Protein AF-0000000078693543 (afdb_homodimer)

Secondary structure (DSSP, 8-state):
--------------------HHHHHHHHHHHHHHHHHHHHHHHHHHHHHH-------EEEEEEEEEE--HHHHH-TTTS--EEEEEEEEEEE-TTSEEEEEESSSSHHHHHHHHHTT--S-EEEEEEETTEE--HHHHHHHEEEE-S-----TTSBHHHHHHHHHHHH----HHHHHHHHHHHHHHHT--TTSBGGG--HHHHHHHHHHHHHHH--SEEEESSTTTTS-HHHHHHHHHHHHHHHHHH--EEEEEES---HHHHHHEEEEEEE-GGG-EEEEEEHHHHHHHHHHTT-BSS----THHHHTSTTTTS-SSSS-----------------S---SS-SHHHHHHHHHTSPP-TTSHHHHHHHHTS---S-------SS-------B----SHHHHHHHHHHHHT-HHHHHHHHHHHHTSHHHHHHHHHH-HHHH--TT-----------PPPHHHHHHHHHHHHHHHHHHSHHHHHHHHHHHHHHHHHHHHHHT--SBHHHHHHHHHHHHHHHHHHHHHHHHTHHHHHHHHHHHHHHHHTT-S-HHHHHHHHHHHHHHHHHHHHHHHHHIIIIIS-S-HHHHHHHHHHHHHHHHHHHHHTTSS-HHHHHHHHHHHHHHHHHTTSSSS-GGGS-HHHHTT-HHHHHHHHHHHHHHTT---BSSSSS--TTPPPHHHHHHHHT-TT--HHHHHHHHHHHHHHHHHHHHHHHHHHT-/--------------------THHHHHHHHHHHHHHHHHHHHHHHHHHHHH-------EEEEEEEEEE--HHHHHSTTTS--EEEEEEEEEEE-TTSEEEEEESSSSHHHHHHHHHTT--S-EEEEEEETTEE--HHHHHHHEEEE-S-----TTSBHHHHHHHHHHHH----HHHHHHHHHHHHHHHT--TTSBGGG--HHHHHHHHHHHHHHH--SEEEESSTTTTS-HHHHHHHHHHHHHHHHHH--EEEEEES---HHHHHHEEEEEEE-GGG-EEEEEEHHHHHHHHHHTT-BSS----THHHHTSTTTTSS-SSS-----------------S---SS-SHHHHHHHHHTSPP-TTSHHHHHHHHTS---S-------SS-------B----SHHHHHHHHHHHHT-HHHHHHHHHHHHTSHHHHHHHHHH-HHHH--TT---------PPPPPHHHHHHHHHHHHHHHHHHSHHHHHHHHHHHHHHHHHHHHHHT--SBHHHHHHHHHHHHHHHHHHHHHHHHTHHHHHHHHHHHHHHHHTT-S-HHHHHHHHHHHHHHHHHHHHHHHHHIIIIIS---HHHHHHHHHHHHHHHHHHHHHTTSS-HHHHHHHHHHHHHHHHHTSSSSS-GGGS-HHHHTT-HHHHHHHHHHHHHHTT---BSSTTS--TTPPPHHHHHHHHT-TT--HHHHHHHHHHHHHHHHHHHHHHHHHHT-

Sequence (1442 aa):
MISESTPLVGNSTAHSYQLSDGELCARRCSENSCSAEVRNQRMRQYYHSVFCSGGIDVAVRNVAVVQRPWLQRCYPNRRRGRICCQGVSAQFRRGRLHVVADVDGIAASSLMTVITGRGTQASGDIWVDDVAVDAQTRLRLIAYVGTESLFIPFLSVHDNLWFVVYLHRKEQRSWTQELVLAAASFVSLDLRKKVTDLSQSEKFRLQVALELVLDPPALFFSYPFDTMGLVEQNECTQLLSRVCVVMMKTVVLSTQLMPMSLHSAADTLLLFGVGGVVLFSGKCQDAISYFNCLCIPKHVPQPLWKEVLGPGLQAHFAEEDRRTFHAASFPTSNSSSLSQRFVDGSGSLLYSALCTPPRLSSRLFLLDDLNGTPPPPVYRRTAEGDTVPPSAVVEVATSGDLMDLAVEWAESESQTMFYAAKYYDSSVHAALLSSLDPATTRSPTTTPPPLPPLRALPTCVWRFGVLLTYTLKQIVADAELLLGVVLLSVGLLVLTVAVHSQPENQGGMYNIRGLIFIAFVLVLLSNLAAIESMRGQLRVALDHRKRKLYGSLSFIVCLGVRIVVIRTVYLALFLPFVLFVLRSSYSLAILVGLVSCTHAAFQYLVALLPSRRWVIWVSYAYFGYSIIFSGFLLNLRTLPPLLGVLSFLRWGYGAVIYAWLHGKAFQCDGAGNTSYCYTGDDYLAMEGLQDESVMSSALILALLGASMMTLLLVLWSLRTTMISESTPLVGNSTAHSYQLSDGELCARRCSENSCSAEVRNQRMRQYYHSVFCSGGIDVAVRNVAVVQRPWLQRCYPNRRRGRICCQGVSAQFRRGRLHVVADVDGIAASSLMTVITGRGTQASGDIWVDDVAVDAQTRLRLIAYVGTESLFIPFLSVHDNLWFVVYLHRKEQRSWTQELVLAAASFVSLDLRKKVTDLSQSEKFRLQVALELVLDPPALFFSYPFDTMGLVEQNECTQLLSRVCVVMMKTVVLSTQLMPMSLHSAADTLLLFGVGGVVLFSGKCQDAISYFNCLCIPKHVPQPLWKEVLGPGLQAHFAEEDRRTFHAASFPTSNSSSLSQRFVDGSGSLLYSALCTPPRLSSRLFLLDDLNGTPPPPVYRRTAEGDTVPPSAVVEVATSGDLMDLAVEWAESESQTMFYAAKYYDSSVHAALLSSLDPATTRSPTTTPPPLPPLRALPTCVWRFGVLLTYTLKQIVADAELLLGVVLLSVGLLVLTVAVHSQPENQGGMYNIRGLIFIAFVLVLLSNLAAIESMRGQLRVALDHRKRKLYGSLSFIVCLGVRIVVIRTVYLALFLPFVLFVLRSSYSLAILVGLVSCTHAAFQYLVALLPSRRWVIWVSYAYFGYSIIFSGFLLNLRTLPPLLGVLSFLRWGYGAVIYAWLHGKAFQCDGAGNTSYCYTGDDYLAMEGLQDESVMSSALILALLGASMMTLLLVLWSLRTT

pLDDT: mean 73.65, std 23.62, range [15.98, 97.94]

Nearest PDB structures (foldseek):
  7r8c-assembly1_A  TM=8.307E-01  e=1.752E-19  Homo sapiens
  8iwn-assembly1_A  TM=7.250E-01  e=1.003E-18  Arabidopsis thaliana
  8i38-assembly1_B  TM=7.962E-01  e=4.207E-16  Arabidopsis thaliana
  8wbx-assembly1_B  TM=8.281E-01  e=3.233E-12  Arabidopsis thaliana
  2ihy-assembly1_A  TM=8.315E-01  e=8.490E-09  Staphylococcus aureus

Foldseek 3Di:
DPPDDDDDPPVPVPPPPPPPPVVVVVVVVVVVVVVVVVVLVVLLVVLCVLQVAWAKKKWWFLKWFWDDPPVCVVVVPDDGTQTQAFGDTAIFHWLAEAEEAEQPLRQVVRVVCVLQLNHDDMDGFMDILLHGDHSVLSVQQEAEAEPFALDPQLDFLQLSLLLLLLQFAPDDPVSSVSLLVSLCVLLVHDRRDGNNPDDLLNSVSSVSSSVVSNNHQEYEYRASCVPDDPVSVLSVLVSVLCCSNSRRGGYYYYHNADAQSNLVRGQWYFYAFPSRFTLDTFGSVCPLVVLLVVQAFPCPPDPCVVVVVPVPVPDPVPDPPVDDPPPPPPPPPDDDDDDPDDDPPDVVVVVVVRNDQQACPDVVVVVVVPVPPPDPPPPDPDDDDDCPDPRDGDRRDGPRVVSVVSVVLNVDPSSNSVSSNVRCPDPRVVVSVVVSPCVVVPPVPDDSPPDPDDNDGDDQVSSLVSVLVVLVVSLVSDCLLVQLCVQLLVQLVVLQVQLVPADQAPRSLLSVLVSLLSLLLSLLVSLLVCLVVLLVVVSSVLSCVLSPSHDLVSVLVSVLVSLLVSLVVVLVSCVCVCCPRVVDDVLSSLLSSLLSSLSNLVSNLLSPDPDPVSSNVVSVVLSVLLSCLLLSVDQNVVDDVVSNPPRSNVLSSLAVLCVSQPPAQHAHPPPRDRPPDDRSCNVCVRSVSNPHHSVVSSVVSVVSSVVSSVVVSVVVVVVSD/DDCPDDDPVPCPVPPPPPPCPVCVVCVVVCVVVVVVVVVLVVLLVLLCVLQVAWAKKKWWFLKWFWDDPPVCVVVVPDDGTQTQAFGDTAIFHWLAEAEEAEQPLRQQVRVVCVQQLNHDDMDTFMDILLHGDHSVLSVQQEAEAEPFALDPQLDFLQLSLLLLLLQFAPDDPVSSVVLLVSLCVLLVHDRRDGNNPDDLLNSVSSVSSSVVSNNHQEYEYRASCVPDDPVSVLSVLVSVLCCSNSRRGGYYYYHNADAQSNLVRGQWYFYAFPSRFTLDTFGSVCVLVVLLVVQAQPCPPDPCVVVVVPVPPPPPVDDPPVDDPPPPPPDPPDDDDDDDDDDDPDVVVVVVVRNDQQACPDVVVVVVVPVPPPDVPPPDPDPDDDCPDPRDGDRRDGPRVVSVVSVVLNVDPSSNSVSSNVRCPDPRVVVSVVVSPCVVPCPPPDDSPPDPPDNDGDDQVSSLVSLLVVLVVSLVSDCLLVQLCVQLLVQLVVLQVQLVPADLAPVSLLSVLVSLLSLLLSLLVSLLVCLVVLLVVVSSVLSVVLSPSHDLVSVLVSVLVSLLVSLVVVLVSCVCCCCPRVVDDVLSSLLSSLLSSLSNLVSSLLSPDPDPVSSNVVSVVLSVLLSVLLLSVDQNVVDDVVSNPPRSNVLSSLAVLCRSQPPAQTAYDVPRDRPPGDRSCNVCVRSVSNPHHSVVSSVVSVVSSVVSSVVVSVVVVVVSD

Radius of gyration: 40.07 Å; Cα contacts (8 Å, |Δi|>4): 2093; chains: 2; bounding box: 153×136×103 Å

Structure (mmCIF, N/CA/C/O backbone):
data_AF-0000000078693543-model_v1
#
loop_
_entity.id
_entity.type
_entity.pdbx_description
1 polymer 'ABC transporter-like protein'
#
loop_
_atom_site.group_PDB
_atom_site.id
_atom_site.type_symbol
_atom_site.label_atom_id
_atom_site.label_alt_id
_atom_site.label_comp_id
_atom_site.label_asym_id
_atom_site.label_entity_id
_atom_site.label_seq_id
_atom_site.pdbx_PDB_ins_code
_atom_site.Cartn_x
_atom_site.Cartn_y
_atom_site.Cartn_z
_atom_site.occupancy
_atom_site.B_iso_or_equiv
_atom_site.auth_seq_id
_atom_site.auth_comp_id
_atom_site.auth_asym_id
_atom_site.auth_atom_id
_atom_site.pdbx_PDB_model_num
ATOM 1 N N . MET A 1 1 ? -83.875 66.688 -18.438 1 17.73 1 MET A N 1
ATOM 2 C CA . MET A 1 1 ? -82.938 65.688 -18.859 1 17.73 1 MET A CA 1
ATOM 3 C C . MET A 1 1 ? -81.562 66.312 -19.156 1 17.73 1 MET A C 1
ATOM 5 O O . MET A 1 1 ? -80.5 65.75 -18.781 1 17.73 1 MET A O 1
ATOM 9 N N . ILE A 1 2 ? -81.438 67.062 -20.25 1 19.36 2 ILE A N 1
ATOM 10 C CA . ILE A 1 2 ? -80.25 67 -21.078 1 19.36 2 ILE A CA 1
ATOM 11 C C . ILE A 1 2 ? -79.062 67.688 -20.375 1 19.36 2 ILE A C 1
ATOM 13 O O . ILE A 1 2 ? -79.188 68.875 -20.047 1 19.36 2 ILE A O 1
ATOM 17 N N . SER A 1 3 ? -78.125 66.875 -19.781 1 18.03 3 SER A N 1
ATOM 18 C CA . SER A 1 3 ? -76.938 66.562 -19.016 1 18.03 3 SER A CA 1
ATOM 19 C C . SER A 1 3 ? -75.688 67.188 -19.672 1 18.03 3 SER A C 1
ATOM 21 O O . SER A 1 3 ? -74.625 66.688 -19.547 1 18.03 3 SER A O 1
ATOM 23 N N . GLU A 1 4 ? -75.938 68.125 -20.312 1 16.09 4 GLU A N 1
ATOM 24 C CA . GLU A 1 4 ? -75 68.562 -21.312 1 16.09 4 GLU A CA 1
ATOM 25 C C . GLU A 1 4 ? -73.625 68.938 -20.672 1 16.09 4 GLU A C 1
ATOM 27 O O . GLU A 1 4 ? -72.562 68.562 -21.172 1 16.09 4 GLU A O 1
ATOM 32 N N . SER A 1 5 ? -73.625 70 -19.922 1 16.61 5 SER A N 1
ATOM 33 C CA . SER A 1 5 ? -72.688 71 -20.391 1 16.61 5 SER A CA 1
ATOM 34 C C . SER A 1 5 ? -71.25 70.562 -20.078 1 16.61 5 SER A C 1
ATOM 36 O O . SER A 1 5 ? -71 69.688 -19.266 1 16.61 5 SER A O 1
ATOM 38 N N . THR A 1 6 ? -70.375 71.5 -19.859 1 17.03 6 THR A N 1
ATOM 39 C CA . THR A 1 6 ? -69.188 72.062 -20.531 1 17.03 6 THR A CA 1
ATOM 40 C C . THR A 1 6 ? -67.875 71.625 -19.844 1 17.03 6 THR A C 1
ATOM 42 O O . THR A 1 6 ? -66.938 71.188 -20.516 1 17.03 6 THR A O 1
ATOM 45 N N . PRO A 1 7 ? -67.438 72.312 -18.75 1 17.41 7 PRO A N 1
ATOM 46 C CA . PRO A 1 7 ? -66.25 73.125 -19.047 1 17.41 7 PRO A CA 1
ATOM 47 C C . PRO A 1 7 ? -65 72.25 -18.938 1 17.41 7 PRO A C 1
ATOM 49 O O . PRO A 1 7 ? -64.188 72.188 -19.906 1 17.41 7 PRO A O 1
ATOM 52 N N . LEU A 1 8 ? -64.125 72.5 -17.812 1 18.06 8 LEU A N 1
ATOM 53 C CA . LEU A 1 8 ? -62.875 73.188 -17.578 1 18.06 8 LEU A CA 1
ATOM 54 C C . LEU A 1 8 ? -61.719 72.25 -17.391 1 18.06 8 LEU A C 1
ATOM 56 O O . LEU A 1 8 ? -61.781 71.375 -16.5 1 18.06 8 LEU A O 1
ATOM 60 N N . VAL A 1 9 ? -61.031 71.812 -18.406 1 19.38 9 VAL A N 1
ATOM 61 C CA . VAL A 1 9 ? -60.031 70.812 -18.703 1 19.38 9 VAL A CA 1
ATOM 62 C C . VAL A 1 9 ? -58.719 71.125 -17.969 1 19.38 9 VAL A C 1
ATOM 64 O O . VAL A 1 9 ? -58 72.062 -18.375 1 19.38 9 VAL A O 1
ATOM 67 N N . GLY A 1 10 ? -58.75 71.688 -16.828 1 17.86 10 GLY A N 1
ATOM 68 C CA . GLY A 1 10 ? -57.5 72.25 -16.391 1 17.86 10 GLY A CA 1
ATOM 69 C C . GLY A 1 10 ? -56.344 71.312 -16.359 1 17.86 10 GLY A C 1
ATOM 70 O O . GLY A 1 10 ? -56.375 70.312 -15.602 1 17.86 10 GLY A O 1
ATOM 71 N N . ASN A 1 11 ? -55.719 70.938 -17.484 1 17.59 11 ASN A N 1
ATOM 72 C CA . ASN A 1 11 ? -54.719 69.938 -17.719 1 17.59 11 ASN A CA 1
ATOM 73 C C . ASN A 1 11 ? -53.375 70.25 -17.062 1 17.59 11 ASN A C 1
ATOM 75 O O . ASN A 1 11 ? -52.344 69.688 -17.422 1 17.59 11 ASN A O 1
ATOM 79 N N . SER A 1 12 ? -53.25 71.125 -16.094 1 18.33 12 SER A N 1
ATOM 80 C CA . SER A 1 12 ? -51.906 71.625 -15.867 1 18.33 12 SER A CA 1
ATOM 81 C C . SER A 1 12 ? -50.906 70.5 -15.609 1 18.33 12 SER A C 1
ATOM 83 O O . SER A 1 12 ? -51.094 69.688 -14.68 1 18.33 12 SER A O 1
ATOM 85 N N . THR A 1 13 ? -50.281 69.938 -16.625 1 18.97 13 THR A N 1
ATOM 86 C CA . THR A 1 13 ? -49.312 68.875 -16.75 1 18.97 13 THR A CA 1
ATOM 87 C C . THR A 1 13 ? -48 69.188 -16.047 1 18.97 13 THR A C 1
ATOM 89 O O . THR A 1 13 ? -47.219 70 -16.547 1 18.97 13 THR A O 1
ATOM 92 N N . ALA A 1 14 ? -47.969 69.688 -14.93 1 20.45 14 ALA A N 1
ATOM 93 C CA . ALA A 1 14 ? -46.688 70.125 -14.375 1 20.45 14 ALA A CA 1
ATOM 94 C C . ALA A 1 14 ? -45.688 68.938 -14.414 1 20.45 14 ALA A C 1
ATOM 96 O O . ALA A 1 14 ? -46.031 67.812 -14.133 1 20.45 14 ALA A O 1
ATOM 97 N N . HIS A 1 15 ? -44.531 69.125 -15.07 1 20.56 15 HIS A N 1
ATOM 98 C CA . HIS A 1 15 ? -43.375 68.438 -15.57 1 20.56 15 HIS A CA 1
ATOM 99 C C . HIS A 1 15 ? -42.469 67.938 -14.414 1 20.56 15 HIS A C 1
ATOM 101 O O . HIS A 1 15 ? -41.375 67.438 -14.648 1 20.56 15 HIS A O 1
ATOM 107 N N . SER A 1 16 ? -42.844 67.938 -13.227 1 19.7 16 SER A N 1
ATOM 108 C CA . SER A 1 16 ? -41.75 67.875 -12.273 1 19.7 16 SER A CA 1
ATOM 109 C C . SER A 1 16 ? -41 66.5 -12.383 1 19.7 16 SER A C 1
ATOM 111 O O . SER A 1 16 ? -41.625 65.438 -12.398 1 19.7 16 SER A O 1
ATOM 113 N N . TYR A 1 17 ? -39.75 66.5 -12.922 1 20.55 17 TYR A N 1
ATOM 114 C CA . TYR A 1 17 ? -38.812 65.375 -13.203 1 20.55 17 TYR A CA 1
ATOM 115 C C . TYR A 1 17 ? -38.406 64.688 -11.914 1 20.55 17 TYR A C 1
ATOM 117 O O . TYR A 1 17 ? -37.656 65.25 -11.117 1 20.55 17 TYR A O 1
ATOM 125 N N . GLN A 1 18 ? -39.25 64.188 -11.133 1 20.92 18 GLN A N 1
ATOM 126 C CA . GLN A 1 18 ? -38.844 63.469 -9.922 1 20.92 18 GLN A CA 1
ATOM 127 C C . GLN A 1 18 ? -37.969 62.281 -10.258 1 20.92 18 GLN A C 1
ATOM 129 O O . GLN A 1 18 ? -38.312 61.469 -11.133 1 20.92 18 GLN A O 1
ATOM 134 N N . LEU A 1 19 ? -36.625 62.375 -9.828 1 22.8 19 LEU A N 1
ATOM 135 C CA . LEU A 1 19 ? -35.5 61.469 -9.977 1 22.8 19 LEU A CA 1
ATOM 136 C C . LEU A 1 19 ? -35.844 60.094 -9.469 1 22.8 19 LEU A C 1
ATOM 138 O O . LEU A 1 19 ? -36.062 59.875 -8.273 1 22.8 19 LEU A O 1
ATOM 142 N N . SER A 1 20 ? -36.656 59.281 -10.086 1 24.56 20 SER A N 1
ATOM 143 C CA . SER A 1 20 ? -37.188 57.969 -9.828 1 24.56 20 SER A CA 1
ATOM 144 C C . SER A 1 20 ? -36.094 56.875 -9.883 1 24.56 20 SER A C 1
ATOM 146 O O . SER A 1 20 ? -36.406 55.688 -9.922 1 24.56 20 SER A O 1
ATOM 148 N N . ASP A 1 21 ? -34.875 57.344 -10.031 1 26.62 21 ASP A N 1
ATOM 149 C CA . ASP A 1 21 ? -33.938 56.281 -10.352 1 26.62 21 ASP A CA 1
ATOM 150 C C . ASP A 1 21 ? -33.688 55.375 -9.148 1 26.62 21 ASP A C 1
ATOM 152 O O . ASP A 1 21 ? -32.938 54.406 -9.234 1 26.62 21 ASP A O 1
ATOM 156 N N . GLY A 1 22 ? -34 55.875 -7.98 1 29.14 22 GLY A N 1
ATOM 157 C CA . GLY A 1 22 ? -33.656 55.062 -6.824 1 29.14 22 GLY A CA 1
ATOM 158 C C . GLY A 1 22 ? -34.469 53.781 -6.742 1 29.14 22 GLY A C 1
ATOM 159 O O . GLY A 1 22 ? -34.188 52.906 -5.895 1 29.14 22 GLY A O 1
ATOM 160 N N . GLU A 1 23 ? -35.656 53.812 -7.242 1 31.61 23 GLU A N 1
ATOM 161 C CA . GLU A 1 23 ? -36.562 52.688 -6.996 1 31.61 23 GLU A CA 1
ATOM 162 C C . GLU A 1 23 ? -36.156 51.469 -7.809 1 31.61 23 GLU A C 1
ATOM 164 O O . GLU A 1 23 ? -36.562 50.344 -7.484 1 31.61 23 GLU A O 1
ATOM 169 N N . LEU A 1 24 ? -35.531 51.781 -8.961 1 29.92 24 LEU A N 1
ATOM 170 C CA . LEU A 1 24 ? -35.344 50.594 -9.805 1 29.92 24 LEU A CA 1
ATOM 171 C C . LEU A 1 24 ? -34.25 49.688 -9.219 1 29.92 24 LEU A C 1
ATOM 173 O O . LEU A 1 24 ? -34.312 48.469 -9.352 1 29.92 24 LEU A O 1
ATOM 177 N N . CYS A 1 25 ? -33.219 50.406 -8.68 1 30.23 25 CYS A N 1
ATOM 178 C CA . CYS A 1 25 ? -32.156 49.531 -8.203 1 30.23 25 CYS A CA 1
ATOM 179 C C . CYS A 1 25 ? -32.625 48.75 -6.98 1 30.23 25 CYS A C 1
ATOM 181 O O . CYS A 1 25 ? -32.094 47.656 -6.707 1 30.23 25 CYS A O 1
ATOM 183 N N . ALA A 1 26 ? -33.469 49.25 -6.125 1 35.16 26 ALA A N 1
ATOM 184 C CA . ALA A 1 26 ? -33.969 48.531 -4.961 1 35.16 26 ALA A CA 1
ATOM 185 C C . ALA A 1 26 ? -34.938 47.438 -5.379 1 35.16 26 ALA A C 1
ATOM 187 O O . ALA A 1 26 ? -35.062 46.438 -4.684 1 35.16 26 ALA A O 1
ATOM 188 N N . ARG A 1 27 ? -35.75 47.594 -6.422 1 37.88 27 ARG A N 1
ATOM 189 C CA . ARG A 1 27 ? -36.781 46.625 -6.773 1 37.88 27 ARG A CA 1
ATOM 190 C C . ARG A 1 27 ? -36.156 45.375 -7.418 1 37.88 27 ARG A C 1
ATOM 192 O O . ARG A 1 27 ? -36.656 44.281 -7.227 1 37.88 27 ARG A O 1
ATOM 199 N N . ARG A 1 28 ? -35.094 45.531 -8.258 1 37.66 28 ARG A N 1
ATOM 200 C CA . ARG A 1 28 ? -34.531 44.375 -8.961 1 37.66 28 ARG A CA 1
ATOM 201 C C . ARG A 1 28 ? -33.688 43.531 -8.023 1 37.66 28 ARG A C 1
ATOM 203 O O . ARG A 1 28 ? -33.656 42.312 -8.141 1 37.66 28 ARG A O 1
ATOM 210 N N . CYS A 1 29 ? -32.938 44.125 -7.176 1 39.22 29 CYS A N 1
ATOM 211 C CA . CYS A 1 29 ? -32.219 43.344 -6.18 1 39.22 29 CYS A CA 1
ATOM 212 C C . CYS A 1 29 ? -33.188 42.594 -5.262 1 39.22 29 CYS A C 1
ATOM 214 O O . CYS A 1 29 ? -32.906 41.5 -4.816 1 39.22 29 CYS A O 1
ATOM 216 N N . SER A 1 30 ? -34.344 43.188 -4.938 1 42.38 30 SER A N 1
ATOM 217 C CA . SER A 1 30 ? -35.344 42.594 -4.062 1 42.38 30 SER A CA 1
ATOM 218 C C . SER A 1 30 ? -36.031 41.438 -4.754 1 42.38 30 SER A C 1
ATOM 220 O O . SER A 1 30 ? -36.312 40.406 -4.125 1 42.38 30 SER A O 1
ATOM 222 N N . GLU A 1 31 ? -36.281 41.531 -5.969 1 46.75 31 GLU A N 1
ATOM 223 C CA . GLU A 1 31 ? -37.031 40.469 -6.621 1 46.75 31 GLU A CA 1
ATOM 224 C C . GLU A 1 31 ? -36.125 39.25 -6.855 1 46.75 31 GLU A C 1
ATOM 226 O O . GLU A 1 31 ? -36.562 38.125 -6.699 1 46.75 31 GLU A O 1
ATOM 231 N N . ASN A 1 32 ? -34.844 39.406 -7.234 1 45.56 32 ASN A N 1
ATOM 232 C CA . ASN A 1 32 ? -33.938 38.281 -7.465 1 45.56 32 ASN A CA 1
ATOM 233 C C . ASN A 1 32 ? -33.562 37.594 -6.16 1 45.56 32 ASN A C 1
ATOM 235 O O . ASN A 1 32 ? -33.438 36.375 -6.102 1 45.56 32 ASN A O 1
ATOM 239 N N . SER A 1 33 ? -33.25 38.438 -5.207 1 50.66 33 SER A N 1
ATOM 240 C CA . SER A 1 33 ? -33.031 37.844 -3.889 1 50.66 33 SER A CA 1
ATOM 241 C C . SER A 1 33 ? -34.25 37.125 -3.381 1 50.66 33 SER A C 1
ATOM 243 O O . SER A 1 33 ? -34.156 36.062 -2.781 1 50.66 33 SER A O 1
ATOM 245 N N . CYS A 1 34 ? -35.344 37.75 -3.666 1 52.72 34 CYS A N 1
ATOM 246 C CA . CYS A 1 34 ? -36.594 37.094 -3.275 1 52.72 34 CYS A CA 1
ATOM 247 C C . CYS A 1 34 ? -36.812 35.812 -4.055 1 52.72 34 CYS A C 1
ATOM 249 O O . CYS A 1 34 ? -37.25 34.812 -3.494 1 52.72 34 CYS A O 1
ATOM 251 N N . SER A 1 35 ? -36.344 35.875 -5.254 1 55.28 35 SER A N 1
ATOM 252 C CA . SER A 1 35 ? -36.531 34.688 -6.062 1 55.28 35 SER A CA 1
ATOM 253 C C . SER A 1 35 ? -35.562 33.562 -5.637 1 55.28 35 SER A C 1
ATOM 255 O O . SER A 1 35 ? -35.938 32.406 -5.602 1 55.28 35 SER A O 1
ATOM 257 N N . ALA A 1 36 ? -34.375 33.969 -5.305 1 61.69 36 ALA A N 1
ATOM 258 C CA . ALA A 1 36 ? -33.438 32.969 -4.82 1 61.69 36 ALA A CA 1
ATOM 259 C C . ALA A 1 36 ? -33.906 32.375 -3.494 1 61.69 36 ALA A C 1
ATOM 261 O O . ALA A 1 36 ? -33.781 31.172 -3.273 1 61.69 36 ALA A O 1
ATOM 262 N N . GLU A 1 37 ? -34.375 33.25 -2.723 1 65.62 37 GLU A N 1
ATOM 263 C CA . GLU A 1 37 ? -34.875 32.781 -1.438 1 65.62 37 GLU A CA 1
ATOM 264 C C . GLU A 1 37 ? -36.094 31.859 -1.626 1 65.62 37 GLU A C 1
ATOM 266 O O . GLU A 1 37 ? -36.219 30.859 -0.924 1 65.62 37 GLU A O 1
ATOM 271 N N . VAL A 1 38 ? -36.906 32.188 -2.596 1 67.62 38 VAL A N 1
ATOM 272 C CA . VAL A 1 38 ? -38.062 31.359 -2.861 1 67.62 38 VAL A CA 1
ATOM 273 C C . VAL A 1 38 ? -37.625 30.016 -3.424 1 67.62 38 VAL A C 1
ATOM 275 O O . VAL A 1 38 ? -38.156 28.969 -3.059 1 67.62 38 VAL A O 1
ATOM 278 N N . ARG A 1 39 ? -36.688 30.016 -4.227 1 68.19 39 ARG A N 1
ATOM 279 C CA . ARG A 1 39 ? -36.188 28.766 -4.785 1 68.19 39 ARG A CA 1
ATOM 280 C C . ARG A 1 39 ? -35.562 27.906 -3.701 1 68.19 39 ARG A C 1
ATOM 282 O O . ARG A 1 39 ? -35.719 26.688 -3.689 1 68.19 39 ARG A O 1
ATOM 289 N N . ASN A 1 40 ? -34.812 28.594 -2.857 1 74.94 40 ASN A N 1
ATOM 290 C CA . ASN A 1 40 ? -34.219 27.844 -1.757 1 74.94 40 ASN A CA 1
ATOM 291 C C . ASN A 1 40 ? -35.281 27.234 -0.839 1 74.94 40 ASN A C 1
ATOM 293 O O . ASN A 1 40 ? -35.125 26.125 -0.347 1 74.94 40 ASN A O 1
ATOM 297 N N . GLN A 1 41 ? -36.25 28.062 -0.719 1 76.31 41 GLN A N 1
ATOM 298 C CA . GLN A 1 41 ? -37.344 27.547 0.12 1 76.31 41 GLN A CA 1
ATOM 299 C C . GLN A 1 41 ? -38.062 26.375 -0.549 1 76.31 41 GLN A C 1
ATOM 301 O O . GLN A 1 41 ? -38.406 25.406 0.113 1 76.31 41 GLN A O 1
ATOM 306 N N . ARG A 1 42 ? -38.188 26.438 -1.806 1 76.44 42 ARG A N 1
ATOM 307 C CA . ARG A 1 42 ? -38.812 25.344 -2.529 1 76.44 42 ARG A CA 1
ATOM 308 C C . ARG A 1 42 ? -37.938 24.094 -2.508 1 76.44 42 ARG A C 1
ATOM 310 O O . ARG A 1 42 ? -38.438 22.969 -2.383 1 76.44 42 ARG A O 1
ATOM 317 N N . MET A 1 43 ? -36.75 24.359 -2.592 1 79.38 43 MET A N 1
ATOM 318 C CA . MET A 1 43 ? -35.844 23.219 -2.561 1 79.38 43 MET A CA 1
ATOM 319 C C . MET A 1 43 ? -35.844 22.547 -1.192 1 79.38 43 MET A C 1
ATOM 321 O O . MET A 1 43 ? -35.812 21.328 -1.1 1 79.38 43 MET A O 1
ATOM 325 N N . ARG A 1 44 ? -35.906 23.391 -0.235 1 82.94 44 ARG A N 1
ATOM 326 C CA . ARG A 1 44 ? -35.938 22.844 1.119 1 82.94 44 ARG A CA 1
ATOM 327 C C . ARG A 1 44 ? -37.219 22.047 1.341 1 82.94 44 ARG A C 1
ATOM 329 O O . ARG A 1 44 ? -37.188 20.969 1.937 1 82.94 44 ARG A O 1
ATOM 336 N N . GLN A 1 45 ? -38.219 22.594 0.829 1 83.25 45 GLN A N 1
ATOM 337 C CA . GLN A 1 45 ? -39.469 21.891 0.97 1 83.25 45 GLN A CA 1
ATOM 338 C C . GLN A 1 45 ? -39.469 20.562 0.2 1 83.25 45 GLN A C 1
ATOM 340 O O . GLN A 1 45 ? -40.031 19.562 0.667 1 83.25 45 GLN A O 1
ATOM 345 N N . TYR A 1 46 ? -38.844 20.625 -0.858 1 84.69 46 TYR A N 1
ATOM 346 C CA . TYR A 1 46 ? -38.719 19.406 -1.655 1 84.69 46 TYR A CA 1
ATOM 347 C C . TYR A 1 46 ? -37.969 18.328 -0.908 1 84.69 46 TYR A C 1
ATOM 349 O O . TYR A 1 46 ? -38.438 17.188 -0.776 1 84.69 46 TYR A O 1
ATOM 357 N N . TYR A 1 47 ? -36.875 18.656 -0.395 1 87.31 47 TYR A N 1
ATOM 358 C CA . TYR A 1 47 ? -36.031 17.656 0.268 1 87.31 47 TYR A CA 1
ATOM 359 C C . TYR A 1 47 ? -36.688 17.188 1.57 1 87.31 47 TYR A C 1
ATOM 361 O O . TYR A 1 47 ? -36.531 16.031 1.959 1 87.31 47 TYR A O 1
ATOM 369 N N . HIS A 1 48 ? -37.438 18.047 2.158 1 84.31 48 HIS A N 1
ATOM 370 C CA . HIS A 1 48 ? -38.156 17.656 3.373 1 84.31 48 HIS A CA 1
ATOM 371 C C . HIS A 1 48 ? -39.281 16.688 3.061 1 84.31 48 HIS A C 1
ATOM 373 O O . HIS A 1 48 ? -39.656 15.883 3.914 1 84.31 48 HIS A O 1
ATOM 379 N N . SER A 1 49 ? -39.719 16.875 1.883 1 83.88 49 SER A N 1
ATOM 380 C CA . SER A 1 49 ? -40.781 15.969 1.489 1 83.88 49 SER A CA 1
ATOM 381 C C . SER A 1 49 ? -40.25 14.578 1.154 1 83.88 49 SER A C 1
ATOM 383 O O . SER A 1 49 ? -40.938 13.578 1.337 1 83.88 49 SER A O 1
ATOM 385 N N . VAL A 1 50 ? -39.062 14.547 0.679 1 85.19 50 VAL A N 1
ATOM 386 C CA . VAL A 1 50 ? -38.469 13.281 0.278 1 85.19 50 VAL A CA 1
ATOM 387 C C . VAL A 1 50 ? -37.875 12.586 1.496 1 85.19 50 VAL A C 1
ATOM 389 O O . VAL A 1 50 ? -38.062 11.383 1.692 1 85.19 50 VAL A O 1
ATOM 392 N N . PHE A 1 51 ? -37.156 13.352 2.289 1 85.38 51 PHE A N 1
ATOM 393 C CA . PHE A 1 51 ? -36.531 12.852 3.508 1 85.38 51 PHE A CA 1
ATOM 394 C C . PHE A 1 51 ? -37.344 13.258 4.734 1 85.38 51 PHE A C 1
ATOM 396 O O . PHE A 1 51 ? -37.25 14.398 5.195 1 85.38 51 PHE A O 1
ATOM 403 N N . CYS A 1 52 ? -38 12.359 5.262 1 78.19 52 CYS A N 1
ATOM 404 C CA . CYS A 1 52 ? -39.062 12.656 6.219 1 78.19 52 CYS A CA 1
ATOM 405 C C . CYS A 1 52 ? -38.531 12.719 7.637 1 78.19 52 CYS A C 1
ATOM 407 O O . CYS A 1 52 ? -39.125 13.359 8.508 1 78.19 52 CYS A O 1
ATOM 409 N N . SER A 1 53 ? -37.406 12.086 7.844 1 83.56 53 SER A N 1
ATOM 410 C CA . SER A 1 53 ? -36.875 12.055 9.219 1 83.56 53 SER A CA 1
ATOM 411 C C . SER A 1 53 ? -36.156 13.344 9.555 1 83.56 53 SER A C 1
ATOM 413 O O . SER A 1 53 ? -35.312 13.805 8.781 1 83.56 53 SER A O 1
ATOM 415 N N . GLY A 1 54 ? -36.594 14.031 10.578 1 82.94 54 GLY A N 1
ATOM 416 C CA . GLY A 1 54 ? -35.844 15.188 11.07 1 82.94 54 GLY A CA 1
ATOM 417 C C . GLY A 1 54 ? -34.688 14.805 11.969 1 82.94 54 GLY A C 1
ATOM 418 O O . GLY A 1 54 ? -34.312 13.633 12.055 1 82.94 54 GLY A O 1
ATOM 419 N N . GLY A 1 55 ? -34.094 15.688 12.547 1 90.5 55 GLY A N 1
ATOM 420 C CA . GLY A 1 55 ? -32.938 15.453 13.414 1 90.5 55 GLY A CA 1
ATOM 421 C C . GLY A 1 55 ? -33.344 15.125 14.844 1 90.5 55 GLY A C 1
ATOM 422 O O . GLY A 1 55 ? -34.5 15.227 15.211 1 90.5 55 GLY A O 1
ATOM 423 N N . ILE A 1 56 ? -32.406 14.516 15.594 1 92.19 56 ILE A N 1
ATOM 424 C CA . ILE A 1 56 ? -32.594 14.195 17 1 92.19 56 ILE A CA 1
ATOM 425 C C . ILE A 1 56 ? -31.5 14.875 17.828 1 92.19 56 ILE A C 1
ATOM 427 O O . ILE A 1 56 ? -30.422 15.219 17.312 1 92.19 56 ILE A O 1
ATOM 431 N N . ASP A 1 57 ? -31.875 15.055 19.078 1 93 57 ASP A N 1
ATOM 432 C CA . ASP A 1 57 ? -30.906 15.57 20.031 1 93 57 ASP A CA 1
ATOM 433 C C . ASP A 1 57 ? -30.219 14.438 20.797 1 93 57 ASP A C 1
ATOM 435 O O . ASP A 1 57 ? -30.891 13.531 21.297 1 93 57 ASP A O 1
ATOM 439 N N . VAL A 1 58 ? -28.969 14.438 20.797 1 95 58 VAL A N 1
ATOM 440 C CA . VAL A 1 58 ? -28.219 13.438 21.547 1 95 58 VAL A CA 1
ATOM 441 C C . VAL A 1 58 ? -27.391 14.109 22.641 1 95 58 VAL A C 1
ATOM 443 O O . VAL A 1 58 ? -26.672 15.07 22.391 1 95 58 VAL A O 1
ATOM 446 N N . ALA A 1 59 ? -27.578 13.641 23.844 1 94.5 59 ALA A N 1
ATOM 447 C CA . ALA A 1 59 ? -26.844 14.172 24.984 1 94.5 59 ALA A CA 1
ATOM 448 C C . ALA A 1 59 ? -26.094 13.055 25.734 1 94.5 59 ALA A C 1
ATOM 450 O O . ALA A 1 59 ? -26.625 11.945 25.875 1 94.5 59 ALA A O 1
ATOM 451 N N . VAL A 1 60 ? -24.922 13.312 26.078 1 94.25 60 VAL A N 1
ATOM 452 C CA . VAL A 1 60 ? -24.094 12.391 26.844 1 94.25 60 VAL A CA 1
ATOM 453 C C . VAL A 1 60 ? -23.625 13.055 28.141 1 94.25 60 VAL A C 1
ATOM 455 O O . VAL A 1 60 ? -23.219 14.219 28.141 1 94.25 60 VAL A O 1
ATOM 458 N N . ARG A 1 61 ? -23.797 12.336 29.219 1 91.62 61 ARG A N 1
ATOM 459 C CA . ARG A 1 61 ? -23.391 12.867 30.516 1 91.62 61 ARG A CA 1
ATOM 460 C C . ARG A 1 61 ? -22.438 11.906 31.234 1 91.62 61 ARG A C 1
ATOM 462 O O . ARG A 1 61 ? -22.828 10.781 31.562 1 91.62 61 ARG A O 1
ATOM 469 N N . ASN A 1 62 ? -21.203 12.375 31.438 1 89.94 62 ASN A N 1
ATOM 470 C CA . ASN A 1 62 ? -20.172 11.672 32.188 1 89.94 62 ASN A CA 1
ATOM 471 C C . ASN A 1 62 ? -19.969 10.25 31.656 1 89.94 62 ASN A C 1
ATOM 473 O O . ASN A 1 62 ? -20 9.289 32.438 1 89.94 62 ASN A O 1
ATOM 477 N N . VAL A 1 63 ? -19.859 10.164 30.422 1 91.19 63 VAL A N 1
ATOM 478 C CA . VAL A 1 63 ? -19.688 8.859 29.781 1 91.19 63 VAL A CA 1
ATOM 479 C C . VAL A 1 63 ? -18.203 8.492 29.766 1 91.19 63 VAL A C 1
ATOM 481 O O . VAL A 1 63 ? -17.344 9.336 29.484 1 91.19 63 VAL A O 1
ATOM 484 N N . ALA A 1 64 ? -17.906 7.312 30.172 1 89.5 64 ALA A N 1
ATOM 485 C CA . ALA A 1 64 ? -16.562 6.738 30.109 1 89.5 64 ALA A CA 1
ATOM 486 C C . ALA A 1 64 ? -16.562 5.422 29.344 1 89.5 64 ALA A C 1
ATOM 488 O O . ALA A 1 64 ? -17.5 4.621 29.469 1 89.5 64 ALA A O 1
ATOM 489 N N . VAL A 1 65 ? -15.633 5.312 28.438 1 89.38 65 VAL A N 1
ATOM 490 C CA . VAL A 1 65 ? -15.547 4.113 27.609 1 89.38 65 VAL A CA 1
ATOM 491 C C . VAL A 1 65 ? -14.234 3.389 27.891 1 89.38 65 VAL A C 1
ATOM 493 O O . VAL A 1 65 ? -13.164 4.008 27.922 1 89.38 65 VAL A O 1
ATOM 496 N N . VAL A 1 66 ? -14.281 2.076 28.125 1 81 66 VAL A N 1
ATOM 497 C CA . VAL A 1 66 ? -13.109 1.236 28.359 1 81 66 VAL A CA 1
ATOM 498 C C . VAL A 1 66 ? -13.109 0.07 27.375 1 81 66 VAL A C 1
ATOM 500 O O . VAL A 1 66 ? -14.133 -0.582 27.172 1 81 66 VAL A O 1
ATOM 503 N N . GLN A 1 67 ? -12.055 -0.023 26.531 1 75.56 67 GLN A N 1
ATOM 504 C CA . GLN A 1 67 ? -11.938 -1.12 25.578 1 75.56 67 GLN A CA 1
ATOM 505 C C . GLN A 1 67 ? -11.195 -2.305 26.188 1 75.56 67 GLN A C 1
ATOM 507 O O . GLN A 1 67 ? -10.109 -2.143 26.75 1 75.56 67 GLN A O 1
ATOM 512 N N . ARG A 1 68 ? -11.836 -3.391 26.312 1 62.69 68 ARG A N 1
ATOM 513 C CA . ARG A 1 68 ? -11.219 -4.629 26.766 1 62.69 68 ARG A CA 1
ATOM 514 C C . ARG A 1 68 ? -10.992 -5.586 25.594 1 62.69 68 ARG A C 1
ATOM 516 O O . ARG A 1 68 ? -11.875 -5.777 24.766 1 62.69 68 ARG A O 1
ATOM 523 N N . PRO A 1 69 ? -9.727 -5.934 25.297 1 55.78 69 PRO A N 1
ATOM 524 C CA . PRO A 1 69 ? -9.531 -6.93 24.234 1 55.78 69 PRO A CA 1
ATOM 525 C C . PRO A 1 69 ? -10.375 -8.188 24.453 1 55.78 69 PRO A C 1
ATOM 527 O O . PRO A 1 69 ? -10.688 -8.539 25.594 1 55.78 69 PRO A O 1
ATOM 530 N N . TRP A 1 70 ? -10.992 -8.672 23.453 1 51.03 70 TRP A N 1
ATOM 531 C CA . TRP A 1 70 ? -11.867 -9.836 23.5 1 51.03 70 TRP A CA 1
ATOM 532 C C . TRP A 1 70 ? -11.242 -10.961 24.312 1 51.03 70 TRP A C 1
ATOM 534 O O . TRP A 1 70 ? -11.945 -11.664 25.047 1 51.03 70 TRP A O 1
ATOM 544 N N . LEU A 1 71 ? -9.945 -11.094 24.016 1 45.16 71 LEU A N 1
ATOM 545 C CA . LEU A 1 71 ? -9.375 -12.25 24.703 1 45.16 71 LEU A CA 1
ATOM 546 C C . LEU A 1 71 ? -9.383 -12.039 26.219 1 45.16 71 LEU A C 1
ATOM 548 O O . LEU A 1 71 ? -9.227 -12.992 26.984 1 45.16 71 LEU A O 1
ATOM 552 N N . GLN A 1 72 ? -9.391 -10.906 26.562 1 46.47 72 GLN A N 1
ATOM 553 C CA . GLN A 1 72 ? -9.297 -10.672 28 1 46.47 72 GLN A CA 1
ATOM 554 C C . GLN A 1 72 ? -10.633 -10.914 28.688 1 46.47 72 GLN A C 1
ATOM 556 O O . GLN A 1 72 ? -10.719 -10.898 29.906 1 46.47 72 GLN A O 1
ATOM 561 N N . ARG A 1 73 ? -11.695 -10.82 28.031 1 42.56 73 ARG A N 1
ATOM 562 C CA . ARG A 1 73 ? -12.891 -11.289 28.719 1 42.56 73 ARG A CA 1
ATOM 563 C C . ARG A 1 73 ? -12.656 -12.664 29.344 1 42.56 73 ARG A C 1
ATOM 565 O O . ARG A 1 73 ? -13.25 -12.992 30.375 1 42.56 73 ARG A O 1
ATOM 572 N N . CYS A 1 74 ? -11.82 -13.414 28.578 1 39.56 74 CYS A N 1
ATOM 573 C CA . CYS A 1 74 ? -11.602 -14.742 29.141 1 39.56 74 CYS A CA 1
ATOM 574 C C . CYS A 1 74 ? -10.625 -14.688 30.312 1 39.56 74 CYS A C 1
ATOM 576 O O . CYS A 1 74 ? -10.547 -15.625 31.109 1 39.56 74 CYS A O 1
ATOM 578 N N . TYR A 1 75 ? -9.508 -13.883 30.312 1 35.97 75 TYR A N 1
ATOM 579 C CA . TYR A 1 75 ? -8.625 -13.836 31.469 1 35.97 75 TYR A CA 1
ATOM 580 C C . TYR A 1 75 ? -8.695 -12.484 32.156 1 35.97 75 TYR A C 1
ATOM 582 O O . TYR A 1 75 ? -7.984 -11.547 31.781 1 35.97 75 TYR A O 1
ATOM 590 N N . PRO A 1 76 ? -9.656 -12.352 33.031 1 40.03 76 PRO A N 1
ATOM 591 C CA . PRO A 1 76 ? -10.008 -11.109 33.75 1 40.03 76 PRO A CA 1
ATOM 592 C C . PRO A 1 76 ? -8.789 -10.414 34.344 1 40.03 76 PRO A C 1
ATOM 594 O O . PRO A 1 76 ? -8.836 -9.219 34.625 1 40.03 76 PRO A O 1
ATOM 597 N N . ASN A 1 77 ? -7.926 -11.188 35 1 38.91 77 ASN A N 1
ATOM 598 C CA . ASN A 1 77 ? -6.961 -10.648 35.969 1 38.91 77 ASN A CA 1
ATOM 599 C C . ASN A 1 77 ? -5.977 -9.703 35.281 1 38.91 77 ASN A C 1
ATOM 601 O O . ASN A 1 77 ? -5.262 -8.953 35.938 1 38.91 77 ASN A O 1
ATOM 605 N N . ARG A 1 78 ? -5.316 -10.141 34.188 1 39.28 78 ARG A N 1
ATOM 606 C CA . ARG A 1 78 ? -4.031 -9.516 33.906 1 39.28 78 ARG A CA 1
ATOM 607 C C . ARG A 1 78 ? -4.227 -8.172 33.188 1 39.28 78 ARG A C 1
ATOM 609 O O . ARG A 1 78 ? -3.473 -7.227 33.438 1 39.28 78 ARG A O 1
ATOM 616 N N . ARG A 1 79 ? -4.621 -8.102 31.891 1 46.72 79 ARG A N 1
ATOM 617 C CA . ARG A 1 79 ? -4.266 -6.859 31.219 1 46.72 79 ARG A CA 1
ATOM 618 C C . ARG A 1 79 ? -5.402 -5.844 31.297 1 46.72 79 ARG A C 1
ATOM 620 O O . ARG A 1 79 ? -6.574 -6.207 31.188 1 46.72 79 ARG A O 1
ATOM 627 N N . ARG A 1 80 ? -5.18 -4.691 32.031 1 50.19 80 ARG A N 1
ATOM 628 C CA . ARG A 1 80 ? -5.898 -3.449 32.281 1 50.19 80 ARG A CA 1
ATOM 629 C C . ARG A 1 80 ? -6.508 -2.9 30.984 1 50.19 80 ARG A C 1
ATOM 631 O O . ARG A 1 80 ? -5.887 -2.965 29.922 1 50.19 80 ARG A O 1
ATOM 638 N N . GLY A 1 81 ? -7.812 -2.998 30.891 1 59.47 81 GLY A N 1
ATOM 639 C CA . GLY A 1 81 ? -8.508 -2.316 29.797 1 59.47 81 GLY A CA 1
ATOM 640 C C . GLY A 1 81 ? -7.926 -0.949 29.484 1 59.47 81 GLY A C 1
ATOM 641 O O . GLY A 1 81 ? -7.242 -0.354 30.328 1 59.47 81 GLY A O 1
ATOM 642 N N . ARG A 1 82 ? -7.809 -0.687 28.25 1 71.94 82 ARG A N 1
ATOM 643 C CA . ARG A 1 82 ? -7.34 0.636 27.844 1 71.94 82 ARG A CA 1
ATOM 644 C C . ARG A 1 82 ? -8.461 1.664 27.938 1 71.94 82 ARG A C 1
ATOM 646 O O . ARG A 1 82 ? -9.555 1.444 27.406 1 71.94 82 ARG A O 1
ATOM 653 N N . ILE A 1 83 ? -8.305 2.645 28.875 1 77.25 83 ILE A N 1
ATOM 654 C CA . ILE A 1 83 ? -9.25 3.746 28.969 1 77.25 83 ILE A CA 1
ATOM 655 C C . ILE A 1 83 ? -9.227 4.566 27.672 1 77.25 83 ILE A C 1
ATOM 657 O O . ILE A 1 83 ? -8.18 5.086 27.281 1 77.25 83 ILE A O 1
ATOM 661 N N . CYS A 1 84 ? -10.367 4.613 26.969 1 86.31 84 CYS A N 1
ATOM 662 C CA . CYS A 1 84 ? -10.445 5.352 25.719 1 86.31 84 CYS A CA 1
ATOM 663 C C . CYS A 1 84 ? -10.906 6.785 25.953 1 86.31 84 CYS A C 1
ATOM 665 O O . CYS A 1 84 ? -10.383 7.719 25.344 1 86.31 84 CYS A O 1
ATOM 667 N N . CYS A 1 85 ? -11.891 7 26.75 1 87.25 85 CYS A N 1
ATOM 668 C CA . CYS A 1 85 ? -12.312 8.344 27.141 1 87.25 85 CYS A CA 1
ATOM 669 C C . CYS A 1 85 ? -12.883 8.344 28.562 1 87.25 85 CYS A C 1
ATOM 671 O O . CYS A 1 85 ? -13.367 7.316 29.031 1 87.25 85 CYS A O 1
ATOM 673 N N . GLN A 1 86 ? -12.773 9.555 29.203 1 84.19 86 GLN A N 1
ATOM 674 C CA . GLN A 1 86 ? -13.156 9.664 30.609 1 84.19 86 GLN A CA 1
ATOM 675 C C . GLN A 1 86 ? -14.086 10.852 30.828 1 84.19 86 GLN A C 1
ATOM 677 O O . GLN A 1 86 ? -13.734 11.984 30.5 1 84.19 86 GLN A O 1
ATOM 682 N N . GLY A 1 87 ? -15.258 10.586 31.531 1 86.94 87 GLY A N 1
ATOM 683 C CA . GLY A 1 87 ? -16.141 11.641 31.984 1 86.94 87 GLY A CA 1
ATOM 684 C C . GLY A 1 87 ? -16.562 12.602 30.891 1 86.94 87 GLY A C 1
ATOM 685 O O . GLY A 1 87 ? -16.438 13.82 31.047 1 86.94 87 GLY A O 1
ATOM 686 N N . VAL A 1 88 ? -17.047 12.102 29.828 1 93.44 88 VAL A N 1
ATOM 687 C CA . VAL A 1 88 ? -17.344 12.938 28.672 1 93.44 88 VAL A CA 1
ATOM 688 C C . VAL A 1 88 ? -18.797 13.422 28.734 1 93.44 88 VAL A C 1
ATOM 690 O O . VAL A 1 88 ? -19.719 12.617 28.906 1 93.44 88 VAL A O 1
ATOM 693 N N . SER A 1 89 ? -18.984 14.695 28.766 1 94.31 89 SER A N 1
ATOM 694 C CA . SER A 1 89 ? -20.297 15.305 28.641 1 94.31 89 SER A CA 1
ATOM 695 C C . SER A 1 89 ? -20.375 16.188 27.391 1 94.31 89 SER A C 1
ATOM 697 O O . SER A 1 89 ? -19.469 16.969 27.125 1 94.31 89 SER A O 1
ATOM 699 N N . ALA A 1 90 ? -21.359 15.961 26.609 1 96.06 90 ALA A N 1
ATOM 700 C CA . ALA A 1 90 ? -21.531 16.719 25.359 1 96.06 90 ALA A CA 1
ATOM 701 C C . ALA A 1 90 ? -23 16.703 24.922 1 96.06 90 ALA A C 1
ATOM 703 O O . ALA A 1 90 ? -23.766 15.844 25.328 1 96.06 90 ALA A O 1
ATOM 704 N N . GLN A 1 91 ? -23.344 17.719 24.219 1 95.06 91 GLN A N 1
ATOM 705 C CA . GLN A 1 91 ? -24.688 17.828 23.656 1 95.06 91 GLN A CA 1
ATOM 706 C C . GLN A 1 91 ? -24.641 18.031 22.141 1 95.06 91 GLN A C 1
ATOM 708 O O . GLN A 1 91 ? -23.953 18.938 21.656 1 95.06 91 GLN A O 1
ATOM 713 N N . PHE A 1 92 ? -25.312 17.156 21.406 1 96.62 92 PHE A N 1
ATOM 714 C CA . PHE A 1 92 ? -25.453 17.25 19.969 1 96.62 92 PHE A CA 1
ATOM 715 C C . PHE A 1 92 ? -26.891 17.547 19.578 1 96.62 92 PHE A C 1
ATOM 717 O O . PHE A 1 92 ? -27.734 16.656 19.516 1 96.62 92 PHE A O 1
ATOM 724 N N . ARG A 1 93 ? -27.141 18.781 19.203 1 94.19 93 ARG A N 1
ATOM 725 C CA . ARG A 1 93 ? -28.5 19.25 18.938 1 94.19 93 ARG A CA 1
ATOM 726 C C . ARG A 1 93 ? -28.922 18.906 17.516 1 94.19 93 ARG A C 1
ATOM 728 O O . ARG A 1 93 ? -28.078 18.75 16.625 1 94.19 93 ARG A O 1
ATOM 735 N N . ARG A 1 94 ? -30.188 18.859 17.312 1 93.75 94 ARG A N 1
ATOM 736 C CA . ARG A 1 94 ? -30.734 18.531 15.992 1 93.75 94 ARG A CA 1
ATOM 737 C C . ARG A 1 94 ? -30.516 19.672 15.008 1 93.75 94 ARG A C 1
ATOM 739 O O . ARG A 1 94 ? -30.5 20.844 15.398 1 93.75 94 ARG A O 1
ATOM 746 N N . GLY A 1 95 ? -30.234 19.312 13.797 1 93.75 95 GLY A N 1
ATOM 747 C CA . GLY A 1 95 ? -30.141 20.266 12.703 1 93.75 95 GLY A CA 1
ATOM 748 C C . GLY A 1 95 ? -28.828 21 12.672 1 93.75 95 GLY A C 1
ATOM 749 O O . GLY A 1 95 ? -28.719 22.078 12.078 1 93.75 95 GLY A O 1
ATOM 750 N N . ARG A 1 96 ? -27.906 20.469 13.43 1 95.75 96 ARG A N 1
ATOM 751 C CA . ARG A 1 96 ? -26.625 21.156 13.492 1 95.75 96 ARG A CA 1
ATOM 752 C C . ARG A 1 96 ? -25.469 20.188 13.258 1 95.75 96 ARG A C 1
ATOM 754 O O . ARG A 1 96 ? -25.656 18.969 13.344 1 95.75 96 ARG A O 1
ATOM 761 N N . LEU A 1 97 ? -24.375 20.781 12.867 1 97.38 97 LEU A N 1
ATOM 762 C CA . LEU A 1 97 ? -23.141 20.047 12.688 1 97.38 97 LEU A CA 1
ATOM 763 C C . LEU A 1 97 ? -22.281 20.109 13.945 1 97.38 97 LEU A C 1
ATOM 765 O O . LEU A 1 97 ? -22.062 21.203 14.5 1 97.38 97 LEU A O 1
ATOM 769 N N . HIS A 1 98 ? -21.891 18.953 14.461 1 97.88 98 HIS A N 1
ATOM 770 C CA . HIS A 1 98 ? -21.062 18.859 15.656 1 97.88 98 HIS A CA 1
ATOM 771 C C . HIS A 1 98 ? -19.734 18.172 15.352 1 97.88 98 HIS A C 1
ATOM 773 O O . HIS A 1 98 ? -19.672 17.219 14.562 1 97.88 98 HIS A O 1
ATOM 779 N N . VAL A 1 99 ? -18.672 18.625 15.938 1 97.06 99 VAL A N 1
ATOM 780 C CA . VAL A 1 99 ? -17.344 18.109 15.656 1 97.06 99 VAL A CA 1
ATOM 781 C C . VAL A 1 99 ? -16.75 17.5 16.922 1 97.06 99 VAL A C 1
ATOM 783 O O . VAL A 1 99 ? -16.859 18.094 18.016 1 97.06 99 VAL A O 1
ATOM 786 N N . VAL A 1 100 ? -16.297 16.312 16.844 1 97 100 VAL A N 1
ATOM 787 C CA . VAL A 1 100 ? -15.516 15.648 17.875 1 97 100 VAL A CA 1
ATOM 788 C C . VAL A 1 100 ? -14.055 15.547 17.438 1 97 100 VAL A C 1
ATOM 790 O O .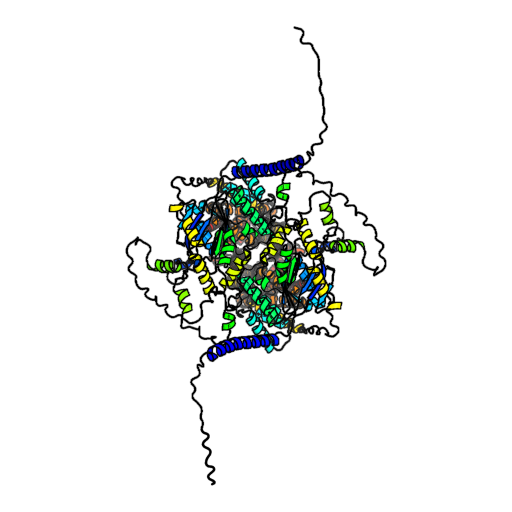 VAL A 1 100 ? -13.695 14.664 16.641 1 97 100 VAL A O 1
ATOM 793 N N . ALA A 1 101 ? -1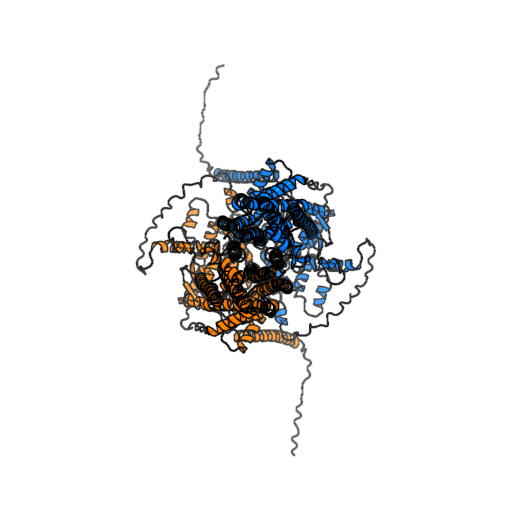3.281 16.406 17.953 1 94.5 101 ALA A N 1
ATOM 794 C CA . ALA A 1 101 ? -11.875 16.438 17.578 1 94.5 101 ALA A CA 1
ATOM 795 C C . ALA A 1 101 ? -11.016 15.672 18.594 1 94.5 101 ALA A C 1
ATOM 797 O O . ALA A 1 101 ? -11.266 15.734 19.797 1 94.5 101 ALA A O 1
ATOM 798 N N . ASP A 1 102 ? -10.117 14.891 18.094 1 91.56 102 ASP A N 1
ATOM 799 C CA . ASP A 1 102 ? -9.227 14.102 18.953 1 91.56 102 ASP A CA 1
ATOM 800 C C . ASP A 1 102 ? -7.805 14.094 18.406 1 91.56 102 ASP A C 1
ATOM 802 O O . ASP A 1 102 ? -7.598 14.133 17.188 1 91.56 102 ASP A O 1
ATOM 806 N N . VAL A 1 103 ? -6.836 14.078 19.328 1 83.31 103 VAL A N 1
ATOM 807 C CA . VAL A 1 103 ? -5.43 14.164 18.938 1 83.31 103 VAL A CA 1
ATOM 808 C C . VAL A 1 103 ? -4.926 12.781 18.531 1 83.31 103 VAL A C 1
ATOM 810 O O . VAL A 1 103 ? -4.168 12.641 17.562 1 83.31 103 VAL A O 1
ATOM 813 N N . ASP A 1 104 ? -5.312 11.719 19.156 1 78.12 104 ASP A N 1
ATOM 814 C CA . ASP A 1 104 ? -4.73 10.398 18.938 1 78.12 104 ASP A CA 1
ATOM 815 C C . ASP A 1 104 ? -5.633 9.539 18.062 1 78.12 104 ASP A C 1
ATOM 817 O O . ASP A 1 104 ? -5.219 8.484 17.578 1 78.12 104 ASP A O 1
ATOM 821 N N . GLY A 1 105 ? -6.902 9.898 17.828 1 83.31 105 GLY A N 1
ATOM 822 C CA . GLY A 1 105 ? -7.809 9.148 16.969 1 83.31 105 GLY A CA 1
ATOM 823 C C . GLY A 1 105 ? -8.469 7.98 17.672 1 83.31 105 GLY A C 1
ATOM 824 O O . GLY A 1 105 ? -9.078 7.125 17.031 1 83.31 105 GLY A O 1
ATOM 825 N N . ILE A 1 106 ? -8.414 7.875 19 1 85.69 106 ILE A N 1
ATOM 826 C CA . ILE A 1 106 ? -8.93 6.73 19.75 1 85.69 106 ILE A CA 1
ATOM 827 C C . ILE A 1 106 ? -10.188 7.137 20.516 1 85.69 106 ILE A C 1
ATOM 829 O O . ILE A 1 106 ? -11.219 6.469 20.422 1 85.69 106 ILE A O 1
ATOM 833 N N . ALA A 1 107 ? -10.148 8.234 21.156 1 91.38 107 ALA A N 1
ATOM 834 C CA . ALA A 1 107 ? -11.227 8.641 22.062 1 91.38 107 ALA A CA 1
ATOM 835 C C . ALA A 1 107 ? -12.516 8.914 21.281 1 91.38 107 ALA A C 1
ATOM 837 O O . ALA A 1 107 ? -13.586 8.422 21.656 1 91.38 107 ALA A O 1
ATOM 838 N N . ALA A 1 108 ? -12.398 9.633 20.172 1 93.12 108 ALA A N 1
ATOM 839 C CA . ALA A 1 108 ? -13.586 10.016 19.422 1 93.12 108 ALA A CA 1
ATOM 840 C C . ALA A 1 108 ? -14.273 8.789 18.828 1 93.12 108 ALA A C 1
ATOM 842 O O . ALA A 1 108 ? -15.5 8.656 18.906 1 93.12 108 ALA A O 1
ATOM 843 N N . SER A 1 109 ? -13.523 7.879 18.234 1 91.06 109 SER A N 1
ATOM 844 C CA . SER A 1 109 ? -14.094 6.68 17.625 1 91.06 109 SER A CA 1
ATOM 845 C C . SER A 1 109 ? -14.75 5.789 18.672 1 91.06 109 SER A C 1
ATOM 847 O O . SER A 1 109 ? -15.828 5.238 18.438 1 91.06 109 SER A O 1
ATOM 849 N N . SER A 1 110 ? -14.188 5.66 19.844 1 91.06 110 SER A N 1
ATOM 850 C CA . SER A 1 110 ? -14.734 4.844 20.922 1 91.06 110 SER A CA 1
ATOM 851 C C . SER A 1 110 ? -16.031 5.445 21.469 1 91.06 110 SER A C 1
ATOM 853 O O . SER A 1 110 ? -17 4.73 21.719 1 91.06 110 SER A O 1
ATOM 855 N N . LEU A 1 111 ? -15.992 6.738 21.641 1 93.56 111 LEU A N 1
ATOM 856 C CA . LEU A 1 111 ? -17.188 7.418 22.156 1 93.56 111 LEU A CA 1
ATOM 857 C C . LEU A 1 111 ? -18.344 7.289 21.156 1 93.56 111 LEU A C 1
ATOM 859 O O . LEU A 1 111 ? -19.469 6.969 21.562 1 93.56 111 LEU A O 1
ATOM 863 N N . MET A 1 112 ? -18.031 7.527 19.906 1 94.19 112 MET A N 1
ATOM 864 C CA . MET A 1 112 ? -19.078 7.5 18.891 1 94.19 112 MET A CA 1
ATOM 865 C C . MET A 1 112 ? -19.656 6.098 18.734 1 94.19 112 MET A C 1
ATOM 867 O O . MET A 1 112 ? -20.859 5.941 18.547 1 94.19 112 MET A O 1
ATOM 871 N N . THR A 1 113 ? -18.875 5.102 18.875 1 91.12 113 THR A N 1
ATOM 872 C CA . THR A 1 113 ? -19.375 3.732 18.781 1 91.12 113 THR A CA 1
ATOM 873 C C . THR A 1 113 ? -20.312 3.418 19.938 1 91.12 113 THR A C 1
ATOM 875 O O . THR A 1 113 ? -21.328 2.725 19.75 1 91.12 113 THR A O 1
ATOM 878 N N . VAL A 1 114 ? -20.047 3.932 21.094 1 91.25 114 VAL A N 1
ATOM 879 C CA . VAL A 1 114 ? -20.891 3.707 22.266 1 91.25 114 VAL A CA 1
ATOM 880 C C . VAL A 1 114 ? -22.188 4.484 22.125 1 91.25 114 VAL A C 1
ATOM 882 O O . VAL A 1 114 ? -23.266 3.973 22.438 1 91.25 114 VAL A O 1
ATOM 885 N N . ILE A 1 115 ? -22.047 5.676 21.641 1 94 115 ILE A N 1
ATOM 886 C CA . ILE A 1 115 ? -23.234 6.512 21.469 1 94 115 ILE A CA 1
ATOM 887 C C . ILE A 1 115 ? -24.188 5.859 20.469 1 94 115 ILE A C 1
ATOM 889 O O . ILE A 1 115 ? -25.406 5.887 20.641 1 94 115 ILE A O 1
ATOM 893 N N . THR A 1 116 ? -23.625 5.25 19.422 1 92.31 116 THR A N 1
ATOM 894 C CA . THR A 1 116 ? -24.438 4.664 18.359 1 92.31 116 THR A CA 1
ATOM 895 C C . THR A 1 116 ? -24.906 3.264 18.75 1 92.31 116 THR A C 1
ATOM 897 O O . THR A 1 116 ? -25.609 2.605 17.984 1 92.31 116 THR A O 1
ATOM 900 N N . GLY A 1 117 ? -24.5 2.799 19.891 1 88.69 117 GLY A N 1
ATOM 901 C CA . GLY A 1 117 ? -24.969 1.525 20.422 1 88.69 117 GLY A CA 1
ATOM 902 C C . GLY A 1 117 ? -24.141 0.344 19.938 1 88.69 117 GLY A C 1
ATOM 903 O O . GLY A 1 117 ? -24.531 -0.809 20.125 1 88.69 117 GLY A O 1
ATOM 904 N N . ARG A 1 118 ? -23.062 0.546 19.344 1 81.81 118 ARG A N 1
ATOM 905 C CA . ARG A 1 118 ? -22.234 -0.513 18.781 1 81.81 118 ARG A CA 1
ATOM 906 C C . ARG A 1 118 ? -21.125 -0.917 19.766 1 81.81 118 ARG A C 1
ATOM 908 O O . ARG A 1 118 ? -20.438 -1.912 19.547 1 81.81 118 ARG A O 1
ATOM 915 N N . GLY A 1 119 ? -20.984 -0.193 20.781 1 75.25 119 GLY A N 1
ATOM 916 C CA . GLY A 1 119 ? -19.891 -0.45 21.703 1 75.25 119 GLY A CA 1
ATOM 917 C C . GLY A 1 119 ? -20.312 -1.261 22.922 1 75.25 119 GLY A C 1
ATOM 918 O O . GLY A 1 119 ? -21.5 -1.478 23.141 1 75.25 119 GLY A O 1
ATOM 919 N N . THR A 1 120 ? -19.375 -1.954 23.562 1 66.69 120 THR A N 1
ATOM 920 C CA . THR A 1 120 ? -19.719 -2.945 24.578 1 66.69 120 THR A CA 1
ATOM 921 C C . THR A 1 120 ? -19.812 -2.295 25.953 1 66.69 120 THR A C 1
ATOM 923 O O . THR A 1 120 ? -20.781 -2.51 26.688 1 66.69 120 THR A O 1
ATOM 926 N N . GLN A 1 121 ? -18.625 -1.742 26.469 1 68 121 GLN A N 1
ATOM 927 C CA . GLN A 1 121 ? -18.609 -1.387 27.891 1 68 121 GLN A CA 1
ATOM 928 C C . GLN A 1 121 ? -18.469 0.121 28.078 1 68 121 GLN A C 1
ATOM 930 O O . GLN A 1 121 ? -17.453 0.707 27.672 1 68 121 GLN A O 1
ATOM 935 N N . ALA A 1 122 ? -19.547 0.759 28.453 1 79.62 122 ALA A N 1
ATOM 936 C CA . ALA A 1 122 ? -19.516 2.193 28.719 1 79.62 122 ALA A CA 1
ATOM 937 C C . ALA A 1 122 ? -20.328 2.539 29.969 1 79.62 122 ALA A C 1
ATOM 939 O O . ALA A 1 122 ? -21.234 1.792 30.359 1 79.62 122 ALA A O 1
ATOM 940 N N . SER A 1 123 ? -19.797 3.453 30.75 1 83.06 123 SER A N 1
ATOM 941 C CA . SER A 1 123 ? -20.531 4.012 31.875 1 83.06 123 SER A CA 1
ATOM 942 C C . SER A 1 123 ? -21.047 5.414 31.562 1 83.06 123 SER A C 1
ATOM 944 O O . SER A 1 123 ? -20.609 6.035 30.594 1 83.06 123 SER A O 1
ATOM 946 N N . GLY A 1 124 ? -22.047 5.816 32.25 1 87.5 124 GLY A N 1
ATOM 947 C CA . GLY A 1 124 ? -22.641 7.133 32.062 1 87.5 124 GLY A CA 1
ATOM 948 C C . GLY A 1 124 ? -24.016 7.078 31.406 1 87.5 124 GLY A C 1
ATOM 949 O O . GLY A 1 124 ? -24.625 6.008 31.328 1 87.5 124 GLY A O 1
ATOM 950 N N . ASP A 1 125 ? -24.469 8.289 31.078 1 87.88 125 ASP A N 1
ATOM 951 C CA . ASP A 1 125 ? -25.828 8.352 30.547 1 87.88 125 ASP A CA 1
ATOM 952 C C . ASP A 1 125 ? -25.844 8.914 29.125 1 87.88 125 ASP A C 1
ATOM 954 O O . ASP A 1 125 ? -25.109 9.859 28.828 1 87.88 125 ASP A O 1
ATOM 958 N N . ILE A 1 126 ? -26.594 8.266 28.328 1 91.62 126 ILE A N 1
ATOM 959 C CA . ILE A 1 126 ? -26.797 8.727 26.969 1 91.62 126 ILE A CA 1
ATOM 960 C C . ILE A 1 126 ? -28.281 8.953 26.719 1 91.62 126 ILE A C 1
ATOM 962 O O . ILE A 1 126 ? -29.109 8.055 26.938 1 91.62 126 ILE A O 1
ATOM 966 N N . TRP A 1 127 ? -28.656 10.133 26.375 1 91.06 127 TRP A N 1
ATOM 967 C CA . TRP A 1 127 ? -30.047 10.492 26.141 1 91.06 127 TRP A CA 1
ATOM 968 C C . TRP A 1 127 ? -30.281 10.859 24.672 1 91.06 127 TRP A C 1
ATOM 970 O O . TRP A 1 127 ? -29.422 11.461 24.031 1 91.06 127 TRP A O 1
ATOM 980 N N . VAL A 1 128 ? -31.406 10.438 24.156 1 91.19 128 VAL A N 1
ATOM 981 C CA . VAL A 1 128 ? -31.891 10.844 22.844 1 91.19 128 VAL A CA 1
ATOM 982 C C . VAL A 1 128 ? -33.219 11.57 23 1 91.19 128 VAL A C 1
ATOM 984 O O . VAL A 1 128 ? -34.188 11 23.5 1 91.19 128 VAL A O 1
ATOM 987 N N . ASP A 1 129 ? -33.25 12.773 22.578 1 88.44 129 ASP A N 1
ATOM 988 C CA . ASP A 1 129 ? -34.438 13.602 22.75 1 88.44 129 ASP A CA 1
ATOM 989 C C . ASP A 1 129 ? -34.938 13.57 24.188 1 88.44 129 ASP A C 1
ATOM 991 O O . ASP A 1 129 ? -36.125 13.32 24.453 1 88.44 129 ASP A O 1
ATOM 995 N N . ASP A 1 130 ? -33.969 13.57 25.125 1 82.06 130 ASP A N 1
ATOM 996 C CA . ASP A 1 130 ? -34.188 13.727 26.562 1 82.06 130 ASP A CA 1
ATOM 997 C C . ASP A 1 130 ? -34.75 12.438 27.188 1 82.06 130 ASP A C 1
ATOM 999 O O . ASP A 1 130 ? -35.344 12.461 28.266 1 82.06 130 ASP A O 1
ATOM 1003 N N . VAL A 1 131 ? -34.625 11.391 26.406 1 84.5 131 VAL A N 1
ATOM 1004 C CA . VAL A 1 131 ? -35.062 10.094 26.922 1 84.5 131 VAL A CA 1
ATOM 1005 C C . VAL A 1 131 ? -33.875 9.133 26.922 1 84.5 131 VAL A C 1
ATOM 1007 O O . VAL A 1 131 ? -33.062 9.125 25.984 1 84.5 131 VAL A O 1
ATOM 1010 N N . ALA A 1 132 ? -33.75 8.469 28 1 85.31 132 ALA A N 1
ATOM 1011 C CA . ALA A 1 132 ? -32.75 7.43 28.047 1 85.31 132 ALA A CA 1
ATOM 1012 C C . ALA A 1 132 ? -33.125 6.254 27.156 1 85.31 132 ALA A C 1
ATOM 1014 O O . ALA A 1 132 ? -34.188 5.672 27.297 1 85.31 132 ALA A O 1
ATOM 1015 N N . VAL A 1 133 ? -32.406 6.07 26.188 1 84.69 133 VAL A N 1
ATOM 1016 C CA . VAL A 1 133 ? -32.719 5.035 25.219 1 84.69 133 VAL A CA 1
ATOM 1017 C C . VAL A 1 133 ? -31.688 3.914 25.297 1 84.69 133 VAL A C 1
ATOM 1019 O O . VAL A 1 133 ? -30.516 4.156 25.625 1 84.69 133 VAL A O 1
ATOM 1022 N N . ASP A 1 134 ? -32.094 2.762 25.031 1 85.88 134 ASP A N 1
ATOM 1023 C CA . ASP A 1 134 ? -31.234 1.592 25.047 1 85.88 134 ASP A CA 1
ATOM 1024 C C . ASP A 1 134 ? -30.344 1.549 23.812 1 85.88 134 ASP A C 1
ATOM 1026 O O . ASP A 1 134 ? -30.531 2.342 22.891 1 85.88 134 ASP A O 1
ATOM 1030 N N . ALA A 1 135 ? -29.438 0.672 23.859 1 87.56 135 ALA A N 1
ATOM 1031 C CA . ALA A 1 135 ? -28.438 0.555 22.797 1 87.56 135 ALA A CA 1
ATOM 1032 C C . ALA A 1 135 ? -29.094 0.161 21.469 1 87.56 135 ALA A C 1
ATOM 1034 O O . ALA A 1 135 ? -28.688 0.643 20.406 1 87.56 135 ALA A O 1
ATOM 1035 N N . GLN A 1 136 ? -30.094 -0.635 21.469 1 83.56 136 GLN A N 1
ATOM 1036 C CA . GLN A 1 136 ? -30.766 -1.104 20.266 1 83.56 136 GLN A CA 1
ATOM 1037 C C . GLN A 1 136 ? -31.5 0.034 19.562 1 83.56 136 GLN A C 1
ATOM 1039 O O . GLN A 1 136 ? -31.516 0.113 18.328 1 83.56 136 GLN A O 1
ATOM 1044 N N . THR A 1 137 ? -32.094 0.834 20.391 1 86.19 137 THR A N 1
ATOM 1045 C CA . THR A 1 137 ? -32.781 1.984 19.828 1 86.19 137 THR A CA 1
ATOM 1046 C C . THR A 1 137 ? -31.812 2.971 19.219 1 86.19 137 THR A C 1
ATOM 1048 O O . THR A 1 137 ? -32.062 3.543 18.156 1 86.19 137 THR A O 1
ATOM 1051 N N . ARG A 1 138 ? -30.734 3.131 19.875 1 90.56 138 ARG A N 1
ATOM 1052 C CA . ARG A 1 138 ? -29.719 4.039 19.344 1 90.56 138 ARG A CA 1
ATOM 1053 C C . ARG A 1 138 ? -29.125 3.506 18.047 1 90.56 138 ARG A C 1
ATOM 1055 O O . ARG A 1 138 ? -28.828 4.277 17.125 1 90.56 138 ARG A O 1
ATOM 1062 N N . LEU A 1 139 ? -29 2.262 17.938 1 87 139 LEU A N 1
ATOM 1063 C CA . LEU A 1 139 ? -28.516 1.613 16.719 1 87 139 LEU A CA 1
ATOM 1064 C C . LEU A 1 139 ? -29.422 1.915 15.547 1 87 139 LEU A C 1
ATOM 1066 O O . LEU A 1 139 ? -28.953 2.029 14.406 1 87 139 LEU A O 1
ATOM 1070 N N . ARG A 1 140 ? -30.641 2.049 15.836 1 82.31 140 ARG A N 1
ATOM 1071 C CA . ARG A 1 140 ? -31.641 2.277 14.797 1 82.31 140 ARG A CA 1
ATOM 1072 C C . ARG A 1 140 ? -31.703 3.754 14.414 1 82.31 140 ARG A C 1
ATOM 1074 O O . ARG A 1 140 ? -31.938 4.09 13.25 1 82.31 140 ARG A O 1
ATOM 1081 N N . LEU A 1 141 ? -31.469 4.582 15.297 1 88.5 141 LEU A N 1
ATOM 1082 C CA . LEU A 1 141 ? -31.703 6.008 15.102 1 88.5 141 LEU A CA 1
ATOM 1083 C C . LEU A 1 141 ? -30.469 6.699 14.562 1 88.5 141 LEU A C 1
ATOM 1085 O O . LEU A 1 141 ? -30.562 7.73 13.891 1 88.5 141 LEU A O 1
ATOM 1089 N N . ILE A 1 142 ? -29.328 6.09 14.875 1 92.56 142 ILE A N 1
ATOM 1090 C CA . ILE A 1 142 ? -28.094 6.789 14.547 1 92.56 142 ILE A CA 1
ATOM 1091 C C . ILE A 1 142 ? -27.266 5.961 13.555 1 92.56 142 ILE A C 1
ATOM 1093 O O . ILE A 1 142 ? -26.922 4.809 13.836 1 92.56 142 ILE A O 1
ATOM 1097 N N . ALA A 1 143 ? -27.016 6.574 12.391 1 91.44 143 ALA A N 1
ATOM 1098 C CA . ALA A 1 143 ? -26.156 5.934 11.406 1 91.44 143 ALA A CA 1
ATOM 1099 C C . ALA A 1 143 ? -24.688 6.191 11.719 1 91.44 143 ALA A C 1
ATOM 1101 O O . ALA A 1 143 ? -24.297 7.32 12.023 1 91.44 143 ALA A O 1
ATOM 1102 N N . TYR A 1 144 ? -23.938 5.148 11.781 1 91.94 144 TYR A N 1
ATOM 1103 C CA . TYR A 1 144 ? -22.5 5.25 12.023 1 91.94 144 TYR A CA 1
ATOM 1104 C C . TYR A 1 144 ? -21.703 4.84 10.789 1 91.94 144 TYR A C 1
ATOM 1106 O O . TYR A 1 144 ? -21.875 3.73 10.273 1 91.94 144 TYR A O 1
ATOM 1114 N N . VAL A 1 145 ? -20.922 5.801 10.297 1 90.5 145 VAL A N 1
ATOM 1115 C CA . VAL A 1 145 ? -20.094 5.527 9.133 1 90.5 145 VAL A CA 1
ATOM 1116 C C . VAL A 1 145 ? -18.625 5.527 9.547 1 90.5 145 VAL A C 1
ATOM 1118 O O . VAL A 1 145 ? -18.031 6.586 9.797 1 90.5 145 VAL A O 1
ATOM 1121 N N . GLY A 1 146 ? -18.047 4.371 9.633 1 84.62 146 GLY A N 1
ATOM 1122 C CA . GLY A 1 146 ? -16.641 4.227 9.961 1 84.62 146 GLY A CA 1
ATOM 1123 C C . GLY A 1 146 ? -15.766 3.924 8.75 1 84.62 146 GLY A C 1
ATOM 1124 O O . GLY A 1 146 ? -15.977 4.496 7.676 1 84.62 146 GLY A O 1
ATOM 1125 N N . THR A 1 147 ? -14.711 3.146 8.977 1 74.88 147 THR A N 1
ATOM 1126 C CA . THR A 1 147 ? -13.773 2.783 7.918 1 74.88 147 THR A CA 1
ATOM 1127 C C . THR A 1 147 ? -14.414 1.801 6.941 1 74.88 147 THR A C 1
ATOM 1129 O O . THR A 1 147 ? -13.93 1.621 5.824 1 74.88 147 THR A O 1
ATOM 1132 N N . GLU A 1 148 ? -15.562 1.327 7.32 1 75.94 148 GLU A N 1
ATOM 1133 C CA . GLU A 1 148 ? -16.219 0.338 6.477 1 75.94 148 GLU A CA 1
ATOM 1134 C C . GLU A 1 148 ? -17.031 1.011 5.367 1 75.94 148 GLU A C 1
ATOM 1136 O O . GLU A 1 148 ? -17.625 2.07 5.578 1 75.94 148 GLU A O 1
ATOM 1141 N N . SER A 1 149 ? -16.828 0.475 4.113 1 77.62 149 SER A N 1
ATOM 1142 C CA . SER A 1 149 ? -17.562 1.055 2.986 1 77.62 149 SER A CA 1
ATOM 1143 C C . SER A 1 149 ? -18.688 0.141 2.527 1 77.62 149 SER A C 1
ATOM 1145 O O . SER A 1 149 ? -18.594 -1.081 2.662 1 77.62 149 SER A O 1
ATOM 1147 N N . LEU A 1 150 ? -19.75 0.719 2.17 1 83 150 LEU A N 1
ATOM 1148 C CA . LEU A 1 150 ? -20.906 -0.002 1.628 1 83 150 LEU A CA 1
ATOM 1149 C C . LEU A 1 150 ? -20.812 -0.105 0.109 1 83 150 LEU A C 1
ATOM 1151 O O . LEU A 1 150 ? -21.719 -0.626 -0.537 1 83 150 LEU A O 1
ATOM 1155 N N . PHE A 1 151 ? -19.703 0.236 -0.374 1 88.88 151 PHE A N 1
ATOM 1156 C CA . PHE A 1 151 ? -19.562 0.345 -1.822 1 88.88 151 PHE A CA 1
ATOM 1157 C C . PHE A 1 151 ? -19.484 -1.035 -2.463 1 88.88 151 PHE A C 1
ATOM 1159 O O . PHE A 1 151 ? -18.844 -1.94 -1.915 1 88.88 151 PHE A O 1
ATOM 1166 N N . ILE A 1 152 ? -20.25 -1.126 -3.477 1 90 152 ILE A N 1
ATOM 1167 C CA . ILE A 1 152 ? -19.984 -2.199 -4.426 1 90 152 ILE A CA 1
ATOM 1168 C C . ILE A 1 152 ? -19.094 -1.679 -5.555 1 90 152 ILE A C 1
ATOM 1170 O O . ILE A 1 152 ? -19.578 -1.021 -6.48 1 90 152 ILE A O 1
ATOM 1174 N N . PRO A 1 153 ? -17.875 -1.966 -5.535 1 86.19 153 PRO A N 1
ATOM 1175 C CA . PRO A 1 153 ? -16.844 -1.247 -6.289 1 86.19 153 PRO A CA 1
ATOM 1176 C C . PRO A 1 153 ? -17.109 -1.258 -7.797 1 86.19 153 PRO A C 1
ATOM 1178 O O . PRO A 1 153 ? -16.938 -0.236 -8.461 1 86.19 153 PRO A O 1
ATOM 1181 N N . PHE A 1 154 ? -17.578 -2.217 -8.438 1 87.81 154 PHE A N 1
ATOM 1182 C CA . PHE A 1 154 ? -17.609 -2.314 -9.891 1 87.81 154 PHE A CA 1
ATOM 1183 C C . PHE A 1 154 ? -18.969 -1.898 -10.43 1 87.81 154 PHE A C 1
ATOM 1185 O O . PHE A 1 154 ? -19.203 -1.914 -11.648 1 87.81 154 PHE A O 1
ATOM 1192 N N . LEU A 1 155 ? -19.797 -1.461 -9.562 1 92.31 155 LEU A N 1
ATOM 1193 C CA . LEU A 1 155 ? -21.109 -0.99 -9.992 1 92.31 155 LEU A CA 1
ATOM 1194 C C . LEU A 1 155 ? -21.172 0.534 -10 1 92.31 155 LEU A C 1
ATOM 1196 O O . LEU A 1 155 ? -20.281 1.194 -9.469 1 92.31 155 LEU A O 1
ATOM 1200 N N . SER A 1 156 ? -22.141 1.052 -10.672 1 93.56 156 SER A N 1
ATOM 1201 C CA . SER A 1 156 ? -22.312 2.496 -10.797 1 93.56 156 SER A CA 1
ATOM 1202 C C . SER A 1 156 ? -22.891 3.098 -9.516 1 93.56 156 SER A C 1
ATOM 1204 O O . SER A 1 156 ? -23.359 2.369 -8.648 1 93.56 156 SER A O 1
ATOM 1206 N N . VAL A 1 157 ? -22.781 4.387 -9.414 1 94.75 157 VAL A N 1
ATOM 1207 C CA . VAL A 1 157 ? -23.375 5.125 -8.312 1 94.75 157 VAL A CA 1
ATOM 1208 C C . VAL A 1 157 ? -24.875 4.844 -8.25 1 94.75 157 VAL A C 1
ATOM 1210 O O . VAL A 1 157 ? -25.438 4.613 -7.176 1 94.75 157 VAL A O 1
ATOM 1213 N N . HIS A 1 158 ? -25.453 4.754 -9.406 1 93 158 HIS A N 1
ATOM 1214 C CA . HIS A 1 158 ? -26.875 4.457 -9.539 1 93 158 HIS A CA 1
ATOM 1215 C C . HIS A 1 158 ? -27.219 3.107 -8.914 1 93 158 HIS A C 1
ATOM 1217 O O . HIS A 1 158 ? -28.156 3.006 -8.109 1 93 158 HIS A O 1
ATOM 1223 N N . ASP A 1 159 ? -26.5 2.174 -9.203 1 92.62 159 ASP A N 1
ATOM 1224 C CA . ASP A 1 159 ? -26.75 0.816 -8.727 1 92.62 159 ASP A CA 1
ATOM 1225 C C . ASP A 1 159 ? -26.531 0.717 -7.219 1 92.62 159 ASP A C 1
ATOM 1227 O O . ASP A 1 159 ? -27.266 0.02 -6.523 1 92.62 159 ASP A O 1
ATOM 1231 N N . ASN A 1 160 ? -25.516 1.375 -6.777 1 94.5 160 ASN A N 1
ATOM 1232 C CA . ASN A 1 160 ? -25.234 1.342 -5.348 1 94.5 160 ASN A CA 1
ATOM 1233 C C . ASN A 1 160 ? -26.359 1.964 -4.531 1 94.5 160 ASN A C 1
ATOM 1235 O O . ASN A 1 160 ? -26.766 1.426 -3.496 1 94.5 160 ASN A O 1
ATOM 1239 N N . LEU A 1 161 ? -26.891 3.043 -4.984 1 92.88 161 LEU A N 1
ATOM 1240 C CA . LEU A 1 161 ? -27.984 3.717 -4.289 1 92.88 161 LEU A CA 1
ATOM 1241 C C . LEU A 1 161 ? -29.25 2.871 -4.316 1 92.88 161 LEU A C 1
ATOM 1243 O O . LEU A 1 161 ? -29.922 2.703 -3.289 1 92.88 161 LEU A O 1
ATOM 1247 N N . TRP A 1 162 ? -29.516 2.318 -5.434 1 89.56 162 TRP A N 1
ATOM 1248 C CA . TRP A 1 162 ? -30.703 1.494 -5.578 1 89.56 162 TRP A CA 1
ATOM 1249 C C . TRP A 1 162 ? -30.594 0.231 -4.73 1 89.56 162 TRP A C 1
ATOM 1251 O O . TRP A 1 162 ? -31.594 -0.229 -4.164 1 89.56 162 TRP A O 1
ATOM 1261 N N . PHE A 1 163 ? -29.516 -0.276 -4.605 1 91.56 163 PHE A N 1
ATOM 1262 C CA . PHE A 1 163 ? -29.281 -1.479 -3.814 1 91.56 163 PHE A CA 1
ATOM 1263 C C . PHE A 1 163 ? -29.688 -1.251 -2.359 1 91.56 163 PHE A C 1
ATOM 1265 O O . PHE A 1 163 ? -30.422 -2.047 -1.78 1 91.56 163 PHE A O 1
ATOM 1272 N N . VAL A 1 164 ? -29.141 -0.176 -1.916 1 88.12 164 VAL A N 1
ATOM 1273 C CA . VAL A 1 164 ? -29.391 0.124 -0.508 1 88.12 164 VAL A CA 1
ATOM 1274 C C . VAL A 1 164 ? -30.859 0.483 -0.299 1 88.12 164 VAL A C 1
ATOM 1276 O O . VAL A 1 164 ? -31.469 0.055 0.679 1 88.12 164 VAL A O 1
ATOM 1279 N N . VAL A 1 165 ? -31.5 1.161 -1.197 1 86.31 165 VAL A N 1
ATOM 1280 C CA . VAL A 1 165 ? -32.875 1.565 -1.085 1 86.31 165 VAL A CA 1
ATOM 1281 C C . VAL A 1 165 ? -33.781 0.332 -1.114 1 86.31 165 VAL A C 1
ATOM 1283 O O . VAL A 1 165 ? -34.688 0.199 -0.293 1 86.31 165 VAL A O 1
ATOM 1286 N N . TYR A 1 166 ? -33.469 -0.548 -1.981 1 84.06 166 TYR A N 1
ATOM 1287 C CA . TYR A 1 166 ? -34.281 -1.729 -2.154 1 84.06 166 TYR A CA 1
ATOM 1288 C C . TYR A 1 166 ? -34.188 -2.646 -0.94 1 84.06 166 TYR A C 1
ATOM 1290 O O . TYR A 1 166 ? -35.156 -3.352 -0.612 1 84.06 166 TYR A O 1
ATOM 1298 N N . LEU A 1 167 ? -33.094 -2.564 -0.271 1 85.44 167 LEU A N 1
ATOM 1299 C CA . LEU A 1 167 ? -32.906 -3.438 0.882 1 85.44 167 LEU A CA 1
ATOM 1300 C C . LEU A 1 167 ? -33.594 -2.867 2.117 1 85.44 167 LEU A C 1
ATOM 1302 O O . LEU A 1 167 ? -33.906 -3.605 3.055 1 85.44 167 LEU A O 1
ATOM 1306 N N . HIS A 1 168 ? -33.844 -1.593 2.109 1 80.06 168 HIS A N 1
ATOM 1307 C CA . HIS A 1 168 ? -34.312 -0.986 3.35 1 80.06 168 HIS A CA 1
ATOM 1308 C C . HIS A 1 168 ? -35.75 -0.45 3.199 1 80.06 168 HIS A C 1
ATOM 1310 O O . HIS A 1 168 ? -36.438 -0.243 4.195 1 80.06 168 HIS A O 1
ATOM 1316 N N . ARG A 1 169 ? -36.125 -0.134 2.051 1 72.81 169 ARG A N 1
ATOM 1317 C CA . ARG A 1 169 ? -37.438 0.5 1.897 1 72.81 169 ARG A CA 1
ATOM 1318 C C . ARG A 1 169 ? -38.312 -0.301 0.954 1 72.81 169 ARG A C 1
ATOM 1320 O O . ARG A 1 169 ? -37.844 -0.768 -0.091 1 72.81 169 ARG A O 1
ATOM 1327 N N . LYS A 1 170 ? -39.469 -0.771 1.538 1 63.59 170 LYS A N 1
ATOM 1328 C CA . LYS A 1 170 ? -40.438 -1.431 0.69 1 63.59 170 LYS A CA 1
ATOM 1329 C C . LYS A 1 170 ? -41.375 -0.413 0.039 1 63.59 170 LYS A C 1
ATOM 1331 O O . LYS A 1 170 ? -42.406 -0.057 0.608 1 63.59 170 LYS A O 1
ATOM 1336 N N . GLU A 1 171 ? -40.938 0.678 -0.305 1 62.47 171 GLU A N 1
ATOM 1337 C CA . GLU A 1 171 ? -41.906 1.636 -0.807 1 62.47 171 GLU A CA 1
ATOM 1338 C C . GLU A 1 171 ? -42.125 1.481 -2.311 1 62.47 171 GLU A C 1
ATOM 1340 O O . GLU A 1 171 ? -41.438 0.682 -2.955 1 62.47 171 GLU A O 1
ATOM 1345 N N . GLN A 1 172 ? -43.188 2.121 -2.781 1 61.12 172 GLN A N 1
ATOM 1346 C CA . GLN A 1 172 ? -43.531 2.174 -4.203 1 61.12 172 GLN A CA 1
ATOM 1347 C C . GLN A 1 172 ? -42.344 2.699 -5.02 1 61.12 172 GLN A C 1
ATOM 1349 O O . GLN A 1 172 ? -41.562 3.529 -4.543 1 61.12 172 GLN A O 1
ATOM 1354 N N . ARG A 1 173 ? -42.062 2.088 -6.145 1 60.59 173 ARG A N 1
ATOM 1355 C CA . ARG A 1 173 ? -40.969 2.363 -7.055 1 60.59 173 ARG A CA 1
ATOM 1356 C C . ARG A 1 173 ? -40.844 3.861 -7.312 1 60.59 173 ARG A C 1
ATOM 1358 O O . ARG A 1 173 ? -39.719 4.383 -7.398 1 60.59 173 ARG A O 1
ATOM 1365 N N . SER A 1 174 ? -41.969 4.547 -7.484 1 64.56 174 SER A N 1
ATOM 1366 C CA . SER A 1 174 ? -41.906 5.969 -7.812 1 64.56 174 SER A CA 1
ATOM 1367 C C . SER A 1 174 ? -41.25 6.77 -6.699 1 64.56 174 SER A C 1
ATOM 1369 O O . SER A 1 174 ? -40.438 7.656 -6.969 1 64.56 174 SER A O 1
ATOM 1371 N N . TRP A 1 175 ? -41.438 6.391 -5.582 1 70.31 175 TRP A N 1
ATOM 1372 C CA . TRP A 1 175 ? -40.844 7.109 -4.457 1 70.31 175 TRP A CA 1
ATOM 1373 C C . TRP A 1 175 ? -39.375 6.789 -4.324 1 70.31 175 TRP A C 1
ATOM 1375 O O . TRP A 1 175 ? -38.562 7.684 -4.062 1 70.31 175 TRP A O 1
ATOM 1385 N N . THR A 1 176 ? -39.125 5.637 -4.75 1 75.88 176 THR A N 1
ATOM 1386 C CA . THR A 1 176 ? -37.75 5.203 -4.633 1 75.88 176 THR A CA 1
ATOM 1387 C C . THR A 1 176 ? -36.875 5.91 -5.664 1 75.88 176 THR A C 1
ATOM 1389 O O . THR A 1 176 ? -35.719 6.273 -5.375 1 75.88 176 THR A O 1
ATOM 1392 N N . GLN A 1 177 ? -37.469 6.078 -6.812 1 82.5 177 GLN A N 1
ATOM 1393 C CA . GLN A 1 177 ? -36.719 6.785 -7.855 1 82.5 177 GLN A CA 1
ATOM 1394 C C . GLN A 1 177 ? -36.469 8.234 -7.465 1 82.5 177 GLN A C 1
ATOM 1396 O O . GLN A 1 177 ? -35.375 8.766 -7.684 1 82.5 177 GLN A O 1
ATOM 1401 N N . GLU A 1 178 ? -37.438 8.766 -6.91 1 85 178 GLU A N 1
ATOM 1402 C CA . GLU A 1 178 ? -37.281 10.148 -6.453 1 85 178 GLU A CA 1
ATOM 1403 C C . GLU A 1 178 ? -36.25 10.258 -5.344 1 85 178 GLU A C 1
ATOM 1405 O O . GLU A 1 178 ? -35.469 11.211 -5.309 1 85 178 GLU A O 1
ATOM 1410 N N . LEU A 1 179 ? -36.25 9.312 -4.57 1 86.69 179 LEU A N 1
ATOM 1411 C CA . LEU A 1 179 ? -35.312 9.289 -3.463 1 86.69 179 LEU A CA 1
ATOM 1412 C C . LEU A 1 179 ? -33.875 9.219 -3.975 1 86.69 179 LEU A C 1
ATOM 1414 O O . LEU A 1 179 ? -33 9.953 -3.508 1 86.69 179 LEU A O 1
ATOM 1418 N N . VAL A 1 180 ? -33.719 8.352 -4.93 1 88.56 180 VAL A N 1
ATOM 1419 C CA . VAL A 1 180 ? -32.375 8.141 -5.484 1 88.56 180 VAL A CA 1
ATOM 1420 C C . VAL A 1 180 ? -31.922 9.398 -6.234 1 88.56 180 VAL A C 1
ATOM 1422 O O . VAL A 1 180 ? -30.797 9.852 -6.07 1 88.56 180 VAL A O 1
ATOM 1425 N N . LEU A 1 181 ? -32.844 9.914 -6.984 1 89.62 181 LEU A N 1
ATOM 1426 C CA . LEU A 1 181 ? -32.531 11.109 -7.754 1 89.62 181 LEU A CA 1
ATOM 1427 C C . LEU A 1 181 ? -32.281 12.305 -6.836 1 89.62 181 LEU A C 1
ATOM 1429 O O . LEU A 1 181 ? -31.344 13.086 -7.066 1 89.62 181 LEU A O 1
ATOM 1433 N N . ALA A 1 182 ? -33.031 12.375 -5.812 1 90.75 182 ALA A N 1
ATOM 1434 C CA . ALA A 1 182 ? -32.875 13.469 -4.855 1 90.75 182 ALA A CA 1
ATOM 1435 C C . ALA A 1 182 ? -31.562 13.367 -4.109 1 90.75 182 ALA A C 1
ATOM 1437 O O . ALA A 1 182 ? -30.859 14.367 -3.938 1 90.75 182 ALA A O 1
ATOM 1438 N N . ALA A 1 183 ? -31.25 12.172 -3.721 1 92.56 183 ALA A N 1
ATOM 1439 C CA . ALA A 1 183 ? -30 11.977 -2.994 1 92.56 183 ALA A CA 1
ATOM 1440 C C . ALA A 1 183 ? -28.797 12.273 -3.881 1 92.56 183 ALA A C 1
ATOM 1442 O O . ALA A 1 183 ? -27.859 12.945 -3.455 1 92.56 183 ALA A O 1
ATOM 1443 N N . ALA A 1 184 ? -28.875 11.797 -5.09 1 92.62 184 ALA A N 1
ATOM 1444 C CA . ALA A 1 184 ? -27.781 12.016 -6.031 1 92.62 184 ALA A CA 1
ATOM 1445 C C . ALA A 1 184 ? -27.625 13.492 -6.367 1 92.62 184 ALA A C 1
ATOM 1447 O O . ALA A 1 184 ? -26.5 14.008 -6.457 1 92.62 184 ALA A O 1
ATOM 1448 N N . SER A 1 185 ? -28.719 14.094 -6.574 1 90.56 185 SER A N 1
ATOM 1449 C CA . SER A 1 185 ? -28.719 15.516 -6.895 1 90.56 185 SER A CA 1
ATOM 1450 C C . SER A 1 185 ? -28.219 16.344 -5.715 1 90.56 185 SER A C 1
ATOM 1452 O O . SER A 1 185 ? -27.5 17.328 -5.895 1 90.56 185 SER A O 1
ATOM 1454 N N . PHE A 1 186 ? -28.578 15.945 -4.555 1 92.31 186 PHE A N 1
ATOM 1455 C CA . PHE A 1 186 ? -28.188 16.672 -3.355 1 92.31 186 PHE A CA 1
ATOM 1456 C C . PHE A 1 186 ? -26.672 16.672 -3.189 1 92.31 186 PHE A C 1
ATOM 1458 O O . PHE A 1 186 ? -26.078 17.672 -2.783 1 92.31 186 PHE A O 1
ATOM 1465 N N . VAL A 1 187 ? -26.062 15.5 -3.5 1 93.94 187 VAL A N 1
ATOM 1466 C CA . VAL A 1 187 ? -24.625 15.383 -3.309 1 93.94 187 VAL A CA 1
ATOM 1467 C C . VAL A 1 187 ? -23.906 15.68 -4.621 1 93.94 187 VAL A C 1
ATOM 1469 O O . VAL A 1 187 ? -22.672 15.617 -4.688 1 93.94 187 VAL A O 1
ATOM 1472 N N . SER A 1 188 ? -24.484 15.984 -5.68 1 90.69 188 SER A N 1
ATOM 1473 C CA . SER A 1 188 ? -23.938 16.359 -6.977 1 90.69 188 SER A CA 1
ATOM 1474 C C . SER A 1 188 ? -23.047 15.258 -7.539 1 90.69 188 SER A C 1
ATOM 1476 O O . SER A 1 188 ? -21.891 15.508 -7.914 1 90.69 188 SER A O 1
ATOM 1478 N N . LEU A 1 189 ? -23.562 14.109 -7.59 1 93.31 189 LEU A N 1
ATOM 1479 C CA . LEU A 1 189 ? -22.812 12.977 -8.133 1 93.31 189 LEU A CA 1
ATOM 1480 C C . LEU A 1 189 ? -23.438 12.492 -9.438 1 93.31 189 LEU A C 1
ATOM 1482 O O . LEU A 1 189 ? -24.656 12.453 -9.562 1 93.31 189 LEU A O 1
ATOM 1486 N N . ASP A 1 190 ? -22.578 12.094 -10.375 1 91.31 190 ASP A N 1
ATOM 1487 C CA . ASP A 1 190 ? -23.031 11.469 -11.617 1 91.31 190 ASP A CA 1
ATOM 1488 C C . ASP A 1 190 ? -23.438 10.023 -11.391 1 91.31 190 ASP A C 1
ATOM 1490 O O . ASP A 1 190 ? -22.641 9.203 -10.938 1 91.31 190 ASP A O 1
ATOM 1494 N N . LEU A 1 191 ? -24.594 9.75 -11.75 1 92.25 191 LEU A N 1
ATOM 1495 C CA . LEU A 1 191 ? -25.188 8.445 -11.492 1 92.25 191 LEU A CA 1
ATOM 1496 C C . LEU A 1 191 ? -24.547 7.367 -12.344 1 92.25 191 LEU A C 1
ATOM 1498 O O . LEU A 1 191 ? -24.531 6.191 -11.977 1 92.25 191 LEU A O 1
ATOM 1502 N N . ARG A 1 192 ? -23.984 7.648 -13.469 1 91.56 192 ARG A N 1
ATOM 1503 C CA . ARG A 1 192 ? -23.484 6.664 -14.43 1 91.56 192 ARG A CA 1
ATOM 1504 C C . ARG A 1 192 ? -22.047 6.27 -14.109 1 91.56 192 ARG A C 1
ATOM 1506 O O . ARG A 1 192 ? -21.562 5.258 -14.617 1 91.56 192 ARG A O 1
ATOM 1513 N N . LYS A 1 193 ? -21.391 7.051 -13.211 1 92.31 193 LYS A N 1
ATOM 1514 C CA . LYS A 1 193 ? -20 6.77 -12.898 1 92.31 193 LYS A CA 1
ATOM 1515 C C . LYS A 1 193 ? -19.859 5.531 -12.016 1 92.31 193 LYS A C 1
ATOM 1517 O O . LYS A 1 193 ? -20.672 5.316 -11.109 1 92.31 193 LYS A O 1
ATOM 1522 N N . LYS A 1 194 ? -18.891 4.746 -12.32 1 92 194 LYS A N 1
ATOM 1523 C CA . LYS A 1 194 ? -18.578 3.602 -11.461 1 92 194 LYS A CA 1
ATOM 1524 C C . LYS A 1 194 ? -17.859 4.043 -10.188 1 92 194 LYS A C 1
ATOM 1526 O O . LYS A 1 194 ? -17.125 5.031 -10.195 1 92 194 LYS A O 1
ATOM 1531 N N . VAL A 1 195 ? -18.031 3.258 -9.156 1 92.88 195 VAL A N 1
ATOM 1532 C CA . VAL A 1 195 ? -17.469 3.615 -7.859 1 92.88 195 VAL A CA 1
ATOM 1533 C C . VAL A 1 195 ? -15.938 3.596 -7.941 1 92.88 195 VAL A C 1
ATOM 1535 O O . VAL A 1 195 ? -15.266 4.406 -7.301 1 92.88 195 VAL A O 1
ATOM 1538 N N . THR A 1 196 ? -15.375 2.715 -8.68 1 87.44 196 THR A N 1
ATOM 1539 C CA . THR A 1 196 ? -13.93 2.596 -8.812 1 87.44 196 THR A CA 1
ATOM 1540 C C . THR A 1 196 ? -13.344 3.85 -9.461 1 87.44 196 THR A C 1
ATOM 1542 O O . THR A 1 196 ? -12.156 4.145 -9.289 1 87.44 196 THR A O 1
ATOM 1545 N N . ASP A 1 197 ? -14.102 4.59 -10.164 1 89.62 197 ASP A N 1
ATOM 1546 C CA . ASP A 1 197 ? -13.625 5.758 -10.898 1 89.62 197 ASP A CA 1
ATOM 1547 C C . ASP A 1 197 ? -13.852 7.039 -10.102 1 89.62 197 ASP A C 1
ATOM 1549 O O . ASP A 1 197 ? -13.508 8.133 -10.555 1 89.62 197 ASP A O 1
ATOM 1553 N N . LEU A 1 198 ? -14.305 6.887 -8.883 1 91.56 198 LEU A N 1
ATOM 1554 C CA . LEU A 1 198 ? -14.617 8.062 -8.078 1 91.56 198 LEU A CA 1
ATOM 1555 C C . LEU A 1 198 ? -13.391 8.531 -7.305 1 91.56 198 LEU A C 1
ATOM 1557 O O . LEU A 1 198 ? -12.57 7.711 -6.883 1 91.56 198 LEU A O 1
ATOM 1561 N N . SER A 1 199 ? -13.305 9.859 -7.219 1 86.69 199 SER A N 1
ATOM 1562 C CA . SER A 1 199 ? -12.297 10.445 -6.34 1 86.69 199 SER A CA 1
ATOM 1563 C C . SER A 1 199 ? -12.656 10.258 -4.871 1 86.69 199 SER A C 1
ATOM 1565 O O . SER A 1 199 ? -13.75 9.781 -4.555 1 86.69 199 SER A O 1
ATOM 1567 N N . GLN A 1 200 ? -11.797 10.57 -3.986 1 86.56 200 GLN A N 1
ATOM 1568 C CA . GLN A 1 200 ? -12.047 10.406 -2.559 1 86.56 200 GLN A CA 1
ATOM 1569 C C . GLN A 1 200 ? -13.203 11.289 -2.1 1 86.56 200 GLN A C 1
ATOM 1571 O O . GLN A 1 200 ? -14.016 10.883 -1.271 1 86.56 200 GLN A O 1
ATOM 1576 N N . SER A 1 201 ? -13.25 12.5 -2.586 1 89.44 201 SER A N 1
ATOM 1577 C CA . SER A 1 201 ? -14.344 13.398 -2.229 1 89.44 201 SER A CA 1
ATOM 1578 C C . SER A 1 201 ? -15.68 12.883 -2.768 1 89.44 201 SER A C 1
ATOM 1580 O O . SER A 1 201 ? -16.703 12.984 -2.094 1 89.44 201 SER A O 1
ATOM 1582 N N . GLU A 1 202 ? -15.578 12.305 -3.973 1 92.12 202 GLU A N 1
ATOM 1583 C CA . GLU A 1 202 ? -16.797 11.758 -4.566 1 92.12 202 GLU A CA 1
ATOM 1584 C C . GLU A 1 202 ? -17.266 10.516 -3.811 1 92.12 202 GLU A C 1
ATOM 1586 O O . GLU A 1 202 ? -18.469 10.289 -3.668 1 92.12 202 GLU A O 1
ATOM 1591 N N . LYS A 1 203 ? -16.359 9.75 -3.396 1 93.12 203 LYS A N 1
ATOM 1592 C CA . LYS A 1 203 ? -16.703 8.57 -2.605 1 93.12 203 LYS A CA 1
ATOM 1593 C C . LYS A 1 203 ? -17.391 8.969 -1.3 1 93.12 203 LYS A C 1
ATOM 1595 O O . LYS A 1 203 ? -18.328 8.312 -0.864 1 93.12 203 LYS A O 1
ATOM 1600 N N . PHE A 1 204 ? -16.875 10.016 -0.702 1 94.06 204 PHE A N 1
ATOM 1601 C CA . PHE A 1 204 ? -17.516 10.492 0.519 1 94.06 204 PHE A CA 1
ATOM 1602 C C . PHE A 1 204 ? -18.938 10.992 0.23 1 94.06 204 PHE A C 1
ATOM 1604 O O . PHE A 1 204 ? -19.859 10.727 0.996 1 94.06 204 PHE A O 1
ATOM 1611 N N . ARG A 1 205 ? -19.047 11.688 -0.844 1 95 205 ARG A N 1
ATOM 1612 C CA . ARG A 1 205 ? -20.375 12.164 -1.24 1 95 205 ARG A CA 1
ATOM 1613 C C . ARG A 1 205 ? -21.328 11 -1.465 1 95 205 ARG A C 1
ATOM 1615 O O . ARG A 1 205 ? -22.5 11.078 -1.092 1 95 205 ARG A O 1
ATOM 1622 N N . LEU A 1 206 ? -20.797 10 -2.049 1 95.19 206 LEU A N 1
ATOM 1623 C CA . LEU A 1 206 ? -21.609 8.805 -2.238 1 95.19 206 LEU A CA 1
ATOM 1624 C C . LEU A 1 206 ? -21.984 8.18 -0.898 1 95.19 206 LEU A C 1
ATOM 1626 O O . LEU A 1 206 ? -23.109 7.719 -0.715 1 95.19 206 LEU A O 1
ATOM 1630 N N . GLN A 1 207 ? -21.078 8.133 -0.015 1 94.06 207 GLN A N 1
ATOM 1631 C CA . GLN A 1 207 ? -21.344 7.609 1.318 1 94.06 207 GLN A CA 1
ATOM 1632 C C . GLN A 1 207 ? -22.469 8.383 1.993 1 94.06 207 GLN A C 1
ATOM 1634 O O . GLN A 1 207 ? -23.359 7.789 2.623 1 94.06 207 GLN A O 1
ATOM 1639 N N . VAL A 1 208 ? -22.406 9.664 1.891 1 94.94 208 VAL A N 1
ATOM 1640 C CA . VAL A 1 208 ? -23.438 10.516 2.459 1 94.94 208 VAL A CA 1
ATOM 1641 C C . VAL A 1 208 ? -24.781 10.219 1.786 1 94.94 208 VAL A C 1
ATOM 1643 O O . VAL A 1 208 ? -25.812 10.078 2.459 1 94.94 208 VAL A O 1
ATOM 1646 N N . ALA A 1 209 ? -24.75 10.094 0.463 1 94.19 209 ALA A N 1
ATOM 1647 C CA . ALA A 1 209 ? -25.969 9.789 -0.277 1 94.19 209 ALA A CA 1
ATOM 1648 C C . ALA A 1 209 ? -26.578 8.461 0.172 1 94.19 209 ALA A C 1
ATOM 1650 O O . ALA A 1 209 ? -27.797 8.344 0.327 1 94.19 209 ALA A O 1
ATOM 1651 N N . LEU A 1 210 ? -25.75 7.527 0.358 1 92.81 210 LEU A N 1
ATOM 1652 C CA . LEU A 1 210 ? -26.219 6.207 0.78 1 92.81 210 LEU A CA 1
ATOM 1653 C C . LEU A 1 210 ? -26.875 6.27 2.152 1 92.81 210 LEU A C 1
ATOM 1655 O O . LEU A 1 210 ? -27.875 5.594 2.396 1 92.81 210 LEU A O 1
ATOM 1659 N N . GLU A 1 211 ? -26.344 7.066 3.02 1 91.06 211 GLU A N 1
ATOM 1660 C CA . GLU A 1 211 ? -26.938 7.219 4.344 1 91.06 211 GLU A CA 1
ATOM 1661 C C . GLU A 1 211 ? -28.234 8.016 4.27 1 91.06 211 GLU A C 1
ATOM 1663 O O . GLU A 1 211 ? -29.188 7.746 5.016 1 91.06 211 GLU A O 1
ATOM 1668 N N . LEU A 1 212 ? -28.266 8.977 3.396 1 90.81 212 LEU A N 1
ATOM 1669 C CA . LEU A 1 212 ? -29.438 9.812 3.258 1 90.81 212 LEU A CA 1
ATOM 1670 C C . LEU A 1 212 ? -30.641 9 2.775 1 90.81 212 LEU A C 1
ATOM 1672 O O . LEU A 1 212 ? -31.766 9.242 3.191 1 90.81 212 LEU A O 1
ATOM 1676 N N . VAL A 1 213 ? -30.359 8.117 1.921 1 88 213 VAL A N 1
ATOM 1677 C CA . VAL A 1 213 ? -31.438 7.312 1.383 1 88 213 VAL A CA 1
ATOM 1678 C C . VAL A 1 213 ? -32.062 6.473 2.498 1 88 213 VAL A C 1
ATOM 1680 O O . VAL A 1 213 ? -33.25 6.141 2.445 1 88 213 VAL A O 1
ATOM 1683 N N . LEU A 1 214 ? -31.25 6.164 3.488 1 84.25 214 LEU A N 1
ATOM 1684 C CA . LEU A 1 214 ? -31.766 5.438 4.641 1 84.25 214 LEU A CA 1
ATOM 1685 C C . LEU A 1 214 ? -32.5 6.375 5.598 1 84.25 214 LEU A C 1
ATOM 1687 O O . LEU A 1 214 ? -33.25 5.926 6.477 1 84.25 214 LEU A O 1
ATOM 1691 N N . ASP A 1 215 ? -32.312 7.598 5.465 1 88.25 215 ASP A N 1
ATOM 1692 C CA . ASP A 1 215 ? -33 8.703 6.125 1 88.25 215 ASP A CA 1
ATOM 1693 C C . ASP A 1 215 ? -32.906 8.57 7.645 1 88.25 215 ASP A C 1
ATOM 1695 O O . ASP A 1 215 ? -33.938 8.617 8.336 1 88.25 215 ASP A O 1
ATOM 1699 N N . PRO A 1 216 ? -31.719 8.289 8.164 1 90.06 216 PRO A N 1
ATOM 1700 C CA . PRO A 1 216 ? -31.578 8.336 9.625 1 90.06 216 PRO A CA 1
ATOM 1701 C C . PRO A 1 216 ? -31.656 9.758 10.18 1 90.06 216 PRO A C 1
ATOM 1703 O O . PRO A 1 216 ? -31.25 10.711 9.508 1 90.06 216 PRO A O 1
ATOM 1706 N N . PRO A 1 217 ? -32.156 9.844 11.414 1 92.81 217 PRO A N 1
ATOM 1707 C CA . PRO A 1 217 ? -32.25 11.188 11.992 1 92.81 217 PRO A CA 1
ATOM 1708 C C . PRO A 1 217 ? -30.875 11.766 12.344 1 92.81 217 PRO A C 1
ATOM 1710 O O . PRO A 1 217 ? -30.703 12.984 12.367 1 92.81 217 PRO A O 1
ATOM 1713 N N . ALA A 1 218 ? -29.938 10.859 12.602 1 95.56 218 ALA A N 1
ATOM 1714 C CA . ALA A 1 218 ? -28.609 11.32 12.977 1 95.56 218 ALA A CA 1
ATOM 1715 C C . ALA A 1 218 ? -27.531 10.578 12.188 1 95.56 218 ALA A C 1
ATOM 1717 O O . ALA A 1 218 ? -27.656 9.375 11.938 1 95.56 218 ALA A O 1
ATOM 1718 N N . LEU A 1 219 ? -26.531 11.273 11.789 1 96.38 219 LEU A N 1
ATOM 1719 C CA . LEU A 1 219 ? -25.406 10.734 11.031 1 96.38 219 LEU A CA 1
ATOM 1720 C C . LEU A 1 219 ? -24.094 10.961 11.773 1 96.38 219 LEU A C 1
ATOM 1722 O O . LEU A 1 219 ? -23.719 12.109 12.031 1 96.38 219 LEU A O 1
ATOM 1726 N N . PHE A 1 220 ? -23.391 9.852 12.125 1 96.81 220 PHE A N 1
ATOM 1727 C CA . PHE A 1 220 ? -22.078 9.914 12.766 1 96.81 220 PHE A CA 1
ATOM 1728 C C . PHE A 1 220 ? -20.984 9.461 11.805 1 96.81 220 PHE A C 1
ATOM 1730 O O . PHE A 1 220 ? -21 8.312 11.344 1 96.81 220 PHE A O 1
ATOM 1737 N N . PHE A 1 221 ? -20.109 10.359 11.414 1 95.75 221 PHE A N 1
ATOM 1738 C CA . PHE A 1 221 ? -19 10.047 10.523 1 95.75 221 PHE A CA 1
ATOM 1739 C C . PHE A 1 221 ? -17.688 9.977 11.305 1 95.75 221 PHE A C 1
ATOM 1741 O O . PHE A 1 221 ? -17.297 10.945 11.961 1 95.75 221 PHE A O 1
ATOM 1748 N N . SER A 1 222 ? -17.016 8.836 11.227 1 94.12 222 SER A N 1
ATOM 1749 C CA . SER A 1 222 ? -15.75 8.664 11.914 1 94.12 222 SER A CA 1
ATOM 1750 C C . SER A 1 222 ? -14.57 8.969 10.992 1 94.12 222 SER A C 1
ATOM 1752 O O . SER A 1 222 ? -14.281 8.203 10.07 1 94.12 222 SER A O 1
ATOM 1754 N N . TYR A 1 223 ? -13.867 9.992 11.219 1 90.94 223 TYR A N 1
ATOM 1755 C CA . TYR A 1 223 ? -12.656 10.469 10.555 1 90.94 223 TYR A CA 1
ATOM 1756 C C . TYR A 1 223 ? -12.805 10.398 9.039 1 90.94 223 TYR A C 1
ATOM 1758 O O . TYR A 1 223 ? -11.93 9.852 8.352 1 90.94 223 TYR A O 1
ATOM 1766 N N . PRO A 1 224 ? -13.781 11.008 8.477 1 90.25 224 PRO A N 1
ATOM 1767 C CA . PRO A 1 224 ? -13.977 10.93 7.031 1 90.25 224 PRO A CA 1
ATOM 1768 C C . PRO A 1 224 ? -12.984 11.781 6.25 1 90.25 224 PRO A C 1
ATOM 1770 O O . PRO A 1 224 ? -12.711 11.508 5.082 1 90.25 224 PRO A O 1
ATOM 1773 N N . PHE A 1 225 ? -12.398 12.82 6.898 1 86.19 225 PHE A N 1
ATOM 1774 C CA . PHE A 1 225 ? -11.609 13.82 6.184 1 86.19 225 PHE A CA 1
ATOM 1775 C C . PHE A 1 225 ? -10.125 13.5 6.266 1 86.19 225 PHE A C 1
ATOM 1777 O O . PHE A 1 225 ? -9.297 14.211 5.699 1 86.19 225 PHE A O 1
ATOM 1784 N N . ASP A 1 226 ? -9.719 12.391 6.828 1 73.69 226 ASP A N 1
ATOM 1785 C CA . ASP A 1 226 ? -8.312 12.094 7.105 1 73.69 226 ASP A CA 1
ATOM 1786 C C . ASP A 1 226 ? -7.527 11.906 5.812 1 73.69 226 ASP A C 1
ATOM 1788 O O . ASP A 1 226 ? -6.324 12.18 5.766 1 73.69 226 ASP A O 1
ATOM 1792 N N . THR A 1 227 ? -8.188 11.516 4.73 1 73 227 THR A N 1
ATOM 1793 C CA . THR A 1 227 ? -7.449 11.227 3.51 1 73 227 THR A CA 1
ATOM 1794 C C . THR A 1 227 ? -7.754 12.258 2.432 1 73 227 THR A C 1
ATOM 1796 O O . THR A 1 227 ? -7.449 12.047 1.255 1 73 227 THR A O 1
ATOM 1799 N N . MET A 1 228 ? -8.336 13.367 2.875 1 80.81 228 MET A N 1
ATOM 1800 C CA . MET A 1 228 ? -8.734 14.367 1.892 1 80.81 228 MET A CA 1
ATOM 1801 C C . MET A 1 228 ? -7.879 15.625 2.02 1 80.81 228 MET A C 1
ATOM 1803 O O . MET A 1 228 ? -7.379 15.938 3.102 1 80.81 228 MET A O 1
ATOM 1807 N N . GLY A 1 229 ? -7.699 16.281 0.837 1 73.94 229 GLY A N 1
ATOM 1808 C CA . GLY A 1 229 ? -7.078 17.594 0.846 1 73.94 229 GLY A CA 1
ATOM 1809 C C . GLY A 1 229 ? -7.984 18.672 1.395 1 73.94 229 GLY A C 1
ATOM 1810 O O . GLY A 1 229 ? -9.172 18.438 1.639 1 73.94 229 GLY A O 1
ATOM 1811 N N . LEU A 1 230 ? -7.484 19.812 1.661 1 75.62 230 LEU A N 1
ATOM 1812 C CA . LEU A 1 230 ? -8.211 20.906 2.295 1 75.62 230 LEU A CA 1
ATOM 1813 C C . LEU A 1 230 ? -9.367 21.375 1.416 1 75.62 230 LEU A C 1
ATOM 1815 O O . LEU A 1 230 ? -10.445 21.703 1.922 1 75.62 230 LEU A O 1
ATOM 1819 N N . VAL A 1 231 ? -9.055 21.406 0.138 1 75.5 231 VAL A N 1
ATOM 1820 C CA . VAL A 1 231 ? -10.109 21.844 -0.771 1 75.5 231 VAL A CA 1
ATOM 1821 C C . VAL A 1 231 ? -11.273 20.859 -0.725 1 75.5 231 VAL A C 1
ATOM 1823 O O . VAL A 1 231 ? -12.438 21.281 -0.636 1 75.5 231 VAL A O 1
ATOM 1826 N N . GLU A 1 232 ? -10.93 19.672 -0.783 1 83.44 232 GLU A N 1
ATOM 1827 C CA . GLU A 1 232 ? -11.953 18.625 -0.716 1 83.44 232 GLU A CA 1
ATOM 1828 C C . GLU A 1 232 ? -12.672 18.641 0.63 1 83.44 232 GLU A C 1
ATOM 1830 O O . GLU A 1 232 ? -13.883 18.422 0.695 1 83.44 232 GLU A O 1
ATOM 1835 N N . GLN A 1 233 ? -11.977 18.906 1.663 1 86.56 233 GLN A N 1
ATOM 1836 C CA . GLN A 1 233 ? -12.57 18.969 2.992 1 86.56 233 GLN A CA 1
ATOM 1837 C C . GLN A 1 233 ? -13.594 20.109 3.072 1 86.56 233 GLN A C 1
ATOM 1839 O O . GLN A 1 233 ? -14.656 19.953 3.678 1 86.56 233 GLN A O 1
ATOM 1844 N N . ASN A 1 234 ? -13.227 21.203 2.52 1 84.12 234 ASN A N 1
ATOM 1845 C CA . ASN A 1 234 ? -14.141 22.344 2.508 1 84.12 234 ASN A CA 1
ATOM 1846 C C . ASN A 1 234 ? -15.43 22.016 1.763 1 84.12 234 ASN A C 1
ATOM 1848 O O . ASN A 1 234 ? -16.531 22.328 2.24 1 84.12 234 ASN A O 1
ATOM 1852 N N . GLU A 1 235 ? -15.211 21.375 0.668 1 85 235 GLU A N 1
ATOM 1853 C CA . GLU A 1 235 ? -16.391 20.984 -0.115 1 85 235 GLU A CA 1
ATOM 1854 C C . GLU A 1 235 ? -17.266 20.016 0.66 1 85 235 GLU A C 1
ATOM 1856 O O . GLU A 1 235 ? -18.5 20.156 0.658 1 85 235 GLU A O 1
ATOM 1861 N N . CYS A 1 236 ? -16.703 19.125 1.264 1 92.69 236 CYS A N 1
ATOM 1862 C CA . CYS A 1 236 ? -17.438 18.125 2.008 1 92.69 236 CYS A CA 1
ATOM 1863 C C . CYS A 1 236 ? -18.078 18.719 3.256 1 92.69 236 CYS A C 1
ATOM 1865 O O . CYS A 1 236 ? -19.156 18.312 3.668 1 92.69 236 CYS A O 1
ATOM 1867 N N . THR A 1 237 ? -17.422 19.703 3.883 1 92.56 237 THR A N 1
ATOM 1868 C CA . THR A 1 237 ? -18 20.406 5.027 1 92.56 237 THR A CA 1
ATOM 1869 C C . THR A 1 237 ? -19.266 21.156 4.629 1 92.56 237 THR A C 1
ATOM 1871 O O . THR A 1 237 ? -20.266 21.125 5.355 1 92.56 237 THR A O 1
ATOM 1874 N N . GLN A 1 238 ? -19.172 21.734 3.506 1 89.06 238 GLN A N 1
ATOM 1875 C CA . GLN A 1 238 ? -20.344 22.453 3.002 1 89.06 238 GLN A CA 1
ATOM 1876 C C . GLN A 1 238 ? -21.5 21.484 2.748 1 89.06 238 GLN A C 1
ATOM 1878 O O . GLN A 1 238 ? -22.656 21.812 3.035 1 89.06 238 GLN A O 1
ATOM 1883 N N . LEU A 1 239 ? -21.109 20.406 2.236 1 94.56 239 LEU A N 1
ATOM 1884 C CA . LEU A 1 239 ? -22.141 19.391 1.994 1 94.56 239 LEU A CA 1
ATOM 1885 C C . LEU A 1 239 ? -22.797 18.969 3.299 1 94.56 239 LEU A C 1
ATOM 1887 O O . LEU A 1 239 ? -24.031 18.922 3.383 1 94.56 239 LEU A O 1
ATOM 1891 N N . LEU A 1 240 ? -22.062 18.703 4.316 1 96.44 240 LEU A N 1
ATOM 1892 C CA . LEU A 1 240 ? -22.594 18.266 5.602 1 96.44 240 LEU A CA 1
ATOM 1893 C C . LEU A 1 240 ? -23.438 19.375 6.242 1 96.44 240 LEU A C 1
ATOM 1895 O O . LEU A 1 240 ? -24.453 19.094 6.883 1 96.44 240 LEU A O 1
ATOM 1899 N N . SER A 1 241 ? -22.984 20.609 6.102 1 94.44 241 SER A N 1
ATOM 1900 C CA . SER A 1 241 ? -23.75 21.75 6.605 1 94.44 241 SER A CA 1
ATOM 1901 C C . SER A 1 241 ? -25.109 21.844 5.934 1 94.44 241 SER A C 1
ATOM 1903 O O . SER A 1 241 ? -26.125 22.109 6.59 1 94.44 241 SER A O 1
ATOM 1905 N N . ARG A 1 242 ? -25.062 21.594 4.648 1 91.62 242 ARG A N 1
ATOM 1906 C CA . ARG A 1 242 ? -26.312 21.609 3.906 1 91.62 242 ARG A CA 1
ATOM 1907 C C . ARG A 1 242 ? -27.25 20.516 4.395 1 91.62 242 ARG A C 1
ATOM 1909 O O . ARG A 1 242 ? -28.469 20.703 4.457 1 91.62 242 ARG A O 1
ATOM 1916 N N . VAL A 1 243 ? -26.703 19.406 4.723 1 94.81 243 VAL A N 1
ATOM 1917 C CA . VAL A 1 243 ? -27.5 18.297 5.238 1 94.81 243 VAL A CA 1
ATOM 1918 C C . VAL A 1 243 ? -28.188 18.703 6.531 1 94.81 243 VAL A C 1
ATOM 1920 O O . VAL A 1 243 ? -29.359 18.375 6.754 1 94.81 243 VAL A O 1
ATOM 1923 N N . CYS A 1 244 ? -27.547 19.438 7.352 1 94.25 244 CYS A N 1
ATOM 1924 C CA . CYS A 1 244 ? -28.094 19.875 8.633 1 94.25 244 CYS A CA 1
ATOM 1925 C C . CYS A 1 244 ? -29.156 20.953 8.438 1 94.25 244 CYS A C 1
ATOM 1927 O O . CYS A 1 244 ? -30.234 20.859 9.008 1 94.25 244 CYS A O 1
ATOM 1929 N N . VAL A 1 245 ? -28.891 21.875 7.562 1 88.38 245 VAL A N 1
ATOM 1930 C CA . VAL A 1 245 ? -29.75 23.047 7.426 1 88.38 245 VAL A CA 1
ATOM 1931 C C . VAL A 1 245 ? -30.984 22.688 6.617 1 88.38 245 VAL A C 1
ATOM 1933 O O . VAL A 1 245 ? -32.094 23.062 6.98 1 88.38 245 VAL A O 1
ATOM 1936 N N . VAL A 1 246 ? -30.781 21.953 5.582 1 88.62 246 VAL A N 1
ATOM 1937 C CA . VAL A 1 246 ? -31.859 21.672 4.656 1 88.62 246 VAL A CA 1
ATOM 1938 C C . VAL A 1 246 ? -32.719 20.5 5.188 1 88.62 246 VAL A C 1
ATOM 1940 O O . VAL A 1 246 ? -33.938 20.562 5.156 1 88.62 246 VAL A O 1
ATOM 1943 N N . MET A 1 247 ? -32.094 19.547 5.738 1 90.12 247 MET A N 1
ATOM 1944 C CA . MET A 1 247 ? -32.812 18.344 6.148 1 90.12 247 MET A CA 1
ATOM 1945 C C . MET A 1 247 ? -32.969 18.281 7.668 1 90.12 247 MET A C 1
ATOM 1947 O O . MET A 1 247 ? -33.625 17.406 8.195 1 90.12 247 MET A O 1
ATOM 1951 N N . MET A 1 248 ? -32.344 19.109 8.375 1 90.44 248 MET A N 1
ATOM 1952 C CA . MET A 1 248 ? -32.406 19.25 9.828 1 90.44 248 MET A CA 1
ATOM 1953 C C . MET A 1 248 ? -31.875 18 10.523 1 90.44 248 MET A C 1
ATOM 1955 O O . MET A 1 248 ? -32.406 17.594 11.562 1 90.44 248 MET A O 1
ATOM 1959 N N . LYS A 1 249 ? -30.969 17.328 9.883 1 94.25 249 LYS A N 1
ATOM 1960 C CA . LYS A 1 249 ? -30.359 16.141 10.477 1 94.25 249 LYS A CA 1
ATOM 1961 C C . LYS A 1 249 ? -29.281 16.516 11.484 1 94.25 249 LYS A C 1
ATOM 1963 O O . LYS A 1 249 ? -28.672 17.594 11.383 1 94.25 249 LYS A O 1
ATOM 1968 N N . THR A 1 250 ? -29.109 15.617 12.484 1 96.62 250 THR A N 1
ATOM 1969 C CA . THR A 1 250 ? -27.984 15.766 13.414 1 96.62 250 THR A CA 1
ATOM 1970 C C . THR A 1 250 ? -26.719 15.117 12.844 1 96.62 250 THR A C 1
ATOM 1972 O O . THR A 1 250 ? -26.719 13.93 12.547 1 96.62 250 THR A O 1
ATOM 1975 N N . VAL A 1 251 ? -25.734 15.875 12.617 1 97.75 251 VAL A N 1
ATOM 1976 C CA . VAL A 1 251 ? -24.516 15.344 12.031 1 97.75 251 VAL A CA 1
ATOM 1977 C C . VAL A 1 251 ? -23.344 15.523 13 1 97.75 251 VAL A C 1
ATOM 1979 O O . VAL A 1 251 ? -23.125 16.625 13.523 1 97.75 251 VAL A O 1
ATOM 1982 N N . VAL A 1 252 ? -22.672 14.43 13.336 1 97.81 252 VAL A N 1
ATOM 1983 C CA . VAL A 1 252 ? -21.484 14.453 14.172 1 97.81 252 VAL A CA 1
ATOM 1984 C C . VAL A 1 252 ? -20.281 13.93 13.383 1 97.81 252 VAL A C 1
ATOM 1986 O O . VAL A 1 252 ? -20.359 12.859 12.773 1 97.81 252 VAL A O 1
ATOM 1989 N N . LEU A 1 253 ? -19.266 14.648 13.367 1 96.5 253 LEU A N 1
ATOM 1990 C CA . LEU A 1 253 ? -18.062 14.305 12.609 1 96.5 253 LEU A CA 1
ATOM 1991 C C . LEU A 1 253 ? -16.828 14.281 13.516 1 96.5 253 LEU A C 1
ATOM 1993 O O . LEU A 1 253 ? -16.641 15.203 14.312 1 96.5 253 LEU A O 1
ATOM 1997 N N . SER A 1 254 ? -16.094 13.164 13.469 1 95.5 254 SER A N 1
ATOM 1998 C CA . SER A 1 254 ? -14.812 13.125 14.18 1 95.5 254 SER A CA 1
ATOM 1999 C C . SER A 1 254 ? -13.656 13.492 13.258 1 95.5 254 SER A C 1
ATOM 2001 O O . SER A 1 254 ? -13.68 13.18 12.062 1 95.5 254 SER A O 1
ATOM 2003 N N . THR A 1 255 ? -12.641 14.188 13.773 1 91.69 255 THR A N 1
ATOM 2004 C CA . THR A 1 255 ? -11.508 14.617 12.961 1 91.69 255 THR A CA 1
ATOM 2005 C C . THR A 1 255 ? -10.266 14.789 13.82 1 91.69 255 THR A C 1
ATOM 2007 O O . THR A 1 255 ? -10.367 14.969 15.039 1 91.69 255 THR A O 1
ATOM 2010 N N . GLN A 1 256 ? -9.195 14.703 13.219 1 85.88 256 GLN A N 1
ATOM 2011 C CA . GLN A 1 256 ? -7.922 14.992 13.867 1 85.88 256 GLN A CA 1
ATOM 2012 C C . GLN A 1 256 ? -7.375 16.344 13.422 1 85.88 256 GLN A C 1
ATOM 2014 O O . GLN A 1 256 ? -6.348 16.812 13.93 1 85.88 256 GLN A O 1
ATOM 2019 N N . LEU A 1 257 ? -8.109 16.891 12.461 1 78.69 257 LEU A N 1
ATOM 2020 C CA . LEU A 1 257 ? -7.777 18.219 11.945 1 78.69 257 LEU A CA 1
ATOM 2021 C C . LEU A 1 257 ? -8.992 19.125 12 1 78.69 257 LEU A C 1
ATOM 2023 O O . LEU A 1 257 ? -10.133 18.672 11.922 1 78.69 257 LEU A O 1
ATOM 2027 N N . MET A 1 258 ? -8.758 20.406 12.352 1 82.31 258 MET A N 1
ATOM 2028 C CA . MET A 1 258 ? -9.875 21.328 12.461 1 82.31 258 MET A CA 1
ATOM 2029 C C . MET A 1 258 ? -9.648 22.578 11.609 1 82.31 258 MET A C 1
ATOM 2031 O O . MET A 1 258 ? -9.344 23.641 12.133 1 82.31 258 MET A O 1
ATOM 2035 N N . PRO A 1 259 ? -9.953 22.344 10.305 1 77.31 259 PRO A N 1
ATOM 2036 C CA . PRO A 1 259 ? -9.859 23.562 9.484 1 77.31 259 PRO A CA 1
ATOM 2037 C C . PRO A 1 259 ? -10.93 24.594 9.836 1 77.31 259 PRO A C 1
ATOM 2039 O O . PRO A 1 259 ? -11.93 24.266 10.477 1 77.31 259 PRO A O 1
ATOM 2042 N N . MET A 1 260 ? -10.766 25.766 9.453 1 75.56 260 MET A N 1
ATOM 2043 C CA . MET A 1 260 ? -11.656 26.875 9.805 1 75.56 260 MET A CA 1
ATOM 2044 C C . MET A 1 260 ? -13.039 26.672 9.211 1 75.56 260 MET A C 1
ATOM 2046 O O . MET A 1 260 ? -14.047 27.047 9.812 1 75.56 260 MET A O 1
ATOM 2050 N N . SER A 1 261 ? -13 26.062 8.023 1 79.5 261 SER A N 1
ATOM 2051 C CA . SER A 1 261 ? -14.289 25.812 7.398 1 79.5 261 SER A CA 1
ATOM 2052 C C . SER A 1 261 ? -15.156 24.922 8.281 1 79.5 261 SER A C 1
ATOM 2054 O O . SER A 1 261 ? -16.359 25.156 8.422 1 79.5 261 SER A O 1
ATOM 2056 N N . LEU A 1 262 ? -14.523 24 8.859 1 88.25 262 LEU A N 1
ATOM 2057 C CA . LEU A 1 262 ? -15.242 23.094 9.742 1 88.25 262 LEU A CA 1
ATOM 2058 C C . LEU A 1 262 ? -15.625 23.781 11.047 1 88.25 262 LEU A C 1
ATOM 2060 O O . LEU A 1 262 ? -16.734 23.578 11.555 1 88.25 262 LEU A O 1
ATOM 2064 N N . HIS A 1 263 ? -14.766 24.594 11.531 1 87.62 263 HIS A N 1
ATOM 2065 C CA . HIS A 1 263 ? -15.023 25.344 12.75 1 87.62 263 HIS A CA 1
ATOM 2066 C C . HIS A 1 263 ? -16.203 26.281 12.586 1 87.62 263 HIS A C 1
ATOM 2068 O O . HIS A 1 263 ? -17.047 26.391 13.477 1 87.62 263 HIS A O 1
ATOM 2074 N N . SER A 1 264 ? -16.219 26.906 11.469 1 83.56 264 SER A N 1
ATOM 2075 C CA . SER A 1 264 ? -17.281 27.875 11.219 1 83.56 264 SER A CA 1
ATOM 2076 C C . SER A 1 264 ? -18.625 27.172 11.031 1 83.56 264 SER A C 1
ATOM 2078 O O . SER A 1 264 ? -19.672 27.734 11.367 1 83.56 264 SER A O 1
ATOM 2080 N N . ALA A 1 265 ? -18.562 26.047 10.523 1 89.94 265 ALA A N 1
ATOM 2081 C CA . ALA A 1 265 ? -19.797 25.328 10.242 1 89.94 265 ALA A CA 1
ATOM 2082 C C . ALA A 1 265 ? -20.281 24.578 11.484 1 89.94 265 ALA A C 1
ATOM 2084 O O . ALA A 1 265 ? -21.484 24.281 11.602 1 89.94 265 ALA A O 1
ATOM 2085 N N . ALA A 1 266 ? -19.469 24.328 12.43 1 95.19 266 ALA A N 1
ATOM 2086 C CA . ALA A 1 266 ? -19.797 23.484 13.57 1 95.19 266 ALA A CA 1
ATOM 2087 C C . ALA A 1 266 ? -20.531 24.266 14.656 1 95.19 266 ALA A C 1
ATOM 2089 O O . ALA A 1 266 ? -20.203 25.422 14.914 1 95.19 266 ALA A O 1
ATOM 2090 N N . ASP A 1 267 ? -21.484 23.656 15.242 1 95.56 267 ASP A N 1
ATOM 2091 C CA . ASP A 1 267 ? -22.219 24.234 16.359 1 95.56 267 ASP A CA 1
ATOM 2092 C C . ASP A 1 267 ? -21.516 23.969 17.688 1 95.56 267 ASP A C 1
ATOM 2094 O O . ASP A 1 267 ? -21.375 24.875 18.5 1 95.56 267 ASP A O 1
ATOM 2098 N N . THR A 1 268 ? -21.141 22.766 17.875 1 96.69 268 THR A N 1
ATOM 2099 C CA . THR A 1 268 ? -20.438 22.391 19.094 1 96.69 268 THR A CA 1
ATOM 2100 C C . THR A 1 268 ? -19.125 21.688 18.781 1 96.69 268 THR A C 1
ATOM 2102 O O . THR A 1 268 ? -18.938 21.188 17.672 1 96.69 268 THR A O 1
ATOM 2105 N N . LEU A 1 269 ? -18.219 21.781 19.734 1 96.56 269 LEU A N 1
ATOM 2106 C CA . LEU A 1 269 ? -16.922 21.141 19.625 1 96.56 269 LEU A CA 1
ATOM 2107 C C . LEU A 1 269 ? -16.594 20.328 20.891 1 96.56 269 LEU A C 1
ATOM 2109 O O . LEU A 1 269 ? -16.766 20.812 22 1 96.56 269 LEU A O 1
ATOM 2113 N N . LEU A 1 270 ? -16.344 19.109 20.719 1 97.19 270 LEU A N 1
ATOM 2114 C CA . LEU A 1 270 ? -15.758 18.25 21.734 1 97.19 270 LEU A CA 1
ATOM 2115 C C . LEU A 1 270 ? -14.305 17.922 21.422 1 97.19 270 LEU A C 1
ATOM 2117 O O . LEU A 1 270 ? -14.008 17.25 20.438 1 97.19 270 LEU A O 1
ATOM 2121 N N . LEU A 1 271 ? -13.406 18.469 22.188 1 95.88 271 LEU A N 1
ATOM 2122 C CA . LEU A 1 271 ? -11.977 18.312 21.953 1 95.88 271 LEU A CA 1
ATOM 2123 C C . LEU A 1 271 ? -11.352 17.391 22.984 1 95.88 271 LEU A C 1
ATOM 2125 O O . LEU A 1 271 ? -11.43 17.641 24.188 1 95.88 271 LEU A O 1
ATOM 2129 N N . PHE A 1 272 ? -10.75 16.344 22.453 1 94.06 272 PHE A N 1
ATOM 2130 C CA . PHE A 1 272 ? -10.07 15.375 23.312 1 94.06 272 PHE A CA 1
ATOM 2131 C C . PHE A 1 272 ? -8.562 15.617 23.297 1 94.06 272 PHE A C 1
ATOM 2133 O O . PHE A 1 272 ? -7.992 15.938 22.25 1 94.06 272 PHE A O 1
ATOM 2140 N N . GLY A 1 273 ? -8.031 15.523 24.453 1 88.38 273 GLY A N 1
ATOM 2141 C CA . GLY A 1 273 ? -6.586 15.398 24.547 1 88.38 273 GLY A CA 1
ATOM 2142 C C . GLY A 1 273 ? -6.109 13.961 24.516 1 88.38 273 GLY A C 1
ATOM 2143 O O . GLY A 1 273 ? -6.902 13.039 24.312 1 88.38 273 GLY A O 1
ATOM 2144 N N . VAL A 1 274 ? -4.836 13.859 24.656 1 82.81 274 VAL A N 1
ATOM 2145 C CA . VAL A 1 274 ? -4.254 12.516 24.688 1 82.81 274 VAL A CA 1
ATOM 2146 C C . VAL A 1 274 ? -4.754 11.773 25.922 1 82.81 274 VAL A C 1
ATOM 2148 O O . VAL A 1 274 ? -4.961 12.375 26.984 1 82.81 274 VAL A O 1
ATOM 2151 N N . GLY A 1 275 ? -5.047 10.492 25.812 1 79.31 275 GLY A N 1
ATOM 2152 C CA . GLY A 1 275 ? -5.496 9.68 26.922 1 79.31 275 GLY A CA 1
ATOM 2153 C C . GLY A 1 275 ? -7.004 9.703 27.109 1 79.31 275 GLY A C 1
ATOM 2154 O O . GLY A 1 275 ? -7.523 9.141 28.078 1 79.31 275 GLY A O 1
ATOM 2155 N N . GLY A 1 276 ? -7.676 10.414 26.281 1 88.12 276 GLY A N 1
ATOM 2156 C CA . GLY A 1 276 ? -9.125 10.391 26.297 1 88.12 276 GLY A CA 1
ATOM 2157 C C . GLY A 1 276 ? -9.727 11.406 27.25 1 88.12 276 GLY A C 1
ATOM 2158 O O . GLY A 1 276 ? -10.883 11.273 27.672 1 88.12 276 GLY A O 1
ATOM 2159 N N . VAL A 1 277 ? -8.953 12.398 27.734 1 89.25 277 VAL A N 1
ATOM 2160 C CA . VAL A 1 277 ? -9.461 13.453 28.609 1 89.25 277 VAL A CA 1
ATOM 2161 C C . VAL A 1 277 ? -10.047 14.586 27.766 1 89.25 277 VAL A C 1
ATOM 2163 O O . VAL A 1 277 ? -9.594 14.836 26.656 1 89.25 277 VAL A O 1
ATOM 2166 N N . VAL A 1 278 ? -11.008 15.25 28.344 1 94.25 278 VAL A N 1
ATOM 2167 C CA . VAL A 1 278 ? -11.68 16.312 27.609 1 94.25 278 VAL A CA 1
ATOM 2168 C C . VAL A 1 278 ? -11 17.656 27.906 1 94.25 278 VAL A C 1
ATOM 2170 O O . VAL A 1 278 ? -10.805 18.016 29.062 1 94.25 278 VAL A O 1
ATOM 2173 N N . LEU A 1 279 ? -10.633 18.375 26.875 1 93.38 279 LEU A N 1
ATOM 2174 C CA . LEU A 1 279 ? -10.016 19.688 27.016 1 93.38 279 LEU A CA 1
ATOM 2175 C C . LEU A 1 279 ? -11.047 20.797 26.844 1 93.38 279 LEU A C 1
ATOM 2177 O O . LEU A 1 279 ? -10.852 21.922 27.344 1 93.38 279 LEU A O 1
ATOM 2181 N N . PHE A 1 280 ? -12.047 20.469 26.078 1 95.06 280 PHE A N 1
ATOM 2182 C CA . PHE A 1 280 ? -13.109 21.438 25.859 1 95.06 280 PHE A CA 1
ATOM 2183 C C . PHE A 1 280 ? -14.359 20.75 25.312 1 95.06 280 PHE A C 1
ATOM 2185 O O . PHE A 1 280 ? -14.266 19.859 24.469 1 95.06 280 PHE A O 1
ATOM 2192 N N . SER A 1 281 ? -15.492 21.062 25.812 1 96.5 281 SER A N 1
ATOM 2193 C CA . SER A 1 281 ? -16.781 20.656 25.281 1 96.5 281 SER A CA 1
ATOM 2194 C C . SER A 1 281 ? -17.812 21.781 25.406 1 96.5 281 SER A C 1
ATOM 2196 O O . SER A 1 281 ? -18.094 22.25 26.516 1 96.5 281 SER A O 1
ATOM 2198 N N . GLY A 1 282 ? -18.281 22.281 24.344 1 95.06 282 GLY A N 1
ATOM 2199 C CA . GLY A 1 282 ? -19.25 23.375 24.344 1 95.06 282 GLY A CA 1
ATOM 2200 C C . GLY A 1 282 ? -19.484 23.953 22.953 1 95.06 282 GLY A C 1
ATOM 2201 O O . GLY A 1 282 ? -19.297 23.266 21.953 1 95.06 282 GLY A O 1
ATOM 2202 N N . LYS A 1 283 ? -20.016 25.094 22.922 1 93.62 283 LYS A N 1
ATOM 2203 C CA . LYS A 1 283 ? -20.25 25.766 21.641 1 93.62 283 LYS A CA 1
ATOM 2204 C C . LYS A 1 283 ? -18.922 26.047 20.922 1 93.62 283 LYS A C 1
ATOM 2206 O O . LYS A 1 283 ? -17.969 26.516 21.547 1 93.62 283 LYS A O 1
ATOM 2211 N N . CYS A 1 284 ? -18.906 25.719 19.719 1 92.38 284 CYS A N 1
ATOM 2212 C CA . CYS A 1 284 ? -17.688 25.859 18.938 1 92.38 284 CYS A CA 1
ATOM 2213 C C . CYS A 1 284 ? -17.188 27.297 18.938 1 92.38 284 CYS A C 1
ATOM 2215 O O . CYS A 1 284 ? -15.984 27.547 19.016 1 92.38 284 CYS A O 1
ATOM 2217 N N . GLN A 1 285 ? -18.062 28.266 18.906 1 85.12 285 GLN A N 1
ATOM 2218 C CA . GLN A 1 285 ? -17.719 29.688 18.859 1 85.12 285 GLN A CA 1
ATOM 2219 C C . GLN A 1 285 ? -17.062 30.141 20.156 1 85.12 285 GLN A C 1
ATOM 2221 O O . GLN A 1 285 ? -16.281 31.094 20.156 1 85.12 285 GLN A O 1
ATOM 2226 N N . ASP A 1 286 ? -17.344 29.391 21.203 1 89.88 286 ASP A N 1
ATOM 2227 C CA . ASP A 1 286 ? -16.812 29.766 22.516 1 89.88 286 ASP A CA 1
ATOM 2228 C C . ASP A 1 286 ? -15.438 29.141 22.766 1 89.88 286 ASP A C 1
ATOM 2230 O O . ASP A 1 286 ? -14.75 29.5 23.719 1 89.88 286 ASP A O 1
ATOM 2234 N N . ALA A 1 287 ? -15.102 28.297 21.922 1 91.81 287 ALA A N 1
ATOM 2235 C CA . ALA A 1 287 ? -13.867 27.547 22.156 1 91.81 287 ALA A CA 1
ATOM 2236 C C . ALA A 1 287 ? -12.648 28.453 22.125 1 91.81 287 ALA A C 1
ATOM 2238 O O . ALA A 1 287 ? -11.797 28.406 23.016 1 91.81 287 ALA A O 1
ATOM 2239 N N . ILE A 1 288 ? -12.594 29.297 21.125 1 84 288 ILE A N 1
ATOM 2240 C CA . ILE A 1 288 ? -11.445 30.172 20.969 1 84 288 ILE A CA 1
ATOM 2241 C C . ILE A 1 288 ? -11.359 31.125 22.172 1 84 288 ILE A C 1
ATOM 2243 O O . ILE A 1 288 ? -10.289 31.312 22.75 1 84 288 ILE A O 1
ATOM 2247 N N . SER A 1 289 ? -12.516 31.703 22.562 1 84.38 289 SER A N 1
ATOM 2248 C CA . SER A 1 289 ? -12.555 32.594 23.703 1 84.38 289 SER A CA 1
ATOM 2249 C C . SER A 1 289 ? -12.172 31.875 24.984 1 84.38 289 SER A C 1
ATOM 2251 O O . SER A 1 289 ? -11.484 32.438 25.844 1 84.38 289 SER A O 1
ATOM 2253 N N . TYR A 1 290 ? -12.594 30.719 25.172 1 90.69 290 TYR A N 1
ATOM 2254 C CA . TYR A 1 290 ? -12.266 29.922 26.344 1 90.69 290 TYR A CA 1
ATOM 2255 C C . TYR A 1 290 ? -10.766 29.719 26.469 1 90.69 290 TYR A C 1
ATOM 2257 O O . TYR A 1 290 ? -10.188 29.922 27.531 1 90.69 290 TYR A O 1
ATOM 2265 N N . PHE A 1 291 ? -10.148 29.328 25.438 1 88.12 291 PHE A N 1
ATOM 2266 C CA . PHE A 1 291 ? -8.719 29.031 25.5 1 88.12 291 PHE A CA 1
ATOM 2267 C C . PHE A 1 291 ? -7.91 30.312 25.688 1 88.12 291 PHE A C 1
ATOM 2269 O O . PHE A 1 291 ? -6.852 30.297 26.312 1 88.12 291 PHE A O 1
ATOM 2276 N N . ASN A 1 292 ? -8.391 31.344 25.062 1 82.19 292 ASN A N 1
ATOM 2277 C CA . ASN A 1 292 ? -7.703 32.625 25.266 1 82.19 292 ASN A CA 1
ATOM 2278 C C . ASN A 1 292 ? -7.824 33.094 26.719 1 82.19 292 ASN A C 1
ATOM 2280 O O . ASN A 1 292 ? -6.926 33.75 27.234 1 82.19 292 ASN A O 1
ATOM 2284 N N . CYS A 1 293 ? -8.859 32.688 27.344 1 80.5 293 CYS A N 1
ATOM 2285 C CA . CYS A 1 293 ? -9.07 33.062 28.75 1 80.5 293 CYS A CA 1
ATOM 2286 C C . CYS A 1 293 ? -8.18 32.25 29.672 1 80.5 293 CYS A C 1
ATOM 2288 O O . CYS A 1 293 ? -7.957 32.625 30.828 1 80.5 293 CYS A O 1
ATOM 2290 N N . LEU A 1 294 ? -7.664 31.188 29.156 1 81.62 294 LEU A N 1
ATOM 2291 C CA . LEU A 1 294 ? -6.785 30.344 29.969 1 81.62 294 LEU A CA 1
ATOM 2292 C C . LEU A 1 294 ? -5.41 30.984 30.125 1 81.62 294 LEU A C 1
ATOM 2294 O O . LEU A 1 294 ? -4.621 30.578 30.984 1 81.62 294 LEU A O 1
ATOM 2298 N N . CYS A 1 295 ? -5.066 32.031 29.5 1 65.06 295 CYS A N 1
ATOM 2299 C CA . CYS A 1 295 ? -3.789 32.75 29.562 1 65.06 295 CYS A CA 1
ATOM 2300 C C . CYS A 1 295 ? -2.627 31.75 29.547 1 65.06 295 CYS A C 1
ATOM 2302 O O . CYS A 1 295 ? -1.795 31.75 30.453 1 65.06 295 CYS A O 1
ATOM 2304 N N . ILE A 1 296 ? -2.654 31.031 28.562 1 70.81 296 ILE A N 1
ATOM 2305 C CA . ILE A 1 296 ? -1.63 30 28.406 1 70.81 296 ILE A CA 1
ATOM 2306 C C . ILE A 1 296 ? -0.277 30.656 28.141 1 70.81 296 ILE A C 1
ATOM 2308 O O . ILE A 1 296 ? -0.146 31.469 27.219 1 70.81 296 ILE A O 1
ATOM 2312 N N . PRO A 1 297 ? 0.746 30.469 28.953 1 58.12 297 PRO A N 1
ATOM 2313 C CA . PRO A 1 297 ? 2.062 31.078 28.75 1 58.12 297 PRO A CA 1
ATOM 2314 C C . PRO A 1 297 ? 2.75 30.562 27.484 1 58.12 297 PRO A C 1
ATOM 2316 O O . PRO A 1 297 ? 2.562 29.406 27.094 1 58.12 297 PRO A O 1
ATOM 2319 N N . LYS A 1 298 ? 3.129 31.594 26.516 1 52.97 298 LYS A N 1
ATOM 2320 C CA . LYS A 1 298 ? 3.799 31.219 25.266 1 52.97 298 LYS A CA 1
ATOM 2321 C C . LYS A 1 298 ? 4.906 30.203 25.516 1 52.97 298 LYS A C 1
ATOM 2323 O O . LYS A 1 298 ? 5.137 29.312 24.688 1 52.97 298 LYS A O 1
ATOM 2328 N N . HIS A 1 299 ? 6.008 30.641 26.297 1 42.94 299 HIS A N 1
ATOM 2329 C CA . HIS A 1 299 ? 7.129 29.719 26.484 1 42.94 299 HIS A CA 1
ATOM 2330 C C . HIS A 1 299 ? 6.727 28.531 27.344 1 42.94 299 HIS A C 1
ATOM 2332 O O . HIS A 1 299 ? 6.734 28.609 28.578 1 42.94 299 HIS A O 1
ATOM 2338 N N . VAL A 1 300 ? 5.781 28.078 27.094 1 38.69 300 VAL A N 1
ATOM 2339 C CA . VAL A 1 300 ? 5.648 26.859 27.859 1 38.69 300 VAL A CA 1
ATOM 2340 C C . VAL A 1 300 ? 6.996 26.125 27.922 1 38.69 300 VAL A C 1
ATOM 2342 O O . VAL A 1 300 ? 7.652 25.953 26.891 1 38.69 300 VAL A O 1
ATOM 2345 N N . PRO A 1 301 ? 7.727 26.031 29.156 1 32.56 301 PRO A N 1
ATOM 2346 C CA . PRO A 1 301 ? 9.047 25.391 29.156 1 32.56 301 PRO A CA 1
ATOM 2347 C C . PRO A 1 301 ? 9.188 24.312 28.094 1 32.56 301 PRO A C 1
ATOM 2349 O O . PRO A 1 301 ? 8.188 23.703 27.703 1 32.56 301 PRO A O 1
ATOM 2352 N N . GLN A 1 302 ? 10.078 24.531 27.156 1 33.47 302 GLN A N 1
ATOM 2353 C CA . GLN A 1 302 ? 10.539 23.469 26.281 1 33.47 302 GLN A CA 1
ATOM 2354 C C . GLN A 1 302 ? 10.359 22.094 26.938 1 33.47 302 GLN A C 1
ATOM 2356 O O . GLN A 1 302 ? 10.477 21.969 28.156 1 33.47 302 GLN A O 1
ATOM 2361 N N . PRO A 1 303 ? 9.648 21.297 26.484 1 30.39 303 PRO A N 1
ATOM 2362 C CA . PRO A 1 303 ? 9.602 20.031 27.234 1 30.39 303 PRO A CA 1
ATOM 2363 C C . PRO A 1 303 ? 10.898 19.734 27.984 1 30.39 303 PRO A C 1
ATOM 2365 O O . PRO A 1 303 ? 11.984 20.047 27.484 1 30.39 303 PRO A O 1
ATOM 2368 N N . LEU A 1 304 ? 10.906 19.734 29.281 1 27.23 304 LEU A N 1
ATOM 2369 C CA . LEU A 1 304 ? 11.992 19.391 30.188 1 27.23 304 LEU A CA 1
ATOM 2370 C C . LEU A 1 304 ? 12.898 18.328 29.578 1 27.23 304 LEU A C 1
ATOM 2372 O O . LEU A 1 304 ? 13.969 18.016 30.109 1 27.23 304 LEU A O 1
ATOM 2376 N N . TRP A 1 305 ? 12.375 17.578 28.594 1 27.42 305 TRP A N 1
ATOM 2377 C CA . TRP A 1 305 ? 13.32 16.547 28.172 1 27.42 305 TRP A CA 1
ATOM 2378 C C . TRP A 1 305 ? 14.539 17.188 27.5 1 27.42 305 TRP A C 1
ATOM 2380 O O . TRP A 1 305 ? 15.539 16.516 27.25 1 27.42 305 TRP A O 1
ATOM 2390 N N . LYS A 1 306 ? 14.406 18.422 27.047 1 31.14 306 LYS A N 1
ATOM 2391 C CA . LYS A 1 306 ? 15.664 18.984 26.562 1 31.14 306 LYS A CA 1
ATOM 2392 C C . LYS A 1 306 ? 16.609 19.281 27.734 1 31.14 306 LYS A C 1
ATOM 2394 O O . LYS A 1 306 ? 17.828 19.172 27.578 1 31.14 306 LYS A O 1
ATOM 2399 N N . GLU A 1 307 ? 16.125 19.688 28.828 1 29.58 307 GLU A N 1
ATOM 2400 C CA . GLU A 1 307 ? 17.047 19.844 29.938 1 29.58 307 GLU A CA 1
ATOM 2401 C C . GLU A 1 307 ? 17.422 18.5 30.547 1 29.58 307 GLU A C 1
ATOM 2403 O O . GLU A 1 307 ? 18.516 18.328 31.109 1 29.58 307 GLU A O 1
ATOM 2408 N N . VAL A 1 308 ? 16.484 17.516 30.609 1 28.31 308 VAL A N 1
ATOM 2409 C CA . VAL A 1 308 ? 16.859 16.266 31.25 1 28.31 308 VAL A CA 1
ATOM 2410 C C . VAL A 1 308 ? 17.797 15.477 30.344 1 28.31 308 VAL A C 1
ATOM 2412 O O . VAL A 1 308 ? 18.344 14.445 30.75 1 28.31 308 VAL A O 1
ATOM 2415 N N . LEU A 1 309 ? 17.953 15.742 29.078 1 27.56 309 LEU A N 1
ATOM 2416 C CA . LEU A 1 309 ? 19.047 15 28.453 1 27.56 309 LEU A CA 1
ATOM 2417 C C . LEU A 1 309 ? 20.391 15.453 28.984 1 27.56 309 LEU A C 1
ATOM 2419 O O . LEU A 1 309 ? 21.406 15.398 28.281 1 27.56 309 LEU A O 1
ATOM 2423 N N . GLY A 1 310 ? 20.375 16.109 30.172 1 26.36 310 GLY A N 1
ATOM 2424 C CA . GLY A 1 310 ? 21.672 16.016 30.812 1 26.36 310 GLY A CA 1
ATOM 2425 C C . GLY A 1 310 ? 22.078 14.578 31.094 1 26.36 310 GLY A C 1
ATOM 2426 O O . GLY A 1 310 ? 21.234 13.688 31.172 1 26.36 310 GLY A O 1
ATOM 2427 N N . PRO A 1 311 ? 23.344 14.102 30.875 1 28.5 311 PRO A N 1
ATOM 2428 C CA . PRO A 1 311 ? 23.875 12.742 30.938 1 28.5 311 PRO A CA 1
ATOM 2429 C C . PRO A 1 311 ? 23.375 11.969 32.156 1 28.5 311 PRO A C 1
ATOM 2431 O O . PRO A 1 311 ? 23.547 10.742 32.219 1 28.5 311 PRO A O 1
ATOM 2434 N N . GLY A 1 312 ? 23.141 12.625 33.375 1 26.55 312 GLY A N 1
ATOM 2435 C CA . GLY A 1 312 ? 23.156 11.805 34.562 1 26.55 312 GLY A CA 1
ATOM 2436 C C . GLY A 1 312 ? 22 10.828 34.656 1 26.55 312 GLY A C 1
ATOM 2437 O O . GLY A 1 312 ? 22.094 9.812 35.344 1 26.55 312 GLY A O 1
ATOM 2438 N N . LEU A 1 313 ? 20.828 11.266 34.688 1 25.86 313 LEU A N 1
ATOM 2439 C CA . LEU A 1 313 ? 19.875 10.227 35.062 1 25.86 313 LEU A CA 1
ATOM 2440 C C . LEU A 1 313 ? 19.594 9.289 33.906 1 25.86 313 LEU A C 1
ATOM 2442 O O . LEU A 1 313 ? 18.75 9.578 33.062 1 25.86 313 LEU A O 1
ATOM 2446 N N . GLN A 1 314 ? 20.625 8.891 33.094 1 27.2 314 GLN A N 1
ATOM 2447 C CA . GLN A 1 314 ? 20.547 7.734 32.219 1 27.2 314 GLN A CA 1
ATOM 2448 C C . GLN A 1 314 ? 19.688 6.625 32.812 1 27.2 314 GLN A C 1
ATOM 2450 O O . GLN A 1 314 ? 18.859 6.02 32.125 1 27.2 314 GLN A O 1
ATOM 2455 N N . ALA A 1 315 ? 20.359 5.809 33.844 1 25.27 315 ALA A N 1
ATOM 2456 C CA . ALA A 1 315 ? 20.375 4.395 34.188 1 25.27 315 ALA A CA 1
ATOM 2457 C C . ALA A 1 315 ? 19.078 3.996 34.906 1 25.27 315 ALA A C 1
ATOM 2459 O O . ALA A 1 315 ? 18.609 2.867 34.781 1 25.27 315 ALA A O 1
ATOM 2460 N N . HIS A 1 316 ? 18.812 4.641 36.094 1 23.64 316 HIS A N 1
ATOM 2461 C CA . HIS A 1 316 ? 18.188 3.842 37.125 1 23.64 316 HIS A CA 1
ATOM 2462 C C . HIS A 1 316 ? 16.734 3.539 36.812 1 23.64 316 HIS A C 1
ATOM 2464 O O . HIS A 1 316 ? 15.992 3.043 37.656 1 23.64 316 HIS A O 1
ATOM 2470 N N . PHE A 1 317 ? 16.234 4.176 35.906 1 25.17 317 PHE A N 1
ATOM 2471 C CA . PHE A 1 317 ? 14.836 3.756 35.844 1 25.17 317 PHE A CA 1
ATOM 2472 C C . PHE A 1 317 ? 14.727 2.297 35.406 1 25.17 317 PHE A C 1
ATOM 2474 O O . PHE A 1 317 ? 14.344 2.002 34.281 1 25.17 317 PHE A O 1
ATOM 2481 N N . ALA A 1 318 ? 15.805 1.471 35.656 1 23.95 318 ALA A N 1
ATOM 2482 C CA . ALA A 1 318 ? 15.711 0.028 35.438 1 23.95 318 ALA A CA 1
ATOM 2483 C C . ALA A 1 318 ? 14.43 -0.534 36.031 1 23.95 318 ALA A C 1
ATOM 2485 O O . ALA A 1 318 ? 13.523 -0.938 35.312 1 23.95 318 ALA A O 1
ATOM 2486 N N . GLU A 1 319 ? 14.586 -1.879 36.688 1 25.39 319 GLU A N 1
ATOM 2487 C CA . GLU A 1 319 ? 13.797 -3.025 37.156 1 25.39 319 GLU A CA 1
ATOM 2488 C C . GLU A 1 319 ? 12.898 -2.658 38.312 1 25.39 319 GLU A C 1
ATOM 2490 O O . GLU A 1 319 ? 11.773 -3.148 38.438 1 25.39 319 GLU A O 1
ATOM 2495 N N . GLU A 1 320 ? 13.469 -2.041 39.344 1 22.39 320 GLU A N 1
ATOM 2496 C CA . GLU A 1 320 ? 12.875 -2.201 40.688 1 22.39 320 GLU A CA 1
ATOM 2497 C C . GLU A 1 320 ? 11.609 -1.365 40.812 1 22.39 320 GLU A C 1
ATOM 2499 O O . GLU A 1 320 ? 10.656 -1.781 41.5 1 22.39 320 GLU A O 1
ATOM 2504 N N . ASP A 1 321 ? 11.703 -0.154 40.469 1 21.78 321 ASP A N 1
ATOM 2505 C CA . ASP A 1 321 ? 10.656 0.591 41.188 1 21.78 321 ASP A CA 1
ATOM 2506 C C . ASP A 1 321 ? 9.305 0.404 40.5 1 21.78 321 ASP A C 1
ATOM 2508 O O . ASP A 1 321 ? 8.766 1.343 39.906 1 21.78 321 ASP A O 1
ATOM 2512 N N . ARG A 1 322 ? 9.156 -0.631 39.75 1 25.17 322 ARG A N 1
ATOM 2513 C CA . ARG A 1 322 ? 7.852 -1.286 39.656 1 25.17 322 ARG A CA 1
ATOM 2514 C C . ARG A 1 322 ? 7.285 -1.582 41.031 1 25.17 322 ARG A C 1
ATOM 2516 O O . ARG A 1 322 ? 7.078 -2.744 41.375 1 25.17 322 ARG A O 1
ATOM 2523 N N . ARG A 1 323 ? 7.91 -0.958 42.125 1 23.88 323 ARG A N 1
ATOM 2524 C CA . ARG A 1 323 ? 7.238 -1.202 43.406 1 23.88 323 ARG A CA 1
ATOM 2525 C C . ARG A 1 323 ? 5.75 -0.883 43.312 1 23.88 323 ARG A C 1
ATOM 2527 O O . ARG A 1 323 ? 5.324 -0.147 42.406 1 23.88 323 ARG A O 1
ATOM 2534 N N . THR A 1 324 ? 5.062 -1.357 44.531 1 20.91 324 THR A N 1
ATOM 2535 C CA . THR A 1 324 ? 3.729 -1.621 45.062 1 20.91 324 THR A CA 1
ATOM 2536 C C . THR A 1 324 ? 2.963 -0.318 45.281 1 20.91 324 THR A C 1
ATOM 2538 O O . THR A 1 324 ? 3.383 0.536 46.062 1 20.91 324 THR A O 1
ATOM 2541 N N . PHE A 1 325 ? 2.592 0.385 44.344 1 20.12 325 PHE A N 1
ATOM 2542 C CA . PHE A 1 325 ? 1.558 1.371 44.625 1 20.12 325 PHE A CA 1
ATOM 2543 C C . PHE A 1 325 ? 0.626 0.87 45.719 1 20.12 325 PHE A C 1
ATOM 2545 O O . PHE A 1 325 ? -0.18 -0.034 45.5 1 20.12 325 PHE A O 1
ATOM 2552 N N . HIS A 1 326 ? 1.196 0.709 46.875 1 20.83 326 HIS A N 1
ATOM 2553 C CA . HIS A 1 326 ? 0.298 0.566 48 1 20.83 326 HIS A CA 1
ATOM 2554 C C . HIS A 1 326 ? -0.763 1.661 48.031 1 20.83 326 HIS A C 1
ATOM 2556 O O . HIS A 1 326 ? -0.458 2.828 47.781 1 20.83 326 HIS A O 1
ATOM 2562 N N . ALA A 1 327 ? -1.991 1.229 47.844 1 22.75 327 ALA A N 1
ATOM 2563 C CA . ALA A 1 327 ? -3.289 1.882 48 1 22.75 327 ALA A CA 1
ATOM 2564 C C . ALA A 1 327 ? -3.312 2.795 49.219 1 22.75 327 ALA A C 1
ATOM 2566 O O . ALA A 1 327 ? -3.15 2.33 50.344 1 22.75 327 ALA A O 1
ATOM 2567 N N . ALA A 1 328 ? -2.551 3.852 49.125 1 23.36 328 ALA A N 1
ATOM 2568 C CA . ALA A 1 328 ? -2.746 4.676 50.312 1 23.36 328 ALA A CA 1
ATOM 2569 C C . ALA A 1 328 ? -4.203 4.652 50.781 1 23.36 328 ALA A C 1
ATOM 2571 O O . ALA A 1 328 ? -5.117 4.723 49.938 1 23.36 328 ALA A O 1
ATOM 2572 N N . SER A 1 329 ? -4.441 4.008 51.875 1 22.12 329 SER A N 1
ATOM 2573 C CA . SER A 1 329 ? -5.691 3.842 52.625 1 22.12 329 SER A CA 1
ATOM 2574 C C . SER A 1 329 ? -6.441 5.164 52.75 1 22.12 329 SER A C 1
ATOM 2576 O O . SER A 1 329 ? -5.961 6.094 53.375 1 22.12 329 SER A O 1
ATOM 2578 N N . PHE A 1 330 ? -6.922 5.629 51.625 1 22.53 330 PHE A N 1
ATOM 2579 C CA . PHE A 1 330 ? -7.785 6.797 51.719 1 22.53 330 PHE A CA 1
ATOM 2580 C C . PHE A 1 330 ? -8.719 6.688 52.906 1 22.53 330 PHE A C 1
ATOM 2582 O O . PHE A 1 330 ? -9.258 5.613 53.188 1 22.53 330 PHE A O 1
ATOM 2589 N N . PRO A 1 331 ? -8.43 7.461 53.875 1 22.23 331 PRO A N 1
ATOM 2590 C CA . PRO A 1 331 ? -9.336 7.41 55.031 1 22.23 331 PRO A CA 1
ATOM 2591 C C . PRO A 1 331 ? -10.805 7.422 54.625 1 22.23 331 PRO A C 1
ATOM 2593 O O . PRO A 1 331 ? -11.148 7.941 53.562 1 22.23 331 PRO A O 1
ATOM 2596 N N . THR A 1 332 ? -11.57 6.367 55.062 1 22.47 332 THR A N 1
ATOM 2597 C CA . THR A 1 332 ? -12.984 6.023 55.031 1 22.47 332 THR A CA 1
ATOM 2598 C C . THR A 1 332 ? -13.836 7.23 55.438 1 22.47 332 THR A C 1
ATOM 2600 O O . THR A 1 332 ? -13.914 7.598 56.594 1 22.47 332 THR A O 1
ATOM 2603 N N . SER A 1 333 ? -13.594 8.414 54.781 1 20.77 333 SER A N 1
ATOM 2604 C CA . SER A 1 333 ? -14.609 9.266 55.375 1 20.77 333 SER A CA 1
ATOM 2605 C C . SER A 1 333 ? -16 8.656 55.25 1 20.77 333 SER A C 1
ATOM 2607 O O . SER A 1 333 ? -16.266 7.934 54.281 1 20.77 333 SER A O 1
ATOM 2609 N N . ASN A 1 334 ? -16.859 8.477 56.281 1 20.8 334 ASN A N 1
ATOM 2610 C CA . ASN A 1 334 ? -18.109 7.926 56.75 1 20.8 334 ASN A CA 1
ATOM 2611 C C . ASN A 1 334 ? -19.281 8.367 55.875 1 20.8 334 ASN A C 1
ATOM 2613 O O . ASN A 1 334 ? -20.438 8.312 56.312 1 20.8 334 ASN A O 1
ATOM 2617 N N . SER A 1 335 ? -19.141 9.195 54.844 1 20.48 335 SER A N 1
ATOM 2618 C CA . SER A 1 335 ? -20.516 9.633 54.594 1 20.48 335 SER A CA 1
ATOM 2619 C C . SER A 1 335 ? -21.391 8.469 54.125 1 20.48 335 SER A C 1
ATOM 2621 O O . SER A 1 335 ? -20.906 7.535 53.5 1 20.48 335 SER A O 1
ATOM 2623 N N . SER A 1 336 ? -22.641 8.219 54.625 1 20.66 336 SER A N 1
ATOM 2624 C CA . SER A 1 336 ? -23.75 7.297 54.812 1 20.66 336 SER A CA 1
ATOM 2625 C C . SER A 1 336 ? -24.141 6.633 53.469 1 20.66 336 SER A C 1
ATOM 2627 O O . SER A 1 336 ? -24.188 5.406 53.375 1 20.66 336 SER A O 1
ATOM 2629 N N . SER A 1 337 ? -25.438 6.734 53 1 21.03 337 SER A N 1
ATOM 2630 C CA . SER A 1 337 ? -26.594 5.848 52.781 1 21.03 337 SER A CA 1
ATOM 2631 C C . SER A 1 337 ? -26.625 5.297 51.375 1 21.03 337 SER A C 1
ATOM 2633 O O . SER A 1 337 ? -27.266 4.27 51.125 1 21.03 337 SER A O 1
ATOM 2635 N N . LEU A 1 338 ? -26.641 6.062 50.219 1 21.11 338 LEU A N 1
ATOM 2636 C CA . LEU A 1 338 ? -27.625 5.617 49.25 1 21.11 338 LEU A CA 1
ATOM 2637 C C . LEU A 1 338 ? -27.203 4.289 48.625 1 21.11 338 LEU A C 1
ATOM 2639 O O . LEU A 1 338 ? -26.047 3.889 48.719 1 21.11 338 LEU A O 1
ATOM 2643 N N . SER A 1 339 ? -27.625 3.891 47.25 1 22.61 339 SER A N 1
ATOM 2644 C CA . SER A 1 339 ? -28.078 2.648 46.625 1 22.61 339 SER A CA 1
ATOM 2645 C C . SER A 1 339 ? -26.906 1.703 46.375 1 22.61 339 SER A C 1
ATOM 2647 O O . SER A 1 339 ? -25.906 2.082 45.75 1 22.61 339 SER A O 1
ATOM 2649 N N . GLN A 1 340 ? -26.594 0.629 47.125 1 24.84 340 GLN A N 1
ATOM 2650 C CA . GLN A 1 340 ? -25.734 -0.521 47.406 1 24.84 340 GLN A CA 1
ATOM 2651 C C . GLN A 1 340 ? -25.656 -1.438 46.188 1 24.84 340 GLN A C 1
ATOM 2653 O O . GLN A 1 340 ? -25.125 -2.551 46.281 1 24.84 340 GLN A O 1
ATOM 2658 N N . ARG A 1 341 ? -26.703 -1.403 45.281 1 23.06 341 ARG A N 1
ATOM 2659 C CA . ARG A 1 341 ? -26.969 -2.713 44.719 1 23.06 341 ARG A CA 1
ATOM 2660 C C . ARG A 1 341 ? -25.719 -3.283 44.062 1 23.06 341 ARG A C 1
ATOM 2662 O O . ARG A 1 341 ? -24.703 -2.598 43.938 1 23.06 341 ARG A O 1
ATOM 2669 N N . PHE A 1 342 ? -25.844 -3.877 42.812 1 25.05 342 PHE A N 1
ATOM 2670 C CA . PHE A 1 342 ? -25.375 -5.156 42.281 1 25.05 342 PHE A CA 1
ATOM 2671 C C . PHE A 1 342 ? -23.906 -5.074 41.875 1 25.05 342 PHE A C 1
ATOM 2673 O O . PHE A 1 342 ? -23.359 -6.023 41.312 1 25.05 342 PHE A O 1
ATOM 2680 N N . VAL A 1 343 ? -23.344 -3.889 41.469 1 28.16 343 VAL A N 1
ATOM 2681 C CA . VAL A 1 343 ? -22.156 -4.141 40.656 1 28.16 343 VAL A CA 1
ATOM 2682 C C . VAL A 1 343 ? -21.047 -4.719 41.531 1 28.16 343 VAL A C 1
ATOM 2684 O O . VAL A 1 343 ? -20.844 -4.258 42.656 1 28.16 343 VAL A O 1
ATOM 2687 N N . ASP A 1 344 ? -20.75 -5.961 41.375 1 29.38 344 ASP A N 1
ATOM 2688 C CA . ASP A 1 344 ? -19.578 -6.605 41.969 1 29.38 344 ASP A CA 1
ATOM 2689 C C . ASP A 1 344 ? -18.422 -5.613 42.125 1 29.38 344 ASP A C 1
ATOM 2691 O O . ASP A 1 344 ? -18.172 -4.793 41.219 1 29.38 344 ASP A O 1
ATOM 2695 N N . GLY A 1 345 ? -17.953 -5.367 43.312 1 28.42 345 GLY A N 1
ATOM 2696 C CA . GLY A 1 345 ? -17.359 -4.23 44 1 28.42 345 GLY A CA 1
ATOM 2697 C C . GLY A 1 345 ? -16.047 -3.785 43.406 1 28.42 345 GLY A C 1
ATOM 2698 O O . GLY A 1 345 ? -15.641 -2.629 43.594 1 28.42 345 GLY A O 1
ATOM 2699 N N . SER A 1 346 ? -15.086 -4.809 43.312 1 31.44 346 SER A N 1
ATOM 2700 C CA . SER A 1 346 ? -13.688 -4.438 43.156 1 31.44 346 SER A CA 1
ATOM 2701 C C . SER A 1 346 ? -13.422 -3.773 41.812 1 31.44 346 SER A C 1
ATOM 2703 O O . SER A 1 346 ? -12.555 -2.91 41.719 1 31.44 346 SER A O 1
ATOM 2705 N N . GLY A 1 347 ? -13.891 -4.41 40.781 1 33.38 347 GLY A N 1
ATOM 2706 C CA . GLY A 1 347 ? -13.719 -3.867 39.438 1 33.38 347 GLY A CA 1
ATOM 2707 C C . GLY A 1 347 ? -14.344 -2.496 39.281 1 33.38 347 GLY A C 1
ATOM 2708 O O . GLY A 1 347 ? -14.141 -1.842 38.25 1 33.38 347 GLY A O 1
ATOM 2709 N N . SER A 1 348 ? -15.344 -2.238 40.062 1 34.44 348 SER A N 1
ATOM 2710 C CA . SER A 1 348 ? -16.141 -1.016 39.969 1 34.44 348 SER A CA 1
ATOM 2711 C C . SER A 1 348 ? -15.352 0.182 40.5 1 34.44 348 SER A C 1
ATOM 2713 O O . SER A 1 348 ? -15.586 1.316 40.094 1 34.44 348 SER A O 1
ATOM 2715 N N . LEU A 1 349 ? -14.523 -0.102 41.5 1 32.84 349 LEU A N 1
ATOM 2716 C CA . LEU A 1 349 ? -13.773 0.982 42.125 1 32.84 349 LEU A CA 1
ATOM 2717 C C . LEU A 1 349 ? -12.719 1.533 41.156 1 32.84 349 LEU A C 1
ATOM 2719 O O . LEU A 1 349 ? -12.484 2.742 41.125 1 32.84 349 LEU A O 1
ATOM 2723 N N . LEU A 1 350 ? -11.953 0.57 40.562 1 33.5 350 LEU A N 1
ATOM 2724 C CA . LEU A 1 350 ? -10.953 1.029 39.625 1 33.5 350 LEU A CA 1
ATOM 2725 C C . LEU A 1 350 ? -11.609 1.789 38.469 1 33.5 350 LEU A C 1
ATOM 2727 O O . LEU A 1 350 ? -11.055 2.771 37.969 1 33.5 350 LEU A O 1
ATOM 2731 N N . TYR A 1 351 ? -12.742 1.315 38.156 1 37.56 351 TYR A N 1
ATOM 2732 C CA . TYR A 1 351 ? -13.5 2 37.125 1 37.56 351 TYR A CA 1
ATOM 2733 C C . TYR A 1 351 ? -13.953 3.377 37.594 1 37.56 351 TYR A C 1
ATOM 2735 O O . TYR A 1 351 ? -14 4.324 36.812 1 37.56 351 TYR A O 1
ATOM 2743 N N . SER A 1 352 ? -14.32 3.527 38.906 1 37.72 352 SER A N 1
ATOM 2744 C CA . SER A 1 352 ? -14.805 4.801 39.406 1 37.72 352 SER A CA 1
ATOM 2745 C C . SER A 1 352 ? -13.695 5.836 39.469 1 37.72 352 SER A C 1
ATOM 2747 O O . SER A 1 352 ? -13.93 7.023 39.219 1 37.72 352 SER A O 1
ATOM 2749 N N . ALA A 1 353 ? -12.547 5.469 40 1 38.25 353 ALA A N 1
ATOM 2750 C CA . ALA A 1 353 ? -11.414 6.395 40.094 1 38.25 353 ALA A CA 1
ATOM 2751 C C . ALA A 1 353 ? -10.945 6.828 38.688 1 38.25 353 ALA A C 1
ATOM 2753 O O . ALA A 1 353 ? -10.508 7.965 38.5 1 38.25 353 ALA A O 1
ATOM 2754 N N . LEU A 1 354 ? -10.867 5.879 37.844 1 41.25 354 LEU A N 1
ATOM 2755 C CA . LEU A 1 354 ? -10.422 6.125 36.469 1 41.25 354 LEU A CA 1
ATOM 2756 C C . LEU A 1 354 ? -11.406 7.02 35.719 1 41.25 354 LEU A C 1
ATOM 2758 O O . LEU A 1 354 ? -11.047 7.664 34.75 1 41.25 354 LEU A O 1
ATOM 2762 N N . CYS A 1 355 ? -12.68 6.98 36.188 1 49.16 355 CYS A N 1
ATOM 2763 C CA . CYS A 1 355 ? -13.742 7.766 35.562 1 49.16 355 CYS A CA 1
ATOM 2764 C C . CYS A 1 355 ? -13.805 9.172 36.156 1 49.16 355 CYS A C 1
ATOM 2766 O O . CYS A 1 355 ? -14.711 9.945 35.844 1 49.16 355 CYS A O 1
ATOM 2768 N N . THR A 1 356 ? -12.961 9.438 37.156 1 52.41 356 THR A N 1
ATOM 2769 C CA . THR A 1 356 ? -13.102 10.773 37.719 1 52.41 356 THR A CA 1
ATOM 2770 C C . THR A 1 356 ? -12.273 11.789 36.938 1 52.41 356 THR A C 1
ATOM 2772 O O . THR A 1 356 ? -11.062 11.617 36.781 1 52.41 356 THR A O 1
ATOM 2775 N N . PRO A 1 357 ? -12.945 12.688 36.375 1 62.16 357 PRO A N 1
ATOM 2776 C CA . PRO A 1 357 ? -12.227 13.758 35.656 1 62.16 357 PRO A CA 1
ATOM 2777 C C . PRO A 1 357 ? -11.188 14.445 36.562 1 62.16 357 PRO A C 1
ATOM 2779 O O . PRO A 1 357 ? -11.352 14.508 37.781 1 62.16 357 PRO A O 1
ATOM 2782 N N . PRO A 1 358 ? -10.086 14.648 36 1 65.12 358 PRO A N 1
ATOM 2783 C CA . PRO A 1 358 ? -9.07 15.359 36.75 1 65.12 358 PRO A CA 1
ATOM 2784 C C . PRO A 1 358 ? -9.562 16.703 37.281 1 65.12 358 PRO A C 1
ATOM 2786 O O . PRO A 1 358 ? -10.281 17.422 36.562 1 65.12 358 PRO A O 1
ATOM 2789 N N . ARG A 1 359 ? -9.562 16.906 38.594 1 68.12 359 ARG A N 1
ATOM 2790 C CA . ARG A 1 359 ? -9.891 18.203 39.188 1 68.12 359 ARG A CA 1
ATOM 2791 C C . ARG A 1 359 ? -8.641 18.875 39.75 1 68.12 359 ARG A C 1
ATOM 2793 O O . ARG A 1 359 ? -7.676 18.203 40.125 1 68.12 359 ARG A O 1
ATOM 2800 N N . LEU A 1 360 ? -8.57 20.156 39.531 1 58.59 360 LEU A N 1
ATOM 2801 C CA . LEU A 1 360 ? -7.414 20.906 40.031 1 58.59 360 LEU A CA 1
ATOM 2802 C C . LEU A 1 360 ? -7.168 20.625 41.5 1 58.59 360 LEU A C 1
ATOM 2804 O O . LEU A 1 360 ? -6.027 20.688 41.969 1 58.59 360 LEU A O 1
ATOM 2808 N N . SER A 1 361 ? -8.305 20.438 42.281 1 53.53 361 SER A N 1
ATOM 2809 C CA . SER A 1 361 ? -8.195 20.188 43.719 1 53.53 361 SER A CA 1
ATOM 2810 C C . SER A 1 361 ? -7.641 18.781 44 1 53.53 361 SER A C 1
ATOM 2812 O O . SER A 1 361 ? -7.297 18.453 45.125 1 53.53 361 SER A O 1
ATOM 2814 N N . SER A 1 362 ? -7.566 18.031 43 1 50 362 SER A N 1
ATOM 2815 C CA . SER A 1 362 ? -7.133 16.656 43.25 1 50 362 SER A CA 1
ATOM 2816 C C . SER A 1 362 ? -5.629 16.594 43.5 1 50 362 SER A C 1
ATOM 2818 O O . SER A 1 362 ? -4.875 17.438 43 1 50 362 SER A O 1
ATOM 2820 N N . ARG A 1 363 ? -5.059 15.977 44.562 1 43.62 363 ARG A N 1
ATOM 2821 C CA . ARG A 1 363 ? -3.725 15.805 45.125 1 43.62 363 ARG A CA 1
ATOM 2822 C C . ARG A 1 363 ? -2.682 15.641 44 1 43.62 363 ARG A C 1
ATOM 2824 O O . ARG A 1 363 ? -1.493 15.883 44.25 1 43.62 363 ARG A O 1
ATOM 2831 N N . LEU A 1 364 ? -3.043 15.109 43 1 42 364 LEU A N 1
ATOM 2832 C CA . LEU A 1 364 ? -2.059 14.789 41.969 1 42 364 LEU A CA 1
ATOM 2833 C C . LEU A 1 364 ? -1.374 16.062 41.469 1 42 364 LEU A C 1
ATOM 2835 O O . LEU A 1 364 ? -0.174 16.047 41.188 1 42 364 LEU A O 1
ATOM 2839 N N . PHE A 1 365 ? -2.094 17.172 41.281 1 41.66 365 PHE A N 1
ATOM 2840 C CA . PHE A 1 365 ? -1.506 18.422 40.812 1 41.66 365 PHE A CA 1
ATOM 2841 C C . PHE A 1 365 ? -0.985 19.25 41.969 1 41.66 365 PHE A C 1
ATOM 2843 O O . PHE A 1 365 ? -0.104 20.094 41.812 1 41.66 365 PHE A O 1
ATOM 2850 N N . LEU A 1 366 ? -1.475 19.078 43.219 1 34.56 366 LEU A N 1
ATOM 2851 C CA . LEU A 1 366 ? -0.938 19.719 44.406 1 34.56 366 LEU A CA 1
ATOM 2852 C C . LEU A 1 366 ? 0.447 19.172 44.75 1 34.56 366 LEU A C 1
ATOM 2854 O O . LEU A 1 366 ? 1.265 19.859 45.344 1 34.56 366 LEU A O 1
ATOM 2858 N N . LEU A 1 367 ? 0.644 17.922 44.625 1 32.06 367 LEU A N 1
ATOM 2859 C CA . LEU A 1 367 ? 1.912 17.359 45.062 1 32.06 367 LEU A CA 1
ATOM 2860 C C . LEU A 1 367 ? 3.064 17.844 44.188 1 32.06 367 LEU A C 1
ATOM 2862 O O . LEU A 1 367 ? 4.23 17.734 44.594 1 32.06 367 LEU A O 1
ATOM 2866 N N . ASP A 1 368 ? 2.877 18.016 42.938 1 34.16 368 ASP A N 1
ATOM 2867 C CA . ASP A 1 368 ? 4.027 18.547 42.219 1 34.16 368 ASP A CA 1
ATOM 2868 C C . ASP A 1 368 ? 4.402 19.938 42.75 1 34.16 368 ASP A C 1
ATOM 2870 O O . ASP A 1 368 ? 5.406 20.516 42.344 1 34.16 368 ASP A O 1
ATOM 2874 N N . ASP A 1 369 ? 3.498 20.703 43.406 1 32 369 ASP A N 1
ATOM 2875 C CA . ASP A 1 369 ? 3.99 21.828 44.188 1 32 369 ASP A CA 1
ATOM 2876 C C . ASP A 1 369 ? 4.961 21.375 45.281 1 32 369 ASP A C 1
ATOM 2878 O O . ASP A 1 369 ? 5.715 22.172 45.812 1 32 369 ASP A O 1
ATOM 2882 N N . LEU A 1 370 ? 4.781 20.312 45.938 1 28.45 370 LEU A N 1
ATOM 2883 C CA . LEU A 1 370 ? 5.676 20.016 47.062 1 28.45 370 LEU A CA 1
ATOM 2884 C C . LEU A 1 370 ? 7.086 19.719 46.562 1 28.45 370 LEU A C 1
ATOM 2886 O O . LEU A 1 370 ? 8.062 19.984 47.25 1 28.45 370 LEU A O 1
ATOM 2890 N N . ASN A 1 371 ? 7.34 18.703 45.75 1 31.33 371 ASN A N 1
ATOM 2891 C CA . ASN A 1 371 ? 8.742 18.359 45.562 1 31.33 371 ASN A CA 1
ATOM 2892 C C . ASN A 1 371 ? 9.43 19.344 44.625 1 31.33 371 ASN A C 1
ATOM 2894 O O . ASN A 1 371 ? 10.492 19.062 44.062 1 31.33 371 ASN A O 1
ATOM 2898 N N . GLY A 1 372 ? 9.328 20.891 44.906 1 30.86 372 GLY A N 1
ATOM 2899 C CA . GLY A 1 372 ? 9.992 22.125 44.5 1 30.86 372 GLY A CA 1
ATOM 2900 C C . GLY A 1 372 ? 9.789 22.438 43.031 1 30.86 372 GLY A C 1
ATOM 2901 O O . GLY A 1 372 ? 10.477 23.297 42.469 1 30.86 372 GLY A O 1
ATOM 2902 N N . THR A 1 373 ? 9.508 21.438 42.344 1 32.41 373 THR A N 1
ATOM 2903 C CA . THR A 1 373 ? 9.438 21.938 40.969 1 32.41 373 THR A CA 1
ATOM 2904 C C . THR A 1 373 ? 8.188 22.797 40.75 1 32.41 373 THR A C 1
ATOM 2906 O O . THR A 1 373 ? 7.074 22.344 41.031 1 32.41 373 THR A O 1
ATOM 2909 N N . PRO A 1 374 ? 8.234 24.172 40.969 1 30.62 374 PRO A N 1
ATOM 2910 C CA . PRO A 1 374 ? 7.113 25.109 40.906 1 30.62 374 PRO A CA 1
ATOM 2911 C C . PRO A 1 374 ? 6.109 24.766 39.781 1 30.62 374 PRO A C 1
ATOM 2913 O O . PRO A 1 374 ? 6.477 24.156 38.781 1 30.62 374 PRO A O 1
ATOM 2916 N N . PRO A 1 375 ? 4.938 24.484 40.188 1 35.62 375 PRO A N 1
ATOM 2917 C CA . PRO A 1 375 ? 3.9 24.453 39.156 1 35.62 375 PRO A CA 1
ATOM 2918 C C . PRO A 1 375 ? 4.164 25.438 38.031 1 35.62 375 PRO A C 1
ATOM 2920 O O . PRO A 1 375 ? 4.871 26.438 38.219 1 35.62 375 PRO A O 1
ATOM 2923 N N . PRO A 1 376 ? 4.121 25.125 36.781 1 35.59 376 PRO A N 1
ATOM 2924 C CA . PRO A 1 376 ? 4.465 26.234 35.906 1 35.59 376 PRO A CA 1
ATOM 2925 C C . PRO A 1 376 ? 3.887 27.562 36.375 1 35.59 376 PRO A C 1
ATOM 2927 O O . PRO A 1 376 ? 2.818 27.594 36.969 1 35.59 376 PRO A O 1
ATOM 2930 N N . PRO A 1 377 ? 4.676 28.531 36.812 1 29.52 377 PRO A N 1
ATOM 2931 C CA . PRO A 1 377 ? 4.23 29.766 37.438 1 29.52 377 PRO A CA 1
ATOM 2932 C C . PRO A 1 377 ? 2.916 30.297 36.844 1 29.52 377 PRO A C 1
ATOM 2934 O O . PRO A 1 377 ? 2.744 30.312 35.625 1 29.52 377 PRO A O 1
ATOM 2937 N N . VAL A 1 378 ? 1.885 30.031 37.531 1 30.7 378 VAL A N 1
ATOM 2938 C CA . VAL A 1 378 ? 0.659 30.797 37.344 1 30.7 378 VAL A CA 1
ATOM 2939 C C . VAL A 1 378 ? 0.987 32.281 37.25 1 30.7 378 VAL A C 1
ATOM 2941 O O . VAL A 1 378 ? 1.606 32.844 38.156 1 30.7 378 VAL A O 1
ATOM 2944 N N . TYR A 1 379 ? 1.134 32.875 36.031 1 28.84 379 TYR A N 1
ATOM 2945 C CA . TYR A 1 379 ? 1.368 34.312 35.938 1 28.84 379 TYR A CA 1
ATOM 2946 C C . TYR A 1 379 ? 0.327 35.094 36.75 1 28.84 379 TYR A C 1
ATOM 2948 O O . TYR A 1 379 ? -0.875 34.938 36.5 1 28.84 379 TYR A O 1
ATOM 2956 N N . ARG A 1 380 ? 0.499 35.188 37.969 1 28.61 380 ARG A N 1
ATOM 2957 C CA . ARG A 1 380 ? -0.276 36.219 38.656 1 28.61 380 ARG A CA 1
ATOM 2958 C C . ARG A 1 380 ? -0.051 37.594 38.031 1 28.61 380 ARG A C 1
ATOM 2960 O O . ARG A 1 380 ? 1.08 37.938 37.688 1 28.61 380 ARG A O 1
ATOM 2967 N N . ARG A 1 381 ? -1.16 38.25 37.562 1 30.05 381 ARG A N 1
ATOM 2968 C CA . ARG A 1 381 ? -1.199 39.688 37.344 1 30.05 381 ARG A CA 1
ATOM 2969 C C . ARG A 1 381 ? -0.441 40.438 38.406 1 30.05 381 ARG A C 1
ATOM 2971 O O . ARG A 1 381 ? -0.864 40.438 39.562 1 30.05 381 ARG A O 1
ATOM 2978 N N . THR A 1 382 ? 0.876 40.344 38.406 1 28.11 382 THR A N 1
ATOM 2979 C CA . THR A 1 382 ? 1.363 41.344 39.344 1 28.11 382 THR A CA 1
ATOM 2980 C C . THR A 1 382 ? 0.673 42.688 39.125 1 28.11 382 THR A C 1
ATOM 2982 O O . THR A 1 382 ? 0.306 43.031 38 1 28.11 382 THR A O 1
ATOM 2985 N N . ALA A 1 383 ? 0.29 43.406 40.188 1 29.41 383 ALA A N 1
ATOM 2986 C CA . ALA A 1 383 ? -0.011 44.844 40.312 1 29.41 383 ALA A CA 1
ATOM 2987 C C . ALA A 1 383 ? 0.941 45.688 39.5 1 29.41 383 ALA A C 1
ATOM 2989 O O . ALA A 1 383 ? 2.008 45.219 39.094 1 29.41 383 ALA A O 1
ATOM 2990 N N . GLU A 1 384 ? 0.935 47.188 39.594 1 31.36 384 GLU A N 1
ATOM 2991 C CA . GLU A 1 384 ? 1.476 48.344 38.906 1 31.36 384 GLU A CA 1
ATOM 2992 C C . GLU A 1 384 ? 2.971 48.188 38.656 1 31.36 384 GLU A C 1
ATOM 2994 O O . GLU A 1 384 ? 3.465 48.625 37.594 1 31.36 384 GLU A O 1
ATOM 2999 N N . GLY A 1 385 ? 3.846 48.125 39.688 1 30.5 385 GLY A N 1
ATOM 3000 C CA . GLY A 1 385 ? 5.219 48.594 39.719 1 30.5 385 GLY A CA 1
ATOM 3001 C C . GLY A 1 385 ? 6.176 47.656 39 1 30.5 385 GLY A C 1
ATOM 3002 O O . GLY A 1 385 ? 7.215 48.094 38.469 1 30.5 385 GLY A O 1
ATOM 3003 N N . ASP A 1 386 ? 6.469 46.438 39.5 1 32.44 386 ASP A N 1
ATOM 3004 C CA . ASP A 1 386 ? 7.727 45.781 39.156 1 32.44 386 ASP A CA 1
ATOM 3005 C C . ASP A 1 386 ? 7.668 45.188 37.75 1 32.44 386 ASP A C 1
ATOM 3007 O O . ASP A 1 386 ? 6.633 44.656 37.344 1 32.44 386 ASP A O 1
ATOM 3011 N N . THR A 1 387 ? 8.562 45.469 36.75 1 32.47 387 THR A N 1
ATOM 3012 C CA . THR A 1 387 ? 8.93 45.344 35.344 1 32.47 387 THR A CA 1
ATOM 3013 C C . THR A 1 387 ? 8.93 43.875 34.906 1 32.47 387 THR A C 1
ATOM 3015 O O . THR A 1 387 ? 9.984 43.25 34.75 1 32.47 387 THR A O 1
ATOM 3018 N N . VAL A 1 388 ? 8.359 42.969 35.625 1 35.66 388 VAL A N 1
ATOM 3019 C CA . VAL A 1 388 ? 8.492 41.656 35.031 1 35.66 388 VAL A CA 1
ATOM 3020 C C . VAL A 1 388 ? 7.965 41.656 33.625 1 35.66 388 VAL A C 1
ATOM 3022 O O . VAL A 1 388 ? 6.859 42.156 33.344 1 35.66 388 VAL A O 1
ATOM 3025 N N . PRO A 1 389 ? 8.828 41.469 32.594 1 37 389 PRO A N 1
ATOM 3026 C CA . PRO A 1 389 ? 8.445 41.469 31.172 1 37 389 PRO A CA 1
ATOM 3027 C C . PRO A 1 389 ? 7.199 40.625 30.891 1 37 389 PRO A C 1
ATOM 3029 O O . PRO A 1 389 ? 6.945 39.656 31.578 1 37 389 PRO A O 1
ATOM 3032 N N . PRO A 1 390 ? 6.078 41.125 30.438 1 37.31 390 PRO A N 1
ATOM 3033 C CA . PRO A 1 390 ? 4.809 40.5 30.078 1 37.31 390 PRO A CA 1
ATOM 3034 C C . PRO A 1 390 ? 5 39.156 29.375 1 37.31 390 PRO A C 1
ATOM 3036 O O . PRO A 1 390 ? 5.754 39.062 28.406 1 37.31 390 PRO A O 1
ATOM 3039 N N . SER A 1 391 ? 5.102 38.094 30.062 1 41.28 391 SER A N 1
ATOM 3040 C CA . SER A 1 391 ? 5.148 36.75 29.469 1 41.28 391 SER A CA 1
ATOM 3041 C C . SER A 1 391 ? 4.156 36.625 28.312 1 41.28 391 SER A C 1
ATOM 3043 O O . SER A 1 391 ? 2.988 37 28.453 1 41.28 391 SER A O 1
ATOM 3045 N N . ALA A 1 392 ? 4.504 36.594 27.141 1 49.53 392 ALA A N 1
ATOM 3046 C CA . ALA A 1 392 ? 3.75 36.531 25.891 1 49.53 392 ALA A CA 1
ATOM 3047 C C . ALA A 1 392 ? 2.777 35.344 25.906 1 49.53 392 ALA A C 1
ATOM 3049 O O . ALA A 1 392 ? 3.141 34.25 26.312 1 49.53 392 ALA A O 1
ATOM 3050 N N . VAL A 1 393 ? 1.437 35.438 26.172 1 56 393 VAL A N 1
ATOM 3051 C CA . VAL A 1 393 ? 0.326 34.5 26.172 1 56 393 VAL A CA 1
ATOM 3052 C C . VAL A 1 393 ? 0.043 34.031 24.734 1 56 393 VAL A C 1
ATOM 3054 O O . VAL A 1 393 ? 0.198 34.812 23.797 1 56 393 VAL A O 1
ATOM 3057 N N . VAL A 1 394 ? -0.099 32.688 24.719 1 63.03 394 VAL A N 1
ATOM 3058 C CA . VAL A 1 394 ? -0.459 32.125 23.406 1 63.03 394 VAL A CA 1
ATOM 3059 C C . VAL A 1 394 ? -1.858 32.594 23.016 1 63.03 394 VAL A C 1
ATOM 3061 O O . VAL A 1 394 ? -2.795 32.5 23.812 1 63.03 394 VAL A O 1
ATOM 3064 N N . GLU A 1 395 ? -1.918 33.344 21.969 1 65.06 395 GLU A N 1
ATOM 3065 C CA . GLU A 1 395 ? -3.229 33.781 21.469 1 65.06 395 GLU A CA 1
ATOM 3066 C C . GLU A 1 395 ? -3.764 32.781 20.422 1 65.06 395 GLU A C 1
ATOM 3068 O O . GLU A 1 395 ? -3.082 32.5 19.453 1 65.06 395 GLU A O 1
ATOM 3073 N N . VAL A 1 396 ? -4.926 32.156 20.875 1 71.5 396 VAL A N 1
ATOM 3074 C CA . VAL A 1 396 ? -5.613 31.234 19.969 1 71.5 396 VAL A CA 1
ATOM 3075 C C . VAL A 1 396 ? -6.555 32 19.062 1 71.5 396 VAL A C 1
ATOM 3077 O O . VAL A 1 396 ? -7.414 32.75 19.531 1 71.5 396 VAL A O 1
ATOM 3080 N N . ALA A 1 397 ? -6.273 32 17.766 1 64.06 397 ALA A N 1
ATOM 3081 C CA . ALA A 1 397 ? -7.109 32.75 16.844 1 64.06 397 ALA A CA 1
ATOM 3082 C C . ALA A 1 397 ? -7.926 31.828 15.953 1 64.06 397 ALA A C 1
ATOM 3084 O O . ALA A 1 397 ? -9 32.188 15.477 1 64.06 397 ALA A O 1
ATOM 3085 N N . THR A 1 398 ? -7.41 30.656 15.758 1 70.5 398 THR A N 1
ATOM 3086 C CA . THR A 1 398 ? -8.086 29.75 14.836 1 70.5 398 THR A CA 1
ATOM 3087 C C . THR A 1 398 ? -8.273 28.375 15.477 1 70.5 398 THR A C 1
ATOM 3089 O O . THR A 1 398 ? -7.73 28.109 16.547 1 70.5 398 THR A O 1
ATOM 3092 N N . SER A 1 399 ? -9.125 27.625 14.836 1 76.88 399 SER A N 1
ATOM 3093 C CA . SER A 1 399 ? -9.375 26.266 15.305 1 76.88 399 SER A CA 1
ATOM 3094 C C . SER A 1 399 ? -8.148 25.375 15.117 1 76.88 399 SER A C 1
ATOM 3096 O O . SER A 1 399 ? -7.949 24.422 15.867 1 76.88 399 SER A O 1
ATOM 3098 N N . GLY A 1 400 ? -7.391 25.734 14.133 1 73.81 400 GLY A N 1
ATOM 3099 C CA . GLY A 1 400 ? -6.137 25.016 13.977 1 73.81 400 GLY A CA 1
ATOM 3100 C C . GLY A 1 400 ? -5.203 25.172 15.156 1 73.81 400 GLY A C 1
ATOM 3101 O O . GLY A 1 400 ? -4.523 24.234 15.555 1 73.81 400 GLY A O 1
ATOM 3102 N N . ASP A 1 401 ? -5.246 26.328 15.805 1 73.69 401 ASP A N 1
ATOM 3103 C CA . ASP A 1 401 ? -4.422 26.594 16.984 1 73.69 401 ASP A CA 1
ATOM 3104 C C . ASP A 1 401 ? -4.848 25.734 18.156 1 73.69 401 ASP A C 1
ATOM 3106 O O . ASP A 1 401 ? -4.012 25.328 18.969 1 73.69 401 ASP A O 1
ATOM 3110 N N . LEU A 1 402 ? -6.121 25.578 18.156 1 83 402 LEU A N 1
ATOM 3111 C CA . LEU A 1 402 ? -6.641 24.75 19.25 1 83 402 LEU A CA 1
ATOM 3112 C C . LEU A 1 402 ? -6.059 23.344 19.188 1 83 402 LEU A C 1
ATOM 3114 O O . LEU A 1 402 ? -5.66 22.781 20.203 1 83 402 LEU A O 1
ATOM 3118 N N . MET A 1 403 ? -6.074 22.891 17.984 1 84 403 MET A N 1
ATOM 3119 C CA . MET A 1 403 ? -5.547 21.531 17.797 1 84 403 MET A CA 1
ATOM 3120 C C . MET A 1 403 ? -4.047 21.5 18.062 1 84 403 MET A C 1
ATOM 3122 O O . MET A 1 403 ? -3.539 20.531 18.641 1 84 403 MET A O 1
ATOM 3126 N N . ASP A 1 404 ? -3.383 22.531 17.672 1 77.38 404 ASP A N 1
ATOM 3127 C CA . ASP A 1 404 ? -1.943 22.609 17.891 1 77.38 404 ASP A CA 1
ATOM 3128 C C . ASP A 1 404 ? -1.625 22.641 19.391 1 77.38 404 ASP A C 1
ATOM 3130 O O . ASP A 1 404 ? -0.658 22.016 19.828 1 77.38 404 ASP A O 1
ATOM 3134 N N . LEU A 1 405 ? -2.369 23.391 20.047 1 81.69 405 LEU A N 1
ATOM 3135 C CA . LEU A 1 405 ? -2.195 23.469 21.5 1 81.69 405 LEU A CA 1
ATOM 3136 C C . LEU A 1 405 ? -2.426 22.109 22.141 1 81.69 405 LEU A C 1
ATOM 3138 O O . LEU A 1 405 ? -1.681 21.703 23.047 1 81.69 405 LEU A O 1
ATOM 3142 N N . 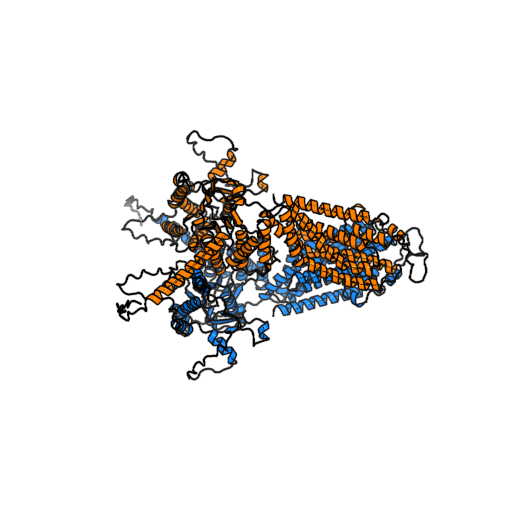ALA A 1 406 ? -3.461 21.469 21.719 1 86.19 406 ALA A N 1
ATOM 3143 C CA . ALA A 1 406 ? -3.768 20.141 22.25 1 86.19 406 ALA A CA 1
ATOM 3144 C C . ALA A 1 406 ? -2.629 19.172 21.984 1 86.19 406 ALA A C 1
ATOM 3146 O O . ALA A 1 406 ? -2.332 18.312 22.812 1 86.19 406 ALA A O 1
ATOM 3147 N N . VAL A 1 407 ? -2.049 19.281 20.844 1 82.25 407 VAL A N 1
ATOM 3148 C CA . VAL A 1 407 ? -0.937 18.406 20.484 1 82.25 407 VAL A CA 1
ATOM 3149 C C . VAL A 1 407 ? 0.281 18.734 21.344 1 82.25 407 VAL A C 1
ATOM 3151 O O . VAL A 1 407 ? 1.012 17.828 21.766 1 82.25 407 VAL A O 1
ATOM 3154 N N . GLU A 1 408 ? 0.519 20.016 21.516 1 76.69 408 GLU A N 1
ATOM 3155 C CA . GLU A 1 408 ? 1.625 20.422 22.375 1 76.69 408 GLU A CA 1
ATOM 3156 C C . GLU A 1 408 ? 1.461 19.875 23.781 1 76.69 408 GLU A C 1
ATOM 3158 O O . GLU A 1 408 ? 2.434 19.422 24.406 1 76.69 408 GLU A O 1
ATOM 3163 N N . TRP A 1 409 ? 0.243 19.984 24.25 1 82.06 409 TRP A N 1
ATOM 3164 C CA . TRP A 1 409 ? -0.029 19.5 25.609 1 82.06 409 TRP A CA 1
ATOM 3165 C C . TRP A 1 409 ? 0.146 17.984 25.672 1 82.06 409 TRP A C 1
ATOM 3167 O O . TRP A 1 409 ? 0.41 17.438 26.75 1 82.06 409 TRP A O 1
ATOM 3177 N N . ALA A 1 410 ? -0.039 17.312 24.578 1 79.94 410 ALA A N 1
ATOM 3178 C CA . ALA A 1 410 ? 0.04 15.852 24.531 1 79.94 410 ALA A CA 1
ATOM 3179 C C . ALA A 1 410 ? 1.464 15.375 24.797 1 79.94 410 ALA A C 1
ATOM 3181 O O . ALA A 1 410 ? 1.68 14.203 25.109 1 79.94 410 ALA A O 1
ATOM 3182 N N . GLU A 1 411 ? 2.426 16.234 24.641 1 72.19 411 GLU A N 1
ATOM 3183 C CA . GLU A 1 411 ? 3.818 15.852 24.875 1 72.19 411 GLU A CA 1
ATOM 3184 C C . GLU A 1 411 ? 4.059 15.531 26.344 1 72.19 411 GLU A C 1
ATOM 3186 O O . GLU A 1 411 ? 4.953 14.75 26.672 1 72.19 411 GLU A O 1
ATOM 3191 N N . SER A 1 412 ? 3.252 16.234 27.203 1 71.75 412 SER A N 1
ATOM 3192 C CA . SER A 1 412 ? 3.338 15.977 28.641 1 71.75 412 SER A CA 1
ATOM 3193 C C . SER A 1 412 ? 1.983 15.57 29.219 1 71.75 412 SER A C 1
ATOM 3195 O O . SER A 1 412 ? 0.995 16.297 29.062 1 71.75 412 SER A O 1
ATOM 3197 N N . GLU A 1 413 ? 2.021 14.469 29.859 1 74.06 413 GLU A N 1
ATOM 3198 C CA . GLU A 1 413 ? 0.779 13.992 30.469 1 74.06 413 GLU A CA 1
ATOM 3199 C C . GLU A 1 413 ? 0.281 14.953 31.531 1 74.06 413 GLU A C 1
ATOM 3201 O O . GLU A 1 413 ? -0.926 15.164 31.672 1 74.06 413 GLU A O 1
ATOM 3206 N N . SER A 1 414 ? 1.244 15.547 32.188 1 72 414 SER A N 1
ATOM 3207 C CA . SER A 1 414 ? 0.876 16.453 33.281 1 72 414 SER A CA 1
ATOM 3208 C C . SER A 1 414 ? 0.204 17.719 32.75 1 72 414 SER A C 1
ATOM 3210 O O . SER A 1 414 ? -0.759 18.203 33.312 1 72 414 SER A O 1
ATOM 3212 N N . GLN A 1 415 ? 0.69 18.172 31.656 1 77.94 415 GLN A N 1
ATOM 3213 C CA . GLN A 1 415 ? 0.104 19.359 31.047 1 77.94 415 GLN A CA 1
ATOM 3214 C C . GLN A 1 415 ? -1.303 19.078 30.531 1 77.94 415 GLN A C 1
ATOM 3216 O O . GLN A 1 415 ? -2.209 19.906 30.703 1 77.94 415 GLN A O 1
ATOM 3221 N N . THR A 1 416 ? -1.405 17.969 29.984 1 84.12 416 THR A N 1
ATOM 3222 C CA . THR A 1 416 ? -2.719 17.594 29.469 1 84.12 416 THR A CA 1
ATOM 3223 C C . THR A 1 416 ? -3.734 17.484 30.609 1 84.12 416 THR A C 1
ATOM 3225 O O . THR A 1 416 ? -4.859 17.984 30.5 1 84.12 416 THR A O 1
ATOM 3228 N N . MET A 1 417 ? -3.293 16.875 31.688 1 82.25 417 MET A N 1
ATOM 3229 C CA . MET A 1 417 ? -4.184 16.703 32.844 1 82.25 417 MET A CA 1
ATOM 3230 C C . MET A 1 417 ? -4.512 18.031 33.5 1 82.25 417 MET A C 1
ATOM 3232 O O . MET A 1 417 ? -5.629 18.234 33.969 1 82.25 417 MET A O 1
ATOM 3236 N N . PHE A 1 418 ? -3.523 18.891 33.438 1 80.25 418 PHE A N 1
ATOM 3237 C CA . PHE A 1 418 ? -3.717 20.203 34.031 1 80.25 418 PHE A CA 1
ATOM 3238 C C . PHE A 1 418 ? -4.781 21 33.281 1 80.25 418 PHE A C 1
ATOM 3240 O O . PHE A 1 418 ? -5.703 21.547 33.906 1 80.25 418 PHE A O 1
ATOM 3247 N N . TYR A 1 419 ? -4.676 21.031 32.094 1 86.75 419 TYR A N 1
ATOM 3248 C CA . TYR A 1 419 ? -5.613 21.844 31.297 1 86.75 419 TYR A CA 1
ATOM 3249 C C . TYR A 1 419 ? -6.965 21.141 31.188 1 86.75 419 TYR A C 1
ATOM 3251 O O . TYR A 1 419 ? -7.992 21.797 31 1 86.75 419 TYR A O 1
ATOM 3259 N N . ALA A 1 420 ? -6.953 19.844 31.281 1 88.56 420 ALA A N 1
ATOM 3260 C CA . ALA A 1 420 ? -8.227 19.125 31.391 1 88.56 420 ALA A CA 1
ATOM 3261 C C . ALA A 1 420 ? -8.938 19.469 32.688 1 88.56 420 ALA A C 1
ATOM 3263 O O . ALA A 1 420 ? -10.156 19.688 32.688 1 88.56 420 ALA A O 1
ATOM 3264 N N . ALA A 1 421 ? -8.164 19.5 33.75 1 85.56 421 ALA A N 1
ATOM 3265 C CA . ALA A 1 421 ? -8.734 19.844 35.031 1 85.56 421 ALA A CA 1
ATOM 3266 C C . ALA A 1 421 ? -9.312 21.25 35.031 1 85.56 421 ALA A C 1
ATOM 3268 O O . ALA A 1 421 ? -10.344 21.516 35.656 1 85.56 421 ALA A O 1
ATOM 3269 N N . LYS A 1 422 ? -8.609 22.109 34.312 1 86.75 422 LYS A N 1
ATOM 3270 C CA . LYS A 1 422 ? -9.102 23.484 34.188 1 86.75 422 LYS A CA 1
ATOM 3271 C C . LYS A 1 422 ? -10.461 23.531 33.5 1 86.75 422 LYS A C 1
ATOM 3273 O O . LYS A 1 422 ? -11.32 24.328 33.844 1 86.75 422 LYS A O 1
ATOM 3278 N N . TYR A 1 423 ? -10.578 22.688 32.594 1 91.12 423 TYR A N 1
ATOM 3279 C CA . TYR A 1 423 ? -11.859 22.641 31.891 1 91.12 423 TYR A CA 1
ATOM 3280 C C . TYR A 1 423 ? -12.953 22.109 32.781 1 91.12 423 TYR A C 1
ATOM 3282 O O . TYR A 1 423 ? -14.047 22.672 32.844 1 91.12 423 TYR A O 1
ATOM 3290 N N . TYR A 1 424 ? -12.727 21 33.5 1 89.06 424 TYR A N 1
ATOM 3291 C CA . TYR A 1 424 ? -13.742 20.375 34.344 1 89.06 424 TYR A CA 1
ATOM 3292 C C . TYR A 1 424 ? -14.195 21.328 35.469 1 89.06 424 TYR A C 1
ATOM 3294 O O . TYR A 1 424 ? -15.344 21.266 35.906 1 89.06 424 TYR A O 1
ATOM 3302 N N . ASP A 1 425 ? -13.305 22.234 35.781 1 86.44 425 ASP A N 1
ATOM 3303 C CA . ASP A 1 425 ? -13.641 23.188 36.844 1 86.44 425 ASP A CA 1
ATOM 3304 C C . ASP A 1 425 ? -14.109 24.516 36.25 1 86.44 425 ASP A C 1
ATOM 3306 O O . ASP A 1 425 ? -14.414 25.453 37 1 86.44 425 ASP A O 1
ATOM 3310 N N . SER A 1 426 ? -14.25 24.578 35.062 1 89 426 SER A N 1
ATOM 3311 C CA . SER A 1 426 ? -14.578 25.828 34.406 1 89 426 SER A CA 1
ATOM 3312 C C . SER A 1 426 ? -16.078 26.078 34.406 1 89 426 SER A C 1
ATOM 3314 O O . SER A 1 426 ? -16.859 25.172 34.656 1 89 426 SER A O 1
ATOM 3316 N N . SER A 1 427 ? -16.406 27.297 34.062 1 87.81 427 SER A N 1
ATOM 3317 C CA . SER A 1 427 ? -17.812 27.688 33.969 1 87.81 427 SER A CA 1
ATOM 3318 C C . SER A 1 427 ? -18.469 27.109 32.719 1 87.81 427 SER A C 1
ATOM 3320 O O . SER A 1 427 ? -19.688 26.875 32.688 1 87.81 427 SER A O 1
ATOM 3322 N N . VAL A 1 428 ? -17.625 26.875 31.766 1 91.19 428 VAL A N 1
ATOM 3323 C CA . VAL A 1 428 ? -18.156 26.297 30.531 1 91.19 428 VAL A CA 1
ATOM 3324 C C . VAL A 1 428 ? -18.672 24.891 30.797 1 91.19 428 VAL A C 1
ATOM 3326 O O . VAL A 1 428 ? -19.734 24.516 30.312 1 91.19 428 VAL A O 1
ATOM 3329 N N . HIS A 1 429 ? -17.922 24.141 31.562 1 91.69 429 HIS A N 1
ATOM 3330 C CA . HIS A 1 429 ? -18.344 22.781 31.891 1 91.69 429 HIS A CA 1
ATOM 3331 C C . HIS A 1 429 ? -19.594 22.797 32.781 1 91.69 429 HIS A C 1
ATOM 3333 O O . HIS A 1 429 ? -20.5 21.984 32.562 1 91.69 429 HIS A O 1
ATOM 3339 N N . ALA A 1 430 ? -19.625 23.703 33.688 1 89.44 430 ALA A N 1
ATOM 3340 C CA . ALA A 1 430 ? -20.781 23.812 34.594 1 89.44 430 ALA A CA 1
ATOM 3341 C C . ALA A 1 430 ? -22.031 24.203 33.812 1 89.44 430 ALA A C 1
ATOM 3343 O O . ALA A 1 430 ? -23.125 23.688 34.094 1 89.44 430 ALA A O 1
ATOM 3344 N N . ALA A 1 431 ? -21.766 25.062 32.906 1 90.06 431 ALA A N 1
ATOM 3345 C C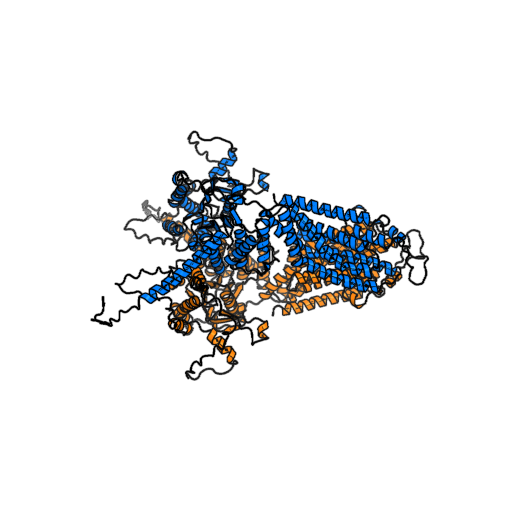A . ALA A 1 431 ? -22.891 25.5 32.062 1 90.06 431 ALA A CA 1
ATOM 3346 C C . ALA A 1 431 ? -23.422 24.359 31.219 1 90.06 431 ALA A C 1
ATOM 3348 O O . ALA A 1 431 ? -24.625 24.219 31.016 1 90.06 431 ALA A O 1
ATOM 3349 N N . LEU A 1 432 ? -22.516 23.562 30.703 1 92.69 432 LEU A N 1
ATOM 3350 C CA . LEU A 1 432 ? -22.906 22.422 29.906 1 92.69 432 LEU A CA 1
ATOM 3351 C C . LEU A 1 432 ? -23.672 21.406 30.734 1 92.69 432 LEU A C 1
ATOM 3353 O O . LEU A 1 432 ? -24.703 20.875 30.297 1 92.69 432 LEU A O 1
ATOM 3357 N N . LEU A 1 433 ? -23.25 21.125 31.969 1 90.38 433 LEU A N 1
ATOM 3358 C CA . LEU A 1 433 ? -23.922 20.172 32.844 1 90.38 433 LEU A CA 1
ATOM 3359 C C . LEU A 1 433 ? -25.297 20.656 33.219 1 90.38 433 LEU A C 1
ATOM 3361 O O . LEU A 1 433 ? -26.234 19.875 33.344 1 90.38 433 LEU A O 1
ATOM 3365 N N . SER A 1 434 ? -25.328 21.953 33.406 1 87.31 434 SER A N 1
ATOM 3366 C CA . SER A 1 434 ? -26.625 22.531 33.719 1 87.31 434 SER A CA 1
ATOM 3367 C C . SER A 1 434 ? -27.594 22.438 32.562 1 87.31 434 SER A C 1
ATOM 3369 O O . SER A 1 434 ? -28.797 22.234 32.75 1 87.31 434 SER A O 1
ATOM 3371 N N . SER A 1 435 ? -27.031 22.594 31.406 1 86.5 435 SER A N 1
ATOM 3372 C CA . SER A 1 435 ? -27.891 22.5 30.219 1 86.5 435 SER A CA 1
ATOM 3373 C C . SER A 1 435 ? -28.359 21.062 29.984 1 86.5 435 SER A C 1
ATOM 3375 O O . SER A 1 435 ? -29.375 20.844 29.328 1 86.5 435 SER A O 1
ATOM 3377 N N . LEU A 1 436 ? -27.625 20.141 30.5 1 87.19 436 LEU A N 1
ATOM 3378 C CA . LEU A 1 436 ? -27.969 18.734 30.312 1 87.19 436 LEU A CA 1
ATOM 3379 C C . LEU A 1 436 ? -28.922 18.234 31.391 1 87.19 436 LEU A C 1
ATOM 3381 O O . LEU A 1 436 ? -29.516 17.172 31.266 1 87.19 436 LEU A O 1
ATOM 3385 N N . ASP A 1 437 ? -29.031 18.938 32.531 1 74.5 437 ASP A N 1
ATOM 3386 C CA . ASP A 1 437 ? -29.875 18.531 33.656 1 74.5 437 ASP A CA 1
ATOM 3387 C C . ASP A 1 437 ? -31.359 18.609 33.281 1 74.5 437 ASP A C 1
ATOM 3389 O O . ASP A 1 437 ? -31.828 19.641 32.781 1 74.5 437 ASP A O 1
ATOM 3393 N N . PRO A 1 438 ? -31.984 17.5 33.156 1 60.81 438 PRO A N 1
ATOM 3394 C CA . PRO A 1 438 ? -33.375 17.422 32.75 1 60.81 438 PRO A CA 1
ATOM 3395 C C . PRO A 1 438 ? -34.281 18.359 33.562 1 60.81 438 PRO A C 1
ATOM 3397 O O . PRO A 1 438 ? -35.344 18.75 33.094 1 60.81 438 PRO A O 1
ATOM 3400 N N . ALA A 1 439 ? -34.094 18.516 34.906 1 53.09 439 ALA A N 1
ATOM 3401 C CA . ALA A 1 439 ? -34.969 19.328 35.75 1 53.09 439 ALA A CA 1
ATOM 3402 C C . ALA A 1 439 ? -35.125 20.734 35.188 1 53.09 439 ALA A C 1
ATOM 3404 O O . ALA A 1 439 ? -36.188 21.359 35.312 1 53.09 439 ALA A O 1
ATOM 3405 N N . THR A 1 440 ? -34.094 21.297 34.688 1 49.12 440 THR A N 1
ATOM 3406 C CA . THR A 1 440 ? -34.156 22.672 34.188 1 49.12 440 THR A CA 1
ATOM 3407 C C . THR A 1 440 ? -34.75 22.703 32.781 1 49.12 440 THR A C 1
ATOM 3409 O O . THR A 1 440 ? -35.375 23.688 32.375 1 49.12 440 THR A O 1
ATOM 3412 N N . THR A 1 441 ? -34.312 21.844 31.906 1 50.16 441 THR A N 1
ATOM 3413 C CA . THR A 1 441 ? -34.75 21.922 30.516 1 50.16 441 THR A CA 1
ATOM 3414 C C . THR A 1 441 ? -36.125 21.25 30.344 1 50.16 441 THR A C 1
ATOM 3416 O O . THR A 1 441 ? -36.656 21.172 29.234 1 50.16 441 THR A O 1
ATOM 3419 N N . ARG A 1 442 ? -36.625 20.406 31.297 1 47.28 442 ARG A N 1
ATOM 3420 C CA . ARG A 1 442 ? -37.906 19.719 31.094 1 47.28 442 ARG A CA 1
ATOM 3421 C C . ARG A 1 442 ? -39.062 20.703 31.141 1 47.28 442 ARG A C 1
ATOM 3423 O O . ARG A 1 442 ? -39.438 21.188 32.219 1 47.28 442 ARG A O 1
ATOM 3430 N N . SER A 1 443 ? -39.062 21.516 30.234 1 44.44 443 SER A N 1
ATOM 3431 C CA . SER A 1 443 ? -40.438 22 30.281 1 44.44 443 SER A CA 1
ATOM 3432 C C . SER A 1 443 ? -41.406 20.844 30.312 1 44.44 443 SER A C 1
ATOM 3434 O O . SER A 1 443 ? -41.25 19.875 29.562 1 44.44 443 SER A O 1
ATOM 3436 N N . PRO A 1 444 ? -42.125 20.594 31.438 1 41.41 444 PRO A N 1
ATOM 3437 C CA . PRO A 1 444 ? -43.125 19.531 31.594 1 41.41 444 PRO A CA 1
ATOM 3438 C C . PRO A 1 444 ? -43.812 19.172 30.281 1 41.41 444 PRO A C 1
ATOM 3440 O O . PRO A 1 444 ? -44.344 18.078 30.141 1 41.41 444 PRO A O 1
ATOM 3443 N N . THR A 1 445 ? -44.312 20.141 29.516 1 40.38 445 THR A N 1
ATOM 3444 C CA . THR A 1 445 ? -45.406 19.938 28.578 1 40.38 445 THR A CA 1
ATOM 3445 C C . THR A 1 445 ? -44.938 19.219 27.328 1 40.38 445 THR A C 1
ATOM 3447 O O . THR A 1 445 ? -45.719 18.906 26.438 1 40.38 445 THR A O 1
ATOM 3450 N N . THR A 1 446 ? -43.688 19.422 26.828 1 43.84 446 THR A N 1
ATOM 3451 C CA . THR A 1 446 ? -43.562 18.984 25.438 1 43.84 446 THR A CA 1
ATOM 3452 C C . THR A 1 446 ? -43.312 17.484 25.375 1 43.84 446 THR A C 1
ATOM 3454 O O . THR A 1 446 ? -42.312 16.984 25.891 1 43.84 446 THR A O 1
ATOM 3457 N N . THR A 1 447 ? -44.25 16.719 25.344 1 45.41 447 THR A N 1
ATOM 3458 C CA . THR A 1 447 ? -44.219 15.305 25 1 45.41 447 THR A CA 1
ATOM 3459 C C . THR A 1 447 ? -43.156 15.039 23.922 1 45.41 447 THR A C 1
ATOM 3461 O O . THR A 1 447 ? -43.125 15.711 22.891 1 45.41 447 THR A O 1
ATOM 3464 N N . PRO A 1 448 ? -42.062 14.438 24.312 1 51.38 448 PRO A N 1
ATOM 3465 C CA . PRO A 1 448 ? -41.062 14.094 23.281 1 51.38 448 PRO A CA 1
ATOM 3466 C C . PRO A 1 448 ? -41.688 13.562 22 1 51.38 448 PRO A C 1
ATOM 3468 O O . PRO A 1 448 ? -42.75 12.898 22.062 1 51.38 448 PRO A O 1
ATOM 3471 N N . PRO A 1 449 ? -41.531 14.234 20.891 1 54.84 449 PRO A N 1
ATOM 3472 C CA . PRO A 1 449 ? -42.094 13.664 19.672 1 54.84 449 PRO A CA 1
ATOM 3473 C C . PRO A 1 449 ? -41.812 12.164 19.547 1 54.84 449 PRO A C 1
ATOM 3475 O O . PRO A 1 449 ? -40.844 11.664 20.062 1 54.84 449 PRO A O 1
ATOM 3478 N N . PRO A 1 450 ? -42.812 11.461 19.328 1 56.62 450 PRO A N 1
ATOM 3479 C CA . PRO A 1 450 ? -42.656 10.008 19.172 1 56.62 450 PRO A CA 1
ATOM 3480 C C . PRO A 1 450 ? -41.5 9.625 18.266 1 56.62 450 PRO A C 1
ATOM 3482 O O . PRO A 1 450 ? -41.188 10.359 17.312 1 56.62 450 PRO A O 1
ATOM 3485 N N . LEU A 1 451 ? -40.594 8.867 18.875 1 62.25 451 LEU A N 1
ATOM 3486 C CA . LEU A 1 451 ? -39.531 8.273 18.062 1 62.25 451 LEU A CA 1
ATOM 3487 C C . LEU A 1 451 ? -40.062 7.836 16.703 1 62.25 451 LEU A C 1
ATOM 3489 O O . LEU A 1 451 ? -41.219 7.398 16.594 1 62.25 451 LEU A O 1
ATOM 3493 N N . PRO A 1 452 ? -39.406 8.328 15.68 1 61.62 452 PRO A N 1
ATOM 3494 C CA . PRO A 1 452 ? -39.875 7.91 14.359 1 61.62 452 PRO A CA 1
ATOM 3495 C C . PRO A 1 452 ? -40.188 6.418 14.289 1 61.62 452 PRO A C 1
ATOM 3497 O O . PRO A 1 452 ? -39.531 5.617 14.969 1 61.62 452 PRO A O 1
ATOM 3500 N N . PRO A 1 453 ? -41.344 6.203 13.797 1 58.16 453 PRO A N 1
ATOM 3501 C CA . PRO A 1 453 ? -41.75 4.797 13.742 1 58.16 453 PRO A CA 1
ATOM 3502 C C . PRO A 1 453 ? -40.719 3.908 13.062 1 58.16 453 PRO A C 1
ATOM 3504 O O . PRO A 1 453 ? -39.969 4.383 12.211 1 58.16 453 PRO A O 1
ATOM 3507 N N . LEU A 1 454 ? -40.562 2.803 13.625 1 59.22 454 LEU A N 1
ATOM 3508 C CA . LEU A 1 454 ? -39.688 1.782 13.062 1 59.22 454 LEU A CA 1
ATOM 3509 C C . LEU A 1 454 ? -40.094 1.457 11.625 1 59.22 454 LEU A C 1
ATOM 3511 O O . LEU A 1 454 ? -41.25 1.147 11.359 1 59.22 454 LEU A O 1
ATOM 3515 N N . ARG A 1 455 ? -39.438 2.006 10.703 1 60.62 455 ARG A N 1
ATOM 3516 C CA . ARG A 1 455 ? -39.75 1.618 9.328 1 60.62 455 ARG A CA 1
ATOM 3517 C C . ARG A 1 455 ? -39.625 0.107 9.148 1 60.62 455 ARG A C 1
ATOM 3519 O O . ARG A 1 455 ? -38.719 -0.529 9.68 1 60.62 455 ARG A O 1
ATOM 3526 N N . ALA A 1 456 ? -40.656 -0.413 8.695 1 63.44 456 ALA A N 1
ATOM 3527 C CA . ALA A 1 456 ? -40.719 -1.854 8.469 1 63.44 456 ALA A CA 1
ATOM 3528 C C . ALA A 1 456 ? -39.688 -2.281 7.414 1 63.44 456 ALA A C 1
ATOM 3530 O O . ALA A 1 456 ? -39.594 -1.67 6.352 1 63.44 456 ALA A O 1
ATOM 3531 N N . LEU A 1 457 ? -38.719 -3.061 7.75 1 74.5 457 LEU A N 1
ATOM 3532 C CA . LEU A 1 457 ? -37.781 -3.656 6.801 1 74.5 457 LEU A CA 1
ATOM 3533 C C . LEU A 1 457 ? -38.531 -4.582 5.832 1 74.5 457 LEU A C 1
ATOM 3535 O O . LEU A 1 457 ? -39.5 -5.219 6.199 1 74.5 457 LEU A O 1
ATOM 3539 N N . PRO A 1 458 ? -38.188 -4.477 4.539 1 81.44 458 PRO A N 1
ATOM 3540 C CA . PRO A 1 458 ? -38.781 -5.402 3.578 1 81.44 458 PRO A CA 1
ATOM 3541 C C . PRO A 1 458 ? -38.656 -6.863 4.008 1 81.44 458 PRO A C 1
ATOM 3543 O O . PRO A 1 458 ? -37.875 -7.184 4.891 1 81.44 458 PRO A O 1
ATOM 3546 N N . THR A 1 459 ? -39.438 -7.684 3.408 1 82.62 459 THR A N 1
ATOM 3547 C CA . THR A 1 459 ? -39.438 -9.102 3.738 1 82.62 459 THR A CA 1
ATOM 3548 C C . THR A 1 459 ? -38.125 -9.758 3.377 1 82.62 459 THR A C 1
ATOM 3550 O O . THR A 1 459 ? -37.344 -9.219 2.576 1 82.62 459 THR A O 1
ATOM 3553 N N . CYS A 1 460 ? -37.875 -10.773 3.943 1 83.38 460 CYS A N 1
ATOM 3554 C CA . CYS A 1 460 ? -36.656 -11.516 3.711 1 83.38 460 CYS A CA 1
ATOM 3555 C C . CYS A 1 460 ? -36.562 -11.992 2.266 1 83.38 460 CYS A C 1
ATOM 3557 O O . CYS A 1 460 ? -35.5 -12 1.671 1 83.38 460 CYS A O 1
ATOM 3559 N N . VAL A 1 461 ? -37.719 -12.344 1.684 1 87.25 461 VAL A N 1
ATOM 3560 C CA . VAL A 1 461 ? -37.719 -12.852 0.316 1 87.25 461 VAL A CA 1
ATOM 3561 C C . VAL A 1 461 ? -37.375 -11.727 -0.658 1 87.25 461 VAL A C 1
ATOM 3563 O O . VAL A 1 461 ? -36.656 -11.938 -1.634 1 87.25 461 VAL A O 1
ATOM 3566 N N . TRP A 1 462 ? -37.875 -10.594 -0.341 1 87.12 462 TRP A N 1
ATOM 3567 C CA . TRP A 1 462 ? -37.562 -9.445 -1.188 1 87.12 462 TRP A CA 1
ATOM 3568 C C . TRP A 1 462 ? -36.094 -9.078 -1.107 1 87.12 462 TRP A C 1
ATOM 3570 O O . TRP A 1 462 ? -35.438 -8.836 -2.131 1 87.12 462 TRP A O 1
ATOM 3580 N N . ARG A 1 463 ? -35.656 -9.07 0.05 1 88 463 ARG A N 1
ATOM 3581 C CA . ARG A 1 463 ? -34.25 -8.742 0.235 1 88 463 ARG A CA 1
ATOM 3582 C C . ARG A 1 463 ? -33.375 -9.766 -0.464 1 88 463 ARG A C 1
ATOM 3584 O O . ARG A 1 463 ? -32.344 -9.406 -1.038 1 88 463 ARG A O 1
ATOM 3591 N N . PHE A 1 464 ? -33.844 -10.938 -0.4 1 90.44 464 PHE A N 1
ATOM 3592 C CA . PHE A 1 464 ? -33.094 -11.992 -1.102 1 90.44 464 PHE A CA 1
ATOM 3593 C C . PHE A 1 464 ? -33.125 -11.75 -2.607 1 90.44 464 PHE A C 1
ATOM 3595 O O . PHE A 1 464 ? -32.125 -11.891 -3.281 1 90.44 464 PHE A O 1
ATOM 3602 N N . GLY A 1 465 ? -34.25 -11.406 -3.121 1 90.75 465 GLY A N 1
ATOM 3603 C CA . GLY A 1 465 ? -34.375 -11.117 -4.543 1 90.75 465 GLY A CA 1
ATOM 3604 C C . GLY A 1 465 ? -33.5 -9.969 -4.996 1 90.75 465 GLY A C 1
ATOM 3605 O O . GLY A 1 465 ? -32.906 -10.023 -6.062 1 90.75 465 GLY A O 1
ATOM 3606 N N . VAL A 1 466 ? -33.406 -8.961 -4.148 1 90.81 466 VAL A N 1
ATOM 3607 C CA . VAL A 1 466 ? -32.562 -7.805 -4.473 1 90.81 466 VAL A CA 1
ATOM 3608 C C . VAL A 1 466 ? -31.094 -8.195 -4.453 1 90.81 466 VAL A C 1
ATOM 3610 O O . VAL A 1 466 ? -30.344 -7.848 -5.367 1 90.81 466 VAL A O 1
ATOM 3613 N N . LEU A 1 467 ? -30.75 -8.898 -3.426 1 92.38 467 LEU A N 1
ATOM 3614 C CA . LEU A 1 467 ? -29.375 -9.344 -3.322 1 92.38 467 LEU A CA 1
ATOM 3615 C C . LEU A 1 467 ? -28.984 -10.211 -4.516 1 92.38 467 LEU A C 1
ATOM 3617 O O . LEU A 1 467 ? -27.891 -10.086 -5.059 1 92.38 467 LEU A O 1
ATOM 3621 N N . LEU A 1 468 ? -29.859 -11.055 -4.949 1 93.62 468 LEU A N 1
ATOM 3622 C CA . LEU A 1 468 ? -29.625 -11.93 -6.086 1 93.62 468 LEU A CA 1
ATOM 3623 C C . LEU A 1 468 ? -29.438 -11.125 -7.367 1 93.62 468 LEU A C 1
ATOM 3625 O O . LEU A 1 468 ? -28.516 -11.383 -8.141 1 93.62 468 LEU A O 1
ATOM 3629 N N . THR A 1 469 ? -30.266 -10.164 -7.543 1 92.06 469 THR A N 1
ATOM 3630 C CA . THR A 1 469 ? -30.203 -9.344 -8.75 1 92.06 469 THR A CA 1
ATOM 3631 C C . THR A 1 469 ? -28.891 -8.586 -8.812 1 92.06 469 THR A C 1
ATOM 3633 O O . THR A 1 469 ? -28.25 -8.523 -9.875 1 92.06 469 THR A O 1
ATOM 3636 N N . TYR A 1 470 ? -28.484 -8.109 -7.73 1 90.38 470 TYR A N 1
ATOM 3637 C CA . TYR A 1 470 ? -27.25 -7.316 -7.734 1 90.38 470 TYR A CA 1
ATOM 3638 C C . TYR A 1 470 ? -26.031 -8.219 -7.754 1 90.38 470 TYR A C 1
ATOM 3640 O O . TYR A 1 470 ? -24.969 -7.824 -8.25 1 90.38 470 TYR A O 1
ATOM 3648 N N . THR A 1 471 ? -26.156 -9.359 -7.246 1 91.5 471 THR A N 1
ATOM 3649 C CA . THR A 1 471 ? -25.078 -10.328 -7.402 1 91.5 471 THR A CA 1
ATOM 3650 C C . THR A 1 471 ? -24.875 -10.68 -8.875 1 91.5 471 THR A C 1
ATOM 3652 O O . THR A 1 471 ? -23.75 -10.766 -9.352 1 91.5 471 THR A O 1
ATOM 3655 N N . LEU A 1 472 ? -25.953 -10.828 -9.586 1 91.81 472 LEU A N 1
ATOM 3656 C CA . LEU A 1 472 ? -25.875 -11.133 -11.008 1 91.81 472 LEU A CA 1
ATOM 3657 C C . LEU A 1 472 ? -25.266 -9.969 -11.781 1 91.81 472 LEU A C 1
ATOM 3659 O O . LEU A 1 472 ? -24.453 -10.172 -12.688 1 91.81 472 LEU A O 1
ATOM 3663 N N . LYS A 1 473 ? -25.562 -8.758 -11.344 1 90.5 473 LYS A N 1
ATOM 3664 C CA . LYS A 1 473 ? -24.984 -7.574 -11.984 1 90.5 473 LYS A CA 1
ATOM 3665 C C . LYS A 1 473 ? -23.484 -7.484 -11.734 1 90.5 473 LYS A C 1
ATOM 3667 O O . LYS A 1 473 ? -22.734 -7.078 -12.609 1 90.5 473 LYS A O 1
ATOM 3672 N N . GLN A 1 474 ? -23.125 -7.875 -10.562 1 89.5 474 GLN A N 1
ATOM 3673 C CA . GLN A 1 474 ? -21.703 -7.844 -10.211 1 89.5 474 GLN A CA 1
ATOM 3674 C C . GLN A 1 474 ? -20.906 -8.867 -11.016 1 89.5 474 GLN A C 1
ATOM 3676 O O . GLN A 1 474 ? -19.734 -8.641 -11.32 1 89.5 474 GLN A O 1
ATOM 3681 N N . ILE A 1 475 ? -21.5 -9.969 -11.336 1 89.38 475 ILE A N 1
ATOM 3682 C CA . ILE A 1 475 ? -20.828 -11.023 -12.094 1 89.38 475 ILE A CA 1
ATOM 3683 C C . ILE A 1 475 ? -20.422 -10.484 -13.461 1 89.38 475 ILE A C 1
ATOM 3685 O O . ILE A 1 475 ? -19.312 -10.727 -13.922 1 89.38 475 ILE A O 1
ATOM 3689 N N . VAL A 1 476 ? -21.172 -9.711 -14.039 1 85.19 476 VAL A N 1
ATOM 3690 C CA . VAL A 1 476 ? -20.938 -9.195 -15.383 1 85.19 476 VAL A CA 1
ATOM 3691 C C . VAL A 1 476 ? -19.844 -8.117 -15.344 1 85.19 476 VAL A C 1
ATOM 3693 O O . VAL A 1 476 ? -19.031 -8.008 -16.266 1 85.19 476 VAL A O 1
ATOM 3696 N N . ALA A 1 477 ? -19.734 -7.453 -14.188 1 81.69 477 ALA A N 1
ATOM 3697 C CA . ALA A 1 477 ? -18.797 -6.336 -14.07 1 81.69 477 ALA A CA 1
ATOM 3698 C C . ALA A 1 477 ? -17.438 -6.809 -13.57 1 81.69 477 ALA A C 1
ATOM 3700 O O . ALA A 1 477 ? -16.422 -6.156 -13.812 1 81.69 477 ALA A O 1
ATOM 3701 N N . ASP A 1 478 ? -17.375 -7.918 -12.961 1 77.38 478 ASP A N 1
ATOM 3702 C CA . ASP A 1 478 ? -16.172 -8.391 -12.297 1 77.38 478 ASP A CA 1
ATOM 3703 C C . ASP A 1 478 ? -15.211 -9.039 -13.289 1 77.38 478 ASP A C 1
ATOM 3705 O O . ASP A 1 478 ? -15.641 -9.594 -14.305 1 77.38 478 ASP A O 1
ATOM 3709 N N . ALA A 1 479 ? -14 -8.938 -12.906 1 71 479 ALA A N 1
ATOM 3710 C CA . ALA A 1 479 ? -12.906 -9.445 -13.734 1 71 479 ALA A CA 1
ATOM 3711 C C . ALA A 1 479 ? -12.82 -10.961 -13.648 1 71 479 ALA A C 1
ATOM 3713 O O . ALA A 1 479 ? -12.242 -11.602 -14.523 1 71 479 ALA A O 1
ATOM 3714 N N . GLU A 1 480 ? -13.492 -11.586 -12.664 1 76.19 480 GLU A N 1
ATOM 3715 C CA . GLU A 1 480 ? -13.375 -13.031 -12.5 1 76.19 480 GLU A CA 1
ATOM 3716 C C . GLU A 1 480 ? -13.914 -13.773 -13.711 1 76.19 480 GLU A C 1
ATOM 3718 O O . GLU A 1 480 ? -13.266 -14.688 -14.234 1 76.19 480 GLU A O 1
ATOM 3723 N N . LEU A 1 481 ? -15.102 -13.398 -14.133 1 77.75 481 LEU A N 1
ATOM 3724 C CA . LEU A 1 481 ? -15.727 -14.07 -15.266 1 77.75 481 LEU A CA 1
ATOM 3725 C C . LEU A 1 481 ? -14.898 -13.891 -16.531 1 77.75 481 LEU A C 1
ATOM 3727 O O . LEU A 1 481 ? -14.625 -14.867 -17.234 1 77.75 481 LEU A O 1
ATOM 3731 N N . LEU A 1 482 ? -14.398 -12.727 -16.641 1 77.31 482 LEU A N 1
ATOM 3732 C CA . LEU A 1 482 ? -13.641 -12.453 -17.844 1 77.31 482 LEU A CA 1
ATOM 3733 C C . LEU A 1 482 ? -12.297 -13.18 -17.828 1 77.31 482 LEU A C 1
ATOM 3735 O O . LEU A 1 482 ? -11.859 -13.711 -18.859 1 77.31 482 LEU A O 1
ATOM 3739 N N . LEU A 1 483 ? -11.781 -13.242 -16.75 1 79.19 483 LEU A N 1
ATOM 3740 C CA . LEU A 1 483 ? -10.508 -13.945 -16.609 1 79.19 483 LEU A CA 1
ATOM 3741 C C . LEU A 1 483 ? -10.672 -15.43 -16.906 1 79.19 483 LEU A C 1
ATOM 3743 O O . LEU A 1 483 ? -9.883 -16 -17.656 1 79.19 483 LEU A O 1
ATOM 3747 N N . GLY A 1 484 ? -11.68 -15.961 -16.391 1 78.31 484 GLY A N 1
ATOM 3748 C CA . GLY A 1 484 ? -11.914 -17.375 -16.641 1 78.31 484 GLY A CA 1
ATOM 3749 C C . GLY A 1 484 ? -12.25 -17.688 -18.094 1 78.31 484 GLY A C 1
ATOM 3750 O O . GLY A 1 484 ? -11.742 -18.656 -18.656 1 78.31 484 GLY A O 1
ATOM 3751 N N . VAL A 1 485 ? -12.938 -16.766 -18.672 1 76.12 485 VAL A N 1
ATOM 3752 C CA . VAL A 1 485 ? -13.328 -16.984 -20.062 1 76.12 485 VAL A CA 1
ATOM 3753 C C . VAL A 1 485 ? -12.102 -16.891 -20.969 1 76.12 485 VAL A C 1
ATOM 3755 O O . VAL A 1 485 ? -11.93 -17.703 -21.875 1 76.12 485 VAL A O 1
ATOM 3758 N N . VAL A 1 486 ? -11.273 -16.031 -20.641 1 77.25 486 VAL A N 1
ATOM 3759 C CA . VAL A 1 486 ? -10.086 -15.852 -21.469 1 77.25 486 VAL A CA 1
ATOM 3760 C C . VAL A 1 486 ? -9.148 -17.047 -21.297 1 77.25 486 VAL A C 1
ATOM 3762 O O . VAL A 1 486 ? -8.688 -17.625 -22.281 1 77.25 486 VAL A O 1
ATOM 3765 N N . LEU A 1 487 ? -8.961 -17.469 -20.172 1 79.81 487 LEU A N 1
ATOM 3766 C CA . LEU A 1 487 ? -8.062 -18.578 -19.891 1 79.81 487 LEU A CA 1
ATOM 3767 C C . LEU A 1 487 ? -8.602 -19.875 -20.484 1 79.81 487 LEU A C 1
ATOM 3769 O O . LEU A 1 487 ? -7.855 -20.656 -21.078 1 79.81 487 LEU A O 1
ATOM 3773 N N . LEU A 1 488 ? -9.883 -20.047 -20.359 1 81.38 488 LEU A N 1
ATOM 3774 C CA . LEU A 1 488 ? -10.492 -21.297 -20.844 1 81.38 488 LEU A CA 1
ATOM 3775 C C . LEU A 1 488 ? -10.602 -21.297 -22.359 1 81.38 488 LEU A C 1
ATOM 3777 O O . LEU A 1 488 ? -10.414 -22.328 -23 1 81.38 488 LEU A O 1
ATOM 3781 N N . SER A 1 489 ? -10.852 -20.094 -22.891 1 76.31 489 SER A N 1
ATOM 3782 C CA . SER A 1 489 ? -10.945 -20.031 -24.344 1 76.31 489 SER A CA 1
ATOM 3783 C C . SER A 1 489 ? -9.609 -20.375 -25 1 76.31 489 SER A C 1
ATOM 3785 O O . SER A 1 489 ? -9.555 -21.156 -25.938 1 76.31 489 SER A O 1
ATOM 3787 N N . VAL A 1 490 ? -8.625 -19.891 -24.453 1 73.44 490 VAL A N 1
ATOM 3788 C CA . VAL A 1 490 ? -7.297 -20.172 -24.984 1 73.44 490 VAL A CA 1
ATOM 3789 C C . VAL A 1 490 ? -6.965 -21.656 -24.797 1 73.44 490 VAL A C 1
ATOM 3791 O O . VAL A 1 490 ? -6.473 -22.312 -25.719 1 73.44 490 VAL A O 1
ATOM 3794 N N . GLY A 1 491 ? -7.328 -22.109 -23.703 1 77.19 491 GLY A N 1
ATOM 3795 C CA . GLY A 1 491 ? -7.082 -23.516 -23.438 1 77.19 491 GLY A CA 1
ATOM 3796 C C . GLY A 1 491 ? -7.879 -24.438 -24.344 1 77.19 491 GLY A C 1
ATOM 3797 O O . GLY A 1 491 ? -7.348 -25.438 -24.844 1 77.19 491 GLY A O 1
ATOM 3798 N N . LEU A 1 492 ? -9.117 -24.109 -24.562 1 79 492 LEU A N 1
ATOM 3799 C CA . LEU A 1 492 ? -10 -24.953 -25.359 1 79 492 LEU A CA 1
ATOM 3800 C C . LEU A 1 492 ? -9.609 -24.906 -26.828 1 79 492 LEU A C 1
ATOM 3802 O O . LEU A 1 492 ? -9.75 -25.891 -27.547 1 79 492 LEU A O 1
ATOM 3806 N N . LEU A 1 493 ? -9.141 -23.734 -27.188 1 73.69 493 LEU A N 1
ATOM 3807 C CA . LEU A 1 493 ? -8.664 -23.656 -28.562 1 73.69 493 LEU A CA 1
ATOM 3808 C C . LEU A 1 493 ? -7.48 -24.594 -28.781 1 73.69 493 LEU A C 1
ATOM 3810 O O . LEU A 1 493 ? -7.441 -25.312 -29.781 1 73.69 493 LEU A O 1
ATOM 3814 N N . VAL A 1 494 ? -6.707 -24.625 -27.875 1 73.62 494 VAL A N 1
ATOM 3815 C CA . VAL A 1 494 ? -5.539 -25.484 -27.953 1 73.62 494 VAL A CA 1
ATOM 3816 C C . VAL A 1 494 ? -5.98 -26.953 -27.906 1 73.62 494 VAL A C 1
ATOM 3818 O O . VAL A 1 494 ? -5.48 -27.781 -28.688 1 73.62 494 VAL A O 1
ATOM 3821 N N . LEU A 1 495 ? -6.93 -27.25 -27.141 1 76.62 495 LEU A N 1
ATOM 3822 C CA . LEU A 1 495 ? -7.434 -28.609 -26.984 1 76.62 495 LEU A CA 1
ATOM 3823 C C . LEU A 1 495 ? -8.133 -29.078 -28.25 1 76.62 495 LEU A C 1
ATOM 3825 O O . LEU A 1 495 ? -7.992 -30.234 -28.672 1 76.62 495 LEU A O 1
ATOM 3829 N N . THR A 1 496 ? -8.852 -28.188 -28.891 1 74.94 496 THR A N 1
ATOM 3830 C CA . THR A 1 496 ? -9.594 -28.547 -30.094 1 74.94 496 THR A CA 1
ATOM 3831 C C . THR A 1 496 ? -8.641 -28.875 -31.234 1 74.94 496 THR A C 1
ATOM 3833 O O . THR A 1 496 ? -8.836 -29.859 -31.953 1 74.94 496 THR A O 1
ATOM 3836 N N . VAL A 1 497 ? -7.648 -28.125 -31.328 1 72.38 497 VAL A N 1
ATOM 3837 C CA . VAL A 1 497 ? -6.668 -28.359 -32.375 1 72.38 497 VAL A CA 1
ATOM 3838 C C . VAL A 1 497 ? -5.949 -29.688 -32.125 1 72.38 497 VAL A C 1
ATOM 3840 O O . VAL A 1 497 ? -5.699 -30.453 -33.062 1 72.38 497 VAL A O 1
ATOM 3843 N N . ALA A 1 498 ? -5.836 -30 -30.906 1 72.75 498 ALA A N 1
ATOM 3844 C CA . ALA A 1 498 ? -5.102 -31.203 -30.531 1 72.75 498 ALA A CA 1
ATOM 3845 C C . ALA A 1 498 ? -5.949 -32.438 -30.766 1 72.75 498 ALA A C 1
ATOM 3847 O O . ALA A 1 498 ? -5.43 -33.5 -31.156 1 72.75 498 ALA A O 1
ATOM 3848 N N . VAL A 1 499 ? -7.27 -32.438 -30.547 1 71.12 499 VAL A N 1
ATOM 3849 C CA . VAL A 1 499 ? -8.156 -33.594 -30.641 1 71.12 499 VAL A CA 1
ATOM 3850 C C . VAL A 1 499 ? -8.375 -33.938 -32.125 1 71.12 499 VAL A C 1
ATOM 3852 O O . VAL A 1 499 ? -8.445 -35.125 -32.469 1 71.12 499 VAL A O 1
ATOM 3855 N N . HIS A 1 500 ? -8.477 -32.938 -32.906 1 70.75 500 HIS A N 1
ATOM 3856 C CA . HIS A 1 500 ? -8.773 -33.188 -34.312 1 70.75 500 HIS A CA 1
ATOM 3857 C C . HIS A 1 500 ? -7.652 -33.969 -34.969 1 70.75 500 HIS A C 1
ATOM 3859 O O . HIS A 1 500 ? -7.895 -34.719 -35.938 1 70.75 500 HIS A O 1
ATOM 3865 N N . SER A 1 501 ? -6.555 -33.938 -34.406 1 67.69 501 SER A N 1
ATOM 3866 C CA . SER A 1 501 ? -5.422 -34.594 -35.094 1 67.69 501 SER A CA 1
ATOM 3867 C C . SER A 1 501 ? -5.113 -35.938 -34.469 1 67.69 501 SER A C 1
ATOM 3869 O O . SER A 1 501 ? -4.094 -36.562 -34.812 1 67.69 501 SER A O 1
ATOM 3871 N N . GLN A 1 502 ? -6.227 -36.531 -33.625 1 74.56 502 GLN A N 1
ATOM 3872 C CA . GLN A 1 502 ? -5.832 -37.75 -32.906 1 74.56 502 GLN A CA 1
ATOM 3873 C C . GLN A 1 502 ? -6.297 -39 -33.656 1 74.56 502 GLN A C 1
ATOM 3875 O O . GLN A 1 502 ? -7.43 -39.062 -34.125 1 74.56 502 GLN A O 1
ATOM 3880 N N . PRO A 1 503 ? -5.316 -39.938 -33.812 1 70.62 503 PRO A N 1
ATOM 3881 C CA . PRO A 1 503 ? -5.691 -41.219 -34.438 1 70.62 503 PRO A CA 1
ATOM 3882 C C . PRO A 1 503 ? -6.418 -42.156 -33.469 1 70.62 503 PRO A C 1
ATOM 3884 O O . PRO A 1 503 ? -6.344 -41.969 -32.25 1 70.62 503 PRO A O 1
ATOM 3887 N N . GLU A 1 504 ? -7.207 -43.125 -33.906 1 69.06 504 GLU A N 1
ATOM 3888 C CA . GLU A 1 504 ? -7.957 -44.062 -33.094 1 69.06 504 GLU A CA 1
ATOM 3889 C C . GLU A 1 504 ? -7.102 -45.281 -32.719 1 69.06 504 GLU A C 1
ATOM 3891 O O . GLU A 1 504 ? -7.441 -46.406 -33.062 1 69.06 504 GLU A O 1
ATOM 3896 N N . ASN A 1 505 ? -5.934 -45.062 -32.25 1 75.19 505 ASN A N 1
ATOM 3897 C CA . ASN A 1 505 ? -5.023 -46.094 -31.781 1 75.19 505 ASN A CA 1
ATOM 3898 C C . ASN A 1 505 ? -4.652 -45.875 -30.312 1 75.19 505 ASN A C 1
ATOM 3900 O O . ASN A 1 505 ? -5.23 -45.031 -29.641 1 75.19 505 ASN A O 1
ATOM 3904 N N . GLN A 1 506 ? -3.863 -46.75 -29.781 1 73.62 506 GLN A N 1
ATOM 3905 C CA . GLN A 1 506 ? -3.502 -46.656 -28.375 1 73.62 506 GLN A CA 1
ATOM 3906 C C . GLN A 1 506 ? -2.82 -45.312 -28.062 1 73.62 506 GLN A C 1
ATOM 3908 O O . GLN A 1 506 ? -3.006 -44.75 -26.969 1 73.62 506 GLN A O 1
ATOM 3913 N N . GLY A 1 507 ? -2.08 -44.906 -29.078 1 73.25 507 GLY A N 1
ATOM 3914 C CA . GLY A 1 507 ? -1.509 -43.594 -28.922 1 73.25 507 GLY A CA 1
ATOM 3915 C C . GLY A 1 507 ? -2.555 -42.5 -28.844 1 73.25 507 GLY A C 1
ATOM 3916 O O . GLY A 1 507 ? -2.426 -41.562 -28.047 1 73.25 507 GLY A O 1
ATOM 3917 N N . GLY A 1 508 ? -3.545 -42.688 -29.594 1 76.62 508 GLY A N 1
ATOM 3918 C CA . GLY A 1 508 ? -4.652 -41.75 -29.547 1 76.62 508 GLY A CA 1
ATOM 3919 C C . GLY A 1 508 ? -5.426 -41.781 -28.234 1 76.62 508 GLY A C 1
ATOM 3920 O O . GLY A 1 508 ? -5.875 -40.75 -27.75 1 76.62 508 GLY A O 1
ATOM 3921 N N . MET A 1 509 ? -5.578 -43.031 -27.703 1 80.12 509 MET A N 1
ATOM 3922 C CA . MET A 1 509 ? -6.242 -43.156 -26.406 1 80.12 509 MET A CA 1
ATOM 3923 C C . MET A 1 509 ? -5.484 -42.375 -25.328 1 80.12 509 MET A C 1
ATOM 3925 O O . MET A 1 509 ? -6.094 -41.719 -24.484 1 80.12 509 MET A O 1
ATOM 3929 N N . TYR A 1 510 ? -4.191 -42.469 -25.375 1 81.94 510 TYR A N 1
ATOM 3930 C CA . TYR A 1 510 ? -3.367 -41.719 -24.422 1 81.94 510 TYR A CA 1
ATOM 3931 C C . TYR A 1 510 ? -3.572 -40.219 -24.562 1 81.94 510 TYR A C 1
ATOM 3933 O O . TYR A 1 510 ? -3.713 -39.5 -23.578 1 81.94 510 TYR A O 1
ATOM 3941 N N . ASN A 1 511 ? -3.658 -39.781 -25.781 1 83.31 511 ASN A N 1
ATOM 3942 C CA . ASN A 1 511 ? -3.824 -38.344 -26.047 1 83.31 511 ASN A CA 1
ATOM 3943 C C . ASN A 1 511 ? -5.195 -37.875 -25.578 1 83.31 511 ASN A C 1
ATOM 3945 O O . ASN A 1 511 ? -5.312 -36.75 -25.047 1 83.31 511 ASN A O 1
ATOM 3949 N N . ILE A 1 512 ? -6.16 -38.656 -25.781 1 83.62 512 ILE A N 1
ATOM 3950 C CA . ILE A 1 512 ? -7.5 -38.25 -25.391 1 83.62 512 ILE A CA 1
ATOM 3951 C C . ILE A 1 512 ? -7.582 -38.188 -23.859 1 83.62 512 ILE A C 1
ATOM 3953 O O . ILE A 1 512 ? -8.219 -37.281 -23.297 1 83.62 512 ILE A O 1
ATOM 3957 N N . ARG A 1 513 ? -6.969 -39.125 -23.156 1 86.5 513 ARG A N 1
ATOM 3958 C CA . ARG A 1 513 ? -6.918 -39.094 -21.703 1 86.5 513 ARG A CA 1
ATOM 3959 C C . ARG A 1 513 ? -6.219 -37.812 -21.219 1 86.5 513 ARG A C 1
ATOM 3961 O O . ARG A 1 513 ? -6.656 -37.188 -20.25 1 86.5 513 ARG A O 1
ATOM 3968 N N . GLY A 1 514 ? -5.172 -37.5 -21.938 1 87.12 514 GLY A N 1
ATOM 3969 C CA . GLY A 1 514 ? -4.461 -36.281 -21.609 1 87.12 514 GLY A CA 1
ATOM 3970 C C . GLY A 1 514 ? -5.293 -35.031 -21.828 1 87.12 514 GLY A C 1
ATOM 3971 O O . GLY A 1 514 ? -5.25 -34.094 -21.031 1 87.12 514 GLY A O 1
ATOM 3972 N N . LEU A 1 515 ? -6.016 -35.062 -22.875 1 85.75 515 LEU A N 1
ATOM 3973 C CA . LEU A 1 515 ? -6.852 -33.906 -23.188 1 85.75 515 LEU A CA 1
ATOM 3974 C C . LEU A 1 515 ? -7.957 -33.75 -22.141 1 85.75 515 LEU A C 1
ATOM 3976 O O . LEU A 1 515 ? -8.297 -32.625 -21.766 1 85.75 515 LEU A O 1
ATOM 3980 N N . ILE A 1 516 ? -8.516 -34.844 -21.703 1 87.38 516 ILE A N 1
ATOM 3981 C CA . ILE A 1 516 ? -9.531 -34.781 -20.656 1 87.38 516 ILE A CA 1
ATOM 3982 C C . ILE A 1 516 ? -8.922 -34.25 -19.359 1 87.38 516 ILE A C 1
ATOM 3984 O O . ILE A 1 516 ? -9.523 -33.438 -18.688 1 87.38 516 ILE A O 1
ATOM 3988 N N . PHE A 1 517 ? -7.75 -34.656 -19.062 1 90.81 517 PHE A N 1
ATOM 3989 C CA . PHE A 1 517 ? -7.047 -34.188 -17.875 1 90.81 517 PHE A CA 1
ATOM 3990 C C . PHE A 1 517 ? -6.789 -32.688 -17.953 1 90.81 517 PHE A C 1
ATOM 3992 O O . PHE A 1 517 ? -6.992 -31.969 -16.984 1 90.81 517 PHE A O 1
ATOM 3999 N N . ILE A 1 518 ? -6.391 -32.25 -19.125 1 89.44 518 ILE A N 1
ATOM 4000 C CA . ILE A 1 518 ? -6.09 -30.828 -19.328 1 89.44 518 ILE A CA 1
ATOM 4001 C C . ILE A 1 518 ? -7.355 -30 -19.141 1 89.44 518 ILE A C 1
ATOM 4003 O O . ILE A 1 518 ? -7.301 -28.891 -18.609 1 89.44 518 ILE A O 1
ATOM 4007 N N . ALA A 1 519 ? -8.422 -30.516 -19.578 1 87.69 519 ALA A N 1
ATOM 4008 C CA . ALA A 1 519 ? -9.672 -29.781 -19.406 1 87.69 519 ALA A CA 1
ATOM 4009 C C . ALA A 1 519 ? -9.969 -29.531 -17.938 1 87.69 519 ALA A C 1
ATOM 4011 O O . ALA A 1 519 ? -10.375 -28.438 -17.547 1 87.69 519 ALA A O 1
ATOM 4012 N N . PHE A 1 520 ? -9.734 -30.516 -17.109 1 91.12 520 PHE A N 1
ATOM 4013 C CA . PHE A 1 520 ? -9.953 -30.359 -15.672 1 91.12 520 PHE A CA 1
ATOM 4014 C C . PHE A 1 520 ? -8.938 -29.406 -15.062 1 91.12 520 PHE A C 1
ATOM 4016 O O . PHE A 1 520 ? -9.289 -28.578 -14.211 1 91.12 520 PHE A O 1
ATOM 4023 N N . VAL A 1 521 ? -7.742 -29.531 -15.5 1 91.12 521 VAL A N 1
ATOM 4024 C CA . VAL A 1 521 ? -6.684 -28.688 -14.953 1 91.12 521 VAL A CA 1
ATOM 4025 C C . VAL A 1 521 ? -6.949 -27.219 -15.312 1 91.12 521 VAL A C 1
ATOM 4027 O O . VAL A 1 521 ? -6.707 -26.328 -14.508 1 91.12 521 VAL A O 1
ATOM 4030 N N . LEU A 1 522 ? -7.449 -27.016 -16.469 1 90 522 LEU A N 1
ATOM 4031 C CA . LEU A 1 522 ? -7.738 -25.656 -16.922 1 90 522 LEU A CA 1
ATOM 4032 C C . LEU A 1 522 ? -8.812 -25.016 -16.047 1 90 522 LEU A C 1
ATOM 4034 O O . LEU A 1 522 ? -8.711 -23.828 -15.695 1 90 522 LEU A O 1
ATOM 4038 N N . VAL A 1 523 ? -9.742 -25.781 -15.688 1 90.81 523 VAL A N 1
ATOM 4039 C CA . VAL A 1 523 ? -10.82 -25.234 -14.867 1 90.81 523 VAL A CA 1
ATOM 4040 C C . VAL A 1 523 ? -10.297 -24.953 -13.461 1 90.81 523 VAL A C 1
ATOM 4042 O O . VAL A 1 523 ? -10.641 -23.922 -12.867 1 90.81 523 VAL A O 1
ATOM 4045 N N . LEU A 1 524 ? -9.5 -25.812 -12.93 1 92.88 524 LEU A N 1
ATOM 4046 C CA . LEU A 1 524 ? -8.914 -25.578 -11.609 1 92.88 524 LEU A CA 1
ATOM 4047 C C . LEU A 1 524 ? -8.008 -24.359 -11.633 1 92.88 524 LEU A C 1
ATOM 4049 O O . LEU A 1 524 ? -7.988 -23.578 -10.68 1 92.88 524 LEU A O 1
ATOM 4053 N N . LEU A 1 525 ? -7.309 -24.219 -12.719 1 91.31 525 LEU A N 1
ATOM 4054 C CA . LEU A 1 525 ? -6.406 -23.078 -12.875 1 91.31 525 LEU A CA 1
ATOM 4055 C C . LEU A 1 525 ? -7.188 -21.781 -12.938 1 91.31 525 LEU A C 1
ATOM 4057 O O . LEU A 1 525 ? -6.75 -20.766 -12.391 1 91.31 525 LEU A O 1
ATOM 4061 N N . SER A 1 526 ? -8.289 -21.828 -13.617 1 90.44 526 SER A N 1
ATOM 4062 C CA . SER A 1 526 ? -9.117 -20.625 -13.703 1 90.44 526 SER A CA 1
ATOM 4063 C C . SER A 1 526 ? -9.617 -20.188 -12.328 1 90.44 526 SER A C 1
ATOM 4065 O O . SER A 1 526 ? -9.672 -19 -12.023 1 90.44 526 SER A O 1
ATOM 4067 N N . ASN A 1 527 ? -9.969 -21.141 -11.477 1 92.62 527 ASN A N 1
ATOM 4068 C CA . ASN A 1 527 ? -10.383 -20.828 -10.117 1 92.62 527 ASN A CA 1
ATOM 4069 C C . ASN A 1 527 ? -9.219 -20.297 -9.281 1 92.62 527 ASN A C 1
ATOM 4071 O O . ASN A 1 527 ? -9.406 -19.406 -8.438 1 92.62 527 ASN A O 1
ATOM 4075 N N . LEU A 1 528 ? -8.07 -20.844 -9.523 1 91.88 528 LEU A N 1
ATOM 4076 C CA . LEU A 1 528 ? -6.879 -20.406 -8.797 1 91.88 528 LEU A CA 1
ATOM 4077 C C . LEU A 1 528 ? -6.547 -18.953 -9.141 1 91.88 528 LEU A C 1
ATOM 4079 O O . LEU A 1 528 ? -6.16 -18.188 -8.266 1 91.88 528 LEU A O 1
ATOM 4083 N N . ALA A 1 529 ? -6.75 -18.578 -10.328 1 89.81 529 ALA A N 1
ATOM 4084 C CA . ALA A 1 529 ? -6.453 -17.234 -10.781 1 89.81 529 ALA A CA 1
ATOM 4085 C C . ALA A 1 529 ? -7.453 -16.219 -10.211 1 89.81 529 ALA A C 1
ATOM 4087 O O . ALA A 1 529 ? -7.176 -15.023 -10.148 1 89.81 529 ALA A O 1
ATOM 4088 N N . ALA A 1 530 ? -8.57 -16.688 -9.75 1 90.44 530 ALA A N 1
ATOM 4089 C CA . ALA A 1 530 ? -9.633 -15.797 -9.305 1 90.44 530 ALA A CA 1
ATOM 4090 C C . ALA A 1 530 ? -9.609 -15.633 -7.785 1 90.44 530 ALA A C 1
ATOM 4092 O O . ALA A 1 530 ? -10.539 -15.07 -7.199 1 90.44 530 ALA A O 1
ATOM 4093 N N . ILE A 1 531 ? -8.609 -16.047 -7.109 1 90.62 531 ILE A N 1
ATOM 4094 C CA . ILE A 1 531 ? -8.555 -16.062 -5.652 1 90.62 531 ILE A CA 1
ATOM 4095 C C . ILE A 1 531 ? -8.648 -14.625 -5.117 1 90.62 531 ILE A C 1
ATOM 4097 O O . ILE A 1 531 ? -9.336 -14.375 -4.129 1 90.62 531 ILE A O 1
ATOM 4101 N N . GLU A 1 532 ? -8.023 -13.711 -5.789 1 87.38 532 GLU A N 1
ATOM 4102 C CA . GLU A 1 532 ? -8.031 -12.336 -5.293 1 87.38 532 GLU A CA 1
ATOM 4103 C C . GLU A 1 532 ? -9.406 -11.695 -5.441 1 87.38 532 GLU A C 1
ATOM 4105 O O . GLU A 1 532 ? -9.836 -10.93 -4.582 1 87.38 532 GLU A O 1
ATOM 4110 N N . SER A 1 533 ? -10.023 -12.008 -6.488 1 88.12 533 SER A N 1
ATOM 4111 C CA . SER A 1 533 ? -11.375 -11.5 -6.672 1 88.12 533 SER A CA 1
ATOM 4112 C C . SER A 1 533 ? -12.328 -12.07 -5.625 1 88.12 533 SER A C 1
ATOM 4114 O O . SER A 1 533 ? -13.18 -11.359 -5.102 1 88.12 533 SER A O 1
ATOM 4116 N N . MET A 1 534 ? -12.195 -13.352 -5.277 1 91.44 534 MET A N 1
ATOM 4117 C CA . MET A 1 534 ? -13.031 -14 -4.273 1 91.44 534 MET A CA 1
ATOM 4118 C C . MET A 1 534 ? -12.805 -13.391 -2.896 1 91.44 534 MET A C 1
ATOM 4120 O O . MET A 1 534 ? -13.758 -13.148 -2.156 1 91.44 534 MET A O 1
ATOM 4124 N N . ARG A 1 535 ? -11.617 -13.141 -2.67 1 90.94 535 ARG A N 1
ATOM 4125 C CA . ARG A 1 535 ? -11.297 -12.508 -1.395 1 90.94 535 ARG A CA 1
ATOM 4126 C C . ARG A 1 535 ? -11.898 -11.109 -1.31 1 90.94 535 ARG A C 1
ATOM 4128 O O . ARG A 1 535 ? -12.414 -10.711 -0.263 1 90.94 535 ARG A O 1
ATOM 4135 N N . GLY A 1 536 ? -11.805 -10.391 -2.377 1 88.81 536 GLY A N 1
ATOM 4136 C CA . GLY A 1 536 ? -12.391 -9.055 -2.424 1 88.81 536 GLY A CA 1
ATOM 4137 C C . GLY A 1 536 ? -13.891 -9.055 -2.197 1 88.81 536 GLY A C 1
ATOM 4138 O O . GLY A 1 536 ? -14.414 -8.188 -1.5 1 88.81 536 GLY A O 1
ATOM 4139 N N . GLN A 1 537 ? -14.562 -10.031 -2.723 1 89.69 537 GLN A N 1
ATOM 4140 C CA . GLN A 1 537 ? -16 -10.141 -2.551 1 89.69 537 GLN A CA 1
ATOM 4141 C C . GLN A 1 537 ? -16.359 -10.406 -1.093 1 89.69 537 GLN A C 1
ATOM 4143 O O . GLN A 1 537 ? -17.328 -9.836 -0.571 1 89.69 537 GLN A O 1
ATOM 4148 N N . LEU A 1 538 ? -15.633 -11.258 -0.494 1 91.62 538 LEU A N 1
ATOM 4149 C CA . LEU A 1 538 ? -15.906 -11.586 0.901 1 91.62 538 LEU A CA 1
ATOM 4150 C C . LEU A 1 538 ? -15.648 -10.383 1.803 1 91.62 538 LEU A C 1
ATOM 4152 O O . LEU A 1 538 ? -16.359 -10.18 2.791 1 91.62 538 LEU A O 1
ATOM 4156 N N . ARG A 1 539 ? -14.711 -9.57 1.432 1 88.94 539 ARG A N 1
ATOM 4157 C CA . ARG A 1 539 ? -14.43 -8.367 2.217 1 88.94 539 ARG A CA 1
ATOM 4158 C C . ARG A 1 539 ? -15.586 -7.379 2.131 1 88.94 539 ARG A C 1
ATOM 4160 O O . ARG A 1 539 ? -16 -6.812 3.143 1 88.94 539 ARG A O 1
ATOM 4167 N N . VAL A 1 540 ? -16.062 -7.148 0.987 1 89.19 540 VAL A N 1
ATOM 4168 C CA . VAL A 1 540 ? -17.188 -6.254 0.785 1 89.19 540 VAL A CA 1
ATOM 4169 C C . VAL A 1 540 ? -18.406 -6.777 1.554 1 89.19 540 VAL A C 1
ATOM 4171 O O . VAL A 1 540 ? -19.109 -6.004 2.209 1 89.19 540 VAL A O 1
ATOM 4174 N N . ALA A 1 541 ? -18.609 -8.07 1.53 1 90.62 541 ALA A N 1
ATOM 4175 C CA . ALA A 1 541 ? -19.75 -8.672 2.215 1 90.62 541 ALA A CA 1
ATOM 4176 C C . ALA A 1 541 ? -19.609 -8.547 3.729 1 90.62 541 ALA A C 1
ATOM 4178 O O . ALA A 1 541 ? -20.609 -8.406 4.438 1 90.62 541 ALA A O 1
ATOM 4179 N N . LEU A 1 542 ? -18.453 -8.617 4.156 1 87.81 542 LEU A N 1
ATOM 4180 C CA . LEU A 1 542 ? -18.234 -8.461 5.59 1 87.81 542 LEU A CA 1
ATOM 4181 C C . LEU A 1 542 ? -18.594 -7.047 6.039 1 87.81 542 LEU A C 1
ATOM 4183 O O . LEU A 1 542 ? -19.172 -6.863 7.109 1 87.81 542 LEU A O 1
ATOM 4187 N N . ASP A 1 543 ? -18.234 -6.082 5.25 1 85.19 543 ASP A N 1
ATOM 4188 C CA . ASP A 1 543 ? -18.594 -4.699 5.559 1 85.19 543 ASP A CA 1
ATOM 4189 C C . ASP A 1 543 ? -20.109 -4.512 5.566 1 85.19 543 ASP A C 1
ATOM 4191 O O . ASP A 1 543 ? -20.641 -3.791 6.41 1 85.19 543 ASP A O 1
ATOM 4195 N N . HIS A 1 544 ? -20.797 -5.195 4.633 1 86.69 544 HIS A N 1
ATOM 4196 C CA . HIS A 1 544 ? -22.25 -5.125 4.574 1 86.69 544 HIS A CA 1
ATOM 4197 C C . HIS A 1 544 ? -22.891 -5.781 5.797 1 86.69 544 HIS A C 1
ATOM 4199 O O . HIS A 1 544 ? -23.906 -5.309 6.301 1 86.69 544 HIS A O 1
ATOM 4205 N N . ARG A 1 545 ? -22.281 -6.754 6.199 1 83.69 545 ARG A N 1
ATOM 4206 C CA . ARG A 1 545 ? -22.812 -7.492 7.336 1 83.69 545 ARG A CA 1
ATOM 4207 C C . ARG A 1 545 ? -22.703 -6.68 8.625 1 83.69 545 ARG A C 1
ATOM 4209 O O . ARG A 1 545 ? -23.594 -6.719 9.477 1 83.69 545 ARG A O 1
ATOM 4216 N N . LYS A 1 546 ? -21.625 -6.051 8.758 1 76.81 546 LYS A N 1
ATOM 4217 C CA . LYS A 1 546 ? -21.438 -5.207 9.938 1 76.81 546 LYS A CA 1
ATOM 4218 C C . LYS A 1 546 ? -22.547 -4.152 10.031 1 76.81 546 LYS A C 1
ATOM 4220 O O . LYS A 1 546 ? -22.922 -3.738 11.125 1 76.81 546 LYS A O 1
ATOM 4225 N N . ARG A 1 547 ? -23.078 -3.855 8.883 1 77.75 547 ARG A N 1
ATOM 4226 C CA . ARG A 1 547 ? -24.172 -2.887 8.844 1 77.75 547 ARG A CA 1
ATOM 4227 C C . ARG A 1 547 ? -25.531 -3.59 8.82 1 77.75 547 ARG A C 1
ATOM 4229 O O . ARG A 1 547 ? -26.562 -2.941 8.68 1 77.75 547 ARG A O 1
ATOM 4236 N N . LYS A 1 548 ? -25.625 -4.934 8.859 1 78.31 548 LYS A N 1
ATOM 4237 C CA . LYS A 1 548 ? -26.812 -5.766 8.93 1 78.31 548 LYS A CA 1
ATOM 4238 C C . LYS A 1 548 ? -27.75 -5.492 7.754 1 78.31 548 LYS A C 1
ATOM 4240 O O . LYS A 1 548 ? -28.953 -5.32 7.941 1 78.31 548 LYS A O 1
ATOM 4245 N N . LEU A 1 549 ? -27.188 -5.434 6.645 1 80.44 549 LEU A N 1
ATOM 4246 C CA . LEU A 1 549 ? -27.984 -5.156 5.457 1 80.44 549 LEU A CA 1
ATOM 4247 C C . LEU A 1 549 ? -28.812 -6.375 5.062 1 80.44 549 LEU A C 1
ATOM 4249 O O . LEU A 1 549 ? -29.984 -6.238 4.676 1 80.44 549 LEU A O 1
ATOM 4253 N N . TYR A 1 550 ? -28.203 -7.512 5.109 1 85.88 550 TYR A N 1
ATOM 4254 C CA . TYR A 1 550 ? -28.891 -8.758 4.777 1 85.88 550 TYR A CA 1
ATOM 4255 C C . TYR A 1 550 ? -28.406 -9.898 5.656 1 85.88 550 TYR A C 1
ATOM 4257 O O . TYR A 1 550 ? -27.438 -9.75 6.398 1 85.88 550 TYR A O 1
ATOM 4265 N N . GLY A 1 551 ? -29.141 -10.961 5.551 1 86.25 551 GLY A N 1
ATOM 4266 C CA . GLY A 1 551 ? -28.828 -12.117 6.375 1 86.25 551 GLY A CA 1
ATOM 4267 C C . GLY A 1 551 ? -27.672 -12.945 5.836 1 86.25 551 GLY A C 1
ATOM 4268 O O . GLY A 1 551 ? -27.344 -12.867 4.648 1 86.25 551 GLY A O 1
ATOM 4269 N N . SER A 1 552 ? -27.094 -13.727 6.738 1 89.56 552 SER A N 1
ATOM 4270 C CA . SER A 1 552 ? -25.969 -14.586 6.359 1 89.56 552 SER A CA 1
ATOM 4271 C C . SER A 1 552 ? -26.406 -15.688 5.414 1 89.56 552 SER A C 1
ATOM 4273 O O . SER A 1 552 ? -25.688 -16.031 4.473 1 89.56 552 SER A O 1
ATOM 4275 N N . LEU A 1 553 ? -27.578 -16.281 5.625 1 91.5 553 LEU A N 1
ATOM 4276 C CA . LEU A 1 553 ? -28.078 -17.359 4.777 1 91.5 553 LEU A CA 1
ATOM 4277 C C . LEU A 1 553 ? -28.359 -16.844 3.365 1 91.5 553 LEU A C 1
ATOM 4279 O O . LEU A 1 553 ? -28.016 -17.516 2.383 1 91.5 553 LEU A O 1
ATOM 4283 N N . SER A 1 554 ? -28.906 -15.648 3.291 1 91.75 554 SER A N 1
ATOM 4284 C CA . SER A 1 554 ? -29.188 -15.078 1.98 1 91.75 554 SER A CA 1
ATOM 4285 C C . SER A 1 554 ? -27.906 -14.82 1.198 1 91.75 554 SER A C 1
ATOM 4287 O O . SER A 1 554 ? -27.859 -15.031 -0.015 1 91.75 554 SER A O 1
ATOM 4289 N N . PHE A 1 555 ? -26.953 -14.469 1.936 1 93.44 555 PHE A N 1
ATOM 4290 C CA . PHE A 1 555 ? -25.688 -14.188 1.259 1 93.44 555 PHE A CA 1
ATOM 4291 C C . PHE A 1 555 ? -25.062 -15.477 0.738 1 93.44 555 PHE A C 1
ATOM 4293 O O . PHE A 1 555 ? -24.625 -15.539 -0.412 1 93.44 555 PHE A O 1
ATOM 4300 N N . ILE A 1 556 ? -25.016 -16.484 1.534 1 94.31 556 ILE A N 1
ATOM 4301 C CA . ILE A 1 556 ? -24.359 -17.734 1.162 1 94.31 556 ILE A CA 1
ATOM 4302 C C . ILE A 1 556 ? -25.109 -18.391 0.001 1 94.31 556 ILE A C 1
ATOM 4304 O O . ILE A 1 556 ? -24.5 -18.969 -0.898 1 94.31 556 ILE A O 1
ATOM 4308 N N . VAL A 1 557 ? -26.375 -18.281 -0.019 1 94.06 557 VAL A N 1
ATOM 4309 C CA . VAL A 1 557 ? -27.156 -18.828 -1.126 1 94.06 557 VAL A CA 1
ATOM 4310 C C . VAL A 1 557 ? -26.844 -18.062 -2.406 1 94.06 557 VAL A C 1
ATOM 4312 O O . VAL A 1 557 ? -26.688 -18.656 -3.475 1 94.06 557 VAL A O 1
ATOM 4315 N N . CYS A 1 558 ? -26.719 -16.75 -2.256 1 94.06 558 CYS A N 1
ATOM 4316 C CA . CYS A 1 558 ? -26.391 -15.938 -3.422 1 94.06 558 CYS A CA 1
ATOM 4317 C C . CYS A 1 558 ? -24.969 -16.25 -3.904 1 94.06 558 CYS A C 1
ATOM 4319 O O . CYS A 1 558 ? -24.703 -16.219 -5.105 1 94.06 558 CYS A O 1
ATOM 4321 N N . LEU A 1 559 ? -24.141 -16.5 -2.975 1 94.44 559 LEU A N 1
ATOM 4322 C CA . LEU A 1 559 ? -22.797 -16.906 -3.342 1 94.44 559 LEU A CA 1
ATOM 4323 C C . LEU A 1 559 ? -22.797 -18.234 -4.098 1 94.44 559 LEU A C 1
ATOM 4325 O O . LEU A 1 559 ? -22.062 -18.406 -5.062 1 94.44 559 LEU A O 1
ATOM 4329 N N . GLY A 1 560 ? -23.641 -19.141 -3.596 1 94.62 560 GLY A N 1
ATOM 4330 C CA . GLY A 1 560 ? -23.812 -20.391 -4.309 1 94.62 560 GLY A CA 1
ATOM 4331 C C . GLY A 1 560 ? -24.328 -20.219 -5.727 1 94.62 560 GLY A C 1
ATOM 4332 O O . GLY A 1 560 ? -23.828 -20.844 -6.656 1 94.62 560 GLY A O 1
ATOM 4333 N N . VAL A 1 561 ? -25.219 -19.312 -5.875 1 93.44 561 VAL A N 1
ATOM 4334 C CA . VAL A 1 561 ? -25.75 -19.031 -7.199 1 93.44 561 VAL A CA 1
ATOM 4335 C C . VAL A 1 561 ? -24.672 -18.406 -8.07 1 93.44 561 VAL A C 1
ATOM 4337 O O . VAL A 1 561 ? -24.547 -18.734 -9.25 1 93.44 561 VAL A O 1
ATOM 4340 N N . ARG A 1 562 ? -23.906 -17.578 -7.496 1 93.38 562 ARG A N 1
ATOM 4341 C CA . ARG A 1 562 ? -22.797 -16.969 -8.227 1 93.38 562 ARG A CA 1
ATOM 4342 C C . ARG A 1 562 ? -21.828 -18.031 -8.742 1 93.38 562 ARG A C 1
ATOM 4344 O O . ARG A 1 562 ? -21.422 -18.016 -9.906 1 93.38 562 ARG A O 1
ATOM 4351 N N . ILE A 1 563 ? -21.5 -18.891 -7.898 1 93.94 563 ILE A N 1
ATOM 4352 C CA . ILE A 1 563 ? -20.562 -19.953 -8.258 1 93.94 563 ILE A CA 1
ATOM 4353 C C . ILE A 1 563 ? -21.141 -20.766 -9.414 1 93.94 563 ILE A C 1
ATOM 4355 O O . ILE A 1 563 ? -20.453 -21.016 -10.406 1 93.94 563 ILE A O 1
ATOM 4359 N N . VAL A 1 564 ? -22.406 -21.109 -9.312 1 93.12 564 VAL A N 1
ATOM 4360 C CA . VAL A 1 564 ? -23.031 -21.969 -10.312 1 93.12 564 VAL A CA 1
ATOM 4361 C C . VAL A 1 564 ? -23.188 -21.219 -11.625 1 93.12 564 VAL A C 1
ATOM 4363 O O . VAL A 1 564 ? -22.922 -21.766 -12.695 1 93.12 564 VAL A O 1
ATOM 4366 N N . VAL A 1 565 ? -23.516 -19.953 -11.57 1 91.69 565 VAL A N 1
ATOM 4367 C CA . VAL A 1 565 ? -23.766 -19.172 -12.773 1 91.69 565 VAL A CA 1
ATOM 4368 C C . VAL A 1 565 ? -22.453 -18.953 -13.531 1 91.69 565 VAL A C 1
ATOM 4370 O O . VAL A 1 565 ? -22.406 -19.156 -14.75 1 91.69 565 VAL A O 1
ATOM 4373 N N . ILE A 1 566 ? -21.422 -18.609 -12.844 1 91.06 566 ILE A N 1
ATOM 4374 C CA . ILE A 1 566 ? -20.125 -18.375 -13.484 1 91.06 566 ILE A CA 1
ATOM 4375 C C . ILE A 1 566 ? -19.625 -19.672 -14.117 1 91.06 566 ILE A C 1
ATOM 4377 O O . ILE A 1 566 ? -19.141 -19.656 -15.25 1 91.06 566 ILE A O 1
ATOM 4381 N N . ARG A 1 567 ? -19.797 -20.734 -13.508 1 90.38 567 ARG A N 1
ATOM 4382 C CA . ARG A 1 567 ? -19.312 -22.016 -14.008 1 90.38 567 ARG A CA 1
ATOM 4383 C C . ARG A 1 567 ? -20.188 -22.531 -15.141 1 90.38 567 ARG A C 1
ATOM 4385 O O . ARG A 1 567 ? -19.719 -23.234 -16.031 1 90.38 567 ARG A O 1
ATOM 4392 N N . THR A 1 568 ? -21.422 -22.109 -15.07 1 88.19 568 THR A N 1
ATOM 4393 C CA . THR A 1 568 ? -22.297 -22.453 -16.188 1 88.19 568 THR A CA 1
ATOM 4394 C C . THR A 1 568 ? -21.844 -21.75 -17.469 1 88.19 568 THR A C 1
ATOM 4396 O O . THR A 1 568 ? -21.906 -22.328 -18.562 1 88.19 568 THR A O 1
ATOM 4399 N N . VAL A 1 569 ? -21.359 -20.609 -17.312 1 86.88 569 VAL A N 1
ATOM 4400 C CA . VAL A 1 569 ? -20.828 -19.906 -18.469 1 86.88 569 VAL A CA 1
ATOM 4401 C C . VAL A 1 569 ? -19.562 -20.594 -18.969 1 86.88 569 VAL A C 1
ATOM 4403 O O . VAL A 1 569 ? -19.359 -20.75 -20.172 1 86.88 569 VAL A O 1
ATOM 4406 N N . TYR A 1 570 ? -18.781 -21.016 -18.062 1 85.12 570 TYR A N 1
ATOM 4407 C CA . TYR A 1 570 ? -17.594 -21.75 -18.438 1 85.12 570 TYR A CA 1
ATOM 4408 C C . TYR A 1 570 ? -17.953 -23.047 -19.156 1 85.12 570 TYR A C 1
ATOM 4410 O O . TYR A 1 570 ? -17.328 -23.422 -20.141 1 85.12 570 TYR A O 1
ATOM 4418 N N . LEU A 1 571 ? -18.984 -23.688 -18.609 1 83.19 571 LEU A N 1
ATOM 4419 C CA . LEU A 1 571 ? -19.438 -24.938 -19.188 1 83.19 571 LEU A CA 1
ATOM 4420 C C . LEU A 1 571 ? -19.953 -24.719 -20.609 1 83.19 571 LEU A C 1
ATOM 4422 O O . LEU A 1 571 ? -19.75 -25.562 -21.484 1 83.19 571 LEU A O 1
ATOM 4426 N N . ALA A 1 572 ? -20.562 -23.625 -20.797 1 83.81 572 ALA A N 1
ATOM 4427 C CA . ALA A 1 572 ? -21.078 -23.312 -22.125 1 83.81 572 ALA A CA 1
ATOM 4428 C C . ALA A 1 572 ? -19.938 -23.156 -23.125 1 83.81 572 ALA A C 1
ATOM 4430 O O . ALA A 1 572 ? -20.094 -23.5 -24.312 1 83.81 572 ALA A O 1
ATOM 4431 N N . LEU A 1 573 ? -18.844 -22.766 -22.641 1 81.38 573 LEU A N 1
ATOM 4432 C CA . LEU A 1 573 ? -17.672 -22.656 -23.5 1 81.38 573 LEU A CA 1
ATOM 4433 C C . LEU A 1 573 ? -17.109 -24.031 -23.812 1 81.38 573 LEU A C 1
ATOM 4435 O O . LEU A 1 573 ? -16.531 -24.234 -24.891 1 81.38 573 LEU A O 1
ATOM 4439 N N . PHE A 1 574 ? -17.359 -24.969 -22.906 1 79.81 574 PHE A N 1
ATOM 4440 C CA . PHE A 1 574 ? -16.812 -26.312 -23.047 1 79.81 574 PHE A CA 1
ATOM 4441 C C . PHE A 1 574 ? -17.703 -27.172 -23.922 1 79.81 574 PHE A C 1
ATOM 4443 O O . PHE A 1 574 ? -17.25 -28.141 -24.516 1 79.81 574 PHE A O 1
ATOM 4450 N N . LEU A 1 575 ? -18.969 -26.828 -24.031 1 77.88 575 LEU A N 1
ATOM 4451 C CA . LEU A 1 575 ? -19.953 -27.688 -24.672 1 77.88 575 LEU A CA 1
ATOM 4452 C C . LEU A 1 575 ? -19.594 -27.969 -26.125 1 77.88 575 LEU A C 1
ATOM 4454 O O . LEU A 1 575 ? -19.594 -29.125 -26.562 1 77.88 575 LEU A O 1
ATOM 4458 N N . PRO A 1 576 ? -19.141 -26.953 -26.812 1 75.06 576 PRO A N 1
ATOM 4459 C CA . PRO A 1 576 ? -18.766 -27.281 -28.188 1 75.06 576 PRO A CA 1
ATOM 4460 C C . PRO A 1 576 ? -17.562 -28.219 -28.25 1 75.06 576 PRO A C 1
ATOM 4462 O O . PRO A 1 576 ? -17.5 -29.078 -29.141 1 75.06 576 PRO A O 1
ATOM 4465 N N . PHE A 1 577 ? -16.766 -28.062 -27.297 1 75.38 577 PHE A N 1
ATOM 4466 C CA . PHE A 1 577 ? -15.602 -28.938 -27.25 1 75.38 577 PHE A CA 1
ATOM 4467 C C . PHE A 1 577 ? -16.016 -30.375 -26.953 1 75.38 577 PHE A C 1
ATOM 4469 O O . PHE A 1 577 ? -15.523 -31.312 -27.594 1 75.38 577 PHE A O 1
ATOM 4476 N N . VAL A 1 578 ? -16.922 -30.578 -26.094 1 73.12 578 VAL A N 1
ATOM 4477 C CA . VAL A 1 578 ? -17.375 -31.906 -25.656 1 73.12 578 VAL A CA 1
ATOM 4478 C C . VAL A 1 578 ? -18.188 -32.562 -26.781 1 73.12 578 VAL A C 1
ATOM 4480 O O . VAL A 1 578 ? -17.984 -33.75 -27.094 1 73.12 578 VAL A O 1
ATOM 4483 N N . LEU A 1 579 ? -19.062 -31.812 -27.312 1 71.81 579 LEU A N 1
ATOM 4484 C CA . LEU A 1 579 ? -20.016 -32.375 -28.281 1 71.81 579 LEU A CA 1
ATOM 4485 C C . LEU A 1 579 ? -19.328 -32.656 -29.609 1 71.81 579 LEU A C 1
ATOM 4487 O O . LEU A 1 579 ? -19.547 -33.719 -30.219 1 71.81 579 LEU A O 1
ATOM 4491 N N . PHE A 1 580 ? -18.516 -31.703 -29.891 1 63.66 580 PHE A N 1
ATOM 4492 C CA . PHE A 1 580 ? -18.047 -31.812 -31.266 1 63.66 580 PHE A CA 1
ATOM 4493 C C . PHE A 1 580 ? -16.688 -32.531 -31.312 1 63.66 580 PHE A C 1
ATOM 4495 O O . PHE A 1 580 ? -16.375 -33.188 -32.281 1 63.66 580 PHE A O 1
ATOM 4502 N N . VAL A 1 581 ? -16.109 -32.281 -30.188 1 60.28 581 VAL A N 1
ATOM 4503 C CA . VAL A 1 581 ? -14.75 -32.781 -30.297 1 60.28 581 VAL A CA 1
ATOM 4504 C C . VAL A 1 581 ? -14.656 -34.156 -29.672 1 60.28 581 VAL A C 1
ATOM 4506 O O . VAL A 1 581 ? -14.102 -35.094 -30.266 1 60.28 581 VAL A O 1
ATOM 4509 N N . LEU A 1 582 ? -15.297 -34.281 -28.562 1 65.38 582 LEU A N 1
ATOM 4510 C CA . LEU A 1 582 ? -15.148 -35.562 -27.875 1 65.38 582 LEU A CA 1
ATOM 4511 C C . LEU A 1 582 ? -16.328 -36.469 -28.188 1 65.38 582 LEU A C 1
ATOM 4513 O O . LEU A 1 582 ? -16.297 -37.656 -27.844 1 65.38 582 LEU A O 1
ATOM 4517 N N . ARG A 1 583 ? -17.172 -36 -29.219 1 61.59 583 ARG A N 1
ATOM 4518 C CA . ARG A 1 583 ? -18.328 -36.719 -29.766 1 61.59 583 ARG A CA 1
ATOM 4519 C C . ARG A 1 583 ? -18.969 -37.594 -28.703 1 61.59 583 ARG A C 1
ATOM 4521 O O . ARG A 1 583 ? -19.375 -38.719 -28.984 1 61.59 583 ARG A O 1
ATOM 4528 N N . SER A 1 584 ? -18.891 -37.562 -27.5 1 59.53 584 SER A N 1
ATOM 4529 C CA . SER A 1 584 ? -19.734 -38.531 -26.812 1 59.53 584 SER A CA 1
ATOM 4530 C C . SER A 1 584 ? -20.078 -38.062 -25.406 1 59.53 584 SER A C 1
ATOM 4532 O O . SER A 1 584 ? -21.109 -38.469 -24.844 1 59.53 584 SER A O 1
ATOM 4534 N N . SER A 1 585 ? -19.234 -37.656 -24.391 1 65.19 585 SER A N 1
ATOM 4535 C CA . SER A 1 585 ? -19.625 -37.969 -23.031 1 65.19 585 SER A CA 1
ATOM 4536 C C . SER A 1 585 ? -20.031 -36.719 -22.266 1 65.19 585 SER A C 1
ATOM 4538 O O . SER A 1 585 ? -19.219 -35.812 -22.078 1 65.19 585 SER A O 1
ATOM 4540 N N . TYR A 1 586 ? -21.5 -36.375 -22.344 1 80.06 586 TYR A N 1
ATOM 4541 C CA . TYR A 1 586 ? -22.016 -35.344 -21.453 1 80.06 586 TYR A CA 1
ATOM 4542 C C . TYR A 1 586 ? -21.438 -35.5 -20.062 1 80.06 586 TYR A C 1
ATOM 4544 O O . TYR A 1 586 ? -21.484 -34.531 -19.266 1 80.06 586 TYR A O 1
ATOM 4552 N N . SER A 1 587 ? -20.859 -36.719 -19.844 1 86.44 587 SER A N 1
ATOM 4553 C CA . SER A 1 587 ? -20.281 -36.938 -18.531 1 86.44 587 SER A CA 1
ATOM 4554 C C . SER A 1 587 ? -19.125 -35.969 -18.25 1 86.44 587 SER A C 1
ATOM 4556 O O . SER A 1 587 ? -18.969 -35.5 -17.125 1 86.44 587 SER A O 1
ATOM 4558 N N . LEU A 1 588 ? -18.422 -35.625 -19.375 1 87.81 588 LEU A N 1
ATOM 4559 C CA . LEU A 1 588 ? -17.281 -34.719 -19.188 1 87.81 588 LEU A CA 1
ATOM 4560 C C . LEU A 1 588 ? -17.766 -33.344 -18.797 1 87.81 588 LEU A C 1
ATOM 4562 O O . LEU A 1 588 ? -17.234 -32.719 -17.859 1 87.81 588 LEU A O 1
ATOM 4566 N N . ALA A 1 589 ? -18.766 -32.875 -19.438 1 86.62 589 ALA A N 1
ATOM 4567 C CA . ALA A 1 589 ? -19.266 -31.531 -19.172 1 86.62 589 ALA A CA 1
ATOM 4568 C C . ALA A 1 589 ? -19.844 -31.438 -17.75 1 86.62 589 ALA A C 1
ATOM 4570 O O . ALA A 1 589 ? -19.562 -30.469 -17.031 1 86.62 589 ALA A O 1
ATOM 4571 N N . ILE A 1 590 ? -20.547 -32.406 -17.328 1 88.19 590 ILE A N 1
ATOM 4572 C CA . ILE A 1 590 ? -21.203 -32.406 -16.016 1 88.19 590 ILE A CA 1
ATOM 4573 C C . ILE A 1 590 ? -20.141 -32.469 -14.914 1 88.19 590 ILE A C 1
ATOM 4575 O O . ILE A 1 590 ? -20.188 -31.688 -13.953 1 88.19 590 ILE A O 1
ATOM 4579 N N . LEU A 1 591 ? -19.219 -33.312 -15.117 1 92.38 591 LEU A N 1
ATOM 4580 C CA . LEU A 1 591 ? -18.219 -33.5 -14.062 1 92.38 591 LEU A CA 1
ATOM 4581 C C . LEU A 1 591 ? -17.234 -32.344 -14.023 1 92.38 591 LEU A C 1
ATOM 4583 O O . LEU A 1 591 ? -16.766 -31.969 -12.953 1 92.38 591 LEU A O 1
ATOM 4587 N N . VAL A 1 592 ? -16.938 -31.797 -15.211 1 91.06 592 VAL A N 1
ATOM 4588 C CA . VAL A 1 592 ? -16.094 -30.609 -15.227 1 91.06 592 VAL A CA 1
ATOM 4589 C C . VAL A 1 592 ? -16.797 -29.469 -14.5 1 91.06 592 VAL A C 1
ATOM 4591 O O . VAL A 1 592 ? -16.172 -28.719 -13.742 1 91.06 592 VAL A O 1
ATOM 4594 N N . GLY A 1 593 ? -18.062 -29.344 -14.719 1 91.62 593 GLY A N 1
ATOM 4595 C CA . GLY A 1 593 ? -18.844 -28.328 -14.031 1 91.62 593 GLY A CA 1
ATOM 4596 C C . GLY A 1 593 ? -18.891 -28.547 -12.531 1 91.62 593 GLY A C 1
ATOM 4597 O O . GLY A 1 593 ? -18.703 -27.594 -11.758 1 91.62 593 GLY A O 1
ATOM 4598 N N . LEU A 1 594 ? -19.062 -29.766 -12.109 1 94.56 594 LEU A N 1
ATOM 4599 C CA . LEU A 1 594 ? -19.203 -30.062 -10.688 1 94.56 594 LEU A CA 1
ATOM 4600 C C . LEU A 1 594 ? -17.859 -29.906 -9.969 1 94.56 594 LEU A C 1
ATOM 4602 O O . LEU A 1 594 ? -17.812 -29.406 -8.852 1 94.56 594 LEU A O 1
ATOM 4606 N N . VAL A 1 595 ? -16.797 -30.344 -10.617 1 95.62 595 VAL A N 1
ATOM 4607 C CA . VAL A 1 595 ? -15.469 -30.188 -10.031 1 95.62 595 VAL A CA 1
ATOM 4608 C C . VAL A 1 595 ? -15.141 -28.703 -9.898 1 95.62 595 VAL A C 1
ATOM 4610 O O . VAL A 1 595 ? -14.586 -28.266 -8.891 1 95.62 595 VAL A O 1
ATOM 4613 N N . SER A 1 596 ? -15.516 -27.984 -10.898 1 94.56 596 SER A N 1
ATOM 4614 C CA . SER A 1 596 ? -15.273 -26.531 -10.867 1 94.56 596 SER A CA 1
ATOM 4615 C C . SER A 1 596 ? -16.047 -25.875 -9.734 1 94.56 596 SER A C 1
ATOM 4617 O O . SER A 1 596 ? -15.484 -25.047 -9.008 1 94.56 596 SER A O 1
ATOM 4619 N N . CYS A 1 597 ? -17.234 -26.266 -9.562 1 95.75 597 CYS A N 1
ATOM 4620 C CA . CYS A 1 597 ? -18.062 -25.672 -8.516 1 95.75 597 CYS A CA 1
ATOM 4621 C C . CYS A 1 597 ? -17.531 -26.047 -7.133 1 95.75 597 CYS A C 1
ATOM 4623 O O . CYS A 1 597 ? -17.453 -25.188 -6.25 1 95.75 597 CYS A O 1
ATOM 4625 N N . THR A 1 598 ? -17.203 -27.297 -6.949 1 96.62 598 THR A N 1
ATOM 4626 C CA . THR A 1 598 ? -16.703 -27.75 -5.66 1 96.62 598 THR A CA 1
ATOM 4627 C C . THR A 1 598 ? -15.375 -27.078 -5.328 1 96.62 598 THR A C 1
ATOM 4629 O O . THR A 1 598 ? -15.156 -26.656 -4.191 1 96.62 598 THR A O 1
ATOM 4632 N N . HIS A 1 599 ? -14.531 -26.984 -6.309 1 96.5 599 HIS A N 1
ATOM 4633 C CA . HIS A 1 599 ? -13.25 -26.312 -6.094 1 96.5 599 HIS A CA 1
ATOM 4634 C C . HIS A 1 599 ? -13.453 -24.828 -5.781 1 96.5 599 HIS A C 1
ATOM 4636 O O . HIS A 1 599 ? -12.734 -24.266 -4.949 1 96.5 599 HIS A O 1
ATOM 4642 N N . ALA A 1 600 ? -14.352 -24.219 -6.426 1 95.5 600 ALA A N 1
ATOM 4643 C CA . ALA A 1 600 ? -14.656 -22.812 -6.141 1 95.5 600 ALA A CA 1
ATOM 4644 C C . ALA A 1 600 ? -15.148 -22.641 -4.707 1 95.5 600 ALA A C 1
ATOM 4646 O O . ALA A 1 600 ? -14.766 -21.703 -4.02 1 95.5 600 ALA A O 1
ATOM 4647 N N . ALA A 1 601 ? -16 -23.562 -4.324 1 96.81 601 ALA A N 1
ATOM 4648 C CA . ALA A 1 601 ? -16.484 -23.531 -2.945 1 96.81 601 ALA A CA 1
ATOM 4649 C C . ALA A 1 601 ? -15.328 -23.672 -1.956 1 96.81 601 ALA A C 1
ATOM 4651 O O . ALA A 1 601 ? -15.289 -22.969 -0.943 1 96.81 601 ALA A O 1
ATOM 4652 N N . PHE A 1 602 ? -14.453 -24.516 -2.301 1 96.5 602 PHE A N 1
ATOM 4653 C CA . PHE A 1 602 ? -13.266 -24.703 -1.474 1 96.5 602 PHE A CA 1
ATOM 4654 C C . PHE A 1 602 ? -12.438 -23.422 -1.429 1 96.5 602 PHE A C 1
ATOM 4656 O O . PHE A 1 602 ? -11.938 -23.031 -0.369 1 96.5 602 PHE A O 1
ATOM 4663 N N . GLN A 1 603 ? -12.312 -22.812 -2.506 1 95.62 603 GLN A N 1
ATOM 4664 C CA . GLN A 1 603 ? -11.523 -21.594 -2.574 1 95.62 603 GLN A CA 1
ATOM 4665 C C . GLN A 1 603 ? -12.156 -20.484 -1.742 1 95.62 603 GLN A C 1
ATOM 4667 O O . GLN A 1 603 ? -11.445 -19.688 -1.106 1 95.62 603 GLN A O 1
ATOM 4672 N N . TYR A 1 604 ? -13.445 -20.344 -1.756 1 95.94 604 TYR A N 1
ATOM 4673 C CA . TYR A 1 604 ? -14.109 -19.344 -0.928 1 95.94 604 TYR A CA 1
ATOM 4674 C C . TYR A 1 604 ? -13.898 -19.641 0.553 1 95.94 604 TYR A C 1
ATOM 4676 O O . TYR A 1 604 ? -13.758 -18.719 1.358 1 95.94 604 TYR A O 1
ATOM 4684 N N . LEU A 1 605 ? -13.875 -20.906 0.926 1 95.31 605 LEU A N 1
ATOM 4685 C CA . LEU A 1 605 ? -13.602 -21.297 2.307 1 95.31 605 LEU A CA 1
ATOM 4686 C C . LEU A 1 605 ? -12.188 -20.891 2.709 1 95.31 605 LEU A C 1
ATOM 4688 O O . LEU A 1 605 ? -11.977 -20.344 3.795 1 95.31 605 LEU A O 1
ATOM 4692 N N . VAL A 1 606 ? -11.258 -21.094 1.799 1 94.62 606 VAL A N 1
ATOM 4693 C CA . VAL A 1 606 ? -9.859 -20.766 2.064 1 94.62 606 VAL A CA 1
ATOM 4694 C C . VAL A 1 606 ? -9.688 -19.25 2.115 1 94.62 606 VAL A C 1
ATOM 4696 O O . VAL A 1 606 ? -8.852 -18.734 2.871 1 94.62 606 VAL A O 1
ATOM 4699 N N . ALA A 1 607 ? -10.453 -18.531 1.383 1 94 607 ALA A N 1
ATOM 4700 C CA . ALA A 1 607 ? -10.359 -17.078 1.301 1 94 607 ALA A CA 1
ATOM 4701 C C . ALA A 1 607 ? -10.773 -16.422 2.619 1 94 607 ALA A C 1
ATOM 4703 O O . ALA A 1 607 ? -10.516 -15.234 2.836 1 94 607 ALA A O 1
ATOM 4704 N N . LEU A 1 608 ? -11.352 -17.203 3.543 1 92.38 608 LEU A N 1
ATOM 4705 C CA . LEU A 1 608 ? -11.75 -16.672 4.848 1 92.38 608 LEU A CA 1
ATOM 4706 C C . LEU A 1 608 ? -10.547 -16.562 5.777 1 92.38 608 LEU A C 1
ATOM 4708 O O . LEU A 1 608 ? -10.617 -15.914 6.82 1 92.38 608 LEU A O 1
ATOM 4712 N N . LEU A 1 609 ? -9.438 -17.094 5.344 1 90.19 609 LEU A N 1
ATOM 4713 C CA . LEU A 1 609 ? -8.234 -16.984 6.164 1 90.19 609 LEU A CA 1
ATOM 4714 C C . LEU A 1 609 ? -7.77 -15.547 6.273 1 90.19 609 LEU A C 1
ATOM 4716 O O . LEU A 1 609 ? -7.918 -14.766 5.328 1 90.19 609 LEU A O 1
ATOM 4720 N N . PRO A 1 610 ? -7.262 -15.141 7.41 1 84.38 610 PRO A N 1
ATOM 4721 C CA . PRO A 1 610 ? -6.977 -13.734 7.684 1 84.38 610 PRO A CA 1
ATOM 4722 C C . PRO A 1 610 ? -5.758 -13.219 6.922 1 84.38 610 PRO A C 1
ATOM 4724 O O . PRO A 1 610 ? -5.691 -12.031 6.586 1 84.38 610 PRO A O 1
ATOM 4727 N N . SER A 1 611 ? -4.824 -14.109 6.566 1 87.5 611 SER A N 1
ATOM 4728 C CA . SER A 1 611 ? -3.611 -13.656 5.898 1 87.5 611 SER A CA 1
ATOM 4729 C C . SER A 1 611 ? -3.592 -14.086 4.434 1 87.5 611 SER A C 1
ATOM 4731 O O . SER A 1 611 ? -4.02 -15.188 4.098 1 87.5 611 SER A O 1
ATOM 4733 N N . ARG A 1 612 ? -3.174 -13.172 3.549 1 85.38 612 ARG A N 1
ATOM 4734 C CA . ARG A 1 612 ? -3.055 -13.453 2.121 1 85.38 612 ARG A CA 1
ATOM 4735 C C . ARG A 1 612 ? -2.047 -14.57 1.868 1 85.38 612 ARG A C 1
ATOM 4737 O O . ARG A 1 612 ? -2.254 -15.414 0.994 1 85.38 612 ARG A O 1
ATOM 4744 N N . ARG A 1 613 ? -1.042 -14.656 2.688 1 82.31 613 ARG A N 1
ATOM 4745 C CA . ARG A 1 613 ? 0.002 -15.664 2.516 1 82.31 613 ARG A CA 1
ATOM 4746 C C . ARG A 1 613 ? -0.548 -17.062 2.732 1 82.31 613 ARG A C 1
ATOM 4748 O O . ARG A 1 613 ? -0.283 -17.969 1.938 1 82.31 613 ARG A O 1
ATOM 4755 N N . TRP A 1 614 ? -1.333 -17.125 3.697 1 86 614 TRP A N 1
ATOM 4756 C CA . TRP A 1 614 ? -1.9 -18.438 4.008 1 86 614 TRP A CA 1
ATOM 4757 C C . TRP A 1 614 ? -2.889 -18.875 2.93 1 86 614 TRP A C 1
ATOM 4759 O O . TRP A 1 614 ? -2.977 -20.047 2.6 1 86 614 TRP A O 1
ATOM 4769 N N . VAL A 1 615 ? -3.586 -17.922 2.383 1 91.81 615 VAL A N 1
ATOM 4770 C CA . VAL A 1 615 ? -4.543 -18.25 1.331 1 91.81 615 VAL A CA 1
ATOM 4771 C C . VAL A 1 615 ? -3.809 -18.797 0.112 1 91.81 615 VAL A C 1
ATOM 4773 O O . VAL A 1 615 ? -4.203 -19.828 -0.451 1 91.81 615 VAL A O 1
ATOM 4776 N N . ILE A 1 616 ? -2.682 -18.219 -0.223 1 88.81 616 ILE A N 1
ATOM 4777 C CA . ILE A 1 616 ? -1.913 -18.641 -1.391 1 88.81 616 ILE A CA 1
ATOM 4778 C C . ILE A 1 616 ? -1.257 -19.984 -1.118 1 88.81 616 ILE A C 1
ATOM 4780 O O . ILE A 1 616 ? -1.295 -20.891 -1.964 1 88.81 616 ILE A O 1
ATOM 4784 N N . TRP A 1 617 ? -0.871 -20.203 0.09 1 85.69 617 TRP A N 1
ATOM 4785 C CA . TRP A 1 617 ? -0.192 -21.438 0.438 1 85.69 617 TRP A CA 1
ATOM 4786 C C . TRP A 1 617 ? -1.152 -22.625 0.366 1 85.69 617 TRP A C 1
ATOM 4788 O O . TRP A 1 617 ? -0.854 -23.641 -0.272 1 85.69 617 TRP A O 1
ATOM 4798 N N . VAL A 1 618 ? -2.248 -22.391 0.932 1 89.88 618 VAL A N 1
ATOM 4799 C CA . VAL A 1 618 ? -3.193 -23.5 1.021 1 89.88 618 VAL A CA 1
ATOM 4800 C C . VAL A 1 618 ? -3.799 -23.766 -0.355 1 89.88 618 VAL A C 1
ATOM 4802 O O . VAL A 1 618 ? -3.957 -24.922 -0.751 1 89.88 618 VAL A O 1
ATOM 4805 N N . SER A 1 619 ? -4.086 -22.734 -1.117 1 92.75 619 SER A N 1
ATOM 4806 C CA . SER A 1 619 ? -4.699 -22.906 -2.432 1 92.75 619 SER A CA 1
ATOM 4807 C C . SER A 1 619 ? -3.74 -23.594 -3.4 1 92.75 619 SER A C 1
ATOM 4809 O O . SER A 1 619 ? -4.125 -24.531 -4.102 1 92.75 619 SER A O 1
ATOM 4811 N N . TYR A 1 620 ? -2.471 -23.234 -3.383 1 90.44 620 TYR A N 1
ATOM 4812 C CA . TYR A 1 620 ? -1.502 -23.812 -4.305 1 90.44 620 TYR A CA 1
ATOM 4813 C C . TYR A 1 620 ? -1.104 -25.219 -3.871 1 90.44 620 TYR A C 1
ATOM 4815 O O . TYR A 1 620 ? -0.887 -26.094 -4.711 1 90.44 620 TYR A O 1
ATOM 4823 N N . ALA A 1 621 ? -1.066 -25.375 -2.568 1 87.44 621 ALA A N 1
ATOM 4824 C CA . ALA A 1 621 ? -0.781 -26.719 -2.068 1 87.44 621 ALA A CA 1
ATOM 4825 C C . ALA A 1 621 ? -1.888 -27.703 -2.455 1 87.44 621 ALA A C 1
ATOM 4827 O O . ALA A 1 621 ? -1.612 -28.828 -2.873 1 87.44 621 ALA A O 1
ATOM 4828 N N . TYR A 1 622 ? -3.07 -27.219 -2.303 1 90.44 622 TYR A N 1
ATOM 4829 C CA . TYR A 1 622 ? -4.18 -28.109 -2.668 1 90.44 622 TYR A CA 1
ATOM 4830 C C . TYR A 1 622 ? -4.199 -28.359 -4.172 1 90.44 622 TYR A C 1
ATOM 4832 O O . TYR A 1 622 ? -4.535 -29.453 -4.617 1 90.44 622 TYR A O 1
ATOM 4840 N N . PHE A 1 623 ? -3.969 -27.344 -4.988 1 91.56 623 PHE A N 1
ATOM 4841 C CA . PHE A 1 623 ? -3.91 -27.516 -6.434 1 91.56 623 PHE A CA 1
ATOM 4842 C C . PHE A 1 623 ? -2.891 -28.594 -6.812 1 91.56 623 PHE A C 1
ATOM 4844 O O . PHE A 1 623 ? -3.199 -29.5 -7.582 1 91.56 623 PHE A O 1
ATOM 4851 N N . GLY A 1 624 ? -1.688 -28.469 -6.207 1 86.56 624 GLY A N 1
ATOM 4852 C CA . GLY A 1 624 ? -0.672 -29.484 -6.449 1 86.56 624 GLY A CA 1
ATOM 4853 C C . GLY A 1 624 ? -1.082 -30.859 -5.973 1 86.56 624 GLY A C 1
ATOM 4854 O O . GLY A 1 624 ? -0.884 -31.844 -6.68 1 86.56 624 GLY A O 1
ATOM 4855 N N . TYR A 1 625 ? -1.704 -30.891 -4.844 1 86.12 625 TYR A N 1
ATOM 4856 C CA . TYR A 1 625 ? -2.195 -32.125 -4.285 1 86.12 625 TYR A CA 1
ATOM 4857 C C . TYR A 1 625 ? -3.234 -32.781 -5.203 1 86.12 625 TYR A C 1
ATOM 4859 O O . TYR A 1 625 ? -3.176 -33.969 -5.473 1 86.12 625 TYR A O 1
ATOM 4867 N N . SER A 1 626 ? -4.121 -31.953 -5.711 1 89.5 626 SER A N 1
ATOM 4868 C CA . SER A 1 626 ? -5.199 -32.469 -6.551 1 89.5 626 SER A CA 1
ATOM 4869 C C . SER A 1 626 ? -4.664 -33 -7.871 1 89.5 626 SER A C 1
ATOM 4871 O O . SER A 1 626 ? -5.16 -34 -8.383 1 89.5 626 SER A O 1
ATOM 4873 N N . ILE A 1 627 ? -3.639 -32.375 -8.344 1 87.81 627 ILE A N 1
ATOM 4874 C CA . ILE A 1 627 ? -3.062 -32.812 -9.617 1 87.81 627 ILE A CA 1
ATOM 4875 C C . ILE A 1 627 ? -2.295 -34.125 -9.406 1 87.81 627 ILE A C 1
ATOM 4877 O O . ILE A 1 627 ? -2.404 -35.062 -10.219 1 87.81 627 ILE A O 1
ATOM 4881 N N . ILE A 1 628 ? -1.64 -34.25 -8.32 1 84.06 628 ILE A N 1
ATOM 4882 C CA . ILE A 1 628 ? -0.788 -35.406 -8.055 1 84.06 628 ILE A CA 1
ATOM 4883 C C . ILE A 1 628 ? -1.653 -36.625 -7.836 1 84.06 628 ILE A C 1
ATOM 4885 O O . ILE A 1 628 ? -1.364 -37.719 -8.375 1 84.06 628 ILE A O 1
ATOM 4889 N N . PHE A 1 629 ? -2.764 -36.438 -7.215 1 86.38 629 PHE A N 1
ATOM 4890 C CA . PHE A 1 629 ? -3.574 -37.594 -6.848 1 86.38 629 PHE A CA 1
ATOM 4891 C C . PHE A 1 629 ? -4.812 -37.688 -7.734 1 86.38 629 PHE A C 1
ATOM 4893 O O . PHE A 1 629 ? -5.863 -38.156 -7.293 1 86.38 629 PHE A O 1
ATOM 4900 N N . SER A 1 630 ? -4.727 -37.188 -8.922 1 88.06 630 SER A N 1
ATOM 4901 C CA . SER A 1 630 ? -5.844 -37.219 -9.859 1 88.06 630 SER A CA 1
ATOM 4902 C C . SER A 1 630 ? -6.043 -38.625 -10.414 1 88.06 630 SER A C 1
ATOM 4904 O O . SER A 1 630 ? -7.145 -39 -10.836 1 88.06 630 SER A O 1
ATOM 4906 N N . GLY A 1 631 ? -5.016 -39.469 -10.477 1 85.62 631 GLY A N 1
ATOM 4907 C CA . GLY A 1 631 ? -5.074 -40.812 -11.078 1 85.62 631 GLY A CA 1
ATOM 4908 C C . GLY A 1 631 ? -4.5 -40.844 -12.477 1 85.62 631 GLY A C 1
ATOM 4909 O O . GLY A 1 631 ? -4.285 -41.938 -13.031 1 85.62 631 GLY A O 1
ATOM 4910 N N . PHE A 1 632 ? -4.27 -39.688 -13.07 1 88.19 632 PHE A N 1
ATOM 4911 C CA . PHE A 1 632 ? -3.666 -39.656 -14.398 1 88.19 632 PHE A CA 1
ATOM 4912 C C . PHE A 1 632 ? -2.148 -39.75 -14.305 1 88.19 632 PHE A C 1
ATOM 4914 O O . PHE A 1 632 ? -1.524 -40.5 -15.078 1 88.19 632 PHE A O 1
ATOM 4921 N N . LEU A 1 633 ? -1.587 -39.062 -13.383 1 85.88 633 LEU A N 1
ATOM 4922 C CA . LEU A 1 633 ? -0.133 -39 -13.289 1 85.88 633 LEU A CA 1
ATOM 4923 C C . LEU A 1 633 ? 0.419 -40.25 -12.586 1 85.88 633 LEU A C 1
ATOM 4925 O O . LEU A 1 633 ? 1.53 -40.688 -12.883 1 85.88 633 LEU A O 1
ATOM 4929 N N . LEU A 1 634 ? -0.397 -40.688 -11.641 1 82.69 634 LEU A N 1
ATOM 4930 C CA . LEU A 1 634 ? -0.026 -41.906 -10.891 1 82.69 634 LEU A CA 1
ATOM 4931 C C . LEU A 1 634 ? -1.18 -42.875 -10.844 1 82.69 634 LEU A C 1
ATOM 4933 O O . LEU A 1 634 ? -2.342 -42.5 -10.711 1 82.69 634 LEU A O 1
ATOM 4937 N N . ASN A 1 635 ? -0.699 -44.125 -10.984 1 80.88 635 ASN A N 1
ATOM 4938 C CA . ASN A 1 635 ? -1.72 -45.156 -10.812 1 80.88 635 ASN A CA 1
ATOM 4939 C C . ASN A 1 635 ? -2.252 -45.188 -9.383 1 80.88 635 ASN A C 1
ATOM 4941 O O . ASN A 1 635 ? -1.476 -45.156 -8.422 1 80.88 635 ASN A O 1
ATOM 4945 N N . LEU A 1 636 ? -3.549 -45.25 -9.203 1 79.81 636 LEU A N 1
ATOM 4946 C CA . LEU A 1 636 ? -4.199 -45.156 -7.902 1 79.81 636 LEU A CA 1
ATOM 4947 C C . LEU A 1 636 ? -3.951 -46.406 -7.062 1 79.81 636 LEU A C 1
ATOM 4949 O O . LEU A 1 636 ? -4.086 -46.375 -5.836 1 79.81 636 LEU A O 1
ATOM 4953 N N . ARG A 1 637 ? -3.582 -47.469 -7.68 1 76.62 637 ARG A N 1
ATOM 4954 C CA . ARG A 1 637 ? -3.375 -48.719 -6.949 1 76.62 637 ARG A CA 1
ATOM 4955 C C . ARG A 1 637 ? -2.084 -48.688 -6.141 1 76.62 637 ARG A C 1
ATOM 4957 O O . ARG A 1 637 ? -1.961 -49.375 -5.117 1 76.62 637 ARG A O 1
ATOM 4964 N N . THR A 1 638 ? -1.16 -47.875 -6.578 1 73.69 638 THR A N 1
ATOM 4965 C CA . THR A 1 638 ? 0.132 -47.812 -5.902 1 73.69 638 THR A CA 1
ATOM 4966 C C . THR A 1 638 ? 0.112 -46.781 -4.781 1 73.69 638 THR A C 1
ATOM 4968 O O . THR A 1 638 ? 1.021 -46.75 -3.947 1 73.69 638 THR A O 1
ATOM 4971 N N . LEU A 1 639 ? -1.005 -46.062 -4.711 1 74.44 639 LEU A N 1
ATOM 4972 C CA . LEU A 1 639 ? -1.092 -45 -3.719 1 74.44 639 LEU A CA 1
ATOM 4973 C C . LEU A 1 639 ? -1.988 -45.406 -2.555 1 74.44 639 LEU A C 1
ATOM 4975 O O . LEU A 1 639 ? -2.932 -46.188 -2.736 1 74.44 639 LEU A O 1
ATOM 4979 N N . PRO A 1 640 ? -1.522 -44.906 -1.37 1 73.75 640 PRO A N 1
ATOM 4980 C CA . PRO A 1 640 ? -2.449 -45.125 -0.26 1 73.75 640 PRO A CA 1
ATOM 4981 C C . PRO A 1 640 ? -3.836 -44.531 -0.516 1 73.75 640 PRO A C 1
ATOM 4983 O O . PRO A 1 640 ? -3.949 -43.406 -1.018 1 73.75 640 PRO A O 1
ATOM 4986 N N . PRO A 1 641 ? -4.844 -45.312 -0.272 1 72.56 641 PRO A N 1
ATOM 4987 C CA . PRO A 1 641 ? -6.203 -44.906 -0.635 1 72.56 641 PRO A CA 1
ATOM 4988 C C . PRO A 1 641 ? -6.645 -43.625 0.076 1 72.56 641 PRO A C 1
ATOM 4990 O O . PRO A 1 641 ? -7.438 -42.844 -0.469 1 72.56 641 PRO A O 1
ATOM 4993 N N . LEU A 1 642 ? -6.074 -43.281 1.159 1 76.44 642 LEU A N 1
ATOM 4994 C CA . LEU A 1 642 ? -6.539 -42.156 1.933 1 76.44 642 LEU A CA 1
ATOM 4995 C C . LEU A 1 642 ? -6.09 -40.844 1.289 1 76.44 642 LEU A C 1
ATOM 4997 O O . LEU A 1 642 ? -6.762 -39.812 1.428 1 76.44 642 LEU A O 1
ATOM 5001 N N . LEU A 1 643 ? -5.113 -40.938 0.513 1 75.94 643 LEU A N 1
ATOM 5002 C CA . LEU A 1 643 ? -4.562 -39.688 -0.021 1 75.94 643 LEU A CA 1
ATOM 5003 C C . LEU A 1 643 ? -5.348 -39.219 -1.243 1 75.94 643 LEU A C 1
ATOM 5005 O O . LEU A 1 643 ? -5.414 -38.031 -1.529 1 75.94 643 LEU A O 1
ATOM 5009 N N . GLY A 1 644 ? -6.051 -40.094 -1.814 1 78.31 644 GLY A N 1
ATOM 5010 C CA . GLY A 1 644 ? -6.746 -39.719 -3.035 1 78.31 644 GLY A CA 1
ATOM 5011 C C . GLY A 1 644 ? -8.188 -39.281 -2.797 1 78.31 644 GLY A C 1
ATOM 5012 O O . GLY A 1 644 ? -8.805 -38.656 -3.654 1 78.31 644 GLY A O 1
ATOM 5013 N N . VAL A 1 645 ? -8.641 -39.5 -1.606 1 79.81 645 VAL A N 1
ATOM 5014 C CA . VAL A 1 645 ? -10.07 -39.312 -1.362 1 79.81 645 VAL A CA 1
ATOM 5015 C C . VAL A 1 645 ? -10.391 -37.812 -1.26 1 79.81 645 VAL A C 1
ATOM 5017 O O . VAL A 1 645 ? -11.492 -37.406 -1.608 1 79.81 645 VAL A O 1
ATOM 5020 N N . LEU A 1 646 ? -9.438 -37.031 -1.026 1 85.44 646 LEU A N 1
ATOM 5021 C CA . LEU A 1 646 ? -9.719 -35.594 -0.825 1 85.44 646 LEU A CA 1
ATOM 5022 C C . LEU A 1 646 ? -9.469 -34.812 -2.105 1 85.44 646 LEU A C 1
ATOM 5024 O O . LEU A 1 646 ? -9.719 -33.625 -2.15 1 85.44 646 LEU A O 1
ATOM 5028 N N . SER A 1 647 ? -9.062 -35.531 -3.158 1 89.75 647 SER A N 1
ATOM 5029 C CA . SER A 1 647 ? -8.805 -34.844 -4.418 1 89.75 647 SER A CA 1
ATOM 5030 C C . SER A 1 647 ? -10.07 -34.75 -5.262 1 89.75 647 SER A C 1
ATOM 5032 O O . SER A 1 647 ? -10.602 -35.75 -5.711 1 89.75 647 SER A O 1
ATOM 5034 N N . PHE A 1 648 ? -10.508 -33.562 -5.602 1 94.19 648 PHE A N 1
ATOM 5035 C CA . PHE A 1 648 ? -11.688 -33.344 -6.434 1 94.19 648 PHE A CA 1
ATOM 5036 C C . PHE A 1 648 ? -11.445 -33.875 -7.852 1 94.19 648 PHE A C 1
ATOM 5038 O O . PHE A 1 648 ? -12.344 -34.406 -8.477 1 94.19 648 PHE A O 1
ATOM 5045 N N . LEU A 1 649 ? -10.203 -33.688 -8.227 1 93.38 649 LEU A N 1
ATOM 5046 C CA . LEU A 1 649 ? -9.844 -34.062 -9.586 1 93.38 649 LEU A CA 1
ATOM 5047 C C . LEU A 1 649 ? -9.891 -35.562 -9.766 1 93.38 649 LEU A C 1
ATOM 5049 O O . LEU A 1 649 ? -10.25 -36.062 -10.844 1 93.38 649 LEU A O 1
ATOM 5053 N N . ARG A 1 650 ? -9.586 -36.312 -8.711 1 92.25 650 ARG A N 1
ATOM 5054 C CA . ARG A 1 650 ? -9.633 -37.75 -8.781 1 92.25 650 ARG A CA 1
ATOM 5055 C C . ARG A 1 650 ? -11.047 -38.25 -9.062 1 92.25 650 ARG A C 1
ATOM 5057 O O . ARG A 1 650 ? -11.25 -39.125 -9.898 1 92.25 650 ARG A O 1
ATOM 5064 N N . TRP A 1 651 ? -11.984 -37.656 -8.414 1 92.94 651 TRP A N 1
ATOM 5065 C CA . TRP A 1 651 ? -13.375 -38.062 -8.578 1 92.94 651 TRP A CA 1
ATOM 5066 C C . TRP A 1 651 ? -13.906 -37.656 -9.953 1 92.94 651 TRP A C 1
ATOM 5068 O O . TRP A 1 651 ? -14.609 -38.438 -10.602 1 92.94 651 TRP A O 1
ATOM 5078 N N . GLY A 1 652 ? -13.578 -36.469 -10.406 1 93.5 652 GLY A N 1
ATOM 5079 C CA . GLY A 1 652 ? -14.023 -36.031 -11.719 1 93.5 652 GLY A CA 1
ATOM 5080 C C . GLY A 1 652 ? -13.359 -36.781 -12.859 1 93.5 652 GLY A C 1
ATOM 5081 O O . GLY A 1 652 ? -14.039 -37.375 -13.695 1 93.5 652 GLY A O 1
ATOM 5082 N N . TYR A 1 653 ? -12.047 -36.812 -12.891 1 92.94 653 TYR A N 1
ATOM 5083 C CA . TYR A 1 653 ? -11.273 -37.438 -13.945 1 92.94 653 TYR A CA 1
ATOM 5084 C C . TYR A 1 653 ? -11.547 -38.938 -13.984 1 92.94 653 TYR A C 1
ATOM 5086 O O . TYR A 1 653 ? -11.789 -39.5 -15.055 1 92.94 653 TYR A O 1
ATOM 5094 N N . GLY A 1 654 ? -11.57 -39.625 -12.812 1 91 654 GLY A N 1
ATOM 5095 C CA . GLY A 1 654 ? -11.805 -41.031 -12.75 1 91 654 GLY A CA 1
ATOM 5096 C C . GLY A 1 654 ? -13.141 -41.469 -13.336 1 91 654 GLY A C 1
ATOM 5097 O O . GLY A 1 654 ? -13.219 -42.438 -14.086 1 91 654 GLY A O 1
ATOM 5098 N N . ALA A 1 655 ? -14.125 -40.719 -13.07 1 92.5 655 ALA A N 1
ATOM 5099 C CA . ALA A 1 655 ? -15.469 -41.062 -13.547 1 92.5 655 ALA A CA 1
ATOM 5100 C C . ALA A 1 655 ? -15.586 -40.844 -15.047 1 92.5 655 ALA A C 1
ATOM 5102 O O . ALA A 1 655 ? -16.234 -41.625 -15.75 1 92.5 655 ALA A O 1
ATOM 5103 N N . VAL A 1 656 ? -14.977 -39.812 -15.57 1 91 656 VAL A N 1
ATOM 5104 C CA . VAL A 1 656 ? -15.078 -39.531 -17 1 91 656 VAL A CA 1
ATOM 5105 C C . VAL A 1 656 ? -14.305 -40.562 -17.797 1 91 656 VAL A C 1
ATOM 5107 O O . VAL A 1 656 ? -14.773 -41.031 -18.828 1 91 656 VAL A O 1
ATOM 5110 N N . ILE A 1 657 ? -13.148 -40.938 -17.312 1 89.69 657 ILE A N 1
ATOM 5111 C CA . ILE A 1 657 ? -12.336 -41.938 -18 1 89.69 657 ILE A CA 1
ATOM 5112 C C . ILE A 1 657 ? -13.055 -43.312 -17.984 1 89.69 657 ILE A C 1
ATOM 5114 O O . ILE A 1 657 ? -13.031 -44.031 -18.969 1 89.69 657 ILE A O 1
ATOM 5118 N N . TYR A 1 658 ? -13.656 -43.594 -16.844 1 90.06 658 TYR A N 1
ATOM 5119 C CA . TYR A 1 658 ? -14.445 -44.812 -16.781 1 90.06 658 TYR A CA 1
ATOM 5120 C C . TYR A 1 658 ? -15.555 -44.812 -17.828 1 90.06 658 TYR A C 1
ATOM 5122 O O . TYR A 1 658 ? -15.758 -45.812 -18.547 1 90.06 658 TYR A O 1
ATOM 5130 N N . ALA A 1 659 ? -16.281 -43.688 -17.922 1 88 659 ALA A N 1
ATOM 5131 C CA . ALA A 1 659 ? -17.391 -43.594 -18.875 1 88 659 ALA A CA 1
ATOM 5132 C C . ALA A 1 659 ? -16.891 -43.656 -20.312 1 88 659 ALA A C 1
ATOM 5134 O O . ALA A 1 659 ? -17.578 -44.188 -21.188 1 88 659 ALA A O 1
ATOM 5135 N N . TRP A 1 660 ? -15.734 -43.156 -20.547 1 84.75 660 TRP A N 1
ATOM 5136 C CA . TRP A 1 660 ? -15.219 -43.094 -21.906 1 84.75 660 TRP A CA 1
ATOM 5137 C C . TRP A 1 660 ? -14.578 -44.406 -22.328 1 84.75 660 TRP A C 1
ATOM 5139 O O . TRP A 1 660 ? -14.719 -44.844 -23.469 1 84.75 660 TRP A O 1
ATOM 5149 N N . LEU A 1 661 ? -13.898 -45.125 -21.438 1 83.94 661 LEU A N 1
ATOM 5150 C CA . LEU A 1 661 ? -13.086 -46.281 -21.781 1 83.94 661 LEU A CA 1
ATOM 5151 C C . LEU A 1 661 ? -13.875 -47.594 -21.594 1 83.94 661 LEU A C 1
ATOM 5153 O O . LEU A 1 661 ? -13.602 -48.594 -22.25 1 83.94 661 LEU A O 1
ATOM 5157 N N . HIS A 1 662 ? -14.82 -47.5 -20.766 1 85.69 662 HIS A N 1
ATOM 5158 C CA . HIS A 1 662 ? -15.531 -48.75 -20.453 1 85.69 662 HIS A CA 1
ATOM 5159 C C . HIS A 1 662 ? -16.156 -49.344 -21.703 1 85.69 662 HIS A C 1
ATOM 5161 O O . HIS A 1 662 ? -16.875 -48.656 -22.438 1 85.69 662 HIS A O 1
ATOM 5167 N N . GLY A 1 663 ? -15.805 -50.594 -22 1 79.88 663 GLY A N 1
ATOM 5168 C CA . GLY A 1 663 ? -16.391 -51.344 -23.078 1 79.88 663 GLY A CA 1
ATOM 5169 C C . GLY A 1 663 ? -15.773 -51.062 -24.422 1 79.88 663 GLY A C 1
ATOM 5170 O O . GLY A 1 663 ? -16.219 -51.594 -25.453 1 79.88 663 GLY A O 1
ATOM 5171 N N . LYS A 1 664 ? -14.812 -50.156 -24.516 1 79.44 664 LYS A N 1
ATOM 5172 C CA . LYS A 1 664 ? -14.195 -49.812 -25.797 1 79.44 664 LYS A CA 1
ATOM 5173 C C . LYS A 1 664 ? -12.953 -50.656 -26.047 1 79.44 664 LYS A C 1
ATOM 5175 O O . LYS A 1 664 ? -12.219 -51 -25.125 1 79.44 664 LYS A O 1
ATOM 5180 N N . ALA A 1 665 ? -12.828 -51.062 -27.297 1 73.94 665 ALA A N 1
ATOM 5181 C CA . ALA A 1 665 ? -11.641 -51.812 -27.719 1 73.94 665 ALA A CA 1
ATOM 5182 C C . ALA A 1 665 ? -10.75 -50.938 -28.609 1 73.94 665 ALA A C 1
ATOM 5184 O O . ALA A 1 665 ? -11.234 -50.125 -29.391 1 73.94 665 ALA A O 1
ATOM 5185 N N . PHE A 1 666 ? -9.523 -50.75 -28.266 1 71.75 666 PHE A N 1
ATOM 5186 C CA . PHE A 1 666 ? -8.578 -49.938 -29.031 1 71.75 666 PHE A CA 1
ATOM 5187 C C . PHE A 1 666 ? -7.648 -50.844 -29.844 1 71.75 666 PHE A C 1
ATOM 5189 O O . PHE A 1 666 ? -7.352 -51.969 -29.438 1 71.75 666 PHE A O 1
ATOM 5196 N N . GLN A 1 667 ? -7.43 -50.344 -31.078 1 63.41 667 GLN A N 1
ATOM 5197 C CA . GLN A 1 667 ? -6.488 -51.062 -31.938 1 63.41 667 GLN A CA 1
ATOM 5198 C C . GLN A 1 667 ? -5.062 -50.938 -31.406 1 63.41 667 GLN A C 1
ATOM 5200 O O . GLN A 1 667 ? -4.715 -49.938 -30.766 1 63.41 667 GLN A O 1
ATOM 5205 N N . CYS A 1 668 ? -4.316 -52 -31.375 1 58.91 668 CYS A N 1
ATOM 5206 C CA . CYS A 1 668 ? -2.934 -51.969 -30.906 1 58.91 668 CYS A CA 1
ATOM 5207 C C . CYS A 1 668 ? -2.121 -50.938 -31.688 1 58.91 668 CYS A C 1
ATOM 5209 O O . CYS A 1 668 ? -2.668 -50.188 -32.5 1 58.91 668 CYS A O 1
ATOM 5211 N N . ASP A 1 669 ? -0.681 -50.969 -31.938 1 48.75 669 ASP A N 1
ATOM 5212 C CA . ASP A 1 669 ? 0.352 -50.094 -32.469 1 48.75 669 ASP A CA 1
ATOM 5213 C C . ASP A 1 669 ? 0.048 -49.688 -33.906 1 48.75 669 ASP A C 1
ATOM 5215 O O . ASP A 1 669 ? 0.894 -49.125 -34.594 1 48.75 669 ASP A O 1
ATOM 5219 N N . GLY A 1 670 ? -1.288 -49.531 -34.344 1 46.16 670 GLY A N 1
ATOM 5220 C CA . GLY A 1 670 ? -1.6 -49.156 -35.719 1 46.16 670 GLY A CA 1
ATOM 5221 C C . GLY A 1 670 ? -1.39 -50.25 -36.719 1 46.16 670 GLY A C 1
ATOM 5222 O O . GLY A 1 670 ? -1.763 -50.125 -37.875 1 46.16 670 GLY A O 1
ATOM 5223 N N . ALA A 1 671 ? -0.394 -51.125 -36.781 1 42.97 671 ALA A N 1
ATOM 5224 C CA . ALA A 1 671 ? -0.087 -52.094 -37.812 1 42.97 671 ALA A CA 1
ATOM 5225 C C . ALA A 1 671 ? -0.935 -53.344 -37.688 1 42.97 671 ALA A C 1
ATOM 5227 O O . ALA A 1 671 ? -0.537 -54.438 -38.125 1 42.97 671 ALA A O 1
ATOM 5228 N N . GLY A 1 672 ? -2.107 -53.281 -37.188 1 40.75 672 GLY A N 1
ATOM 5229 C CA . GLY A 1 672 ? -2.994 -54.438 -37.25 1 40.75 672 GLY A CA 1
ATOM 5230 C C . GLY A 1 672 ? -2.807 -55.406 -36.094 1 40.75 672 GLY A C 1
ATOM 5231 O O . GLY A 1 672 ? -3.395 -56.5 -36.062 1 40.75 672 GLY A O 1
ATOM 5232 N N . ASN A 1 673 ? -1.824 -55.375 -35.438 1 37.19 673 ASN A N 1
ATOM 5233 C CA . ASN A 1 673 ? -1.625 -56.438 -34.469 1 37.19 673 ASN A CA 1
ATOM 5234 C C . ASN A 1 673 ? -2.527 -56.219 -33.25 1 37.19 673 ASN A C 1
ATOM 5236 O O . ASN A 1 673 ? -2.51 -55.156 -32.625 1 37.19 673 ASN A O 1
ATOM 5240 N N . THR A 1 674 ? -3.637 -56.812 -33.219 1 42.22 674 THR A N 1
ATOM 5241 C CA . THR A 1 674 ? -4.691 -56.781 -32.219 1 42.22 674 THR A CA 1
ATOM 5242 C C . THR A 1 674 ? -4.25 -57.5 -30.938 1 42.22 674 THR A C 1
ATOM 5244 O O . THR A 1 674 ? -4.98 -57.5 -29.938 1 42.22 674 THR A O 1
ATOM 5247 N N . SER A 1 675 ? -3.586 -58.375 -31 1 41.59 675 SER A N 1
ATOM 5248 C CA . SER A 1 675 ? -3.463 -59.375 -29.938 1 41.59 675 SER A CA 1
ATOM 5249 C C . SER A 1 675 ? -3.014 -58.75 -28.625 1 41.59 675 SER A C 1
ATOM 5251 O O . SER A 1 675 ? -3.193 -59.312 -27.562 1 41.59 675 SER A O 1
ATOM 5253 N N . TYR A 1 676 ? -2.129 -57.688 -28.688 1 46.56 676 TYR A N 1
ATOM 5254 C CA . TYR A 1 676 ? -1.388 -57.312 -27.484 1 46.56 676 TYR A CA 1
ATOM 5255 C C . TYR A 1 676 ? -1.933 -56.031 -26.891 1 46.56 676 TYR A C 1
ATOM 5257 O O . TYR A 1 676 ? -1.33 -55.438 -25.969 1 46.56 676 TYR A O 1
ATOM 5265 N N . CYS A 1 677 ? -3.066 -55.5 -27.406 1 59.53 677 CYS A N 1
ATOM 5266 C CA . CYS A 1 677 ? -3.471 -54.156 -26.984 1 59.53 677 CYS A CA 1
ATOM 5267 C C . CYS A 1 677 ? -4.484 -54.219 -25.844 1 59.53 677 CYS A C 1
ATOM 5269 O O . CYS A 1 677 ? -5.223 -55.188 -25.734 1 59.53 677 CYS A O 1
ATOM 5271 N N . TYR A 1 678 ? -4.234 -53.438 -24.766 1 67.94 678 TYR A N 1
ATOM 5272 C CA . TYR A 1 678 ? -5.148 -53.312 -23.641 1 67.94 678 TYR A CA 1
ATOM 5273 C C . TYR A 1 678 ? -6.523 -52.844 -24.094 1 67.94 678 TYR A C 1
ATOM 5275 O O . TYR A 1 678 ? -6.625 -51.938 -24.953 1 67.94 678 TYR A O 1
ATOM 5283 N N . THR A 1 679 ? -7.523 -53.75 -23.641 1 75.44 679 THR A N 1
ATOM 5284 C CA . THR A 1 679 ? -8.875 -53.219 -23.781 1 75.44 679 THR A CA 1
ATOM 5285 C C . THR A 1 679 ? -9.117 -52.062 -22.797 1 75.44 679 THR A C 1
ATOM 5287 O O . THR A 1 679 ? -8.297 -51.812 -21.922 1 75.44 679 THR A O 1
ATOM 5290 N N . GLY A 1 680 ? -10.156 -51.25 -23.094 1 79.38 680 GLY A N 1
ATOM 5291 C CA . GLY A 1 680 ? -10.516 -50.188 -22.172 1 79.38 680 GLY A CA 1
ATOM 5292 C C . GLY A 1 680 ? -10.703 -50.656 -20.75 1 79.38 680 GLY A C 1
ATOM 5293 O O . GLY A 1 680 ? -10.281 -49.969 -19.797 1 79.38 680 GLY A O 1
ATOM 5294 N N . ASP A 1 681 ? -11.281 -51.812 -20.516 1 84 681 ASP A N 1
ATOM 5295 C CA . ASP A 1 681 ? -11.523 -52.344 -19.172 1 84 681 ASP A CA 1
ATOM 5296 C C . ASP A 1 681 ? -10.227 -52.812 -18.516 1 84 681 ASP A C 1
ATOM 5298 O O . ASP A 1 681 ? -10.062 -52.688 -17.297 1 84 681 ASP A O 1
ATOM 5302 N N . ASP A 1 682 ? -9.336 -53.25 -19.312 1 78.69 682 ASP A N 1
ATOM 5303 C CA . ASP A 1 682 ? -8.031 -53.656 -18.797 1 78.69 682 ASP A CA 1
ATOM 5304 C C . ASP A 1 682 ? -7.246 -52.438 -18.297 1 78.69 682 ASP A C 1
ATOM 5306 O O . ASP A 1 682 ? -6.586 -52.5 -17.25 1 78.69 682 ASP A O 1
ATOM 5310 N N . TYR A 1 683 ? -7.441 -51.5 -19.078 1 80.06 683 TYR A N 1
ATOM 5311 C CA . TYR A 1 683 ? -6.766 -50.281 -18.688 1 80.06 683 TYR A CA 1
ATOM 5312 C C . TYR A 1 683 ? -7.352 -49.719 -17.391 1 80.06 683 TYR A C 1
ATOM 5314 O O . TYR A 1 683 ? -6.609 -49.281 -16.516 1 80.06 683 TYR A O 1
ATOM 5322 N N . LEU A 1 684 ? -8.641 -49.75 -17.25 1 86.5 684 LEU A N 1
ATOM 5323 C CA . LEU A 1 684 ? -9.305 -49.25 -16.047 1 86.5 684 LEU A CA 1
ATOM 5324 C C . LEU A 1 684 ? -8.906 -50.062 -14.836 1 86.5 684 LEU A C 1
ATOM 5326 O O . LEU A 1 684 ? -8.742 -49.531 -13.742 1 86.5 684 LEU A O 1
ATOM 5330 N N . ALA A 1 685 ? -8.703 -51.312 -15.016 1 83 685 ALA A N 1
ATOM 5331 C CA . ALA A 1 685 ? -8.281 -52.156 -13.922 1 83 685 ALA A CA 1
ATOM 5332 C C . ALA A 1 685 ? -6.836 -51.875 -13.523 1 83 685 ALA A C 1
ATOM 5334 O O . ALA A 1 685 ? -6.5 -51.906 -12.336 1 83 685 ALA A O 1
ATOM 5335 N N . MET A 1 686 ? -6.074 -51.594 -14.531 1 76.81 686 MET A N 1
ATOM 5336 C CA . MET A 1 686 ? -4.668 -51.312 -14.266 1 76.81 686 MET A CA 1
ATOM 5337 C C . MET A 1 686 ? -4.508 -50 -13.508 1 76.81 686 MET A C 1
ATOM 5339 O O . MET A 1 686 ? -3.643 -49.875 -12.633 1 76.81 686 MET A O 1
ATOM 5343 N N . GLU A 1 687 ? -5.324 -49.062 -13.789 1 82.38 687 GLU A N 1
ATOM 5344 C CA . GLU A 1 687 ? -5.223 -47.75 -13.164 1 82.38 687 GLU A CA 1
ATOM 5345 C C . GLU A 1 687 ? -6.008 -47.688 -11.859 1 82.38 687 GLU A C 1
ATOM 5347 O O . GLU A 1 687 ? -5.871 -46.719 -11.086 1 82.38 687 GLU A O 1
ATOM 5352 N N . GLY A 1 688 ? -6.766 -48.656 -11.492 1 82.06 688 GLY A N 1
ATOM 5353 C CA . GLY A 1 688 ? -7.555 -48.688 -10.273 1 82.06 688 GLY A CA 1
ATOM 5354 C C . GLY A 1 688 ? -8.852 -47.906 -10.375 1 82.06 688 GLY A C 1
ATOM 5355 O O . GLY A 1 688 ? -9.305 -47.312 -9.383 1 82.06 688 GLY A O 1
ATOM 5356 N N . LEU A 1 689 ? -9.406 -47.812 -11.617 1 86.81 689 LEU A N 1
ATOM 5357 C CA . LEU A 1 689 ? -10.625 -47.031 -11.836 1 86.81 689 LEU A CA 1
ATOM 5358 C C . LEU A 1 689 ? -11.773 -47.938 -12.25 1 86.81 689 LEU A C 1
ATOM 5360 O O . LEU A 1 689 ? -12.727 -47.5 -12.891 1 86.81 689 LEU A O 1
ATOM 5364 N N . GLN A 1 690 ? -11.719 -49.188 -11.883 1 85.5 690 GLN A N 1
ATOM 5365 C CA . GLN A 1 690 ? -12.703 -50.188 -12.336 1 85.5 690 GLN A CA 1
ATOM 5366 C C . GLN A 1 690 ? -14.039 -49.969 -11.617 1 85.5 690 GLN A C 1
ATOM 5368 O O . GLN A 1 690 ? -15.094 -50.25 -12.188 1 85.5 690 GLN A O 1
ATOM 5373 N N . ASP A 1 691 ? -13.977 -49.438 -10.391 1 82.44 691 ASP A N 1
ATOM 5374 C CA . ASP A 1 691 ? -15.203 -49.344 -9.602 1 82.44 691 ASP A CA 1
ATOM 5375 C C . ASP A 1 691 ? -15.75 -47.906 -9.625 1 82.44 691 ASP A C 1
ATOM 5377 O O . ASP A 1 691 ? -16.594 -47.531 -8.805 1 82.44 691 ASP A O 1
ATOM 5381 N N . GLU A 1 692 ? -15.422 -47.156 -10.562 1 87 692 GLU A N 1
ATOM 5382 C CA . GLU A 1 692 ? -15.875 -45.75 -10.602 1 87 692 GLU A CA 1
ATOM 5383 C C . GLU A 1 692 ? -17.188 -45.625 -11.359 1 87 692 GLU A C 1
ATOM 5385 O O . GLU A 1 692 ? -17.547 -46.5 -12.148 1 87 692 GLU A O 1
ATOM 5390 N N . SER A 1 693 ? -18.031 -44.75 -10.883 1 89.38 693 SER A N 1
ATOM 5391 C CA . SER A 1 693 ? -19.297 -44.438 -11.547 1 89.38 693 SER A CA 1
ATOM 5392 C C . SER A 1 693 ? -19.516 -42.938 -11.641 1 89.38 693 SER A C 1
ATOM 5394 O O . SER A 1 693 ? -19.109 -42.188 -10.75 1 89.38 693 SER A O 1
ATOM 5396 N N . VAL A 1 694 ? -20.047 -42.562 -12.781 1 91.81 694 VAL A N 1
ATOM 5397 C CA . VAL A 1 694 ? -20.312 -41.156 -13.023 1 91.81 694 VAL A CA 1
ATOM 5398 C C . VAL A 1 694 ? -21.312 -40.625 -12 1 91.81 694 VAL A C 1
ATOM 5400 O O . VAL A 1 694 ? -21.125 -39.562 -11.438 1 91.81 694 VAL A O 1
ATOM 5403 N N . MET A 1 695 ? -22.328 -41.406 -11.641 1 92.75 695 MET A N 1
ATOM 5404 C CA . MET A 1 695 ? -23.375 -40.969 -10.719 1 92.75 695 MET A CA 1
ATOM 5405 C C . MET A 1 695 ? -22.844 -40.875 -9.297 1 92.75 695 MET A C 1
ATOM 5407 O O . MET A 1 695 ? -23.125 -39.906 -8.586 1 92.75 695 MET A O 1
ATOM 5411 N N . SER A 1 696 ? -22.062 -41.812 -8.875 1 93.69 696 SER A N 1
ATOM 5412 C CA . SER A 1 696 ? -21.516 -41.781 -7.523 1 93.69 696 SER A CA 1
ATOM 5413 C C . SER A 1 696 ? -20.547 -40.625 -7.344 1 93.69 696 SER A C 1
ATOM 5415 O O . SER A 1 696 ? -20.578 -39.938 -6.32 1 93.69 696 SER A O 1
ATOM 5417 N N . SER A 1 697 ? -19.719 -40.438 -8.344 1 94.88 697 SER A N 1
ATOM 5418 C CA . SER A 1 697 ? -18.766 -39.312 -8.25 1 94.88 697 SER A CA 1
ATOM 5419 C C . SER A 1 697 ? -19.469 -37.969 -8.273 1 94.88 697 SER A C 1
ATOM 5421 O O . SER A 1 697 ? -19.078 -37.031 -7.562 1 94.88 697 SER A O 1
ATOM 5423 N N . ALA A 1 698 ? -20.484 -37.875 -9.078 1 95.19 698 ALA A N 1
ATOM 5424 C CA . ALA A 1 698 ? -21.266 -36.625 -9.125 1 95.19 698 ALA A CA 1
ATOM 5425 C C . ALA A 1 698 ? -21.922 -36.344 -7.777 1 95.19 698 ALA A C 1
ATOM 5427 O O . ALA A 1 698 ? -21.938 -35.188 -7.316 1 95.19 698 ALA A O 1
ATOM 5428 N N . LEU A 1 699 ? -22.391 -37.375 -7.18 1 95.31 699 LEU A N 1
ATOM 5429 C CA . LEU A 1 699 ? -23.047 -37.219 -5.883 1 95.31 699 LEU A CA 1
ATOM 5430 C C . LEU A 1 699 ? -22.031 -36.844 -4.809 1 95.31 699 LEU A C 1
ATOM 5432 O O . LEU A 1 699 ? -22.297 -35.969 -3.963 1 95.31 699 LEU A O 1
ATOM 5436 N N . ILE A 1 700 ? -20.859 -37.438 -4.84 1 95 700 ILE A N 1
ATOM 5437 C CA . ILE A 1 700 ? -19.828 -37.156 -3.857 1 95 700 ILE A CA 1
ATOM 5438 C C . ILE A 1 700 ? -19.391 -35.688 -4.008 1 95 700 ILE A C 1
ATOM 5440 O O . ILE A 1 700 ? -19.266 -34.969 -3.016 1 95 700 ILE A O 1
ATOM 5444 N N . LEU A 1 701 ? -19.188 -35.312 -5.234 1 96.25 701 LEU A N 1
ATOM 5445 C CA . LEU A 1 701 ? -18.75 -33.938 -5.48 1 96.25 701 LEU A CA 1
ATOM 5446 C C . LEU A 1 701 ? -19.828 -32.938 -5.074 1 96.25 701 LEU A C 1
ATOM 5448 O O . LEU A 1 701 ? -19.531 -31.875 -4.504 1 96.25 701 LEU A O 1
ATOM 5452 N N . ALA A 1 702 ? -21.062 -33.25 -5.328 1 95.44 702 ALA A N 1
ATOM 5453 C CA . ALA A 1 702 ? -22.156 -32.375 -4.938 1 95.44 702 ALA A CA 1
ATOM 5454 C C . ALA A 1 702 ? -22.266 -32.25 -3.42 1 95.44 702 ALA A C 1
ATOM 5456 O O . ALA A 1 702 ? -22.453 -31.172 -2.879 1 95.44 702 ALA A O 1
ATOM 5457 N N . LEU A 1 703 ? -22.047 -33.375 -2.766 1 95.44 703 LEU A N 1
ATOM 5458 C CA . LEU A 1 703 ? -22.125 -33.375 -1.309 1 95.44 703 LEU A CA 1
ATOM 5459 C C . LEU A 1 703 ? -20.938 -32.625 -0.701 1 95.44 703 LEU A C 1
ATOM 5461 O O . LEU A 1 703 ? -21.109 -31.922 0.29 1 95.44 703 LEU A O 1
ATOM 5465 N N . LEU A 1 704 ? -19.828 -32.844 -1.309 1 95.5 704 LEU A N 1
ATOM 5466 C CA . LEU A 1 704 ? -18.656 -32.125 -0.831 1 95.5 704 LEU A CA 1
ATOM 5467 C C . LEU A 1 704 ? -18.828 -30.609 -1.029 1 95.5 704 LEU A C 1
ATOM 5469 O O . LEU A 1 704 ? -18.5 -29.812 -0.143 1 95.5 704 LEU A O 1
ATOM 5473 N N . GLY A 1 705 ? -19.359 -30.234 -2.164 1 95.38 705 GLY A N 1
ATOM 5474 C CA . GLY A 1 705 ? -19.625 -28.844 -2.418 1 95.38 705 GLY A CA 1
ATOM 5475 C C . GLY A 1 705 ? -20.641 -28.25 -1.449 1 95.38 705 GLY A C 1
ATOM 5476 O O . GLY A 1 705 ? -20.422 -27.156 -0.912 1 95.38 705 GLY A O 1
ATOM 5477 N N . ALA A 1 706 ? -21.625 -28.984 -1.202 1 95.12 706 ALA A N 1
ATOM 5478 C CA . ALA A 1 706 ? -22.656 -28.531 -0.281 1 95.12 706 ALA A CA 1
ATOM 5479 C C . ALA A 1 706 ? -22.125 -28.453 1.147 1 95.12 706 ALA A C 1
ATOM 5481 O O . ALA A 1 706 ? -22.453 -27.531 1.888 1 95.12 706 ALA A O 1
ATOM 5482 N N . SER A 1 707 ? -21.312 -29.438 1.454 1 95.56 707 SER A N 1
ATOM 5483 C CA . SER A 1 707 ? -20.734 -29.438 2.791 1 95.56 707 SER A CA 1
ATOM 5484 C C . SER A 1 707 ? -19.812 -28.234 2.986 1 95.56 707 SER A C 1
ATOM 5486 O O . SER A 1 707 ? -19.781 -27.625 4.062 1 95.56 707 SER A O 1
ATOM 5488 N N . MET A 1 708 ? -19.109 -27.906 2.029 1 95.75 708 MET A N 1
ATOM 5489 C CA . MET A 1 708 ? -18.234 -26.75 2.109 1 95.75 708 MET A CA 1
ATOM 5490 C C . MET A 1 708 ? -19.031 -25.453 2.205 1 95.75 708 MET A C 1
ATOM 5492 O O . MET A 1 708 ? -18.656 -24.547 2.953 1 95.75 708 MET A O 1
ATOM 5496 N N . MET A 1 709 ? -20.062 -25.359 1.519 1 95.69 709 MET A N 1
ATOM 5497 C CA . MET A 1 709 ? -20.922 -24.188 1.59 1 95.69 709 MET A CA 1
ATOM 5498 C C . MET A 1 709 ? -21.562 -24.062 2.963 1 95.69 709 MET A C 1
ATOM 5500 O O . MET A 1 709 ? -21.719 -22.953 3.49 1 95.69 709 MET A O 1
ATOM 5504 N N . THR A 1 710 ? -21.906 -25.203 3.5 1 95.44 710 THR A N 1
ATOM 5505 C CA . THR A 1 710 ? -22.484 -25.203 4.84 1 95.44 710 THR A CA 1
ATOM 5506 C C . THR A 1 710 ? -21.438 -24.797 5.875 1 95.44 710 THR A C 1
ATOM 5508 O O . THR A 1 710 ? -21.734 -24.031 6.801 1 95.44 710 THR A O 1
ATOM 5511 N N . LEU A 1 711 ? -20.266 -25.297 5.652 1 95.25 711 LEU A N 1
ATOM 5512 C CA . LEU A 1 711 ? -19.188 -24.891 6.535 1 95.25 711 LEU A CA 1
ATOM 5513 C C . LEU A 1 711 ? -18.906 -23.391 6.41 1 95.25 711 LEU A C 1
ATOM 5515 O O . LEU A 1 711 ? -18.625 -22.719 7.406 1 95.25 711 LEU A O 1
ATOM 5519 N N . LEU A 1 712 ? -19 -22.922 5.238 1 94.88 712 LEU A N 1
ATOM 5520 C CA . LEU A 1 712 ? -18.828 -21.484 5 1 94.88 712 LEU A CA 1
ATOM 5521 C C . LEU A 1 712 ? -19.906 -20.688 5.723 1 94.88 712 LEU A C 1
ATOM 5523 O O . LEU A 1 712 ? -19.625 -19.641 6.301 1 94.88 712 LEU A O 1
ATOM 5527 N N . LEU A 1 713 ? -21.078 -21.188 5.738 1 94.06 713 LEU A N 1
ATOM 5528 C CA . LEU A 1 713 ? -22.188 -20.531 6.434 1 94.06 713 LEU A CA 1
ATOM 5529 C C . LEU A 1 713 ? -21.938 -20.484 7.934 1 94.06 713 LEU A C 1
ATOM 5531 O O . LEU A 1 713 ? -22.125 -19.438 8.57 1 94.06 713 LEU A O 1
ATOM 5535 N N . VAL A 1 714 ? -21.406 -21.516 8.445 1 93.06 714 VAL A N 1
ATOM 5536 C CA . VAL A 1 714 ? -21.156 -21.594 9.883 1 93.06 714 VAL A CA 1
ATOM 5537 C C . VAL A 1 714 ? -20.016 -20.656 10.273 1 93.06 714 VAL A C 1
ATOM 5539 O O . VAL A 1 714 ? -20.156 -19.875 11.219 1 93.06 714 VAL A O 1
ATOM 5542 N N . LEU A 1 715 ? -18.969 -20.688 9.492 1 90.94 715 LEU A N 1
ATOM 5543 C CA . LEU A 1 715 ? -17.828 -19.828 9.797 1 90.94 715 LEU A CA 1
ATOM 5544 C C . LEU A 1 715 ? -18.188 -18.359 9.602 1 90.94 715 LEU A C 1
ATOM 5546 O O . LEU A 1 715 ? -17.719 -17.5 10.359 1 90.94 715 LEU A O 1
ATOM 5550 N N . TRP A 1 716 ? -18.922 -18.141 8.578 1 88.69 716 TRP A N 1
ATOM 5551 C CA . TRP A 1 716 ? -19.375 -16.781 8.289 1 88.69 716 TRP A CA 1
ATOM 5552 C C . TRP A 1 716 ? -20.25 -16.25 9.414 1 88.69 716 TRP A C 1
ATOM 5554 O O . TRP A 1 716 ? -20.125 -15.086 9.797 1 88.69 716 TRP A O 1
ATOM 5564 N N . SER A 1 717 ? -21.047 -17.062 10.031 1 86.06 717 SER A N 1
ATOM 5565 C CA . SER A 1 717 ? -21.938 -16.656 11.109 1 86.06 717 SER A CA 1
ATOM 5566 C C . SER A 1 717 ? -21.172 -16.438 12.406 1 86.06 717 SER A C 1
ATOM 5568 O O . SER A 1 717 ? -21.547 -15.586 13.219 1 86.06 717 SER A O 1
ATOM 5570 N N . LEU A 1 718 ? -20.047 -17.031 12.531 1 80.19 718 LEU A N 1
ATOM 5571 C CA . LEU A 1 718 ? -19.234 -16.891 13.742 1 80.19 718 LEU A CA 1
ATOM 5572 C C . LEU A 1 718 ? -18.375 -15.641 13.672 1 80.19 718 LEU A C 1
ATOM 5574 O O . LEU A 1 718 ? -18.062 -15.039 14.703 1 80.19 718 LEU A O 1
ATOM 5578 N N . ARG A 1 719 ? -17.828 -15.281 12.672 1 71.69 719 ARG A N 1
ATOM 5579 C CA . ARG A 1 719 ? -16.953 -14.125 12.523 1 71.69 719 ARG A CA 1
ATOM 5580 C C . ARG A 1 719 ? -17.703 -12.828 12.812 1 71.69 719 ARG A C 1
ATOM 5582 O O . ARG A 1 719 ? -17.094 -11.828 13.211 1 71.69 719 ARG A O 1
ATOM 5589 N N . THR A 1 720 ? -18.953 -12.719 12.688 1 59.19 720 THR A N 1
ATOM 5590 C CA . THR A 1 720 ? -19.719 -11.484 12.867 1 59.19 720 THR A CA 1
ATOM 5591 C C . THR A 1 720 ? -20.172 -11.336 14.312 1 59.19 720 THR A C 1
ATOM 5593 O O . THR A 1 720 ? -20.688 -10.281 14.703 1 59.19 720 THR A O 1
ATOM 5596 N N . THR A 1 721 ? -19.969 -12.398 15.102 1 50.53 721 THR A N 1
ATOM 5597 C CA . THR A 1 721 ? -20.344 -12.219 16.5 1 50.53 721 THR A CA 1
ATOM 5598 C C . THR A 1 721 ? -19.125 -11.789 17.328 1 50.53 721 THR A C 1
ATOM 5600 O O . THR A 1 721 ? -18.031 -12.297 17.125 1 50.53 721 THR A O 1
ATOM 5603 N N . MET B 1 1 ? 70.938 27.875 62 1 17.86 1 MET B N 1
ATOM 5604 C CA . MET B 1 1 ? 69.938 27.391 62.906 1 17.86 1 MET B CA 1
ATOM 5605 C C . MET B 1 1 ? 68.75 28.391 63.031 1 17.86 1 MET B C 1
ATOM 5607 O O . MET B 1 1 ? 67.875 28.203 63.812 1 17.86 1 MET B O 1
ATOM 5611 N N . ILE B 1 2 ? 69.062 29.531 62.5 1 17.91 2 ILE B N 1
ATOM 5612 C CA . ILE B 1 2 ? 68.625 30.859 62.906 1 17.91 2 ILE B CA 1
ATOM 5613 C C . ILE B 1 2 ? 67.062 30.938 62.875 1 17.91 2 ILE B C 1
ATOM 5615 O O . ILE B 1 2 ? 66.438 30.312 62.031 1 17.91 2 ILE B O 1
ATOM 5619 N N . SER B 1 3 ? 66.625 31.641 63.812 1 17.28 3 SER B N 1
ATOM 5620 C CA . SER B 1 3 ? 65.5 31.797 64.75 1 17.28 3 SER B CA 1
ATOM 5621 C C . SER B 1 3 ? 64.25 32.344 64.062 1 17.28 3 SER B C 1
ATOM 5623 O O . SER B 1 3 ? 63.375 32.875 64.75 1 17.28 3 SER B O 1
ATOM 5625 N N . GLU B 1 4 ? 64.312 32.125 62.844 1 18.06 4 GLU B N 1
ATOM 5626 C CA . GLU B 1 4 ? 63.656 32.969 61.875 1 18.06 4 GLU B CA 1
ATOM 5627 C C . GLU B 1 4 ? 62.156 33.031 62.125 1 18.06 4 GLU B C 1
ATOM 5629 O O . GLU B 1 4 ? 61.406 32.094 61.875 1 18.06 4 GLU B O 1
ATOM 5634 N N . SER B 1 5 ? 62.062 33.656 63.281 1 15.98 5 SER B N 1
ATOM 5635 C CA . SER B 1 5 ? 60.969 33.531 64.25 1 15.98 5 SER B CA 1
ATOM 5636 C C . SER B 1 5 ? 59.625 33.75 63.562 1 15.98 5 SER B C 1
ATOM 5638 O O . SER B 1 5 ? 58.719 32.938 63.656 1 15.98 5 SER B O 1
ATOM 5640 N N . THR B 1 6 ? 59.469 35.031 63.438 1 16.28 6 THR B N 1
ATOM 5641 C CA . THR B 1 6 ? 58.406 35.688 64.188 1 16.28 6 THR B CA 1
ATOM 5642 C C . THR B 1 6 ? 57.062 35.531 63.531 1 16.28 6 THR B C 1
ATOM 5644 O O . THR B 1 6 ? 56.062 35.281 64.188 1 16.28 6 THR B O 1
ATOM 5647 N N . PRO B 1 7 ? 56.938 36.219 62.344 1 19.83 7 PRO B N 1
ATOM 5648 C CA . PRO B 1 7 ? 55.844 37.156 62.219 1 19.83 7 PRO B CA 1
ATOM 5649 C C . PRO B 1 7 ? 54.5 36.5 62.062 1 19.83 7 PRO B C 1
ATOM 5651 O O . PRO B 1 7 ? 54.312 35.625 61.188 1 19.83 7 PRO B O 1
ATOM 5654 N N . LEU B 1 8 ? 53.875 36.156 63.094 1 18.95 8 LEU B N 1
ATOM 5655 C CA . LEU B 1 8 ? 52.719 35.344 63.406 1 18.95 8 LEU B CA 1
ATOM 5656 C C . LEU B 1 8 ? 51.5 35.875 62.688 1 18.95 8 LEU B C 1
ATOM 5658 O O . LEU B 1 8 ? 51.125 37.031 62.812 1 18.95 8 LEU B O 1
ATOM 5662 N N . VAL B 1 9 ? 51.406 35.531 61.5 1 19.2 9 VAL B N 1
ATOM 5663 C CA . VAL B 1 9 ? 50.594 36 60.375 1 19.2 9 VAL B CA 1
ATOM 5664 C C . VAL B 1 9 ? 49.125 35.938 60.719 1 19.2 9 VAL B C 1
ATOM 5666 O O . VAL B 1 9 ? 48.594 34.875 61 1 19.2 9 VAL B O 1
ATOM 5669 N N . GLY B 1 10 ? 48.812 36.781 61.625 1 18.44 10 GLY B N 1
ATOM 5670 C CA . GLY B 1 10 ? 47.562 36.906 62.312 1 18.44 10 GLY B CA 1
ATOM 5671 C C . GLY B 1 10 ? 46.344 36.719 61.406 1 18.44 10 GLY B C 1
ATOM 5672 O O . GLY B 1 10 ? 46.219 37.406 60.406 1 18.44 10 GLY B O 1
ATOM 5673 N N . ASN B 1 11 ? 46.125 35.531 61.219 1 17.52 11 ASN B N 1
ATOM 5674 C CA . ASN B 1 11 ? 45.188 35 60.25 1 17.52 11 ASN B CA 1
ATOM 5675 C C . ASN B 1 11 ? 43.781 35.531 60.469 1 17.52 11 ASN B C 1
ATOM 5677 O O . ASN B 1 11 ? 43.125 35.156 61.469 1 17.52 11 ASN B O 1
ATOM 5681 N N . SER B 1 12 ? 43.656 36.719 60.625 1 18.42 12 SER B N 1
ATOM 5682 C CA . SER B 1 12 ? 42.469 37.438 61.094 1 18.42 12 SER B CA 1
ATOM 5683 C C . SER B 1 12 ? 41.219 36.906 60.406 1 18.42 12 SER B C 1
ATOM 5685 O O . SER B 1 12 ? 40.188 37.625 60.344 1 18.42 12 SER B O 1
ATOM 5687 N N . THR B 1 13 ? 41.25 35.75 60.031 1 19.2 13 THR B N 1
ATOM 5688 C CA . THR B 1 13 ? 40.25 35.5 59 1 19.2 13 THR B CA 1
ATOM 5689 C C . THR B 1 13 ? 38.844 35.656 59.531 1 19.2 13 THR B C 1
ATOM 5691 O O . THR B 1 13 ? 38.469 35 60.5 1 19.2 13 THR B O 1
ATOM 5694 N N . ALA B 1 14 ? 38.438 36.844 59.625 1 21.92 14 ALA B N 1
ATOM 5695 C CA . ALA B 1 14 ? 37.156 37.375 60.125 1 21.92 14 ALA B CA 1
ATOM 5696 C C . ALA B 1 14 ? 36 36.5 59.625 1 21.92 14 ALA B C 1
ATOM 5698 O O . ALA B 1 14 ? 35.938 36.156 58.438 1 21.92 14 ALA B O 1
ATOM 5699 N N . HIS B 1 15 ? 35.375 35.781 60.406 1 21.12 15 HIS B N 1
ATOM 5700 C CA . HIS B 1 15 ? 34.344 34.75 60.281 1 21.12 15 HIS B CA 1
ATOM 5701 C C . HIS B 1 15 ? 33.062 35.312 59.719 1 21.12 15 HIS B C 1
ATOM 5703 O O . HIS B 1 15 ? 32.031 34.625 59.75 1 21.12 15 HIS B O 1
ATOM 5709 N N . SER B 1 16 ? 33.094 36.406 59.188 1 19.94 16 SER B N 1
ATOM 5710 C CA . SER B 1 16 ? 31.797 37.031 59 1 19.94 16 SER B CA 1
ATOM 5711 C C . SER B 1 16 ? 30.828 36.094 58.281 1 19.94 16 SER B C 1
ATOM 5713 O O . SER B 1 16 ? 31.172 35.5 57.25 1 19.94 16 SER B O 1
ATOM 5715 N N . TYR B 1 17 ? 29.797 35.656 58.875 1 20.69 17 TYR B N 1
ATOM 5716 C CA . TYR B 1 17 ? 28.797 34.688 58.469 1 20.69 17 TYR B CA 1
ATOM 5717 C C . TYR B 1 17 ? 27.969 35.219 57.281 1 20.69 17 TYR B C 1
ATOM 5719 O O . TYR B 1 17 ? 27.062 36 57.5 1 20.69 17 TYR B O 1
ATOM 5727 N N . GLN B 1 18 ? 28.344 35.812 56.344 1 21.38 18 GLN B N 1
ATOM 5728 C CA . GLN B 1 18 ? 27.609 36.375 55.219 1 21.38 18 GLN B CA 1
ATOM 5729 C C . GLN B 1 18 ? 26.719 35.344 54.562 1 21.38 18 GLN B C 1
ATOM 5731 O O . GLN B 1 18 ? 27.141 34.219 54.344 1 21.38 18 GLN B O 1
ATOM 5736 N N . LEU B 1 19 ? 25.297 35.719 54.375 1 23.78 19 LEU B N 1
ATOM 5737 C CA . LEU B 1 19 ? 24.125 34.969 53.938 1 23.78 19 LEU B CA 1
ATOM 5738 C C . LEU B 1 19 ? 24.359 34.344 52.562 1 23.78 19 LEU B C 1
ATOM 5740 O O . LEU B 1 19 ? 24.422 35.062 51.562 1 23.78 19 LEU B O 1
ATOM 5744 N N . SER B 1 20 ? 25.047 33.5 52.219 1 24.81 20 SER B N 1
ATOM 5745 C CA . SER B 1 20 ? 25.719 32.875 51.094 1 24.81 20 SER B CA 1
ATOM 5746 C C . SER B 1 20 ? 24.75 31.969 50.312 1 24.81 20 SER B C 1
ATOM 5748 O O . SER B 1 20 ? 25.188 31.156 49.5 1 24.81 20 SER B O 1
ATOM 5750 N N . ASP B 1 21 ? 23.5 31.984 50.625 1 24.8 21 ASP B N 1
ATOM 5751 C CA . ASP B 1 21 ? 22.594 30.984 50.094 1 24.8 21 ASP B CA 1
ATOM 5752 C C . ASP B 1 21 ? 22.234 31.281 48.625 1 24.8 21 ASP B C 1
ATOM 5754 O O . ASP B 1 21 ? 21.562 30.484 47.969 1 24.8 21 ASP B O 1
ATOM 5758 N N . GLY B 1 22 ? 22.188 32.5 48.188 1 26.73 22 GLY B N 1
ATOM 5759 C CA . GLY B 1 22 ? 21.828 32.938 46.844 1 26.73 22 GLY B CA 1
ATOM 5760 C C . GLY B 1 22 ? 22.75 32.375 45.781 1 26.73 22 GLY B C 1
ATOM 5761 O O . GLY B 1 22 ? 22.484 32.531 44.594 1 26.73 22 GLY B O 1
ATOM 5762 N N . GLU B 1 23 ? 23.953 32.25 46.062 1 30.52 23 GLU B N 1
ATOM 5763 C CA . GLU B 1 23 ? 24.969 31.859 45.062 1 30.52 23 GLU B CA 1
ATOM 5764 C C . GLU B 1 23 ? 24.797 30.391 44.656 1 30.52 23 GLU B C 1
ATOM 5766 O O . GLU B 1 23 ? 25.359 29.969 43.656 1 30.52 23 GLU B O 1
ATOM 5771 N N . LEU B 1 24 ? 24.156 29.688 45.562 1 28.75 24 LEU B N 1
ATOM 5772 C CA . LEU B 1 24 ? 24.062 28.281 45.188 1 28.75 24 LEU B CA 1
ATOM 5773 C C . LEU B 1 24 ? 23 28.078 44.125 1 28.75 24 LEU B C 1
ATOM 5775 O O . LEU B 1 24 ? 23.156 27.234 43.25 1 28.75 24 LEU B O 1
ATOM 5779 N N . CYS B 1 25 ? 21.859 28.875 44.312 1 28.73 25 CYS B N 1
ATOM 5780 C CA . CYS B 1 25 ? 20.812 28.641 43.312 1 28.73 25 CYS B CA 1
ATOM 5781 C C . CYS B 1 25 ? 21.219 29.203 41.969 1 28.73 25 CYS B C 1
ATOM 5783 O O . CYS B 1 25 ? 20.828 28.672 40.906 1 28.73 25 CYS B O 1
ATOM 5785 N N . ALA B 1 26 ? 21.703 30.391 41.875 1 32.91 26 ALA B N 1
ATOM 5786 C CA . ALA B 1 26 ? 22.156 30.969 40.625 1 32.91 26 ALA B CA 1
ATOM 5787 C C . ALA B 1 26 ? 23.281 30.125 40 1 32.91 26 ALA B C 1
ATOM 5789 O O . ALA B 1 26 ? 23.453 30.109 38.781 1 32.91 26 ALA B O 1
ATOM 5790 N N . ARG B 1 27 ? 24.172 29.531 40.844 1 36.34 27 ARG B N 1
ATOM 5791 C CA . ARG B 1 27 ? 25.297 28.781 40.312 1 36.34 27 ARG B CA 1
ATOM 5792 C C . ARG B 1 27 ? 24.828 27.438 39.719 1 36.34 27 ARG B C 1
ATOM 5794 O O . ARG B 1 27 ? 25.422 26.938 38.781 1 36.34 27 ARG B O 1
ATOM 5801 N N . ARG B 1 28 ? 23.734 26.859 40.344 1 36.31 28 ARG B N 1
ATOM 5802 C CA . ARG B 1 28 ? 23.266 25.562 39.844 1 36.31 28 ARG B CA 1
ATOM 5803 C C . ARG B 1 28 ? 22.406 25.703 38.594 1 36.31 28 ARG B C 1
ATOM 5805 O O . ARG B 1 28 ? 22.453 24.859 37.719 1 36.31 28 ARG B O 1
ATOM 5812 N N . CYS B 1 29 ? 21.547 26.609 38.656 1 37.56 29 CYS B N 1
ATOM 5813 C CA . CYS B 1 29 ? 20.781 26.844 37.438 1 37.56 29 CYS B CA 1
ATOM 5814 C C . CYS B 1 29 ? 21.688 27.234 36.281 1 37.56 29 CYS B C 1
ATOM 5816 O O . CYS B 1 29 ? 21.422 26.875 35.125 1 37.56 29 CYS B O 1
ATOM 5818 N N . SER B 1 30 ? 22.688 28.125 36.594 1 41.28 30 SER B N 1
ATOM 5819 C CA . SER B 1 30 ? 23.656 28.562 35.562 1 41.28 30 SER B CA 1
ATOM 5820 C C . SER B 1 30 ? 24.516 27.391 35.094 1 41.28 30 SER B C 1
ATOM 5822 O O . SER B 1 30 ? 24.828 27.281 33.906 1 41.28 30 SER B O 1
ATOM 5824 N N . GLU B 1 31 ? 24.859 26.578 36.031 1 45.22 31 GLU B N 1
ATOM 5825 C CA . GLU B 1 31 ? 25.734 25.469 35.625 1 45.22 31 GLU B CA 1
ATOM 5826 C C . GLU B 1 31 ? 24.953 24.422 34.844 1 45.22 31 GLU B C 1
ATOM 5828 O O . GLU B 1 31 ? 25.484 23.859 33.875 1 45.22 31 GLU B O 1
ATOM 5833 N N . ASN B 1 32 ? 23.75 24.141 35.281 1 43.59 32 ASN B N 1
ATOM 5834 C CA . ASN B 1 32 ? 22.984 23.141 34.531 1 43.59 32 ASN B CA 1
ATOM 5835 C C . ASN B 1 32 ? 22.562 23.641 33.156 1 43.59 32 ASN B C 1
ATOM 5837 O O . ASN B 1 32 ? 22.562 22.875 32.188 1 43.59 32 ASN B O 1
ATOM 5841 N N . SER B 1 33 ? 22.062 24.875 33.25 1 49.25 33 SER B N 1
ATOM 5842 C CA . SER B 1 33 ? 21.812 25.469 31.938 1 49.25 33 SER B CA 1
ATOM 5843 C C . SER B 1 33 ? 23.078 25.531 31.109 1 49.25 33 SER B C 1
ATOM 5845 O O . SER B 1 33 ? 23.047 25.281 29.906 1 49.25 33 SER B O 1
ATOM 5847 N N . CYS B 1 34 ? 24.188 25.922 31.812 1 52.75 34 CYS B N 1
ATOM 5848 C CA . CYS B 1 34 ? 25.469 25.953 31.125 1 52.75 34 CYS B CA 1
ATOM 5849 C C . CYS B 1 34 ? 25.875 24.547 30.688 1 52.75 34 CYS B C 1
ATOM 5851 O O . CYS B 1 34 ? 26.422 24.375 29.594 1 52.75 34 CYS B O 1
ATOM 5853 N N . SER B 1 35 ? 25.5 23.656 31.547 1 53.69 35 SER B N 1
ATOM 5854 C CA . SER B 1 35 ? 25.875 22.297 31.188 1 53.69 35 SER B CA 1
ATOM 5855 C C . SER B 1 35 ? 25.016 21.766 30.047 1 53.69 35 SER B C 1
ATOM 5857 O O . SER B 1 35 ? 25.531 21.062 29.156 1 53.69 35 SER B O 1
ATOM 5859 N N . ALA B 1 36 ? 23.812 22.156 30.141 1 60.41 36 ALA B N 1
ATOM 5860 C CA . ALA B 1 36 ? 22.969 21.75 29.031 1 60.41 36 ALA B CA 1
ATOM 5861 C C . ALA B 1 36 ? 23.422 22.406 27.734 1 60.41 36 ALA B C 1
ATOM 5863 O O . ALA B 1 36 ? 23.438 21.766 26.672 1 60.41 36 ALA B O 1
ATOM 5864 N N . GLU B 1 37 ? 23.75 23.656 27.906 1 66.19 37 GLU B N 1
ATOM 5865 C CA . GLU B 1 37 ? 24.234 24.359 26.734 1 66.19 37 GLU B CA 1
ATOM 5866 C C . GLU B 1 37 ? 25.547 23.766 26.234 1 66.19 37 GLU B C 1
ATOM 5868 O O . GLU B 1 37 ? 25.766 23.656 25.016 1 66.19 37 GLU B O 1
ATOM 5873 N N . VAL B 1 38 ? 26.375 23.359 27.172 1 67.31 38 VAL B N 1
ATOM 5874 C CA . VAL B 1 38 ? 27.641 22.766 26.781 1 67.31 38 VAL B CA 1
ATOM 5875 C C . VAL B 1 38 ? 27.406 21.406 26.125 1 67.31 38 VAL B C 1
ATOM 5877 O O . VAL B 1 38 ? 28.047 21.078 25.125 1 67.31 38 VAL B O 1
ATOM 5880 N N . ARG B 1 39 ? 26.562 20.703 26.625 1 67.19 39 ARG B N 1
ATOM 5881 C CA . ARG B 1 39 ? 26.25 19.406 26.047 1 67.19 39 ARG B CA 1
ATOM 5882 C C . ARG B 1 39 ? 25.656 19.562 24.641 1 67.19 39 ARG B C 1
ATOM 5884 O O . ARG B 1 39 ? 25.969 18.797 23.734 1 67.19 39 ARG B O 1
ATOM 5891 N N . ASN B 1 40 ? 24.766 20.594 24.578 1 74.44 40 ASN B N 1
ATOM 5892 C CA . ASN B 1 40 ? 24.188 20.859 23.266 1 74.44 40 ASN B CA 1
ATOM 5893 C C . ASN B 1 40 ? 25.266 21.281 22.266 1 74.44 40 ASN B C 1
ATOM 5895 O O . ASN B 1 40 ? 25.203 20.906 21.094 1 74.44 40 ASN B O 1
ATOM 5899 N N . GLN B 1 41 ? 26.156 22.016 22.875 1 76.12 41 GLN B N 1
ATOM 5900 C CA . GLN B 1 41 ? 27.234 22.438 22 1 76.12 41 GLN B CA 1
ATOM 5901 C C . GLN B 1 41 ? 28.125 21.266 21.609 1 76.12 41 GLN B C 1
ATOM 5903 O O . GLN B 1 41 ? 28.562 21.172 20.453 1 76.12 41 GLN B O 1
ATOM 5908 N N . ARG B 1 42 ? 28.328 20.375 22.469 1 76.56 42 ARG B N 1
ATOM 5909 C CA . ARG B 1 42 ? 29.125 19.203 22.156 1 76.56 42 ARG B CA 1
ATOM 5910 C C . ARG B 1 42 ? 28.406 18.297 21.172 1 76.56 42 ARG B C 1
ATOM 5912 O O . ARG B 1 42 ? 29.047 17.719 20.281 1 76.56 42 ARG B O 1
ATOM 5919 N N . MET B 1 43 ? 27.203 18.234 21.375 1 79.06 43 MET B N 1
ATOM 5920 C CA . MET B 1 43 ? 26.406 17.422 20.469 1 79.06 43 MET B CA 1
ATOM 5921 C C . MET B 1 43 ? 26.422 18.016 19.062 1 79.06 43 MET B C 1
ATOM 5923 O O . MET B 1 43 ? 26.531 17.281 18.078 1 79.06 43 MET B O 1
ATOM 5927 N N . ARG B 1 44 ? 26.328 19.328 19.047 1 83.19 44 ARG B N 1
ATOM 5928 C CA . ARG B 1 44 ? 26.359 20 17.766 1 83.19 44 ARG B CA 1
ATOM 5929 C C . ARG B 1 44 ? 27.719 19.797 17.078 1 83.19 44 ARG B C 1
ATOM 5931 O O . ARG B 1 44 ? 27.781 19.562 15.875 1 83.19 44 ARG B O 1
ATOM 5938 N N . GLN B 1 45 ? 28.672 19.844 17.906 1 83.12 45 GLN B N 1
ATOM 5939 C CA . GLN B 1 45 ? 30.016 19.641 17.359 1 83.12 45 GLN B CA 1
ATOM 5940 C C . GLN B 1 45 ? 30.219 18.203 16.891 1 83.12 45 GLN B C 1
ATOM 5942 O O . GLN B 1 45 ? 30.859 17.969 15.867 1 83.12 45 GLN B O 1
ATOM 5947 N N . TYR B 1 46 ? 29.625 17.391 17.578 1 84.56 46 TYR B N 1
ATOM 5948 C CA . TYR B 1 46 ? 29.719 15.984 17.188 1 84.56 46 TYR B CA 1
ATOM 5949 C C . TYR B 1 46 ? 29.031 15.75 15.844 1 84.56 46 TYR B C 1
ATOM 5951 O O . TYR B 1 46 ? 29.625 15.156 14.938 1 84.56 46 TYR B O 1
ATOM 5959 N N . TYR B 1 47 ? 27.906 16.203 15.688 1 87.19 47 TYR B N 1
ATOM 5960 C CA . TYR B 1 47 ? 27.156 15.953 14.461 1 87.19 47 TYR B CA 1
ATOM 5961 C C . TYR B 1 47 ? 27.781 16.703 13.289 1 87.19 47 TYR B C 1
ATOM 5963 O O . TYR B 1 47 ? 27.734 16.234 12.148 1 87.19 47 TYR B O 1
ATOM 5971 N N . HIS B 1 48 ? 28.406 17.828 13.609 1 84.25 48 HIS B N 1
ATOM 5972 C CA . HIS B 1 48 ? 29.078 18.562 12.555 1 84.25 48 HIS B CA 1
ATOM 5973 C C . HIS B 1 48 ? 30.344 17.828 12.102 1 84.25 48 HIS B C 1
ATOM 5975 O O . HIS B 1 48 ? 30.781 18 10.961 1 84.25 48 HIS B O 1
ATOM 5981 N N . SER B 1 49 ? 30.812 17.125 13.031 1 83.56 49 SER B N 1
ATOM 5982 C CA . SER B 1 49 ? 32 16.375 12.68 1 83.56 49 SER B CA 1
ATOM 5983 C C . SER B 1 49 ? 31.656 15.148 11.828 1 83.56 49 SER B C 1
ATOM 5985 O O . SER B 1 49 ? 32.469 14.711 11 1 83.56 49 SER B O 1
ATOM 5987 N N . VAL B 1 50 ? 30.516 14.617 12.07 1 85.12 50 VAL B N 1
ATOM 5988 C CA . VAL B 1 50 ? 30.109 13.414 11.352 1 85.12 50 VAL B CA 1
ATOM 5989 C C . VAL B 1 50 ? 29.531 13.805 9.984 1 85.12 50 VAL B C 1
ATOM 5991 O O . VAL B 1 50 ? 29.844 13.18 8.969 1 85.12 50 VAL B O 1
ATOM 5994 N N . PHE B 1 51 ? 28.703 14.844 9.977 1 85.62 51 PHE B N 1
ATOM 5995 C CA . PHE B 1 51 ? 28.078 15.352 8.758 1 85.62 51 PHE B CA 1
ATOM 5996 C C . PHE B 1 51 ? 28.75 16.641 8.297 1 85.62 51 PHE B C 1
ATOM 5998 O O . PHE B 1 51 ? 28.469 17.719 8.828 1 85.62 51 PHE B O 1
ATOM 6005 N N . CYS B 1 52 ? 29.484 16.531 7.344 1 77.88 52 CYS B N 1
ATOM 6006 C CA . CYS B 1 52 ? 30.453 17.578 6.996 1 77.88 52 CYS B CA 1
ATOM 6007 C C . CYS B 1 52 ? 29.828 18.609 6.074 1 77.88 52 CYS B C 1
ATOM 6009 O O . CYS B 1 52 ? 30.312 19.734 5.977 1 77.88 52 CYS B O 1
ATOM 6011 N N . SER B 1 53 ? 28.797 18.203 5.398 1 83.5 53 SER B N 1
ATOM 6012 C CA . SER B 1 53 ? 28.234 19.141 4.441 1 83.5 53 SER B CA 1
ATOM 6013 C C . SER B 1 53 ? 27.312 20.141 5.129 1 83.5 53 SER B C 1
ATOM 6015 O O . SER B 1 53 ? 26.453 19.766 5.918 1 83.5 53 SER B O 1
ATOM 6017 N N . GLY B 1 54 ? 27.594 21.422 4.996 1 83 54 GLY B N 1
ATOM 6018 C CA . GLY B 1 54 ? 26.688 22.453 5.484 1 83 54 GLY B CA 1
ATOM 6019 C C . GLY B 1 54 ? 25.547 22.734 4.535 1 83 54 GLY B C 1
ATOM 6020 O O . GLY B 1 54 ? 25.328 22 3.568 1 83 54 GLY B O 1
ATOM 6021 N N . GLY B 1 55 ? 24.828 23.656 4.777 1 90.5 55 GLY B N 1
ATOM 6022 C CA . GLY B 1 55 ? 23.672 24.016 3.961 1 90.5 55 GLY B CA 1
ATOM 6023 C C . GLY B 1 55 ? 24.016 24.922 2.797 1 90.5 55 GLY B C 1
ATOM 6024 O O . GLY B 1 55 ? 25.156 25.406 2.693 1 90.5 55 GLY B O 1
ATOM 6025 N N . ILE B 1 56 ? 23.141 24.984 1.772 1 92.31 56 ILE B N 1
ATOM 6026 C CA . ILE B 1 56 ? 23.297 25.859 0.612 1 92.31 56 ILE B CA 1
ATOM 6027 C C . ILE B 1 56 ? 22.094 26.781 0.507 1 92.31 56 ILE B C 1
ATOM 6029 O O . ILE B 1 56 ? 21.016 26.484 1.039 1 92.31 56 ILE B O 1
ATOM 6033 N N . ASP B 1 57 ? 22.375 27.891 -0.145 1 93 57 ASP B N 1
ATOM 6034 C CA . ASP B 1 57 ? 21.281 28.828 -0.444 1 93 57 ASP B CA 1
ATOM 6035 C C . ASP B 1 57 ? 20.719 28.578 -1.839 1 93 57 ASP B C 1
ATOM 6037 O O . ASP B 1 57 ? 21.469 28.453 -2.809 1 93 57 ASP B O 1
ATOM 6041 N N . VAL B 1 58 ? 19.469 28.406 -1.929 1 95 58 VAL B N 1
ATOM 6042 C CA . VAL B 1 58 ? 18.797 28.219 -3.215 1 95 58 VAL B CA 1
ATOM 6043 C C . VAL B 1 58 ? 17.844 29.375 -3.486 1 95 58 VAL B C 1
ATOM 6045 O O . VAL B 1 58 ? 17.016 29.719 -2.641 1 95 58 VAL B O 1
ATOM 6048 N N . ALA B 1 59 ? 18.031 30 -4.613 1 94.44 59 ALA B N 1
ATOM 6049 C CA . ALA B 1 59 ? 17.172 31.109 -5.012 1 94.44 59 ALA B CA 1
ATOM 6050 C C . ALA B 1 59 ? 16.531 30.844 -6.379 1 94.44 59 ALA B C 1
ATOM 6052 O O . ALA B 1 59 ? 17.188 30.312 -7.277 1 94.44 59 ALA B O 1
ATOM 6053 N N . VAL B 1 60 ? 15.297 31.141 -6.504 1 94.19 60 VAL B N 1
ATOM 6054 C CA . VAL B 1 60 ? 14.547 31 -7.75 1 94.19 60 VAL B CA 1
ATOM 6055 C C . VAL B 1 60 ? 13.945 32.344 -8.133 1 94.19 60 VAL B C 1
ATOM 6057 O O . VAL B 1 60 ? 13.383 33.062 -7.285 1 94.19 60 VAL B O 1
ATOM 6060 N N . ARG B 1 61 ? 14.156 32.719 -9.375 1 91.62 61 ARG B N 1
ATOM 6061 C CA . ARG B 1 61 ? 13.617 34 -9.852 1 91.62 61 ARG B CA 1
ATOM 6062 C C . ARG B 1 61 ? 12.758 33.781 -11.094 1 91.62 61 ARG B C 1
ATOM 6064 O O . ARG B 1 61 ? 13.258 33.344 -12.133 1 91.62 61 ARG B O 1
ATOM 6071 N N . ASN B 1 62 ? 11.453 34.094 -10.969 1 89.88 62 ASN B N 1
ATOM 6072 C CA . ASN B 1 62 ? 10.477 34.062 -12.055 1 89.88 62 ASN B CA 1
ATOM 6073 C C . ASN B 1 62 ? 10.477 32.719 -12.781 1 89.88 62 ASN B C 1
ATOM 6075 O O . ASN B 1 62 ? 10.586 32.688 -14.008 1 89.88 62 ASN B O 1
ATOM 6079 N N . VAL B 1 63 ? 10.438 31.719 -12.016 1 91.31 63 VAL B N 1
ATOM 6080 C CA . VAL B 1 63 ? 10.461 30.375 -12.586 1 91.31 63 VAL B CA 1
ATOM 6081 C C . VAL B 1 63 ? 9.039 29.938 -12.938 1 91.31 63 VAL B C 1
ATOM 6083 O O . VAL B 1 63 ? 8.102 30.188 -12.172 1 91.31 63 VAL B O 1
ATOM 6086 N N . ALA B 1 64 ? 8.883 29.438 -14.117 1 89.44 64 ALA B N 1
ATOM 6087 C CA . ALA B 1 64 ? 7.621 28.859 -14.586 1 89.44 64 ALA B CA 1
ATOM 6088 C C . ALA B 1 64 ? 7.824 27.422 -15.062 1 89.44 64 ALA B C 1
ATOM 6090 O O . ALA B 1 64 ? 8.844 27.109 -15.68 1 89.44 64 ALA B O 1
ATOM 6091 N N . VAL B 1 65 ? 6.949 26.578 -14.594 1 89.38 65 VAL B N 1
ATOM 6092 C CA . VAL B 1 65 ? 7.051 25.156 -14.945 1 89.38 65 VAL B CA 1
ATOM 6093 C C . VAL B 1 65 ? 5.82 24.734 -15.75 1 89.38 65 VAL B C 1
ATOM 6095 O O . VAL B 1 65 ? 4.688 25.031 -15.359 1 89.38 65 VAL B O 1
ATOM 6098 N N . VAL B 1 66 ? 6.02 24.062 -16.891 1 80.69 66 VAL B N 1
ATOM 6099 C CA . VAL B 1 66 ? 4.949 23.547 -17.734 1 80.69 66 VAL B CA 1
ATOM 6100 C C . VAL B 1 66 ? 5.145 22.047 -17.969 1 80.69 66 VAL B C 1
ATOM 6102 O O . VAL B 1 66 ? 6.254 21.594 -18.266 1 80.69 66 VAL B O 1
ATOM 6105 N N . GLN B 1 67 ? 4.16 21.219 -17.531 1 75.38 67 GLN B N 1
ATOM 6106 C CA . GLN B 1 67 ? 4.234 19.781 -17.734 1 75.38 67 GLN B CA 1
ATOM 6107 C C . GLN B 1 67 ? 3.615 19.375 -19.078 1 75.38 67 GLN B C 1
ATOM 6109 O O . GLN B 1 67 ? 2.49 19.781 -19.391 1 75.38 67 GLN B O 1
ATOM 6114 N N . ARG B 1 68 ? 4.367 18.859 -19.922 1 62.06 68 ARG B N 1
ATOM 6115 C CA . ARG B 1 68 ? 3.877 18.328 -21.188 1 62.06 68 ARG B CA 1
ATOM 6116 C C . ARG B 1 68 ? 3.832 16.797 -21.156 1 62.06 68 ARG B C 1
ATOM 6118 O O . ARG B 1 68 ? 4.781 16.156 -20.703 1 62.06 68 ARG B O 1
ATOM 6125 N N . PRO B 1 69 ? 2.635 16.172 -21.25 1 55.09 69 PRO B N 1
ATOM 6126 C CA . PRO B 1 69 ? 2.619 14.719 -21.328 1 55.09 69 PRO B CA 1
ATOM 6127 C C . PRO B 1 69 ? 3.59 14.164 -22.359 1 55.09 69 PRO B C 1
ATOM 6129 O O . PRO B 1 69 ? 3.879 14.836 -23.359 1 55.09 69 PRO B O 1
ATOM 6132 N N . TRP B 1 70 ? 4.316 13.18 -22.031 1 50.22 70 TRP B N 1
ATOM 6133 C CA . TRP B 1 70 ? 5.312 12.555 -22.891 1 50.22 70 TRP B CA 1
ATOM 6134 C C . TRP B 1 70 ? 4.777 12.367 -24.312 1 50.22 70 TRP B C 1
ATOM 6136 O O . TRP B 1 70 ? 5.512 12.539 -25.281 1 50.22 70 TRP B O 1
ATOM 6146 N N . LEU B 1 71 ? 3.531 11.867 -24.25 1 44.44 71 LEU B N 1
ATOM 6147 C CA . LEU B 1 71 ? 3.064 11.57 -25.609 1 44.44 71 LEU B CA 1
ATOM 6148 C C . LEU B 1 71 ? 2.955 12.844 -26.438 1 44.44 71 LEU B C 1
ATOM 6150 O O . LEU B 1 71 ? 2.846 12.789 -27.656 1 44.44 71 LEU B O 1
ATOM 6154 N N . GLN B 1 72 ? 2.795 13.812 -25.797 1 45.78 72 GLN B N 1
ATOM 6155 C CA . GLN B 1 72 ? 2.598 15.039 -26.562 1 45.78 72 GLN B CA 1
ATOM 6156 C C . GLN B 1 72 ? 3.914 15.539 -27.156 1 45.78 72 GLN B C 1
ATOM 6158 O O . GLN B 1 72 ? 3.93 16.5 -27.938 1 45.78 72 GLN B O 1
ATOM 6163 N N . ARG B 1 73 ? 4.98 15.219 -26.578 1 42.25 73 ARG B N 1
ATOM 6164 C CA . ARG B 1 73 ? 6.168 15.547 -27.359 1 42.25 73 ARG B CA 1
ATOM 6165 C C . ARG B 1 73 ? 6.02 15.094 -28.812 1 42.25 73 ARG B C 1
ATOM 6167 O O . ARG B 1 73 ? 6.598 15.695 -29.719 1 42.25 73 ARG B O 1
ATOM 6174 N N . CYS B 1 74 ? 5.363 13.938 -28.891 1 39.06 74 CYS B N 1
ATOM 6175 C CA . CYS B 1 74 ? 5.234 13.469 -30.266 1 39.06 74 CYS B CA 1
ATOM 6176 C C . CYS B 1 74 ? 4.188 14.273 -31.031 1 39.06 74 CYS B C 1
ATOM 6178 O O . CYS B 1 74 ? 4.145 14.25 -32.25 1 39.06 74 CYS B O 1
ATOM 6180 N N . TYR B 1 75 ? 2.992 14.641 -30.484 1 35.47 75 TYR B N 1
ATOM 6181 C CA . TYR B 1 75 ? 2.045 15.445 -31.25 1 35.47 75 TYR B CA 1
ATOM 6182 C C . TYR B 1 75 ? 1.938 16.844 -30.656 1 35.47 75 TYR B C 1
ATOM 6184 O O . TYR B 1 75 ? 1.175 17.078 -29.719 1 35.47 75 TYR B O 1
ATOM 6192 N N . PRO B 1 76 ? 2.82 17.672 -31.094 1 40.03 76 PRO B N 1
ATOM 6193 C CA . PRO B 1 76 ? 2.984 19.047 -30.594 1 40.03 76 PRO B CA 1
ATOM 6194 C C . PRO B 1 76 ? 1.664 19.812 -30.531 1 40.03 76 PRO B C 1
ATOM 6196 O O . PRO B 1 76 ? 1.561 20.797 -29.797 1 40.03 76 PRO B O 1
ATOM 6199 N N . ASN B 1 77 ? 0.882 19.719 -31.594 1 38.53 77 ASN B N 1
ATOM 6200 C CA . ASN B 1 77 ? -0.19 20.672 -31.844 1 38.53 77 ASN B CA 1
ATOM 6201 C C . ASN B 1 77 ? -1.235 20.656 -30.734 1 38.53 77 ASN B C 1
ATOM 6203 O O . ASN B 1 77 ? -2.104 21.516 -30.672 1 38.53 77 ASN B O 1
ATOM 6207 N N . ARG B 1 78 ? -1.746 19.484 -30.391 1 38.44 78 ARG B N 1
ATOM 6208 C CA . ARG B 1 78 ? -3.07 19.516 -29.781 1 38.44 78 ARG B CA 1
ATOM 6209 C C . ARG B 1 78 ? -2.984 19.875 -28.312 1 38.44 78 ARG B C 1
ATOM 6211 O O . ARG B 1 78 ? -3.84 20.594 -27.797 1 38.44 78 ARG B O 1
ATOM 6218 N N . ARG B 1 79 ? -2.547 18.969 -27.406 1 46 79 ARG B N 1
ATOM 6219 C CA . ARG B 1 79 ? -2.992 19.234 -26.031 1 46 79 ARG B CA 1
ATOM 6220 C C . ARG B 1 79 ? -1.972 20.078 -25.281 1 46 79 ARG B C 1
ATOM 6222 O O . ARG B 1 79 ? -0.764 19.875 -25.422 1 46 79 ARG B O 1
ATOM 6229 N N . ARG B 1 80 ? -2.375 21.391 -24.938 1 50.09 80 ARG B N 1
ATOM 6230 C CA . ARG B 1 80 ? -1.813 22.469 -24.141 1 50.09 80 ARG B CA 1
ATOM 6231 C C . ARG B 1 80 ? -1.189 21.953 -22.859 1 50.09 80 ARG B C 1
ATOM 6233 O O . ARG B 1 80 ? -1.729 21.031 -22.234 1 50.09 80 ARG B O 1
ATOM 6240 N N . GLY B 1 81 ? 0.081 22 -22.844 1 58.94 81 GLY B N 1
ATOM 6241 C CA . GLY B 1 81 ? 0.755 21.734 -21.578 1 58.94 81 GLY B CA 1
ATOM 6242 C C . GLY B 1 81 ? 0.033 22.328 -20.391 1 58.94 81 GLY B C 1
ATOM 6243 O O . GLY B 1 81 ? -0.762 23.266 -20.531 1 58.94 81 GLY B O 1
ATOM 6244 N N . ARG B 1 82 ? -0.058 21.562 -19.391 1 71.56 82 ARG B N 1
ATOM 6245 C CA . ARG B 1 82 ? -0.664 22.062 -18.156 1 71.56 82 ARG B CA 1
ATOM 6246 C C . ARG B 1 82 ? 0.319 22.938 -17.375 1 71.56 82 ARG B C 1
ATOM 6248 O O . ARG B 1 82 ? 1.45 22.516 -17.109 1 71.56 82 ARG B O 1
ATOM 6255 N N . ILE B 1 83 ? -0.006 24.266 -17.297 1 77.19 83 ILE B N 1
ATOM 6256 C CA . ILE B 1 83 ? 0.797 25.172 -16.484 1 77.19 83 ILE B CA 1
ATOM 6257 C C . ILE B 1 83 ? 0.735 24.734 -15.016 1 77.19 83 ILE B C 1
ATOM 6259 O O . ILE B 1 83 ? -0.348 24.656 -14.43 1 77.19 83 ILE B O 1
ATOM 6263 N N . CYS B 1 84 ? 1.884 24.375 -14.445 1 86.31 84 CYS B N 1
ATOM 6264 C CA . CYS B 1 84 ? 1.94 23.922 -13.062 1 86.31 84 CYS B CA 1
ATOM 6265 C C . CYS B 1 84 ? 2.209 25.094 -12.117 1 86.31 84 CYS B C 1
ATOM 6267 O O . CYS B 1 84 ? 1.613 25.172 -11.039 1 86.31 84 CYS B O 1
ATOM 6269 N N . CYS B 1 85 ? 3.125 25.969 -12.43 1 87.25 85 CYS B N 1
ATOM 6270 C CA . CYS B 1 85 ? 3.355 27.188 -11.664 1 87.25 85 CYS B CA 1
ATOM 6271 C C . CYS B 1 85 ? 3.857 28.312 -12.555 1 87.25 85 CYS B C 1
ATOM 6273 O O . CYS B 1 85 ? 4.441 28.047 -13.617 1 87.25 85 CYS B O 1
ATOM 6275 N N . GLN B 1 86 ? 3.549 29.562 -12.094 1 84.12 86 GLN B N 1
ATOM 6276 C CA . GLN B 1 86 ? 3.85 30.719 -12.922 1 84.12 86 GLN B CA 1
ATOM 6277 C C . GLN B 1 86 ? 4.602 31.781 -12.125 1 84.12 86 GLN B C 1
ATOM 6279 O O . GLN B 1 86 ? 4.129 32.219 -11.078 1 84.12 86 GLN B O 1
ATOM 6284 N N . GLY B 1 87 ? 5.766 32.25 -12.711 1 87 87 GLY B N 1
ATOM 6285 C CA . GLY B 1 87 ? 6.488 33.406 -12.18 1 87 87 GLY B CA 1
ATOM 6286 C C . GLY B 1 87 ? 6.844 33.25 -10.711 1 87 87 GLY B C 1
ATOM 6287 O O . GLY B 1 87 ? 6.559 34.156 -9.906 1 87 87 GLY B O 1
ATOM 6288 N N . VAL B 1 88 ? 7.441 32.188 -10.336 1 93.75 88 VAL B N 1
ATOM 6289 C CA . VAL B 1 88 ? 7.699 31.906 -8.93 1 93.75 88 VAL B CA 1
ATOM 6290 C C . VAL B 1 88 ? 9.07 32.438 -8.531 1 93.75 88 VAL B C 1
ATOM 6292 O O . VAL B 1 88 ? 10.07 32.156 -9.195 1 93.75 88 VAL B O 1
ATOM 6295 N N . SER B 1 89 ? 9.078 33.312 -7.59 1 94.31 89 SER B N 1
ATOM 6296 C CA . SER B 1 89 ? 10.312 33.781 -6.969 1 94.31 89 SER B CA 1
ATOM 6297 C C . SER B 1 89 ? 10.359 33.438 -5.488 1 94.31 89 SER B C 1
ATOM 6299 O O . SER B 1 89 ? 9.367 33.625 -4.773 1 94.31 89 SER B O 1
ATOM 6301 N N . ALA B 1 90 ? 11.43 32.812 -5.066 1 96.25 90 ALA B N 1
ATOM 6302 C CA . ALA B 1 90 ? 11.578 32.406 -3.676 1 96.25 90 ALA B CA 1
ATOM 6303 C C . ALA B 1 90 ? 13.047 32.25 -3.299 1 96.25 90 ALA B C 1
ATOM 6305 O O . ALA B 1 90 ? 13.898 32.062 -4.172 1 96.25 90 ALA B O 1
ATOM 6306 N N . GLN B 1 91 ? 13.297 32.406 -2.059 1 95 91 GLN B N 1
ATOM 6307 C CA . GLN B 1 91 ? 14.641 32.219 -1.523 1 95 91 GLN B CA 1
ATOM 6308 C C . GLN B 1 91 ? 14.648 31.219 -0.379 1 95 91 GLN B C 1
ATOM 6310 O O . GLN B 1 91 ? 13.883 31.359 0.578 1 95 91 GLN B O 1
ATOM 6315 N N . PHE B 1 92 ? 15.484 30.188 -0.507 1 96.75 92 PHE B N 1
ATOM 6316 C CA . PHE B 1 92 ? 15.68 29.172 0.521 1 96.75 92 PHE B CA 1
ATOM 6317 C C . PHE B 1 92 ? 17.094 29.25 1.099 1 96.75 92 PHE B C 1
ATOM 6319 O O . PHE B 1 92 ? 18.031 28.719 0.521 1 96.75 92 PHE B O 1
ATOM 6326 N N . ARG B 1 93 ? 17.203 29.812 2.275 1 94.25 93 ARG B N 1
ATOM 6327 C CA . ARG B 1 93 ? 18.5 30.078 2.877 1 94.25 93 ARG B CA 1
ATOM 6328 C C . ARG B 1 93 ? 19.047 28.844 3.584 1 94.25 93 ARG B C 1
ATOM 6330 O O . ARG B 1 93 ? 18.281 27.969 3.998 1 94.25 93 ARG B O 1
ATOM 6337 N N . ARG B 1 94 ? 20.328 28.797 3.77 1 93.88 94 ARG B N 1
ATOM 6338 C CA . ARG B 1 94 ? 20.984 27.672 4.422 1 93.88 94 ARG B CA 1
ATOM 6339 C C . ARG B 1 94 ? 20.672 27.656 5.918 1 93.88 94 ARG B C 1
ATOM 6341 O O . ARG B 1 94 ? 20.484 28.703 6.531 1 93.88 94 ARG B O 1
ATOM 6348 N N . GLY B 1 95 ? 20.5 26.469 6.434 1 93.81 95 GLY B N 1
ATOM 6349 C CA . GLY B 1 95 ? 20.344 26.266 7.867 1 93.81 95 GLY B CA 1
ATOM 6350 C C . GLY B 1 95 ? 18.938 26.562 8.359 1 93.81 95 GLY B C 1
ATOM 6351 O O . GLY B 1 95 ? 18.734 26.797 9.555 1 93.81 95 GLY B O 1
ATOM 6352 N N . ARG B 1 96 ? 18.047 26.672 7.406 1 95.75 96 ARG B N 1
ATOM 6353 C CA . ARG B 1 96 ? 16.688 27.016 7.793 1 95.75 96 ARG B CA 1
ATOM 6354 C C . ARG B 1 96 ? 15.68 26.078 7.152 1 95.75 96 ARG B C 1
ATOM 6356 O O . ARG B 1 96 ? 16.016 25.359 6.203 1 95.75 96 ARG B O 1
ATOM 6363 N N . LEU B 1 97 ? 14.547 26.016 7.797 1 97.38 97 LEU B N 1
ATOM 6364 C CA . LEU B 1 97 ? 13.414 25.25 7.285 1 97.38 97 LEU B CA 1
ATOM 6365 C C . LEU B 1 97 ? 12.484 26.125 6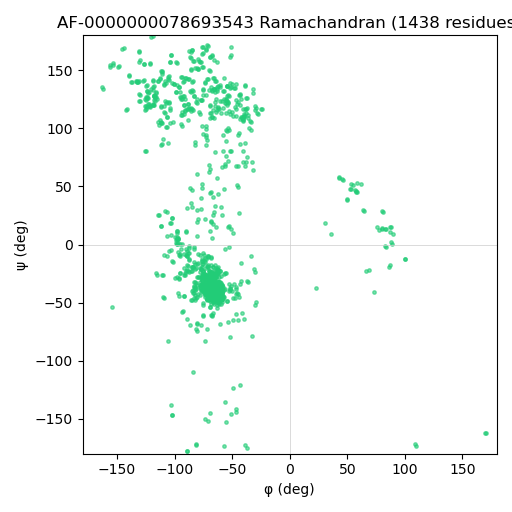.461 1 97.38 97 LEU B C 1
ATOM 6367 O O . LEU B 1 97 ? 12.109 27.219 6.898 1 97.38 97 LEU B O 1
ATOM 6371 N N . HIS B 1 98 ? 12.195 25.734 5.211 1 97.94 98 HIS B N 1
ATOM 6372 C CA . HIS B 1 98 ? 11.32 26.469 4.301 1 97.94 98 HIS B CA 1
ATOM 6373 C C . HIS B 1 98 ? 10.109 25.625 3.91 1 97.94 98 HIS B C 1
ATOM 6375 O O . HIS B 1 98 ? 10.211 24.422 3.723 1 97.94 98 HIS B O 1
ATOM 6381 N N . VAL B 1 99 ? 8.977 26.234 3.818 1 97.06 99 VAL B N 1
ATOM 6382 C CA . VAL B 1 99 ? 7.742 25.516 3.535 1 97.06 99 VAL B CA 1
ATOM 6383 C C . VAL B 1 99 ? 7.152 26 2.213 1 97.06 99 VAL B C 1
ATOM 6385 O O . VAL B 1 99 ? 7.133 27.203 1.943 1 97.06 99 VAL B O 1
ATOM 6388 N N . VAL B 1 100 ? 6.844 25.125 1.339 1 97 100 VAL B N 1
ATOM 6389 C CA . VAL B 1 100 ? 6.094 25.375 0.112 1 97 100 VAL B CA 1
ATOM 6390 C C . VAL B 1 100 ? 4.688 24.797 0.238 1 97 100 VAL B C 1
ATOM 6392 O O . VAL B 1 100 ? 4.48 23.594 0.06 1 97 100 VAL B O 1
ATOM 6395 N N . ALA B 1 101 ? 3.789 25.656 0.504 1 94.44 101 ALA B N 1
ATOM 6396 C CA . ALA B 1 101 ? 2.406 25.219 0.695 1 94.44 101 ALA B CA 1
ATOM 6397 C C . ALA B 1 101 ? 1.602 25.375 -0.592 1 94.44 101 ALA B C 1
ATOM 6399 O O . ALA B 1 101 ? 1.773 26.344 -1.328 1 94.44 101 ALA B O 1
ATOM 6400 N N . ASP B 1 102 ? 0.818 24.391 -0.937 1 91.62 102 ASP B N 1
ATOM 6401 C CA . ASP B 1 102 ? -0.009 24.406 -2.141 1 91.62 102 ASP B CA 1
ATOM 6402 C C . ASP B 1 102 ? -1.39 23.812 -1.867 1 91.62 102 ASP B C 1
ATOM 6404 O O . ASP B 1 102 ? -1.531 22.906 -1.044 1 91.62 102 ASP B O 1
ATOM 6408 N N . VAL B 1 103 ? -2.393 24.375 -2.537 1 83.06 103 VAL B N 1
ATOM 6409 C CA . VAL B 1 103 ? -3.773 23.953 -2.305 1 83.06 103 VAL B CA 1
ATOM 6410 C C . VAL B 1 103 ? -4.078 22.703 -3.107 1 83.06 103 VAL B C 1
ATOM 6412 O O . VAL B 1 103 ? -4.766 21.797 -2.621 1 83.06 103 VAL B O 1
ATOM 6415 N N . ASP B 1 104 ? -3.594 22.531 -4.285 1 77.75 104 ASP B N 1
ATOM 6416 C CA . ASP B 1 104 ? -3.994 21.438 -5.164 1 77.75 104 ASP B CA 1
ATOM 6417 C C . ASP B 1 104 ? -2.953 20.328 -5.164 1 77.75 104 ASP B C 1
ATOM 6419 O O . ASP B 1 104 ? -3.215 19.219 -5.652 1 77.75 104 ASP B O 1
ATOM 6423 N N . GLY B 1 105 ? -1.72 20.547 -4.676 1 83.38 105 GLY B N 1
ATOM 6424 C CA . GLY B 1 105 ? -0.69 19.516 -4.617 1 83.38 105 GLY B CA 1
ATOM 6425 C C . GLY B 1 105 ? 0.074 19.359 -5.918 1 83.38 105 GLY B C 1
ATOM 6426 O O . GLY B 1 105 ? 0.82 18.391 -6.094 1 83.38 105 GLY B O 1
ATOM 6427 N N . ILE B 1 106 ? -0.033 20.281 -6.871 1 85.62 106 ILE B N 1
ATOM 6428 C CA . ILE B 1 106 ? 0.585 20.156 -8.188 1 85.62 106 ILE B CA 1
ATOM 6429 C C . ILE B 1 106 ? 1.736 21.156 -8.312 1 85.62 106 ILE B C 1
ATOM 6431 O O . ILE B 1 106 ? 2.846 20.781 -8.695 1 85.62 106 ILE B O 1
ATOM 6435 N N . ALA B 1 107 ? 1.521 22.344 -7.91 1 91.31 107 ALA B N 1
ATOM 6436 C CA . ALA B 1 107 ? 2.482 23.422 -8.133 1 91.31 107 ALA B CA 1
ATOM 6437 C C . ALA B 1 107 ? 3.766 23.188 -7.348 1 91.31 107 ALA B C 1
ATOM 6439 O O . ALA B 1 107 ? 4.867 23.297 -7.898 1 91.31 107 ALA B O 1
ATOM 6440 N N . ALA B 1 108 ? 3.627 22.797 -6.082 1 93.19 108 ALA B N 1
ATOM 6441 C CA . ALA B 1 108 ? 4.801 22.609 -5.227 1 93.19 108 ALA B CA 1
ATOM 6442 C C . ALA B 1 108 ? 5.668 21.453 -5.723 1 93.19 108 ALA B C 1
ATOM 6444 O O . ALA B 1 108 ? 6.895 21.578 -5.785 1 93.19 108 ALA B O 1
ATOM 6445 N N . SER B 1 109 ? 5.082 20.344 -6.035 1 91.06 109 SER B N 1
ATOM 6446 C CA . SER B 1 109 ? 5.832 19.188 -6.504 1 91.06 109 SER B CA 1
ATOM 6447 C C . SER B 1 109 ? 6.535 19.469 -7.824 1 91.06 109 SER B C 1
ATOM 6449 O O . SER B 1 109 ? 7.684 19.062 -8.023 1 91.06 109 SER B O 1
ATOM 6451 N N . SER B 1 110 ? 5.914 20.188 -8.75 1 91.06 110 SER B N 1
ATOM 6452 C CA . SER B 1 110 ? 6.504 20.531 -10.039 1 91.06 110 SER B CA 1
ATOM 6453 C C . SER B 1 110 ? 7.676 21.5 -9.875 1 91.06 110 SER B C 1
ATOM 6455 O O . SER B 1 110 ? 8.711 21.328 -10.523 1 91.06 110 SER B O 1
ATOM 6457 N N . LEU B 1 111 ? 7.488 22.469 -9.016 1 93.56 111 LEU B N 1
ATOM 6458 C CA . LEU B 1 111 ? 8.555 23.438 -8.766 1 93.56 111 LEU B CA 1
ATOM 6459 C C . LEU B 1 111 ? 9.766 22.75 -8.141 1 93.56 111 LEU B C 1
ATOM 6461 O O . LEU B 1 111 ? 10.906 22.984 -8.57 1 93.56 111 LEU B O 1
ATOM 6465 N N . MET B 1 112 ? 9.508 21.922 -7.152 1 94.25 112 MET B N 1
ATOM 6466 C CA . MET B 1 112 ? 10.594 21.266 -6.441 1 94.25 112 MET B CA 1
ATOM 6467 C C . MET B 1 112 ? 11.359 20.328 -7.363 1 94.25 112 MET B C 1
ATOM 6469 O O . MET B 1 112 ? 12.586 20.219 -7.273 1 94.25 112 MET B O 1
ATOM 6473 N N . THR B 1 113 ? 10.703 19.672 -8.242 1 91.12 113 THR B N 1
ATOM 6474 C CA . THR B 1 113 ? 11.375 18.781 -9.18 1 91.12 113 THR B CA 1
ATOM 6475 C C . THR B 1 113 ? 12.289 19.562 -10.117 1 91.12 113 THR B C 1
ATOM 6477 O O . THR B 1 113 ? 13.367 19.094 -10.469 1 91.12 113 THR B O 1
ATOM 6480 N N . VAL B 1 114 ? 11.883 20.734 -10.523 1 91.25 114 VAL B N 1
ATOM 6481 C CA . VAL B 1 114 ? 12.68 21.562 -11.414 1 91.25 114 VAL B CA 1
ATOM 6482 C C . VAL B 1 114 ? 13.883 22.125 -10.656 1 91.25 114 VAL B C 1
ATOM 6484 O O . VAL B 1 114 ? 14.992 22.156 -11.195 1 91.25 114 VAL B O 1
ATOM 6487 N N . ILE B 1 115 ? 13.641 22.516 -9.438 1 93.94 115 ILE B N 1
ATOM 6488 C CA . ILE B 1 115 ? 14.719 23.062 -8.633 1 93.94 115 ILE B CA 1
ATOM 6489 C C . ILE B 1 115 ? 15.789 22 -8.406 1 93.94 115 ILE B C 1
ATOM 6491 O O . ILE B 1 115 ? 16.984 22.312 -8.43 1 93.94 115 ILE B O 1
ATOM 6495 N N . THR B 1 116 ? 15.367 20.781 -8.211 1 92.25 116 THR B N 1
ATOM 6496 C CA . THR B 1 116 ? 16.297 19.703 -7.902 1 92.25 116 THR B CA 1
ATOM 6497 C C . THR B 1 116 ? 16.922 19.141 -9.18 1 92.25 116 THR B C 1
ATOM 6499 O O . THR B 1 116 ? 17.75 18.219 -9.125 1 92.25 116 THR B O 1
ATOM 6502 N N . GLY B 1 117 ? 16.5 19.625 -10.305 1 88.62 117 GLY B N 1
ATOM 6503 C CA . GLY B 1 117 ? 17.109 19.234 -11.57 1 88.62 117 GLY B CA 1
ATOM 6504 C C . GLY B 1 117 ? 16.453 18.016 -12.195 1 88.62 117 GLY B C 1
ATOM 6505 O O . GLY B 1 117 ? 16.984 17.453 -13.156 1 88.62 117 GLY B O 1
ATOM 6506 N N . ARG B 1 118 ? 15.398 17.578 -11.711 1 81.81 118 ARG B N 1
ATOM 6507 C CA . ARG B 1 118 ? 14.727 16.359 -12.188 1 81.81 118 ARG B CA 1
ATOM 6508 C C . ARG B 1 118 ? 13.633 16.703 -13.195 1 81.81 118 ARG B C 1
ATOM 6510 O O . ARG B 1 118 ? 13.086 15.805 -13.836 1 81.81 118 ARG B O 1
ATOM 6517 N N . GLY B 1 119 ? 13.352 17.891 -13.344 1 75.12 119 GLY B N 1
ATOM 6518 C CA . GLY B 1 119 ? 12.234 18.281 -14.195 1 75.12 119 GLY B CA 1
ATOM 6519 C C . GLY B 1 119 ? 12.664 18.703 -15.586 1 75.12 119 GLY B C 1
ATOM 6520 O O . GLY B 1 119 ? 13.859 18.875 -15.844 1 75.12 119 GLY B O 1
ATOM 6521 N N . THR B 1 120 ? 11.789 18.641 -16.578 1 66.88 120 THR B N 1
ATOM 6522 C CA . THR B 1 120 ? 12.156 18.797 -17.984 1 66.88 120 THR B CA 1
ATOM 6523 C C . THR B 1 120 ? 12.156 20.266 -18.375 1 66.88 120 THR B C 1
ATOM 6525 O O . THR B 1 120 ? 13.141 20.75 -18.938 1 66.88 120 THR B O 1
ATOM 6528 N N . GLN B 1 121 ? 10.867 20.875 -18.422 1 68 121 GLN B N 1
ATOM 6529 C CA . GLN B 1 121 ? 10.789 22.172 -19.078 1 68 121 GLN B CA 1
ATOM 6530 C C . GLN B 1 121 ? 10.453 23.281 -18.078 1 68 121 GLN B C 1
ATOM 6532 O O . GLN B 1 121 ? 9.406 23.234 -17.422 1 68 121 GLN B O 1
ATOM 6537 N N . ALA B 1 122 ? 11.422 24.078 -17.781 1 79.56 122 ALA B N 1
ATOM 6538 C CA . ALA B 1 122 ? 11.195 25.203 -16.891 1 79.56 122 ALA B CA 1
ATOM 6539 C C . ALA B 1 122 ? 11.891 26.469 -17.406 1 79.56 122 ALA B C 1
ATOM 6541 O O . ALA B 1 122 ? 12.859 26.375 -18.156 1 79.56 122 ALA B O 1
ATOM 6542 N N . SER B 1 123 ? 11.188 27.594 -17.266 1 82.94 123 SER B N 1
ATOM 6543 C CA . SER B 1 123 ? 11.789 28.891 -17.547 1 82.94 123 SER B CA 1
ATOM 6544 C C . SER B 1 123 ? 12.133 29.625 -16.266 1 82.94 123 SER B C 1
ATOM 6546 O O . SER B 1 123 ? 11.688 29.25 -15.18 1 82.94 123 SER B O 1
ATOM 6548 N N . GLY B 1 124 ? 13.055 30.531 -16.344 1 87.31 124 GLY B N 1
ATOM 6549 C CA . GLY B 1 124 ? 13.492 31.297 -15.195 1 87.31 124 GLY B CA 1
ATOM 6550 C C . GLY B 1 124 ? 14.891 30.938 -14.734 1 87.31 124 GLY B C 1
ATOM 6551 O O . GLY B 1 124 ? 15.633 30.266 -15.445 1 87.31 124 GLY B O 1
ATOM 6552 N N . ASP B 1 125 ? 15.211 31.547 -13.594 1 87.94 125 ASP B N 1
ATOM 6553 C CA . ASP B 1 125 ? 16.578 31.359 -13.117 1 87.94 125 ASP B CA 1
ATOM 6554 C C . ASP B 1 125 ? 16.594 30.656 -11.758 1 87.94 125 ASP B C 1
ATOM 6556 O O . ASP B 1 125 ? 15.75 30.953 -10.898 1 87.94 125 ASP B O 1
ATOM 6560 N N . ILE B 1 126 ? 17.469 29.734 -11.664 1 91.88 126 ILE B N 1
ATOM 6561 C CA . ILE B 1 126 ? 17.688 29.031 -10.406 1 91.88 126 ILE B CA 1
ATOM 6562 C C . ILE B 1 126 ? 19.156 29.172 -9.984 1 91.88 126 ILE B C 1
ATOM 6564 O O . ILE B 1 126 ? 20.062 28.859 -10.758 1 91.88 126 ILE B O 1
ATOM 6568 N N . TRP B 1 127 ? 19.375 29.734 -8.844 1 91 127 TRP B N 1
ATOM 6569 C CA . TRP B 1 127 ? 20.734 29.969 -8.336 1 91 127 TRP B CA 1
ATOM 6570 C C . TRP B 1 127 ? 21 29.141 -7.09 1 91 127 TRP B C 1
ATOM 6572 O O . TRP B 1 127 ? 20.109 28.953 -6.262 1 91 127 TRP B O 1
ATOM 6582 N N . VAL B 1 128 ? 22.203 28.609 -6.984 1 91.31 128 VAL B N 1
ATOM 6583 C CA . VAL B 1 128 ? 22.719 27.953 -5.785 1 91.31 128 VAL B CA 1
ATOM 6584 C C . VAL B 1 128 ? 23.938 28.703 -5.262 1 91.31 128 VAL B C 1
ATOM 6586 O O . VAL B 1 128 ? 24.938 28.828 -5.973 1 91.31 128 VAL B O 1
ATOM 6589 N N . ASP B 1 129 ? 23.844 29.172 -4.082 1 88.56 129 ASP B N 1
ATOM 6590 C CA . ASP B 1 129 ? 24.906 29.984 -3.504 1 88.56 129 ASP B CA 1
ATOM 6591 C C . ASP B 1 129 ? 25.328 31.109 -4.453 1 88.56 129 ASP B C 1
ATOM 6593 O O . ASP B 1 129 ? 26.5 31.281 -4.75 1 88.56 129 ASP B O 1
ATOM 6597 N N . ASP B 1 130 ? 24.312 31.688 -5.133 1 82.06 130 ASP B N 1
ATOM 6598 C CA . ASP B 1 130 ? 24.453 32.906 -5.945 1 82.06 130 ASP B CA 1
ATOM 6599 C C . ASP B 1 130 ? 25.109 32.594 -7.285 1 82.06 130 ASP B C 1
ATOM 6601 O O . ASP B 1 130 ? 25.641 33.5 -7.945 1 82.06 130 ASP B O 1
ATOM 6605 N N . VAL B 1 131 ? 25.188 31.312 -7.574 1 84.38 131 VAL B N 1
ATOM 6606 C CA . VAL B 1 131 ? 25.734 30.891 -8.867 1 84.38 131 VAL B CA 1
ATOM 6607 C C . VAL B 1 131 ? 24.672 30.125 -9.648 1 84.38 131 VAL B C 1
ATOM 6609 O O . VAL B 1 131 ? 23.938 29.312 -9.086 1 84.38 131 VAL B O 1
ATOM 6612 N N . ALA B 1 132 ? 24.578 30.516 -10.875 1 85.31 132 ALA B N 1
ATOM 6613 C CA . ALA B 1 132 ? 23.688 29.75 -11.75 1 85.31 132 ALA B CA 1
ATOM 6614 C C . ALA B 1 132 ? 24.25 28.344 -12.008 1 85.31 132 ALA B C 1
ATOM 6616 O O . ALA B 1 132 ? 25.391 28.203 -12.477 1 85.31 132 ALA B O 1
ATOM 6617 N N . VAL B 1 133 ? 23.625 27.406 -11.547 1 84.69 133 VAL B N 1
ATOM 6618 C CA . VAL B 1 133 ? 24.125 26.031 -11.656 1 84.69 133 VAL B CA 1
ATOM 6619 C C . VAL B 1 133 ? 23.234 25.234 -12.609 1 84.69 133 VAL B C 1
ATOM 6621 O O . VAL B 1 133 ? 22.031 25.516 -12.711 1 84.69 133 VAL B O 1
ATOM 6624 N N . ASP B 1 134 ? 23.781 24.375 -13.273 1 85.88 134 ASP B N 1
ATOM 6625 C CA . ASP B 1 134 ? 23.062 23.516 -14.219 1 85.88 134 ASP B CA 1
ATOM 6626 C C . ASP B 1 134 ? 22.266 22.453 -13.477 1 85.88 134 ASP B C 1
ATOM 6628 O O . ASP B 1 134 ? 22.391 22.297 -12.258 1 85.88 134 ASP B O 1
ATOM 6632 N N . ALA B 1 135 ? 21.469 21.797 -14.219 1 87.38 135 ALA B N 1
ATOM 6633 C CA . ALA B 1 135 ? 20.547 20.797 -13.664 1 87.38 135 ALA B CA 1
ATOM 6634 C C . ALA B 1 135 ? 21.328 19.641 -13.047 1 87.38 135 ALA B C 1
ATOM 6636 O O . ALA B 1 135 ? 20.922 19.094 -12.016 1 87.38 135 ALA B O 1
ATOM 6637 N N . GLN B 1 136 ? 22.422 19.266 -13.578 1 83.5 136 GLN B N 1
ATOM 6638 C CA . GLN B 1 136 ? 23.203 18.125 -13.094 1 83.5 136 GLN B CA 1
ATOM 6639 C C . GLN B 1 136 ? 23.828 18.438 -11.734 1 83.5 136 GLN B C 1
ATOM 6641 O O . GLN B 1 136 ? 23.906 17.562 -10.867 1 83.5 136 GLN B O 1
ATOM 6646 N N . THR B 1 137 ? 24.266 19.656 -11.641 1 86.12 137 THR B N 1
ATOM 6647 C CA . THR B 1 137 ? 24.844 20.062 -10.367 1 86.12 137 THR B CA 1
ATOM 6648 C C . THR B 1 137 ? 23.781 20.125 -9.281 1 86.12 137 THR B C 1
ATOM 6650 O O . THR B 1 137 ? 24.031 19.75 -8.133 1 86.12 137 THR B O 1
ATOM 6653 N N . ARG B 1 138 ? 22.656 20.578 -9.656 1 90.44 138 ARG B N 1
ATOM 6654 C CA . ARG B 1 138 ? 21.562 20.656 -8.688 1 90.44 138 ARG B CA 1
ATOM 6655 C C . ARG B 1 138 ? 21.109 19.25 -8.266 1 90.44 138 ARG B C 1
ATOM 6657 O O . ARG B 1 138 ? 20.766 19.031 -7.102 1 90.44 138 ARG B O 1
ATOM 6664 N N . LEU B 1 139 ? 21.141 18.375 -9.156 1 86.94 139 LEU B N 1
ATOM 6665 C CA . LEU B 1 139 ? 20.797 16.984 -8.867 1 86.94 139 LEU B CA 1
ATOM 6666 C C . LEU B 1 139 ? 21.734 16.406 -7.812 1 86.94 139 LEU B C 1
ATOM 6668 O O . LEU B 1 139 ? 21.328 15.562 -7.004 1 86.94 139 LEU B O 1
ATOM 6672 N N . ARG B 1 140 ? 22.938 16.844 -7.812 1 82.12 140 ARG B N 1
ATOM 6673 C CA . ARG B 1 140 ? 23.953 16.344 -6.895 1 82.12 140 ARG B CA 1
ATOM 6674 C C . ARG B 1 140 ? 23.844 17.031 -5.535 1 82.12 140 ARG B C 1
ATOM 6676 O O . ARG B 1 140 ? 24.109 16.406 -4.5 1 82.12 140 ARG B O 1
ATOM 6683 N N . LEU B 1 141 ? 23.453 18.203 -5.516 1 88.38 141 LEU B N 1
ATOM 6684 C CA . LEU B 1 141 ? 23.531 19.016 -4.305 1 88.38 141 LEU B CA 1
ATOM 6685 C C . LEU B 1 141 ? 22.234 18.906 -3.506 1 88.38 141 LEU B C 1
ATOM 6687 O O . LEU B 1 141 ? 22.234 19.078 -2.285 1 88.38 141 LEU B O 1
ATOM 6691 N N . ILE B 1 142 ? 21.156 18.609 -4.227 1 92.5 142 ILE B N 1
ATOM 6692 C CA . ILE B 1 142 ? 19.859 18.656 -3.561 1 92.5 142 ILE B CA 1
ATOM 6693 C C . ILE B 1 142 ? 19.203 17.281 -3.58 1 92.5 142 ILE B C 1
ATOM 6695 O O . ILE B 1 142 ? 19 16.703 -4.648 1 92.5 142 ILE B O 1
ATOM 6699 N N . ALA B 1 143 ? 18.938 16.781 -2.361 1 91.44 143 ALA B N 1
ATOM 6700 C CA . ALA B 1 143 ? 18.203 15.516 -2.244 1 91.44 143 ALA B CA 1
ATOM 6701 C C . ALA B 1 143 ? 16.703 15.742 -2.346 1 91.44 143 ALA B C 1
ATOM 6703 O O . ALA B 1 143 ? 16.156 16.656 -1.715 1 91.44 143 ALA B O 1
ATOM 6704 N N . TYR B 1 144 ? 16.078 15 -3.227 1 91.75 144 TYR B N 1
ATOM 6705 C CA . TYR B 1 144 ? 14.641 15.07 -3.402 1 91.75 144 TYR B CA 1
ATOM 6706 C C . TYR B 1 144 ? 13.969 13.781 -2.938 1 91.75 144 TYR B C 1
ATOM 6708 O O . TYR B 1 144 ? 14.297 12.695 -3.42 1 91.75 144 TYR B O 1
ATOM 6716 N N . VAL B 1 145 ? 13.102 13.969 -1.918 1 90.56 145 VAL B N 1
ATOM 6717 C CA . VAL B 1 145 ? 12.367 12.82 -1.397 1 90.56 145 VAL B CA 1
ATOM 6718 C C . VAL B 1 145 ? 10.891 12.953 -1.755 1 90.56 145 VAL B C 1
ATOM 6720 O O . VAL B 1 145 ? 10.164 13.742 -1.149 1 90.56 145 VAL B O 1
ATOM 6723 N N . GLY B 1 146 ? 10.43 12.172 -2.748 1 84.75 146 GLY B N 1
ATOM 6724 C CA . GLY B 1 146 ? 9.039 12.156 -3.156 1 84.75 146 GLY B CA 1
ATOM 6725 C C . GLY B 1 146 ? 8.281 10.945 -2.637 1 84.75 146 GLY B C 1
ATOM 6726 O O . GLY B 1 146 ? 8.461 10.539 -1.485 1 84.75 146 GLY B O 1
ATOM 6727 N N . THR B 1 147 ? 7.34 10.484 -3.41 1 74.81 147 THR B N 1
ATOM 6728 C CA . THR B 1 147 ? 6.512 9.336 -3.045 1 74.81 147 THR B CA 1
ATOM 6729 C C . THR B 1 147 ? 7.324 8.047 -3.1 1 74.81 147 THR B C 1
ATOM 6731 O O . THR B 1 147 ? 6.926 7.031 -2.52 1 74.81 147 THR B O 1
ATOM 6734 N N . GLU B 1 148 ? 8.484 8.172 -3.648 1 76.19 148 GLU B N 1
ATOM 6735 C CA . GLU B 1 148 ? 9.312 6.977 -3.799 1 76.19 148 GLU B CA 1
ATOM 6736 C C . GLU B 1 148 ? 10.086 6.676 -2.52 1 76.19 148 GLU B C 1
ATOM 6738 O O . GLU B 1 148 ? 10.539 7.594 -1.832 1 76.19 148 GLU B O 1
ATOM 6743 N N . SER B 1 149 ? 10.023 5.371 -2.094 1 77.62 149 SER B N 1
ATOM 6744 C CA . SER B 1 149 ? 10.727 4.988 -0.875 1 77.62 149 SER B CA 1
ATOM 6745 C C . SER B 1 149 ? 11.992 4.199 -1.195 1 77.62 149 SER B C 1
ATOM 6747 O O . SER B 1 149 ? 12.055 3.492 -2.203 1 77.62 149 SER B O 1
ATOM 6749 N N . LEU B 1 150 ? 13.008 4.445 -0.463 1 82.62 150 LEU B N 1
ATOM 6750 C CA . LEU B 1 150 ? 14.266 3.719 -0.579 1 82.62 150 LEU B CA 1
ATOM 6751 C C . LEU B 1 150 ? 14.281 2.502 0.339 1 82.62 150 LEU B C 1
ATOM 6753 O O . LEU B 1 150 ? 15.289 1.797 0.428 1 82.62 150 LEU B O 1
ATOM 6757 N N . PHE B 1 151 ? 13.172 2.207 0.846 1 88.81 151 PHE B N 1
ATOM 6758 C CA . PHE B 1 151 ? 13.109 1.174 1.872 1 88.81 151 PHE B CA 1
ATOM 6759 C C . PHE B 1 151 ? 13.242 -0.213 1.253 1 88.81 151 PHE B C 1
ATOM 6761 O O . PHE B 1 151 ? 12.703 -0.469 0.171 1 88.81 151 PHE B O 1
ATOM 6768 N N . ILE B 1 152 ? 14.078 -0.905 1.923 1 90.19 152 ILE B N 1
ATOM 6769 C CA . ILE B 1 152 ? 13.992 -2.348 1.724 1 90.19 152 ILE B CA 1
ATOM 6770 C C . ILE B 1 152 ? 13.109 -2.967 2.803 1 90.19 152 ILE B C 1
ATOM 6772 O O . ILE B 1 152 ? 13.555 -3.18 3.934 1 90.19 152 ILE B O 1
ATOM 6776 N N . PRO B 1 153 ? 11.945 -3.305 2.475 1 86.12 153 PRO B N 1
ATOM 6777 C CA . PRO B 1 153 ? 10.875 -3.539 3.441 1 86.12 153 PRO B CA 1
ATOM 6778 C C . PRO B 1 153 ? 11.211 -4.645 4.441 1 86.12 153 PRO B C 1
ATOM 6780 O O . PRO B 1 153 ? 10.93 -4.512 5.633 1 86.12 153 PRO B O 1
ATOM 6783 N N . PHE B 1 154 ? 11.844 -5.68 4.176 1 87.94 154 PHE B N 1
ATOM 6784 C CA . PHE B 1 154 ? 11.969 -6.832 5.059 1 87.94 154 PHE B CA 1
ATOM 6785 C C . PHE B 1 154 ? 13.289 -6.801 5.812 1 87.94 154 PHE B C 1
ATOM 6787 O O . PHE B 1 154 ? 13.57 -7.688 6.621 1 87.94 154 PHE B O 1
ATOM 6794 N N . LEU B 1 155 ? 14.023 -5.754 5.625 1 92.38 155 LEU B N 1
ATOM 6795 C CA . LEU B 1 155 ? 15.281 -5.609 6.34 1 92.38 155 LEU B CA 1
ATOM 6796 C C . LEU B 1 155 ? 15.141 -4.625 7.496 1 92.38 155 LEU B C 1
ATOM 6798 O O . LEU B 1 155 ? 14.141 -3.906 7.586 1 92.38 155 LEU B O 1
ATOM 6802 N N . SER B 1 156 ? 16.078 -4.68 8.391 1 93.62 156 SER B N 1
ATOM 6803 C CA . SER B 1 156 ? 16.062 -3.816 9.562 1 93.62 156 SER B CA 1
ATOM 6804 C C . SER B 1 156 ? 16.469 -2.391 9.211 1 93.62 156 SER B C 1
ATOM 6806 O O . SER B 1 156 ? 16.984 -2.141 8.117 1 93.62 156 SER B O 1
ATOM 6808 N N . VAL B 1 157 ? 16.203 -1.504 10.094 1 94.75 157 VAL B N 1
ATOM 6809 C CA . VAL B 1 157 ? 16.641 -0.118 9.961 1 94.75 157 VAL B CA 1
ATOM 6810 C C . VAL B 1 157 ? 18.156 -0.067 9.805 1 94.75 157 VAL B C 1
ATOM 6812 O O . VAL B 1 157 ? 18.672 0.676 8.969 1 94.75 157 VAL B O 1
ATOM 6815 N N . HIS B 1 158 ? 18.812 -0.908 10.539 1 93.25 158 HIS B N 1
ATOM 6816 C CA . HIS B 1 158 ? 20.266 -1.016 10.484 1 93.25 158 HIS B CA 1
ATOM 6817 C C . HIS B 1 158 ? 20.734 -1.379 9.086 1 93.25 158 HIS B C 1
ATOM 6819 O O . HIS B 1 158 ? 21.625 -0.726 8.539 1 93.25 158 HIS B O 1
ATOM 6825 N N . ASP B 1 159 ? 20.141 -2.301 8.555 1 92.62 159 ASP B N 1
ATOM 6826 C CA . ASP B 1 159 ? 20.531 -2.787 7.238 1 92.62 159 ASP B CA 1
ATOM 6827 C C . ASP B 1 159 ? 20.25 -1.748 6.156 1 92.62 159 ASP B C 1
ATOM 6829 O O . ASP B 1 159 ? 21.031 -1.591 5.215 1 92.62 159 ASP B O 1
ATOM 6833 N N . ASN B 1 160 ? 19.172 -1.134 6.25 1 94.44 160 ASN B N 1
ATOM 6834 C CA . ASN B 1 160 ? 18.812 -0.117 5.266 1 94.44 160 ASN B CA 1
ATOM 6835 C C . ASN B 1 160 ? 19.797 1.041 5.266 1 94.44 160 ASN B C 1
ATOM 6837 O O . ASN B 1 160 ? 20.203 1.521 4.203 1 94.44 160 ASN B O 1
ATOM 6841 N N . LEU B 1 161 ? 20.219 1.492 6.457 1 92.69 161 LEU B N 1
ATOM 6842 C CA . LEU B 1 161 ? 21.172 2.59 6.57 1 92.69 161 LEU B CA 1
ATOM 6843 C C . LEU B 1 161 ? 22.531 2.184 6.031 1 92.69 161 LEU B C 1
ATOM 6845 O O . LEU B 1 161 ? 23.156 2.932 5.273 1 92.69 161 LEU B O 1
ATOM 6849 N N . TRP B 1 162 ? 22.891 0.954 6.367 1 89.5 162 TRP B N 1
ATOM 6850 C CA . TRP B 1 162 ? 24.203 0.465 5.914 1 89.5 162 TRP B CA 1
ATOM 6851 C C . TRP B 1 162 ? 24.219 0.28 4.402 1 89.5 162 TRP B C 1
ATOM 6853 O O . TRP B 1 162 ? 25.234 0.522 3.75 1 89.5 162 TRP B O 1
ATOM 6863 N N . PHE B 1 163 ? 23.203 -0.055 3.855 1 91.56 163 PHE B N 1
ATOM 6864 C CA . PHE B 1 163 ? 23.094 -0.267 2.418 1 91.56 163 PHE B CA 1
ATOM 6865 C C . PHE B 1 163 ? 23.375 1.024 1.657 1 91.56 163 PHE B C 1
ATOM 6867 O O . PHE B 1 163 ? 24.188 1.039 0.721 1 91.56 163 PHE B O 1
ATOM 6874 N N . VAL B 1 164 ? 22.672 2 2.148 1 87.94 164 VAL B N 1
ATOM 6875 C CA . VAL B 1 164 ? 22.797 3.279 1.46 1 87.94 164 VAL B CA 1
ATOM 6876 C C . VAL B 1 164 ? 24.188 3.859 1.683 1 87.94 164 VAL B C 1
ATOM 6878 O O . VAL B 1 164 ? 24.797 4.41 0.76 1 87.94 164 VAL B O 1
ATOM 6881 N N . VAL B 1 165 ? 24.797 3.656 2.799 1 86.12 165 VAL B N 1
ATOM 6882 C CA . VAL B 1 165 ? 26.125 4.18 3.117 1 86.12 165 VAL B CA 1
ATOM 6883 C C . VAL B 1 165 ? 27.172 3.473 2.266 1 86.12 165 VAL B C 1
ATOM 6885 O O . VAL B 1 165 ? 28.062 4.121 1.7 1 86.12 165 VAL B O 1
ATOM 6888 N N . TYR B 1 166 ? 26.984 2.244 2.203 1 83.38 166 TYR B N 1
ATOM 6889 C CA . TYR B 1 166 ? 27.984 1.45 1.479 1 83.38 166 TYR B CA 1
ATOM 6890 C C . TYR B 1 166 ? 27.938 1.756 -0.014 1 83.38 166 TYR B C 1
ATOM 6892 O O . TYR B 1 166 ? 28.953 1.657 -0.705 1 83.38 166 TYR B O 1
ATOM 6900 N N . LEU B 1 167 ? 26.812 2.152 -0.511 1 85.38 167 LEU B N 1
ATOM 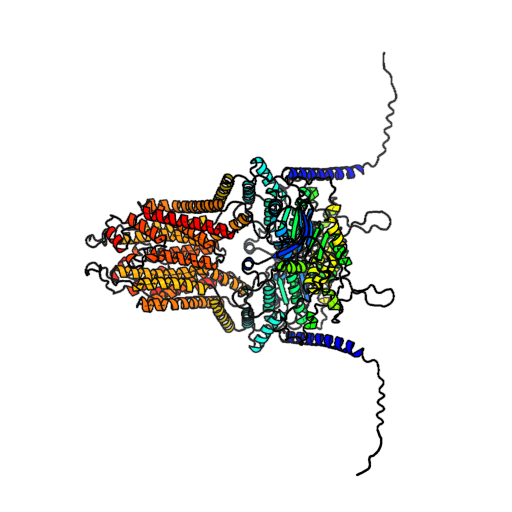6901 C CA . LEU B 1 167 ? 26.672 2.426 -1.938 1 85.38 167 LEU B CA 1
ATOM 6902 C C . LEU B 1 167 ? 27.203 3.811 -2.281 1 85.38 167 LEU B C 1
ATOM 6904 O O . LEU B 1 167 ? 27.547 4.074 -3.436 1 85.38 167 LEU B O 1
ATOM 6908 N N . HIS B 1 168 ? 27.297 4.664 -1.264 1 79.88 168 HIS B N 1
ATOM 6909 C CA . HIS B 1 168 ? 27.609 6.047 -1.596 1 79.88 168 HIS B CA 1
ATOM 6910 C C . HIS B 1 168 ? 28.953 6.457 -1.004 1 79.88 168 HIS B C 1
ATOM 6912 O O . HIS B 1 168 ? 29.562 7.43 -1.454 1 79.88 168 HIS B O 1
ATOM 6918 N N . ARG B 1 169 ? 29.359 5.824 0.008 1 72.5 169 ARG B N 1
ATOM 6919 C CA . ARG B 1 169 ? 30.578 6.277 0.671 1 72.5 169 ARG B CA 1
ATOM 6920 C C . ARG B 1 169 ? 31.609 5.156 0.751 1 72.5 169 ARG B C 1
ATOM 6922 O O . ARG B 1 169 ? 31.266 4.016 1.069 1 72.5 169 ARG B O 1
ATOM 6929 N N . LYS B 1 170 ? 32.75 5.387 0.109 1 63.59 170 LYS B N 1
ATOM 6930 C CA . LYS B 1 170 ? 33.844 4.434 0.238 1 63.59 170 LYS B CA 1
ATOM 6931 C C . LYS B 1 170 ? 34.656 4.719 1.486 1 63.59 170 LYS B C 1
ATOM 6933 O O . LYS B 1 170 ? 35.656 5.473 1.432 1 63.59 170 LYS B O 1
ATOM 6938 N N . GLU B 1 171 ? 34.094 5.176 2.465 1 62.16 171 GLU B N 1
ATOM 6939 C CA . GLU B 1 171 ? 34.969 5.543 3.568 1 62.16 171 GLU B CA 1
ATOM 6940 C C . GLU B 1 171 ? 35.281 4.34 4.457 1 62.16 171 GLU B C 1
ATOM 6942 O O . GLU B 1 171 ? 34.719 3.254 4.246 1 62.16 171 GLU B O 1
ATOM 6947 N N . GLN B 1 172 ? 36.281 4.566 5.316 1 60.69 172 GLN B N 1
ATOM 6948 C CA . GLN B 1 172 ? 36.688 3.578 6.312 1 60.69 172 GLN B CA 1
ATOM 6949 C C . GLN B 1 172 ? 35.5 3.148 7.172 1 60.69 172 GLN B C 1
ATOM 6951 O O . GLN B 1 172 ? 34.594 3.945 7.441 1 60.69 172 GLN B O 1
ATOM 6956 N N . ARG B 1 173 ? 35.375 1.856 7.426 1 60.19 173 ARG B N 1
ATOM 6957 C CA . ARG B 1 173 ? 34.281 1.207 8.156 1 60.19 173 ARG B CA 1
ATOM 6958 C C . ARG B 1 173 ? 33.969 1.957 9.445 1 60.19 173 ARG B C 1
ATOM 6960 O O . ARG B 1 173 ? 32.781 2.082 9.828 1 60.19 173 ARG B O 1
ATOM 6967 N N . SER B 1 174 ? 35.031 2.441 10.086 1 64.44 174 SER B N 1
ATOM 6968 C CA . SER B 1 174 ? 34.812 3.102 11.367 1 64.44 174 SER B CA 1
ATOM 6969 C C . SER B 1 174 ? 34 4.367 11.203 1 64.44 174 SER B C 1
ATOM 6971 O O . SER B 1 174 ? 33.094 4.629 12 1 64.44 174 SER B O 1
ATOM 6973 N N . TRP B 1 175 ? 34.156 4.926 10.266 1 70 175 TRP B N 1
ATOM 6974 C CA . TRP B 1 175 ? 33.406 6.164 10.031 1 70 175 TRP B CA 1
ATOM 6975 C C . TRP B 1 175 ? 31.984 5.875 9.609 1 70 175 TRP B C 1
ATOM 6977 O O . TRP B 1 175 ? 31.047 6.543 10.055 1 70 175 TRP B O 1
ATOM 6987 N N . THR B 1 176 ? 31.969 4.82 8.961 1 75 176 THR B N 1
ATOM 6988 C CA . THR B 1 176 ? 30.641 4.453 8.469 1 75 176 THR B CA 1
ATOM 6989 C C . THR B 1 176 ? 29.734 4.023 9.617 1 75 176 THR B C 1
ATOM 6991 O O . THR B 1 176 ? 28.547 4.332 9.617 1 75 176 THR B O 1
ATOM 6994 N N . GLN B 1 177 ? 30.375 3.334 10.594 1 82.38 177 GLN B N 1
ATOM 6995 C CA . GLN B 1 177 ? 29.609 2.912 11.758 1 82.38 177 GLN B CA 1
ATOM 6996 C C . GLN B 1 177 ? 29.156 4.117 12.586 1 82.38 177 GLN B C 1
ATOM 6998 O O . GLN B 1 177 ? 28.031 4.148 13.078 1 82.38 177 GLN B O 1
ATOM 7003 N N . GLU B 1 178 ? 30 5.027 12.633 1 84.88 178 GLU B N 1
ATOM 7004 C CA . GLU B 1 178 ? 29.656 6.242 13.367 1 84.88 178 GLU B CA 1
ATOM 7005 C C . GLU B 1 178 ? 28.562 7.02 12.664 1 84.88 178 GLU B C 1
ATOM 7007 O O . GLU B 1 178 ? 27.672 7.594 13.312 1 84.88 178 GLU B O 1
ATOM 7012 N N . LEU B 1 179 ? 28.641 6.977 11.445 1 86.5 179 LEU B N 1
ATOM 7013 C CA . LEU B 1 179 ? 27.656 7.676 10.641 1 86.5 179 LEU B CA 1
ATOM 7014 C C . LEU B 1 179 ? 26.266 7.066 10.836 1 86.5 179 LEU B C 1
ATOM 7016 O O . LEU B 1 179 ? 25.281 7.789 11.016 1 86.5 179 LEU B O 1
ATOM 7020 N N . VAL B 1 180 ? 26.281 5.746 10.789 1 88.44 180 VAL B N 1
ATOM 7021 C CA . VAL B 1 180 ? 25.016 5.027 10.922 1 88.44 180 VAL B CA 1
ATOM 7022 C C . VAL B 1 180 ? 24.438 5.223 12.328 1 88.44 180 VAL B C 1
ATOM 7024 O O . VAL B 1 180 ? 23.25 5.488 12.492 1 88.44 180 VAL B O 1
ATOM 7027 N N . LEU B 1 181 ? 25.312 5.152 13.273 1 89.69 181 LEU B N 1
ATOM 7028 C CA . LEU B 1 181 ? 24.875 5.305 14.656 1 89.69 181 LEU B CA 1
ATOM 7029 C C . LEU B 1 181 ? 24.438 6.734 14.93 1 89.69 181 LEU B C 1
ATOM 7031 O O . LEU B 1 181 ? 23.453 6.961 15.641 1 89.69 181 LEU B O 1
ATOM 7035 N N . ALA B 1 182 ? 25.156 7.629 14.352 1 90.75 182 ALA B N 1
ATOM 7036 C CA . ALA B 1 182 ? 24.812 9.039 14.539 1 90.75 182 ALA B CA 1
ATOM 7037 C C . ALA B 1 182 ? 23.469 9.367 13.891 1 90.75 182 ALA B C 1
ATOM 7039 O O . ALA B 1 182 ? 22.656 10.078 14.477 1 90.75 182 ALA B O 1
ATOM 7040 N N . ALA B 1 183 ? 23.281 8.852 12.711 1 92.62 183 ALA B N 1
ATOM 7041 C CA . ALA B 1 183 ? 22.031 9.109 12 1 92.62 183 ALA B CA 1
ATOM 7042 C C . ALA B 1 183 ? 20.844 8.492 12.742 1 92.62 183 ALA B C 1
ATOM 7044 O O . ALA B 1 183 ? 19.797 9.125 12.891 1 92.62 183 ALA B O 1
ATOM 7045 N N . ALA B 1 184 ? 21.062 7.273 13.188 1 92.69 184 ALA B N 1
ATOM 7046 C CA . ALA B 1 184 ? 20 6.57 13.906 1 92.69 184 ALA B CA 1
ATOM 7047 C C . ALA B 1 184 ? 19.672 7.258 15.227 1 92.69 184 ALA B C 1
ATOM 7049 O O . ALA B 1 184 ? 18.5 7.367 15.609 1 92.69 184 ALA B O 1
ATOM 7050 N N . SER B 1 185 ? 20.688 7.656 15.875 1 90.62 185 SER B N 1
ATOM 7051 C CA . SER B 1 185 ? 20.516 8.336 17.156 1 90.62 185 SER B CA 1
ATOM 7052 C C . SER B 1 185 ? 19.859 9.703 16.969 1 90.62 185 SER B C 1
ATOM 7054 O O . SER B 1 185 ? 19.031 10.117 17.797 1 90.62 185 SER B O 1
ATOM 7056 N N . PHE B 1 186 ? 20.219 10.344 15.914 1 92.31 186 PHE B N 1
ATOM 7057 C CA . PHE B 1 186 ? 19.672 11.672 15.656 1 92.31 186 PHE B CA 1
ATOM 7058 C C . PHE B 1 186 ? 18.172 11.602 15.453 1 92.31 186 PHE B C 1
ATOM 7060 O O . PHE B 1 186 ? 17.438 12.492 15.898 1 92.31 186 PHE B O 1
ATOM 7067 N N . VAL B 1 187 ? 17.688 10.562 14.758 1 94 187 VAL B N 1
ATOM 7068 C CA . VAL B 1 187 ? 16.266 10.445 14.445 1 94 187 VAL B CA 1
ATOM 7069 C C . VAL B 1 187 ? 15.578 9.578 15.5 1 94 187 VAL B C 1
ATOM 7071 O O . VAL B 1 187 ? 14.375 9.328 15.414 1 94 187 VAL B O 1
ATOM 7074 N N . SER B 1 188 ? 16.219 9.008 16.438 1 90.81 188 SER B N 1
ATOM 7075 C CA . SER B 1 188 ? 15.688 8.211 17.531 1 90.81 188 SER B CA 1
ATOM 7076 C C . SER B 1 188 ? 14.977 6.965 17.031 1 90.81 188 SER B C 1
ATOM 7078 O O . SER B 1 188 ? 13.82 6.715 17.375 1 90.81 188 SER B O 1
ATOM 7080 N N . LEU B 1 189 ? 15.625 6.258 16.25 1 93.25 189 LEU B N 1
ATOM 7081 C CA . LEU B 1 189 ? 15.062 5.023 15.711 1 93.25 189 LEU B CA 1
ATOM 7082 C C . LEU B 1 189 ? 15.812 3.807 16.25 1 93.25 189 LEU B C 1
ATOM 7084 O O . LEU B 1 189 ? 17.031 3.838 16.375 1 93.25 189 LEU B O 1
ATOM 7088 N N . ASP B 1 190 ? 15.078 2.734 16.5 1 91.62 190 ASP B N 1
ATOM 7089 C CA . ASP B 1 190 ? 15.664 1.451 16.875 1 91.62 190 ASP B CA 1
ATOM 7090 C C . ASP B 1 190 ? 16.25 0.736 15.664 1 91.62 190 ASP B C 1
ATOM 7092 O O . ASP B 1 190 ? 15.547 0.455 14.695 1 91.62 190 ASP B O 1
ATOM 7096 N N . LEU B 1 191 ? 17.438 0.44 15.781 1 92.38 191 LEU B N 1
ATOM 7097 C CA . LEU B 1 191 ? 18.188 -0.132 14.664 1 92.38 191 LEU B CA 1
ATOM 7098 C C . LEU B 1 191 ? 17.719 -1.557 14.375 1 92.38 191 LEU B C 1
ATOM 7100 O O . LEU B 1 191 ? 17.844 -2.041 13.25 1 92.38 191 LEU B O 1
ATOM 7104 N N . ARG B 1 192 ? 17.188 -2.309 15.289 1 91.56 192 ARG B N 1
ATOM 7105 C CA . ARG B 1 192 ? 16.875 -3.727 15.148 1 91.56 192 ARG B CA 1
ATOM 7106 C C . ARG B 1 192 ? 15.484 -3.922 14.555 1 91.56 192 ARG B C 1
ATOM 7108 O O . ARG B 1 192 ? 15.148 -5.012 14.086 1 91.56 192 ARG B O 1
ATOM 7115 N N . LYS B 1 193 ? 14.68 -2.811 14.516 1 92.31 193 LYS B N 1
ATOM 7116 C CA . LYS B 1 193 ? 13.312 -2.932 14.016 1 92.31 193 LYS B CA 1
ATOM 7117 C C . LYS B 1 193 ? 13.297 -3.088 12.5 1 92.31 193 LYS B C 1
ATOM 7119 O O . LYS B 1 193 ? 14.078 -2.445 11.797 1 92.31 193 LYS B O 1
ATOM 7124 N N . LYS B 1 194 ? 12.445 -3.939 12.031 1 92.06 194 LYS B N 1
ATOM 7125 C CA . LYS B 1 194 ? 12.242 -4.078 10.594 1 92.06 194 LYS B CA 1
ATOM 7126 C C . LYS B 1 194 ? 11.398 -2.926 10.047 1 92.06 194 LYS B C 1
ATOM 7128 O O . LYS B 1 194 ? 10.555 -2.377 10.75 1 92.06 194 LYS B O 1
ATOM 7133 N N . VAL B 1 195 ? 11.609 -2.625 8.797 1 93 195 VAL B N 1
ATOM 7134 C CA . VAL B 1 195 ? 10.93 -1.492 8.172 1 93 195 VAL B CA 1
ATOM 7135 C C . VAL B 1 195 ? 9.422 -1.758 8.125 1 93 195 VAL B C 1
ATOM 7137 O O . VAL B 1 195 ? 8.617 -0.835 8.266 1 93 195 VAL B O 1
ATOM 7140 N N . THR B 1 196 ? 9.016 -2.957 7.898 1 87.38 196 THR B N 1
ATOM 7141 C CA . THR B 1 196 ? 7.605 -3.324 7.812 1 87.38 196 THR B CA 1
ATOM 7142 C C . THR B 1 196 ? 6.898 -3.074 9.141 1 87.38 196 THR B C 1
ATOM 7144 O O . THR B 1 196 ? 5.676 -2.906 9.18 1 87.38 196 THR B O 1
ATOM 7147 N N . ASP B 1 197 ? 7.594 -3 10.211 1 89.75 197 ASP B N 1
ATOM 7148 C CA . ASP B 1 197 ? 7.02 -2.857 11.547 1 89.75 197 ASP B CA 1
ATOM 7149 C C . ASP B 1 197 ? 7.027 -1.396 11.992 1 89.75 197 ASP B C 1
ATOM 7151 O O . ASP B 1 197 ? 6.57 -1.077 13.094 1 89.75 197 ASP B O 1
ATOM 7155 N N . LEU B 1 198 ? 7.441 -0.551 11.102 1 91.56 198 LEU B N 1
ATOM 7156 C CA . LEU B 1 198 ? 7.555 0.858 11.469 1 91.56 198 LEU B CA 1
ATOM 7157 C C . LEU B 1 198 ? 6.234 1.586 11.234 1 91.56 198 LEU B C 1
ATOM 7159 O O . LEU B 1 198 ? 5.504 1.269 10.297 1 91.56 198 LEU B O 1
ATOM 7163 N N . SER B 1 199 ? 5.957 2.523 12.188 1 86.81 199 SER B N 1
ATOM 7164 C CA . SER B 1 199 ? 4.84 3.439 11.992 1 86.81 199 SER B CA 1
ATOM 7165 C C . SER B 1 199 ? 5.145 4.461 10.906 1 86.81 199 SER B C 1
ATOM 7167 O O . SER B 1 199 ? 6.27 4.527 10.406 1 86.81 199 SER B O 1
ATOM 7169 N N . GLN B 1 200 ? 4.215 5.227 10.484 1 86.5 200 GLN B N 1
ATOM 7170 C CA . GLN B 1 200 ? 4.406 6.227 9.438 1 86.5 200 GLN B CA 1
ATOM 7171 C C . GLN B 1 200 ? 5.418 7.285 9.867 1 86.5 200 GLN B C 1
ATOM 7173 O O . GLN B 1 200 ? 6.227 7.746 9.062 1 86.5 200 GLN B O 1
ATOM 7178 N N . SER B 1 201 ? 5.344 7.695 11.117 1 89.44 201 SER B N 1
ATOM 7179 C CA . SER B 1 201 ? 6.293 8.68 11.617 1 89.44 201 SER B CA 1
ATOM 7180 C C . SER B 1 201 ? 7.707 8.109 11.672 1 89.44 201 SER B C 1
ATOM 7182 O O . SER B 1 201 ? 8.68 8.805 11.367 1 89.44 201 SER B O 1
ATOM 7184 N N . GLU B 1 202 ? 7.738 6.824 12.016 1 92.25 202 GLU B N 1
ATOM 7185 C CA . GLU B 1 202 ? 9.047 6.172 12.062 1 92.25 202 GLU B CA 1
ATOM 7186 C C . GLU B 1 202 ? 9.625 5.992 10.664 1 92.25 202 GLU B C 1
ATOM 7188 O O . GLU B 1 202 ? 10.844 6.094 10.477 1 92.25 202 GLU B O 1
ATOM 7193 N N . LYS B 1 203 ? 8.82 5.691 9.773 1 93.12 203 LYS B N 1
ATOM 7194 C CA . LYS B 1 203 ? 9.273 5.562 8.391 1 93.12 203 LYS B CA 1
ATOM 7195 C C . LYS B 1 203 ? 9.828 6.883 7.863 1 93.12 203 LYS B C 1
ATOM 7197 O O . LYS B 1 203 ? 10.82 6.898 7.133 1 93.12 203 LYS B O 1
ATOM 7202 N N . PHE B 1 204 ? 9.164 7.953 8.219 1 94 204 PHE B N 1
ATOM 7203 C CA . PHE B 1 204 ? 9.672 9.258 7.816 1 94 204 PHE B CA 1
ATOM 7204 C C . PHE B 1 204 ? 11.023 9.539 8.461 1 94 204 PHE B C 1
ATOM 7206 O O . PHE B 1 204 ? 11.93 10.062 7.809 1 94 204 PHE B O 1
ATOM 7213 N N . ARG B 1 205 ? 11.102 9.195 9.711 1 95 205 ARG B N 1
ATOM 7214 C CA . ARG B 1 205 ? 12.375 9.367 10.414 1 95 205 ARG B CA 1
ATOM 7215 C C . ARG B 1 205 ? 13.484 8.562 9.742 1 95 205 ARG B C 1
ATOM 7217 O O . ARG B 1 205 ? 14.617 9.031 9.625 1 95 205 ARG B O 1
ATOM 7224 N N . LEU B 1 206 ? 13.133 7.418 9.336 1 95.31 206 LEU B N 1
ATOM 7225 C CA . LEU B 1 206 ? 14.102 6.602 8.617 1 95.31 206 LEU B CA 1
ATOM 7226 C C . LEU B 1 206 ? 14.477 7.25 7.289 1 95.31 206 LEU B C 1
ATOM 7228 O O . LEU B 1 206 ? 15.641 7.219 6.883 1 95.31 206 LEU B O 1
ATOM 7232 N N . GLN B 1 207 ? 13.516 7.758 6.617 1 94.06 207 GLN B N 1
ATOM 7233 C CA . GLN B 1 207 ? 13.781 8.453 5.363 1 94.06 207 GLN B CA 1
ATOM 7234 C C . GLN B 1 207 ? 14.766 9.602 5.562 1 94.06 207 GLN B C 1
ATOM 7236 O O . GLN B 1 207 ? 15.664 9.805 4.746 1 94.06 207 GLN B O 1
ATOM 7241 N N . VAL B 1 208 ? 14.539 10.352 6.59 1 94.88 208 VAL B N 1
ATOM 7242 C CA . VAL B 1 208 ? 15.43 11.461 6.922 1 94.88 208 VAL B CA 1
ATOM 7243 C C . VAL B 1 208 ? 16.828 10.93 7.219 1 94.88 208 VAL B C 1
ATOM 7245 O O . VAL B 1 208 ? 17.828 11.484 6.742 1 94.88 208 VAL B O 1
ATOM 7248 N N . ALA B 1 209 ? 16.891 9.852 7.988 1 94.38 209 ALA B N 1
ATOM 7249 C CA . ALA B 1 209 ? 18.188 9.25 8.328 1 94.38 209 ALA B CA 1
ATOM 7250 C C . ALA B 1 209 ? 18.922 8.805 7.07 1 94.38 209 ALA B C 1
ATOM 7252 O O . ALA B 1 209 ? 20.141 8.977 6.961 1 94.38 209 ALA B O 1
ATOM 7253 N N . LEU B 1 210 ? 18.219 8.242 6.207 1 92.81 210 LEU B N 1
ATOM 7254 C CA . LEU B 1 210 ? 18.812 7.758 4.969 1 92.81 210 LEU B CA 1
ATOM 7255 C C . LEU B 1 210 ? 19.375 8.914 4.152 1 92.81 210 LEU B C 1
ATOM 7257 O O . LEU B 1 210 ? 20.438 8.773 3.539 1 92.81 210 LEU B O 1
ATOM 7261 N N . GLU B 1 211 ? 18.719 9.977 4.125 1 91 211 GLU B N 1
ATOM 7262 C CA . GLU B 1 211 ? 19.219 11.141 3.408 1 91 211 GLU B CA 1
ATOM 7263 C C . GLU B 1 211 ? 20.406 11.766 4.133 1 91 211 GLU B C 1
ATOM 7265 O O . GLU B 1 211 ? 21.328 12.281 3.492 1 91 211 GLU B O 1
ATOM 7270 N N . LEU B 1 212 ? 20.344 11.773 5.449 1 90.81 212 LEU B N 1
ATOM 7271 C CA . LEU B 1 212 ? 21.422 12.359 6.246 1 90.81 212 LEU B CA 1
ATOM 7272 C C . LEU B 1 212 ? 22.734 11.609 6.023 1 90.81 212 LEU B C 1
ATOM 7274 O O . LEU B 1 212 ? 23.812 12.219 6.016 1 90.81 212 LEU B O 1
ATOM 7278 N N . VAL B 1 213 ? 22.625 10.336 5.902 1 88 213 VAL B N 1
ATOM 7279 C CA . VAL B 1 213 ? 23.844 9.547 5.715 1 88 213 VAL B CA 1
ATOM 7280 C C . VAL B 1 213 ? 24.5 9.914 4.391 1 88 213 VAL B C 1
ATOM 7282 O O . VAL B 1 213 ? 25.719 9.812 4.246 1 88 213 VAL B O 1
ATOM 7285 N N . LEU B 1 214 ? 23.688 10.375 3.461 1 84.12 214 LEU B N 1
ATOM 7286 C CA . LEU B 1 214 ? 24.219 10.828 2.186 1 84.12 214 LEU B CA 1
ATOM 7287 C C . LEU B 1 214 ? 24.781 12.242 2.301 1 84.12 214 LEU B C 1
ATOM 7289 O O . LEU B 1 214 ? 25.516 12.703 1.428 1 84.12 214 LEU B O 1
ATOM 7293 N N . ASP B 1 215 ? 24.438 12.906 3.285 1 88.25 215 ASP B N 1
ATOM 7294 C CA . ASP B 1 215 ? 24.953 14.203 3.719 1 88.25 215 ASP B CA 1
ATOM 7295 C C . ASP B 1 215 ? 24.797 15.25 2.617 1 88.25 215 ASP B C 1
ATOM 7297 O O . ASP B 1 215 ? 25.766 15.914 2.248 1 88.25 215 ASP B O 1
ATOM 7301 N N . PRO B 1 216 ? 23.625 15.305 1.976 1 90.12 216 PRO B N 1
ATOM 7302 C CA . PRO B 1 216 ? 23.406 16.406 1.041 1 90.12 216 PRO B CA 1
ATOM 7303 C C . PRO B 1 216 ? 23.281 17.766 1.744 1 90.12 216 PRO B C 1
ATOM 7305 O O . PRO B 1 216 ? 22.781 17.828 2.873 1 90.12 216 PRO B O 1
ATOM 7308 N N . PRO B 1 217 ? 23.703 18.797 1.034 1 92.69 217 PRO B N 1
ATOM 7309 C CA . PRO B 1 217 ? 23.578 20.125 1.665 1 92.69 217 PRO B CA 1
ATOM 7310 C C . PRO B 1 217 ? 22.141 20.594 1.777 1 92.69 217 PRO B C 1
ATOM 7312 O O . PRO B 1 217 ? 21.797 21.375 2.67 1 92.69 217 PRO B O 1
ATOM 7315 N N . ALA B 1 218 ? 21.297 20.078 0.872 1 95.5 218 ALA B N 1
ATOM 7316 C CA . ALA B 1 218 ? 19.891 20.484 0.887 1 95.5 218 ALA B CA 1
ATOM 7317 C C . ALA B 1 218 ? 18.969 19.281 0.788 1 95.5 218 ALA B C 1
ATOM 7319 O O . ALA B 1 218 ? 19.25 18.328 0.06 1 95.5 218 ALA B O 1
ATOM 7320 N N . LEU B 1 219 ? 17.906 19.297 1.527 1 96.31 219 LEU B N 1
ATOM 7321 C CA . LEU B 1 219 ? 16.906 18.234 1.552 1 96.31 219 LEU B CA 1
ATOM 7322 C C . LEU B 1 219 ? 15.531 18.781 1.162 1 96.31 219 LEU B C 1
ATOM 7324 O O . LEU B 1 219 ? 15 19.672 1.836 1 96.31 219 LEU B O 1
ATOM 7328 N N . PHE B 1 220 ? 14.945 18.25 0.034 1 96.75 220 PHE B N 1
ATOM 7329 C CA . PHE B 1 220 ? 13.609 18.609 -0.42 1 96.75 220 PHE B CA 1
ATOM 7330 C C . PHE B 1 220 ? 12.633 17.469 -0.192 1 96.75 220 PHE B C 1
ATOM 7332 O O . PHE B 1 220 ? 12.805 16.375 -0.748 1 96.75 220 PHE B O 1
ATOM 7339 N N . PHE B 1 221 ? 11.656 17.656 0.703 1 95.69 221 PHE B N 1
ATOM 7340 C CA . PHE B 1 221 ? 10.641 16.641 0.99 1 95.69 221 PHE B CA 1
ATOM 7341 C C . PHE B 1 221 ? 9.305 17.016 0.353 1 95.69 221 PHE B C 1
ATOM 7343 O O . PHE B 1 221 ? 8.766 18.094 0.63 1 95.69 221 PHE B O 1
ATOM 7350 N N . SER B 1 222 ? 8.789 16.141 -0.509 1 94.19 222 SER B N 1
ATOM 7351 C CA . SER B 1 222 ? 7.516 16.391 -1.169 1 94.19 222 SER B CA 1
ATOM 7352 C C . SER B 1 222 ? 6.359 15.758 -0.398 1 94.19 222 SER B C 1
ATOM 7354 O O . SER B 1 222 ? 6.211 14.531 -0.388 1 94.19 222 SER B O 1
ATOM 7356 N N . TYR B 1 223 ? 5.52 16.516 0.184 1 91 223 TYR B N 1
ATOM 7357 C CA . TYR B 1 223 ? 4.297 16.172 0.906 1 91 223 TYR B CA 1
ATOM 7358 C C . TYR B 1 223 ? 4.531 15.016 1.863 1 91 223 TYR B C 1
ATOM 7360 O O . TYR B 1 223 ? 3.779 14.031 1.856 1 91 223 TYR B O 1
ATOM 7368 N N . PRO B 1 224 ? 5.453 15.102 2.742 1 90.38 224 PRO B N 1
ATOM 7369 C CA . PRO B 1 224 ? 5.738 13.992 3.652 1 90.38 224 PRO B CA 1
ATOM 7370 C C . PRO B 1 224 ? 4.691 13.852 4.754 1 90.38 224 PRO B C 1
ATOM 7372 O O . PRO B 1 224 ? 4.512 12.758 5.301 1 90.38 224 PRO B O 1
ATOM 7375 N N . PHE B 1 225 ? 3.945 14.938 5.074 1 86.12 225 PHE B N 1
ATOM 7376 C CA . PHE B 1 225 ? 3.082 14.953 6.246 1 86.12 225 PHE B CA 1
ATOM 7377 C C . PHE B 1 225 ? 1.644 14.625 5.867 1 86.12 225 PHE B C 1
ATOM 7379 O O . PHE B 1 225 ? 0.766 14.562 6.73 1 86.12 225 PHE B O 1
ATOM 7386 N N . ASP B 1 226 ? 1.339 14.289 4.637 1 73.62 226 ASP B N 1
ATOM 7387 C CA . ASP B 1 226 ? -0.029 14.141 4.145 1 73.62 226 ASP B CA 1
ATOM 7388 C C . ASP B 1 226 ? -0.721 12.953 4.812 1 73.62 226 ASP B C 1
ATOM 7390 O O . ASP B 1 226 ? -1.943 12.945 4.969 1 73.62 226 ASP B O 1
ATOM 7394 N N . THR B 1 227 ? 0.045 11.961 5.262 1 73.12 227 THR B N 1
ATOM 7395 C CA . THR B 1 227 ? -0.591 10.758 5.801 1 73.12 227 THR B CA 1
ATOM 7396 C C . THR B 1 227 ? -0.36 10.656 7.305 1 73.12 227 THR B C 1
ATOM 7398 O O . THR B 1 227 ? -0.575 9.594 7.898 1 73.12 227 THR B O 1
ATOM 7401 N N . MET B 1 228 ? 0.054 11.766 7.871 1 81 228 MET B N 1
ATOM 7402 C CA . MET B 1 228 ? 0.377 11.727 9.297 1 81 228 MET B CA 1
ATOM 7403 C C . MET B 1 228 ? -0.632 12.531 10.102 1 81 228 MET B C 1
ATOM 7405 O O . MET B 1 228 ? -1.21 13.5 9.602 1 81 228 MET B O 1
ATOM 7409 N N . GLY B 1 229 ? -0.825 12.047 11.367 1 74 229 GLY B N 1
ATOM 7410 C CA . GLY B 1 229 ? -1.605 12.828 12.312 1 74 229 GLY B CA 1
ATOM 7411 C C . GLY B 1 229 ? -0.87 14.055 12.82 1 74 229 GLY B C 1
ATOM 7412 O O . GLY B 1 229 ? 0.324 14.227 12.562 1 74 229 GLY B O 1
ATOM 7413 N N . LEU B 1 230 ? -1.5 14.953 13.453 1 75.75 230 LEU B N 1
ATOM 7414 C CA . LEU B 1 230 ? -0.949 16.219 13.906 1 75.75 230 LEU B CA 1
ATOM 7415 C C . LEU B 1 230 ? 0.186 16 14.898 1 75.75 230 LEU B C 1
ATOM 7417 O O . LEU B 1 230 ? 1.18 16.734 14.883 1 75.75 230 LEU B O 1
ATOM 7421 N N . VAL B 1 231 ? -0.063 15.008 15.742 1 75.62 231 VAL B N 1
ATOM 7422 C CA . VAL B 1 231 ? 0.972 14.742 16.734 1 75.62 231 VAL B CA 1
ATOM 7423 C C . VAL B 1 231 ? 2.252 14.281 16.031 1 75.62 231 VAL B C 1
ATOM 7425 O O . VAL B 1 231 ? 3.346 14.75 16.359 1 75.62 231 VAL B O 1
ATOM 7428 N N . GLU B 1 232 ? 2.061 13.43 15.172 1 83.62 232 GLU B N 1
ATOM 7429 C CA . GLU B 1 232 ? 3.199 12.922 14.406 1 83.62 232 GLU B CA 1
ATOM 7430 C C . GLU B 1 232 ? 3.838 14.031 13.57 1 83.62 232 GLU B C 1
ATOM 7432 O O . GLU B 1 232 ? 5.062 14.086 13.43 1 83.62 232 GLU B O 1
ATOM 7437 N N . GLN B 1 233 ? 3.068 14.898 13.031 1 86.62 233 GLN B N 1
ATOM 7438 C CA . GLN B 1 233 ? 3.58 16.016 12.242 1 86.62 233 GLN B CA 1
ATOM 7439 C C . GLN B 1 233 ? 4.445 16.938 13.102 1 86.62 233 GLN B C 1
ATOM 7441 O O . GLN B 1 233 ? 5.48 17.438 12.641 1 86.62 233 GLN B O 1
ATOM 7446 N N . ASN B 1 234 ? 3.973 17.172 14.281 1 84.25 234 ASN B N 1
ATOM 7447 C CA . ASN B 1 234 ? 4.734 18.016 15.195 1 84.25 234 ASN B CA 1
ATOM 7448 C C . ASN B 1 234 ? 6.094 17.406 15.516 1 84.25 234 ASN B C 1
ATOM 7450 O O . ASN B 1 234 ? 7.109 18.109 15.523 1 84.25 234 ASN B O 1
ATOM 7454 N N . GLU B 1 235 ? 6.027 16.156 15.742 1 85.25 235 GLU B N 1
ATOM 7455 C CA . GLU B 1 235 ? 7.273 15.461 16.031 1 85.25 235 GLU B CA 1
ATOM 7456 C C . GLU B 1 235 ? 8.234 15.516 14.852 1 85.25 235 GLU B C 1
ATOM 7458 O O . GLU B 1 235 ? 9.43 15.742 15.023 1 85.25 235 GLU B O 1
ATOM 7463 N N . CYS B 1 236 ? 7.754 15.32 13.758 1 92.69 236 CYS B N 1
ATOM 7464 C CA . CYS B 1 236 ? 8.578 15.312 12.555 1 92.69 236 CYS B CA 1
ATOM 7465 C C . CYS B 1 236 ? 9.062 16.719 12.219 1 92.69 236 CYS B C 1
ATOM 7467 O O . CYS B 1 236 ? 10.172 16.891 11.695 1 92.69 236 CYS B O 1
ATOM 7469 N N . THR B 1 237 ? 8.25 17.75 12.5 1 92.56 237 THR B N 1
ATOM 7470 C CA . THR B 1 237 ? 8.664 19.141 12.305 1 92.56 237 THR B CA 1
ATOM 7471 C C . THR B 1 237 ? 9.852 19.469 13.203 1 92.56 237 THR B C 1
ATOM 7473 O O . THR B 1 237 ? 10.797 20.141 12.766 1 92.56 237 THR B O 1
ATOM 7476 N N . GLN B 1 238 ? 9.75 19 14.375 1 89.19 238 GLN B N 1
ATOM 7477 C CA . GLN B 1 238 ? 10.844 19.234 15.312 1 89.19 238 GLN B CA 1
ATOM 7478 C C . GLN B 1 238 ? 12.125 18.562 14.828 1 89.19 238 GLN B C 1
ATOM 7480 O O . GLN B 1 238 ? 13.219 19.125 14.953 1 89.19 238 GLN B O 1
ATOM 7485 N N . LEU B 1 239 ? 11.922 17.422 14.336 1 94.62 239 LEU B N 1
ATOM 7486 C CA . LEU B 1 239 ? 13.07 16.703 13.797 1 94.62 239 LEU B CA 1
ATOM 7487 C C . LEU B 1 239 ? 13.711 17.484 12.656 1 94.62 239 LEU B C 1
ATOM 7489 O O . LEU B 1 239 ? 14.938 17.656 12.633 1 94.62 239 LEU B O 1
ATOM 7493 N N . LEU B 1 240 ? 12.961 17.984 11.734 1 96.44 240 LEU B N 1
ATOM 7494 C CA . LEU B 1 240 ? 13.477 18.734 10.594 1 96.44 240 LEU B CA 1
ATOM 7495 C C . LEU B 1 240 ? 14.133 20.031 11.055 1 96.44 240 LEU B C 1
ATOM 7497 O O . LEU B 1 240 ? 15.133 20.469 10.477 1 96.44 240 LEU B O 1
ATOM 7501 N N . SER B 1 241 ? 13.539 20.688 12.055 1 94.5 241 SER B N 1
ATOM 7502 C CA . SER B 1 241 ? 14.125 21.891 12.625 1 94.5 241 SER B CA 1
ATOM 7503 C C . SER B 1 241 ? 15.508 21.609 13.211 1 94.5 241 SER B C 1
ATOM 7505 O O . SER B 1 241 ? 16.422 22.422 13.062 1 94.5 241 SER B O 1
ATOM 7507 N N . ARG B 1 242 ? 15.555 20.484 13.867 1 91.62 242 ARG B N 1
ATOM 7508 C CA . ARG B 1 242 ? 16.844 20.094 14.445 1 91.62 242 ARG B CA 1
ATOM 7509 C C . ARG B 1 242 ? 17.875 19.859 13.352 1 91.62 242 ARG B C 1
ATOM 7511 O O . ARG B 1 242 ? 19.062 20.172 13.531 1 91.62 242 ARG B O 1
ATOM 7518 N N . VAL B 1 243 ? 17.453 19.312 12.273 1 94.81 243 VAL B N 1
ATOM 7519 C CA . VAL B 1 243 ? 18.359 19.078 11.148 1 94.81 243 VAL B CA 1
ATOM 7520 C C . VAL B 1 243 ? 18.922 20.406 10.648 1 94.81 243 VAL B C 1
ATOM 7522 O O . VAL B 1 243 ? 20.109 20.484 10.312 1 94.81 243 VAL B O 1
ATOM 7525 N N . CYS B 1 244 ? 18.156 21.406 10.609 1 94.19 244 CYS B N 1
ATOM 7526 C CA . CYS B 1 244 ? 18.562 22.734 10.125 1 94.19 244 CYS B CA 1
ATOM 7527 C C . CYS B 1 244 ? 19.5 23.406 11.117 1 94.19 244 CYS B C 1
ATOM 7529 O O . CYS B 1 244 ? 20.547 23.922 10.727 1 94.19 244 CYS B O 1
ATOM 7531 N N . VAL B 1 245 ? 19.156 23.328 12.391 1 88.5 245 VAL B N 1
ATOM 7532 C CA . VAL B 1 245 ? 19.875 24.094 13.406 1 88.5 245 VAL B CA 1
ATOM 7533 C C . VAL B 1 245 ? 21.203 23.406 13.734 1 88.5 245 VAL B C 1
ATOM 7535 O O . VAL B 1 245 ? 22.234 24.062 13.852 1 88.5 245 VAL B O 1
ATOM 7538 N N . VAL B 1 246 ? 21.141 22.109 13.875 1 88.75 246 VAL B N 1
ATOM 7539 C CA . VAL B 1 246 ? 22.312 21.359 14.328 1 88.75 246 VAL B CA 1
ATOM 7540 C C . VAL B 1 246 ? 23.25 21.109 13.156 1 88.75 246 VAL B C 1
ATOM 7542 O O . VAL B 1 246 ? 24.469 21.25 13.289 1 88.75 246 VAL B O 1
ATOM 7545 N N . MET B 1 247 ? 22.734 20.844 12.031 1 90.25 247 MET B N 1
ATOM 7546 C CA . MET B 1 247 ? 23.578 20.453 10.906 1 90.25 247 MET B CA 1
ATOM 7547 C C . MET B 1 247 ? 23.641 21.562 9.859 1 90.25 247 MET B C 1
ATOM 7549 O O . MET B 1 247 ? 24.391 21.469 8.891 1 90.25 247 MET B O 1
ATOM 7553 N N . MET B 1 248 ? 22.875 22.547 9.977 1 90.56 248 MET B N 1
ATOM 7554 C CA . MET B 1 248 ? 22.859 23.734 9.125 1 90.56 248 MET B CA 1
ATOM 7555 C C . MET B 1 248 ? 22.453 23.375 7.703 1 90.56 248 MET B C 1
ATOM 7557 O O . MET B 1 248 ? 22.938 23.969 6.742 1 90.56 248 MET B O 1
ATOM 7561 N N . LYS B 1 249 ? 21.672 22.344 7.566 1 94.31 249 LYS B N 1
ATOM 7562 C CA . LYS B 1 249 ? 21.188 21.938 6.254 1 94.31 249 LYS B CA 1
ATOM 7563 C C . LYS B 1 249 ? 20.016 22.812 5.809 1 94.31 249 LYS B C 1
ATOM 7565 O O . LYS B 1 249 ? 19.281 23.359 6.645 1 94.31 249 LYS B O 1
ATOM 7570 N N . THR B 1 250 ? 19.891 22.969 4.457 1 96.69 250 THR B N 1
ATOM 7571 C CA . THR B 1 250 ? 18.719 23.625 3.891 1 96.69 250 THR B CA 1
ATOM 7572 C C . THR B 1 250 ? 17.578 22.625 3.709 1 96.69 250 THR B C 1
ATOM 7574 O O . THR B 1 250 ? 17.719 21.625 3.006 1 96.69 250 THR B O 1
ATOM 7577 N N . VAL B 1 251 ? 16.5 22.812 4.383 1 97.75 251 VAL B N 1
ATOM 7578 C CA . VAL B 1 251 ? 15.383 21.875 4.301 1 97.75 251 VAL B CA 1
ATOM 7579 C C . VAL B 1 251 ? 14.164 22.578 3.727 1 97.75 251 VAL B C 1
ATOM 7581 O O . VAL B 1 251 ? 13.781 23.656 4.191 1 97.75 251 VAL B O 1
ATOM 7584 N N . VAL B 1 252 ? 13.602 22.047 2.613 1 97.88 252 VAL B N 1
ATOM 7585 C CA . VAL B 1 252 ? 12.367 22.547 2.01 1 97.88 252 VAL B CA 1
ATOM 7586 C C . VAL B 1 252 ? 11.289 21.469 2.068 1 97.88 252 VAL B C 1
ATOM 7588 O O . VAL B 1 252 ? 11.523 20.312 1.671 1 97.88 252 VAL B O 1
ATOM 7591 N N . LEU B 1 253 ? 10.188 21.781 2.584 1 96.5 253 LEU B N 1
ATOM 7592 C CA . LEU B 1 253 ? 9.086 20.844 2.756 1 96.5 253 LEU B CA 1
ATOM 7593 C C . LEU B 1 253 ? 7.824 21.375 2.074 1 96.5 253 LEU B C 1
ATOM 7595 O O . LEU B 1 253 ? 7.469 22.531 2.225 1 96.5 253 LEU B O 1
ATOM 7599 N N . SER B 1 254 ? 7.207 20.516 1.19 1 95.62 254 SER B N 1
ATOM 7600 C CA . SER B 1 254 ? 5.91 20.875 0.624 1 95.62 254 SER B CA 1
ATOM 7601 C C . SER B 1 254 ? 4.766 20.281 1.442 1 95.62 254 SER B C 1
ATOM 7603 O O . SER B 1 254 ? 4.898 19.188 2.004 1 95.62 254 SER B O 1
ATOM 7605 N N . THR B 1 255 ? 3.656 20.984 1.582 1 91.69 255 THR B N 1
ATOM 7606 C CA . THR B 1 255 ? 2.523 20.516 2.371 1 91.69 255 THR B CA 1
ATOM 7607 C C . THR B 1 255 ? 1.22 21.125 1.86 1 91.69 255 THR B C 1
ATOM 7609 O O . THR B 1 255 ? 1.23 22.172 1.202 1 91.69 255 THR B O 1
ATOM 7612 N N . GLN B 1 256 ? 0.193 20.469 2.1 1 85.75 256 GLN B N 1
ATOM 7613 C CA . GLN B 1 256 ? -1.141 21 1.817 1 85.75 256 GLN B CA 1
ATOM 7614 C C . GLN B 1 256 ? -1.824 21.469 3.094 1 85.75 256 GLN B C 1
ATOM 7616 O O . GLN B 1 256 ? -2.922 22.031 3.045 1 85.75 256 GLN B O 1
ATOM 7621 N N . LEU B 1 257 ? -1.088 21.203 4.191 1 78.31 257 LEU B N 1
ATOM 7622 C CA . LEU B 1 257 ? -1.55 21.641 5.504 1 78.31 257 LEU B CA 1
ATOM 7623 C C . LEU B 1 257 ? -0.464 22.438 6.227 1 78.31 257 LEU B C 1
ATOM 7625 O O . LEU B 1 257 ? 0.728 22.203 6.004 1 78.31 257 LEU B O 1
ATOM 7629 N N . MET B 1 258 ? -0.873 23.484 6.914 1 82.31 258 MET B N 1
ATOM 7630 C CA . MET B 1 258 ? 0.115 24.312 7.602 1 82.31 258 MET B CA 1
ATOM 7631 C C . MET B 1 258 ? -0.221 24.438 9.086 1 82.31 258 MET B C 1
ATOM 7633 O O . MET B 1 258 ? -0.678 25.5 9.531 1 82.31 258 MET B O 1
ATOM 7637 N N . PRO B 1 259 ? 0.184 23.359 9.789 1 76.88 259 PRO B N 1
ATOM 7638 C CA . PRO B 1 259 ? -0.014 23.516 11.234 1 76.88 259 PRO B CA 1
ATOM 7639 C C . PRO B 1 259 ? 0.887 24.578 11.844 1 76.88 259 PRO B C 1
ATOM 7641 O O . PRO B 1 259 ? 1.886 24.969 11.234 1 76.88 259 PRO B O 1
ATOM 7644 N N . MET B 1 260 ? 0.613 25.047 12.969 1 75.56 260 MET B N 1
ATOM 7645 C CA . MET B 1 260 ? 1.33 26.141 13.625 1 75.56 260 MET B CA 1
ATOM 7646 C C . MET B 1 260 ? 2.766 25.734 13.938 1 75.56 260 MET B C 1
ATOM 7648 O O . MET B 1 260 ? 3.674 26.562 13.891 1 75.56 260 MET B O 1
ATOM 7652 N N . SER B 1 261 ? 2.861 24.453 14.273 1 79.56 261 SER B N 1
ATOM 7653 C CA . SER B 1 261 ? 4.211 23.969 14.57 1 79.56 261 SER B CA 1
ATOM 7654 C C . SER B 1 261 ? 5.133 24.156 13.367 1 79.56 261 SER B C 1
ATOM 7656 O O . SER B 1 261 ? 6.285 24.578 13.523 1 79.56 261 SER B O 1
ATOM 7658 N N . LEU B 1 262 ? 4.594 23.906 12.273 1 88.25 262 LEU B N 1
ATOM 7659 C CA . LEU B 1 262 ? 5.375 24.062 11.047 1 88.25 262 LEU B CA 1
ATOM 7660 C C . LEU B 1 262 ? 5.598 25.531 10.727 1 88.25 262 LEU B C 1
ATOM 7662 O O . LEU B 1 262 ? 6.688 25.922 10.297 1 88.25 262 LEU B O 1
ATOM 7666 N N . HIS B 1 263 ? 4.598 26.328 10.953 1 87.69 263 HIS B N 1
ATOM 7667 C CA . HIS B 1 263 ? 4.695 27.766 10.719 1 87.69 263 HIS B CA 1
ATOM 7668 C C . HIS B 1 263 ? 5.762 28.391 11.602 1 87.69 263 HIS B C 1
ATOM 7670 O O . HIS B 1 263 ? 6.539 29.234 11.141 1 87.69 263 HIS B O 1
ATOM 7676 N N . SER B 1 264 ? 5.777 27.969 12.82 1 83.56 264 SER B N 1
ATOM 7677 C CA . SER B 1 264 ? 6.723 28.547 13.781 1 83.56 264 SER B CA 1
ATOM 7678 C C . SER B 1 264 ? 8.156 28.125 13.461 1 83.56 264 SER B C 1
ATOM 7680 O O . SER B 1 264 ? 9.102 28.859 13.719 1 83.56 264 SER B O 1
ATOM 7682 N N . ALA B 1 265 ? 8.242 27 12.93 1 90.31 265 ALA B N 1
ATOM 7683 C CA . ALA B 1 265 ? 9.57 26.469 12.648 1 90.31 265 ALA B CA 1
ATOM 7684 C C . ALA B 1 265 ? 10.086 26.969 11.305 1 90.31 265 ALA B C 1
ATOM 7686 O O . ALA B 1 265 ? 11.297 27 11.07 1 90.31 265 ALA B O 1
ATOM 7687 N N . ALA B 1 266 ? 9.266 27.422 10.445 1 95.25 266 ALA B N 1
ATOM 7688 C CA . ALA B 1 266 ? 9.625 27.75 9.07 1 95.25 266 ALA B CA 1
ATOM 7689 C C . ALA B 1 266 ? 10.203 29.172 8.984 1 95.25 266 ALA B C 1
ATOM 7691 O O . ALA B 1 266 ? 9.727 30.078 9.664 1 95.25 266 ALA B O 1
ATOM 7692 N N . ASP B 1 267 ? 11.203 29.328 8.203 1 95.56 267 ASP B N 1
ATOM 7693 C CA . ASP B 1 267 ? 11.812 30.625 7.945 1 95.56 267 ASP B CA 1
ATOM 7694 C C . ASP B 1 267 ? 11.07 31.375 6.832 1 95.56 267 ASP B C 1
ATOM 7696 O O . ASP B 1 267 ? 10.781 32.562 6.957 1 95.56 267 ASP B O 1
ATOM 7700 N N . THR B 1 268 ? 10.812 30.688 5.762 1 96.81 268 THR B N 1
ATOM 7701 C CA . THR B 1 268 ? 10.102 31.281 4.637 1 96.81 268 THR B CA 1
ATOM 7702 C C . THR B 1 268 ? 8.898 30.422 4.246 1 96.81 268 THR B C 1
ATOM 7704 O O . THR B 1 268 ? 8.844 29.234 4.574 1 96.81 268 THR B O 1
ATOM 7707 N N . LEU B 1 269 ? 7.949 31.078 3.635 1 96.56 269 LEU B N 1
ATOM 7708 C CA . LEU B 1 269 ? 6.734 30.422 3.158 1 96.56 269 LEU B CA 1
ATOM 7709 C C . LEU B 1 269 ? 6.449 30.797 1.708 1 96.56 269 LEU B C 1
ATOM 7711 O O . LEU B 1 269 ? 6.496 31.969 1.345 1 96.56 269 LEU B O 1
ATOM 7715 N N . LEU B 1 270 ? 6.344 29.844 0.865 1 97.19 270 LEU B N 1
ATOM 7716 C CA . LEU B 1 270 ? 5.82 29.984 -0.49 1 97.19 270 LEU B CA 1
ATOM 7717 C C . LEU B 1 270 ? 4.434 29.375 -0.601 1 97.19 270 LEU B C 1
ATOM 7719 O O . LEU B 1 270 ? 4.281 28.156 -0.474 1 97.19 270 LEU B O 1
ATOM 7723 N N . LEU B 1 271 ? 3.447 30.188 -0.742 1 95.81 271 LEU B N 1
ATOM 7724 C CA . LEU B 1 271 ? 2.062 29.734 -0.787 1 95.81 271 LEU B CA 1
ATOM 7725 C C . LEU B 1 271 ? 1.504 29.828 -2.203 1 95.81 271 LEU B C 1
ATOM 7727 O O . LEU B 1 271 ? 1.483 30.906 -2.793 1 95.81 271 LEU B O 1
ATOM 7731 N N . PHE B 1 272 ? 1.062 28.672 -2.668 1 93.94 272 PHE B N 1
ATOM 7732 C CA . PHE B 1 272 ? 0.456 28.609 -3.992 1 93.94 272 PHE B CA 1
ATOM 7733 C C . PHE B 1 272 ? -1.064 28.578 -3.893 1 93.94 272 PHE B C 1
ATOM 7735 O O . PHE B 1 272 ? -1.618 27.938 -2.992 1 93.94 272 PHE B O 1
ATOM 7742 N N . GLY B 1 273 ? -1.643 29.312 -4.766 1 88.25 273 GLY B N 1
ATOM 7743 C CA . GLY B 1 273 ? -3.064 29.125 -5 1 88.25 273 GLY B CA 1
ATOM 7744 C C . GLY B 1 273 ? -3.361 28.094 -6.078 1 88.25 273 GLY B C 1
ATOM 7745 O O . GLY B 1 273 ? -2.449 27.438 -6.59 1 88.25 273 GLY B O 1
ATOM 7746 N N . VAL B 1 274 ? -4.621 27.969 -6.305 1 82.56 274 VAL B N 1
ATOM 7747 C CA . VAL B 1 274 ? -5.031 27.047 -7.359 1 82.56 274 VAL B CA 1
ATOM 7748 C C . VAL B 1 274 ? -4.508 27.547 -8.711 1 82.56 274 VAL B C 1
ATOM 7750 O O . VAL B 1 274 ? -4.43 28.75 -8.953 1 82.56 274 VAL B O 1
ATOM 7753 N N . GLY B 1 275 ? -4.047 26.656 -9.57 1 79.38 275 GLY B N 1
ATOM 7754 C CA . GLY B 1 275 ? -3.559 27 -10.891 1 79.38 275 GLY B CA 1
ATOM 7755 C C . GLY B 1 275 ? -2.082 27.359 -10.906 1 79.38 275 GLY B C 1
ATOM 7756 O O . GLY B 1 275 ? -1.548 27.766 -11.938 1 79.38 275 GLY B O 1
ATOM 7757 N N . GLY B 1 276 ? -1.45 27.281 -9.789 1 88.12 276 GLY B N 1
ATOM 7758 C CA . GLY B 1 276 ? -0.008 27.469 -9.734 1 88.12 276 GLY B CA 1
ATOM 7759 C C . GLY B 1 276 ? 0.408 28.922 -9.578 1 88.12 276 GLY B C 1
ATOM 7760 O O . GLY B 1 276 ? 1.546 29.281 -9.891 1 88.12 276 GLY B O 1
ATOM 7761 N N . VAL B 1 277 ? -0.52 29.828 -9.203 1 89.12 277 VAL B N 1
ATOM 7762 C CA . VAL B 1 277 ? -0.196 31.234 -8.969 1 89.12 277 VAL B CA 1
ATOM 7763 C C . VAL B 1 277 ? 0.291 31.422 -7.531 1 89.12 277 VAL B C 1
ATOM 7765 O O . VAL B 1 277 ? -0.128 30.688 -6.633 1 89.12 277 VAL B O 1
ATOM 7768 N N . VAL B 1 278 ? 1.153 32.406 -7.363 1 94.38 278 VAL B N 1
ATOM 7769 C CA . VAL B 1 278 ? 1.73 32.625 -6.043 1 94.38 278 VAL B CA 1
ATOM 7770 C C . VAL B 1 278 ? 0.876 33.625 -5.273 1 94.38 278 VAL B C 1
ATOM 7772 O O . VAL B 1 278 ? 0.586 34.719 -5.773 1 94.38 278 VAL B O 1
ATOM 7775 N N . LEU B 1 279 ? 0.468 33.281 -4.074 1 93.25 279 LEU B N 1
ATOM 7776 C CA . LEU B 1 279 ? -0.314 34.156 -3.215 1 93.25 279 LEU B CA 1
ATOM 7777 C C . LEU B 1 279 ? 0.583 34.906 -2.217 1 93.25 279 LEU B C 1
ATOM 7779 O O . LEU B 1 279 ? 0.228 35.969 -1.717 1 93.25 279 LEU B O 1
ATOM 7783 N N . PHE B 1 280 ? 1.646 34.219 -1.903 1 95 280 PHE B N 1
ATOM 7784 C CA . PHE B 1 280 ? 2.594 34.812 -0.97 1 95 280 PHE B CA 1
ATOM 7785 C C . PHE B 1 280 ? 3.943 34.125 -1.044 1 95 280 PHE B C 1
ATOM 7787 O O . PHE B 1 280 ? 4.004 32.906 -1.175 1 95 280 PHE B O 1
ATOM 7794 N N . SER B 1 281 ? 5.016 34.844 -1.09 1 96.38 281 SER B N 1
ATOM 7795 C CA . SER B 1 281 ? 6.383 34.312 -0.966 1 96.38 281 SER B CA 1
ATOM 7796 C C . SER B 1 281 ? 7.25 35.281 -0.152 1 96.38 281 SER B C 1
ATOM 7798 O O . SER B 1 281 ? 7.41 36.438 -0.516 1 96.38 281 SER B O 1
ATOM 7800 N N . GLY B 1 282 ? 7.727 34.875 0.957 1 95 282 GLY B N 1
ATOM 7801 C CA . GLY B 1 282 ? 8.539 35.688 1.837 1 95 282 GLY B CA 1
ATOM 7802 C C . GLY B 1 282 ? 8.781 35.062 3.193 1 95 282 GLY B C 1
ATOM 7803 O O . GLY B 1 282 ? 8.719 33.844 3.332 1 95 282 GLY B O 1
ATOM 7804 N N . LYS B 1 283 ? 9.172 35.844 4.121 1 93.69 283 LYS B N 1
ATOM 7805 C CA . LYS B 1 283 ? 9.383 35.344 5.477 1 93.69 283 LYS B CA 1
ATOM 7806 C C . LYS B 1 283 ? 8.078 34.844 6.082 1 93.69 283 LYS B C 1
ATOM 7808 O O . LYS B 1 283 ? 7.035 35.5 5.961 1 93.69 283 LYS B O 1
ATOM 7813 N N . CYS B 1 284 ? 8.172 33.719 6.66 1 92.25 284 CYS B N 1
ATOM 7814 C CA . CYS B 1 284 ? 6.977 33.062 7.199 1 92.25 284 CYS B CA 1
ATOM 7815 C C . CYS B 1 284 ? 6.305 33.938 8.25 1 92.25 284 CYS B C 1
ATOM 7817 O O . CYS B 1 284 ? 5.078 34 8.32 1 92.25 284 CYS B O 1
ATOM 7819 N N . GLN B 1 285 ? 7.047 34.656 9.031 1 84.88 285 GLN B N 1
ATOM 7820 C CA . GLN B 1 285 ? 6.535 35.5 10.109 1 84.88 285 GLN B CA 1
ATOM 7821 C C . GLN B 1 285 ? 5.75 36.688 9.547 1 84.88 285 GLN B C 1
ATOM 7823 O O . GLN B 1 285 ? 4.867 37.219 10.219 1 84.88 285 GLN B O 1
ATOM 7828 N N . ASP B 1 286 ? 6.078 37.031 8.297 1 89.56 286 ASP B N 1
ATOM 7829 C CA . ASP B 1 286 ? 5.445 38.219 7.684 1 89.56 286 ASP B CA 1
ATOM 7830 C C . ASP B 1 286 ? 4.148 37.812 6.98 1 89.56 286 ASP B C 1
ATOM 7832 O O . ASP B 1 286 ? 3.369 38.688 6.582 1 89.56 286 ASP B O 1
ATOM 7836 N N . ALA B 1 287 ? 3.959 36.594 6.871 1 91.62 287 ALA B N 1
ATOM 7837 C CA . ALA B 1 287 ? 2.82 36.125 6.078 1 91.62 287 ALA B CA 1
ATOM 7838 C C . ALA B 1 287 ? 1.501 36.562 6.719 1 91.62 287 ALA B C 1
ATOM 7840 O O . ALA B 1 287 ? 0.613 37.062 6.035 1 91.62 287 ALA B O 1
ATOM 7841 N N . ILE B 1 288 ? 1.396 36.344 8 1 83.81 288 ILE B N 1
ATOM 7842 C CA . ILE B 1 288 ? 0.154 36.656 8.695 1 83.81 288 ILE B CA 1
ATOM 7843 C C . ILE B 1 288 ? -0.109 38.156 8.609 1 83.81 288 ILE B C 1
ATOM 7845 O O . ILE B 1 288 ? -1.225 38.594 8.297 1 83.81 288 ILE B O 1
ATOM 7849 N N . SER B 1 289 ? 0.964 39 8.844 1 84.31 289 SER B N 1
ATOM 7850 C CA . SER B 1 289 ? 0.832 40.438 8.758 1 84.31 289 SER B CA 1
ATOM 7851 C C . SER B 1 289 ? 0.472 40.875 7.344 1 84.31 289 SER B C 1
ATOM 7853 O O . SER B 1 289 ? -0.316 41.812 7.156 1 84.31 289 SER B O 1
ATOM 7855 N N . TYR B 1 290 ? 1.017 40.281 6.398 1 90.5 290 TYR B N 1
ATOM 7856 C CA . TYR B 1 290 ? 0.728 40.625 5.008 1 90.5 290 TYR B CA 1
ATOM 7857 C C . TYR B 1 290 ? -0.746 40.406 4.688 1 90.5 290 TYR B C 1
ATOM 7859 O O . TYR B 1 290 ? -1.398 41.25 4.098 1 90.5 290 TYR B O 1
ATOM 7867 N N . PHE B 1 291 ? -1.246 39.281 5.039 1 88.06 291 PHE B N 1
ATOM 7868 C CA . PHE B 1 291 ? -2.627 38.969 4.699 1 88.06 291 PHE B CA 1
ATOM 7869 C C . PHE B 1 291 ? -3.596 39.844 5.484 1 88.06 291 PHE B C 1
ATOM 7871 O O . PHE B 1 291 ? -4.676 40.188 4.996 1 88.06 291 PHE B O 1
ATOM 7878 N N . ASN B 1 292 ? -3.213 40.094 6.695 1 82 292 ASN B N 1
ATOM 7879 C CA . ASN B 1 292 ? -4.062 41 7.469 1 82 292 ASN B CA 1
ATOM 7880 C C . ASN B 1 292 ? -4.078 42.406 6.871 1 82 292 ASN B C 1
ATOM 7882 O O . ASN B 1 292 ? -5.074 43.125 6.98 1 82 292 ASN B O 1
ATOM 7886 N N . CYS B 1 293 ? -3.018 42.781 6.23 1 80.12 293 CYS B N 1
ATOM 7887 C CA . CYS B 1 293 ? -2.924 44.094 5.602 1 80.12 293 CYS B CA 1
ATOM 7888 C C . CYS B 1 293 ? -3.754 44.125 4.324 1 80.12 293 CYS B C 1
ATOM 7890 O O . CYS B 1 293 ? -4.082 45.219 3.84 1 80.12 293 CYS B O 1
ATOM 7892 N N . LEU B 1 294 ? -4.094 43 3.834 1 81.5 294 LEU B N 1
ATOM 7893 C CA . LEU B 1 294 ? -4.906 42.938 2.623 1 81.5 294 LEU B CA 1
ATOM 7894 C C . LEU B 1 294 ? -6.355 43.312 2.93 1 81.5 294 LEU B C 1
ATOM 7896 O O . LEU B 1 294 ? -7.133 43.594 2.018 1 81.5 294 LEU B O 1
ATOM 7900 N N . CYS B 1 295 ? -6.777 43.469 4.121 1 64.88 295 CYS B N 1
ATOM 7901 C CA . CYS B 1 295 ? -8.133 43.812 4.535 1 64.88 295 CYS B CA 1
ATOM 7902 C C . CYS B 1 295 ? -9.164 43.031 3.738 1 64.88 295 CYS B C 1
ATOM 7904 O O . CYS B 1 295 ? -10.047 43.625 3.107 1 64.88 295 CYS B O 1
ATOM 7906 N N . ILE B 1 296 ? -8.984 41.812 3.869 1 71.12 296 ILE B N 1
ATOM 7907 C CA . ILE B 1 296 ? -9.867 40.906 3.143 1 71.12 296 ILE B CA 1
ATOM 7908 C C . ILE B 1 296 ? -11.273 40.969 3.74 1 71.12 296 ILE B C 1
ATOM 7910 O O . ILE B 1 296 ? -11.445 40.781 4.949 1 71.12 296 ILE B O 1
ATOM 7914 N N . PRO B 1 297 ? -12.273 41.344 3.006 1 57.38 297 PRO B N 1
ATOM 7915 C CA . PRO B 1 297 ? -13.633 41.438 3.533 1 57.38 297 PRO B CA 1
ATOM 7916 C C . PRO B 1 297 ? -14.188 40.062 3.949 1 57.38 297 PRO B C 1
ATOM 7918 O O . PRO B 1 297 ? -13.852 39.062 3.336 1 57.38 297 PRO B O 1
ATOM 7921 N N . LYS B 1 298 ? -14.531 39.938 5.359 1 52.72 298 LYS B N 1
ATOM 7922 C CA . LYS B 1 298 ? -15.086 38.688 5.871 1 52.72 298 LYS B CA 1
ATOM 7923 C C . LYS B 1 298 ? -16.078 38.094 4.887 1 52.72 298 LYS B C 1
ATOM 7925 O O . LYS B 1 298 ? -16.172 36.875 4.754 1 52.72 298 LYS B O 1
ATOM 7930 N N . HIS B 1 299 ? -17.188 38.875 4.68 1 43.09 299 HIS B N 1
ATOM 7931 C CA . HIS B 1 299 ? -18.219 38.281 3.814 1 43.09 299 HIS B CA 1
ATOM 7932 C C . HIS B 1 299 ? -17.734 38.188 2.373 1 43.09 299 HIS B C 1
ATOM 7934 O O . HIS B 1 299 ? -17.797 39.156 1.625 1 43.09 299 HIS B O 1
ATOM 7940 N N . VAL B 1 300 ? -16.688 37.812 2.289 1 38.19 300 VAL B N 1
ATOM 7941 C CA . VAL B 1 300 ? -16.453 37.625 0.864 1 38.19 300 VAL B CA 1
ATOM 7942 C C . VAL B 1 300 ? -17.719 37.031 0.223 1 38.19 300 VAL B C 1
ATOM 7944 O O . VAL B 1 300 ? -18.297 36.062 0.731 1 38.19 300 VAL B O 1
ATOM 7947 N N . PRO B 1 301 ? -18.484 37.875 -0.667 1 32.66 301 PRO B N 1
ATOM 7948 C CA . PRO B 1 301 ? -19.734 37.312 -1.217 1 32.66 301 PRO B CA 1
ATOM 7949 C C . PRO B 1 301 ? -19.703 35.812 -1.372 1 32.66 301 PRO B C 1
ATOM 7951 O O . PRO B 1 301 ? -18.625 35.219 -1.551 1 32.66 301 PRO B O 1
ATOM 7954 N N . GLN B 1 302 ? -20.562 35.188 -0.663 1 33.41 302 GLN B N 1
ATOM 7955 C CA . GLN B 1 302 ? -20.875 33.781 -0.941 1 33.41 302 GLN B CA 1
ATOM 7956 C C . GLN B 1 302 ? -20.578 33.438 -2.396 1 33.41 302 GLN B C 1
ATOM 7958 O O . GLN B 1 302 ? -20.75 34.25 -3.287 1 33.41 302 GLN B O 1
ATOM 7963 N N . PRO B 1 303 ? -19.797 32.688 -2.691 1 30 303 PRO B N 1
ATOM 7964 C CA . PRO B 1 303 ? -19.609 32.438 -4.129 1 30 303 PRO B CA 1
ATOM 7965 C C . PRO B 1 303 ? -20.891 32.688 -4.926 1 30 303 PRO B C 1
ATOM 7967 O O . PRO B 1 303 ? -21.984 32.406 -4.449 1 30 303 PRO B O 1
ATOM 7970 N N . LEU B 1 304 ? -20.969 33.688 -5.77 1 27.06 304 LEU B N 1
ATOM 7971 C CA . LEU B 1 304 ? -22.031 34.031 -6.711 1 27.06 304 LEU B CA 1
ATOM 7972 C C . LEU B 1 304 ? -22.766 32.812 -7.195 1 27.06 304 LEU B C 1
ATOM 7974 O O . LEU B 1 304 ? -23.797 32.906 -7.844 1 27.06 304 LEU B O 1
ATOM 7978 N N . TRP B 1 305 ? -22.109 31.672 -7.129 1 27.27 305 TRP B N 1
ATOM 7979 C CA . TRP B 1 305 ? -22.906 30.578 -7.699 1 27.27 305 TRP B CA 1
ATOM 7980 C C . TRP B 1 305 ? -24.156 30.328 -6.871 1 27.27 305 TRP B C 1
ATOM 7982 O O . TRP B 1 305 ? -25.062 29.594 -7.297 1 27.27 305 TRP B O 1
ATOM 7992 N N . LYS B 1 306 ? -24.203 30.812 -5.633 1 31.11 306 LYS B N 1
ATOM 7993 C CA . LYS B 1 306 ? -25.516 30.688 -4.996 1 31.11 306 LYS B CA 1
ATOM 7994 C C . LYS B 1 306 ? -26.516 31.672 -5.59 1 31.11 306 LYS B C 1
ATOM 7996 O O . LYS B 1 306 ? -27.703 31.375 -5.676 1 31.11 306 LYS B O 1
ATOM 8001 N N . GLU B 1 307 ? -26.125 32.812 -5.961 1 29.38 307 GLU B N 1
ATOM 8002 C CA . GLU B 1 307 ? -27.094 33.688 -6.648 1 29.38 307 GLU B CA 1
ATOM 8003 C C . GLU B 1 307 ? -27.266 33.25 -8.102 1 29.38 307 GLU B C 1
ATOM 8005 O O . GLU B 1 307 ? -28.344 33.406 -8.672 1 29.38 307 GLU B O 1
ATOM 8010 N N . VAL B 1 308 ? -26.203 32.812 -8.797 1 28 308 VAL B N 1
ATOM 8011 C CA . VAL B 1 308 ? -26.406 32.469 -10.195 1 28 308 VAL B CA 1
ATOM 8012 C C . VAL B 1 308 ? -27.141 31.141 -10.305 1 28 308 VAL B C 1
ATOM 8014 O O . VAL B 1 308 ? -27.547 30.734 -11.391 1 28 308 VAL B O 1
ATOM 8017 N N . LEU B 1 309 ? -27.266 30.344 -9.305 1 27.48 309 LEU B N 1
ATOM 8018 C CA . LEU B 1 309 ? -28.203 29.25 -9.57 1 27.48 309 LEU B CA 1
ATOM 8019 C C . LEU B 1 309 ? -29.625 29.781 -9.68 1 27.48 309 LEU B C 1
ATOM 8021 O O . LEU B 1 309 ? -30.578 29.094 -9.312 1 27.48 309 LEU B O 1
ATOM 8025 N N . GLY B 1 310 ? -29.734 31.109 -9.945 1 26.34 310 GLY B N 1
ATOM 8026 C CA . GLY B 1 310 ? -31.047 31.359 -10.539 1 26.34 310 GLY B CA 1
ATOM 8027 C C . GLY B 1 310 ? -31.266 30.609 -11.828 1 26.34 310 GLY B C 1
ATOM 8028 O O . GLY B 1 310 ? -30.312 30.203 -12.5 1 26.34 310 GLY B O 1
ATOM 8029 N N . PRO B 1 311 ? -32.406 29.969 -12.102 1 28.3 311 PRO B N 1
ATOM 8030 C CA . PRO B 1 311 ? -32.781 29.078 -13.195 1 28.3 311 PRO B CA 1
ATOM 8031 C C . PRO B 1 311 ? -32.281 29.562 -14.562 1 28.3 311 PRO B C 1
ATOM 8033 O O . PRO B 1 311 ? -32.344 28.828 -15.539 1 28.3 311 PRO B O 1
ATOM 8036 N N . GLY B 1 312 ? -32.156 30.953 -14.828 1 26.66 312 GLY B N 1
ATOM 8037 C CA . GLY B 1 312 ? -32.156 31.312 -16.234 1 26.66 312 GLY B CA 1
ATOM 8038 C C . GLY B 1 312 ? -30.938 30.844 -17 1 26.66 312 GLY B C 1
ATOM 8039 O O . GLY B 1 312 ? -30.984 30.672 -18.219 1 26.66 312 GLY B O 1
ATOM 8040 N N . LEU B 1 313 ? -29.766 31.266 -16.641 1 26.61 313 LEU B N 1
ATOM 8041 C CA . LEU B 1 313 ? -28.766 30.984 -17.656 1 26.61 313 LEU B CA 1
ATOM 8042 C C . LEU B 1 313 ? -28.344 29.516 -17.625 1 26.61 313 LEU B C 1
ATOM 8044 O O . LEU B 1 313 ? -27.391 29.156 -16.938 1 26.61 313 LEU B O 1
ATOM 8048 N N . GLN B 1 314 ? -29.172 28.562 -17.25 1 27.75 314 GLN B N 1
ATOM 8049 C CA . GLN B 1 314 ? -28.906 27.156 -17.5 1 27.75 314 GLN B CA 1
ATOM 8050 C C . GLN B 1 314 ? -28.328 26.938 -18.906 1 27.75 314 GLN B C 1
ATOM 8052 O O . GLN B 1 314 ? -27.484 26.062 -19.094 1 27.75 314 GLN B O 1
ATOM 8057 N N . ALA B 1 315 ? -29.125 27.375 -20.016 1 25.92 315 ALA B N 1
ATOM 8058 C CA . ALA B 1 315 ? -29.25 26.797 -21.359 1 25.92 315 ALA B CA 1
ATOM 8059 C C . ALA B 1 315 ? -28.016 27.109 -22.203 1 25.92 315 ALA B C 1
ATOM 8061 O O . ALA B 1 315 ? -27.578 26.281 -23 1 25.92 315 ALA B O 1
ATOM 8062 N N . HIS B 1 316 ? -27.719 28.422 -22.469 1 23.8 316 HIS B N 1
ATOM 8063 C CA . HIS B 1 316 ? -27.078 28.719 -23.75 1 23.8 316 HIS B CA 1
ATOM 8064 C C . HIS B 1 316 ? -25.609 28.344 -23.734 1 23.8 316 HIS B C 1
ATOM 8066 O O . HIS B 1 316 ? -24.859 28.688 -24.641 1 23.8 316 HIS B O 1
ATOM 8072 N N . PHE B 1 317 ? -25.078 28.078 -22.688 1 25.64 317 PHE B N 1
ATOM 8073 C CA . PHE B 1 317 ? -23.672 27.828 -22.953 1 25.64 317 PHE B CA 1
ATOM 8074 C C . PHE B 1 317 ? -23.5 26.578 -23.797 1 25.64 317 PHE B C 1
ATOM 8076 O O . PHE B 1 317 ? -23.078 25.531 -23.297 1 25.64 317 PHE B O 1
ATOM 8083 N N . ALA B 1 318 ? -24.5 26.234 -24.625 1 23.89 318 ALA B N 1
ATOM 8084 C CA . ALA B 1 318 ? -24.344 25.172 -25.609 1 23.89 318 ALA B CA 1
ATOM 8085 C C . ALA B 1 318 ? -23.031 25.312 -26.375 1 23.89 318 ALA B C 1
ATOM 8087 O O . ALA B 1 318 ? -22.234 26.219 -26.094 1 23.89 318 ALA B O 1
ATOM 8088 N N . GLU B 1 319 ? -23.078 24.922 -27.844 1 25.19 319 GLU B N 1
ATOM 8089 C CA . GLU B 1 319 ? -22.203 24.562 -28.953 1 25.19 319 GLU B CA 1
ATOM 8090 C C . GLU B 1 319 ? -21.359 25.766 -29.406 1 25.19 319 GLU B C 1
ATOM 8092 O O . GLU B 1 319 ? -20.203 25.609 -29.781 1 25.19 319 GLU B O 1
ATOM 8097 N N . GLU B 1 320 ? -22 26.906 -29.656 1 22.27 320 GLU B N 1
ATOM 8098 C CA . GLU B 1 320 ? -21.438 27.859 -30.625 1 22.27 320 GLU B CA 1
ATOM 8099 C C . GLU B 1 320 ? -20.266 28.609 -30.031 1 22.27 320 GLU B C 1
ATOM 8101 O O . GLU B 1 320 ? -19.281 28.906 -30.719 1 22.27 320 GLU B O 1
ATOM 8106 N N . ASP B 1 321 ? -20.453 29.188 -28.891 1 21.47 321 ASP B N 1
ATOM 8107 C CA . ASP B 1 321 ? -19.531 30.312 -28.766 1 21.47 321 ASP B CA 1
ATOM 8108 C C . ASP B 1 321 ? -18.141 29.828 -28.344 1 21.47 321 ASP B C 1
ATOM 8110 O O . ASP B 1 321 ? -17.688 30.109 -27.234 1 21.47 321 ASP B O 1
ATOM 8114 N N . ARG B 1 322 ? -17.812 28.641 -28.5 1 25.16 322 ARG B N 1
ATOM 8115 C CA . ARG B 1 322 ? -16.438 28.266 -28.766 1 25.16 322 ARG B CA 1
ATOM 8116 C C . ARG B 1 322 ? -15.828 29.094 -29.891 1 25.16 322 ARG B C 1
ATOM 8118 O O . ARG B 1 322 ? -15.18 28.562 -30.797 1 25.16 322 ARG B O 1
ATOM 8125 N N . ARG B 1 323 ? -16.578 30.203 -30.328 1 23.72 323 ARG B N 1
ATOM 8126 C CA . ARG B 1 323 ? -15.938 30.984 -31.375 1 23.72 323 ARG B CA 1
ATOM 8127 C C . ARG B 1 323 ? -14.562 31.484 -30.922 1 23.72 323 ARG B C 1
ATOM 8129 O O . ARG B 1 323 ? -14.258 31.484 -29.734 1 23.72 323 ARG B O 1
ATOM 8136 N N . THR B 1 324 ? -13.93 32.469 -32 1 20.62 324 THR B N 1
ATOM 8137 C CA . THR B 1 324 ? -12.617 32.906 -32.438 1 20.62 324 THR B CA 1
ATOM 8138 C C . THR B 1 324 ? -12.07 33.969 -31.5 1 20.62 324 THR B C 1
ATOM 8140 O O . THR B 1 324 ? -12.633 35.062 -31.391 1 20.62 324 THR B O 1
ATOM 8143 N N . PHE B 1 325 ? -11.859 33.812 -30.359 1 19.95 325 PHE B N 1
ATOM 8144 C CA . PHE B 1 325 ? -11.055 34.812 -29.672 1 19.95 325 PHE B CA 1
ATOM 8145 C C . PHE B 1 325 ? -10.016 35.406 -30.625 1 19.95 325 PHE B C 1
ATOM 8147 O O . PHE B 1 325 ? -9.055 34.719 -31 1 19.95 325 PHE B O 1
ATOM 8154 N N . HIS B 1 326 ? -10.477 36.156 -31.516 1 20.58 326 HIS B N 1
ATOM 8155 C CA . HIS B 1 326 ? -9.562 37 -32.281 1 20.58 326 HIS B CA 1
ATOM 8156 C C . HIS B 1 326 ? -8.664 37.812 -31.344 1 20.58 326 HIS B C 1
ATOM 8158 O O . HIS B 1 326 ? -9.125 38.375 -30.359 1 20.58 326 HIS B O 1
ATOM 8164 N N . ALA B 1 327 ? -7.41 37.469 -31.375 1 22.61 327 ALA B N 1
ATOM 8165 C CA . ALA B 1 327 ? -6.203 38.062 -30.812 1 22.61 327 ALA B CA 1
ATOM 8166 C C . ALA B 1 327 ? -6.246 39.594 -30.953 1 22.61 327 ALA B C 1
ATOM 8168 O O . ALA B 1 327 ? -6.305 40.125 -32.062 1 22.61 327 ALA B O 1
ATOM 8169 N N . ALA B 1 328 ? -7.07 40.219 -30.219 1 23.75 328 ALA B N 1
ATOM 8170 C CA . ALA B 1 328 ? -6.961 41.688 -30.359 1 23.75 328 ALA B CA 1
ATOM 8171 C C . ALA B 1 328 ? -5.508 42.094 -30.547 1 23.75 328 ALA B C 1
ATOM 8173 O O . ALA B 1 328 ? -4.617 41.594 -29.859 1 23.75 328 ALA B O 1
ATOM 8174 N N . SER B 1 329 ? -5.164 42.562 -31.719 1 21.84 329 SER B N 1
ATOM 8175 C CA . SER B 1 329 ? -3.898 43.094 -32.25 1 21.84 329 SER B CA 1
ATOM 8176 C C . SER B 1 329 ? -3.283 44.094 -31.281 1 21.84 329 SER B C 1
ATOM 8178 O O . SER B 1 329 ? -3.846 45.188 -31.062 1 21.84 329 SER B O 1
ATOM 8180 N N . PHE B 1 330 ? -2.855 43.656 -30.172 1 22.17 330 PHE B N 1
ATOM 8181 C CA . PHE B 1 330 ? -2.123 44.562 -29.297 1 22.17 330 PHE B CA 1
ATOM 8182 C C . PHE B 1 330 ? -1.154 45.406 -30.094 1 22.17 330 PHE B C 1
ATOM 8184 O O . PHE B 1 330 ? -0.499 44.938 -31.016 1 22.17 330 PHE B O 1
ATOM 8191 N N . PRO B 1 331 ? -1.455 46.656 -30.188 1 22.34 331 PRO B N 1
ATOM 8192 C CA . PRO B 1 331 ? -0.56 47.531 -30.922 1 22.34 331 PRO B CA 1
ATOM 8193 C C . PRO B 1 331 ? 0.907 47.344 -30.547 1 22.34 331 PRO B C 1
ATOM 8195 O O . PRO B 1 331 ? 1.209 46.938 -29.422 1 22.34 331 PRO B O 1
ATOM 8198 N N . THR B 1 332 ? 1.8 47.062 -31.562 1 22.61 332 THR B N 1
ATOM 8199 C CA . THR B 1 332 ? 3.242 46.938 -31.734 1 22.61 332 THR B CA 1
ATOM 8200 C C . THR B 1 332 ? 3.986 48.062 -31.062 1 22.61 332 THR B C 1
ATOM 8202 O O . THR B 1 332 ? 4.004 49.188 -31.562 1 22.61 332 THR B O 1
ATOM 8205 N N . SER B 1 333 ? 3.715 48.375 -29.797 1 20.95 333 SER B N 1
ATOM 8206 C CA . SER B 1 333 ? 4.637 49.469 -29.484 1 20.95 333 SER B CA 1
ATOM 8207 C C . SER B 1 333 ? 6.078 49.094 -29.781 1 20.95 333 SER B C 1
ATOM 8209 O O . SER B 1 333 ? 6.449 47.906 -29.656 1 20.95 333 SER B O 1
ATOM 8211 N N . ASN B 1 334 ? 6.945 49.875 -30.547 1 20.83 334 ASN B N 1
ATOM 8212 C CA . ASN B 1 334 ? 8.227 49.969 -31.234 1 20.83 334 ASN B CA 1
ATOM 8213 C C . ASN B 1 334 ? 9.398 49.688 -30.297 1 20.83 334 ASN B C 1
ATOM 8215 O O . ASN B 1 334 ? 10.531 50.094 -30.578 1 20.83 334 ASN B O 1
ATOM 8219 N N . SER B 1 335 ? 9.281 49.469 -29.016 1 20.47 335 SER B N 1
ATOM 8220 C CA . SER B 1 335 ? 10.617 49.656 -28.469 1 20.47 335 SER B CA 1
ATOM 8221 C C . SER B 1 335 ? 11.586 48.625 -29.016 1 20.47 335 SER B C 1
ATOM 8223 O O . SER B 1 335 ? 11.203 47.469 -29.25 1 20.47 335 SER B O 1
ATOM 8225 N N . SER B 1 336 ? 12.797 48.906 -29.656 1 20.95 336 SER B N 1
ATOM 8226 C CA . SER B 1 336 ? 13.93 48.5 -30.469 1 20.95 336 SER B CA 1
ATOM 8227 C C . SER B 1 336 ? 14.453 47.125 -30.031 1 20.95 336 SER B C 1
ATOM 8229 O O . SER B 1 336 ? 14.555 46.219 -30.859 1 20.95 336 SER B O 1
ATOM 8231 N N . SER B 1 337 ? 15.789 46.969 -29.594 1 21.05 337 SER B N 1
ATOM 8232 C CA . SER B 1 337 ? 17.016 46.375 -30.094 1 21.05 337 SER B CA 1
ATOM 8233 C C . SER B 1 337 ? 17.172 44.938 -29.594 1 21.05 337 SER B C 1
ATOM 8235 O O . SER B 1 337 ? 17.906 44.156 -30.188 1 21.05 337 SER B O 1
ATOM 8237 N N . LEU B 1 338 ? 17.203 44.562 -28.297 1 20.86 338 LEU B N 1
ATOM 8238 C CA . LEU B 1 338 ? 18.234 43.594 -27.969 1 20.86 338 LEU B CA 1
ATOM 8239 C C . LEU B 1 338 ? 17.906 42.219 -28.609 1 20.86 338 LEU B C 1
ATOM 8241 O O . LEU B 1 338 ? 16.766 42 -29.031 1 20.86 338 LEU B O 1
ATOM 8245 N N . SER B 1 339 ? 18.25 40.938 -27.922 1 22.14 339 SER B N 1
ATOM 8246 C CA . SER B 1 339 ? 18.719 39.656 -28.422 1 22.14 339 SER B CA 1
ATOM 8247 C C . SER B 1 339 ? 17.609 38.906 -29.141 1 22.14 339 SER B C 1
ATOM 8249 O O . SER B 1 339 ? 16.547 38.656 -28.578 1 22.14 339 SER B O 1
ATOM 8251 N N . GLN B 1 340 ? 17.422 38.844 -30.5 1 23.48 340 GLN B N 1
ATOM 8252 C CA . GLN B 1 340 ? 16.672 38.375 -31.672 1 23.48 340 GLN B CA 1
ATOM 8253 C C . GLN B 1 340 ? 16.516 36.844 -31.625 1 23.48 340 GLN B C 1
ATOM 8255 O O . GLN B 1 340 ? 15.562 36.312 -32.188 1 23.48 340 GLN B O 1
ATOM 8260 N N . ARG B 1 341 ? 17.641 36 -31.75 1 22.38 341 ARG B N 1
ATOM 8261 C CA . ARG B 1 341 ? 17.703 35 -32.781 1 22.38 341 ARG B CA 1
ATOM 8262 C C . ARG B 1 341 ? 16.781 33.812 -32.469 1 22.38 341 ARG B C 1
ATOM 8264 O O . ARG B 1 341 ? 16.094 33.312 -33.344 1 22.38 341 ARG B O 1
ATOM 8271 N N . PHE B 1 342 ? 17.25 32.812 -31.625 1 23.89 342 PHE B N 1
ATOM 8272 C CA . PHE B 1 342 ? 17.078 31.453 -32.094 1 23.89 342 PHE B CA 1
ATOM 8273 C C . PHE B 1 342 ? 15.602 31.047 -32.031 1 23.89 342 PHE B C 1
ATOM 8275 O O . PHE B 1 342 ? 15.094 30.391 -32.938 1 23.89 342 PHE B O 1
ATOM 8282 N N . VAL B 1 343 ? 15.078 30.812 -30.797 1 27.19 343 VAL B N 1
ATOM 8283 C CA . VAL B 1 343 ? 14.117 29.719 -30.75 1 27.19 343 VAL B CA 1
ATOM 8284 C C . VAL B 1 343 ? 12.836 30.109 -31.469 1 27.19 343 VAL B C 1
ATOM 8286 O O . VAL B 1 343 ? 12.484 31.281 -31.531 1 27.19 343 VAL B O 1
ATOM 8289 N N . ASP B 1 344 ? 12.359 29.219 -32.312 1 29.14 344 ASP B N 1
ATOM 8290 C CA . ASP B 1 344 ? 11.125 29.25 -33.094 1 29.14 344 ASP B CA 1
ATOM 8291 C C . ASP B 1 344 ? 9.977 29.859 -32.312 1 29.14 344 ASP B C 1
ATOM 8293 O O . ASP B 1 344 ? 9.789 29.531 -31.141 1 29.14 344 ASP B O 1
ATOM 8297 N N . GLY B 1 345 ? 9.477 31 -32.688 1 28.36 345 GLY B N 1
ATOM 8298 C CA . GLY B 1 345 ? 8.844 32.188 -32.094 1 28.36 345 GLY B CA 1
ATOM 8299 C C . GLY B 1 345 ? 7.512 31.875 -31.438 1 28.36 345 GLY B C 1
ATOM 8300 O O . GLY B 1 345 ? 6.957 32.719 -30.734 1 28.36 345 GLY B O 1
ATOM 8301 N N . SER B 1 346 ? 6.684 31 -32.156 1 31.27 346 SER B N 1
ATOM 8302 C CA . SER B 1 346 ? 5.262 31.016 -31.828 1 31.27 346 SER B CA 1
ATOM 8303 C C . SER B 1 346 ? 5.008 30.375 -30.469 1 31.27 346 SER B C 1
ATOM 8305 O O . SER B 1 346 ? 4.094 30.797 -29.75 1 31.27 346 SER B O 1
ATOM 8307 N N . GLY B 1 347 ? 5.586 29.234 -30.281 1 33.03 347 GLY B N 1
ATOM 8308 C CA . GLY B 1 347 ? 5.395 28.547 -29 1 33.03 347 GLY B CA 1
ATOM 8309 C C . GLY B 1 347 ? 5.91 29.344 -27.812 1 33.03 347 GLY B C 1
ATOM 8310 O O . GLY B 1 347 ? 5.664 28.984 -26.672 1 33.03 347 GLY B O 1
ATOM 8311 N N . SER B 1 348 ? 6.887 30.156 -28.062 1 34.12 348 SER B N 1
ATOM 8312 C CA . SER B 1 348 ? 7.551 30.938 -27.031 1 34.12 348 SER B CA 1
ATOM 8313 C C . SER B 1 348 ? 6.637 32.031 -26.5 1 34.12 348 SER B C 1
ATOM 8315 O O . SER B 1 348 ? 6.762 32.438 -25.344 1 34.12 348 SER B O 1
ATOM 8317 N N . LEU B 1 349 ? 5.801 32.531 -27.391 1 32.5 349 LEU B N 1
ATOM 8318 C CA . LEU B 1 349 ? 4.934 33.625 -26.984 1 32.5 349 LEU B CA 1
ATOM 8319 C C . LEU B 1 349 ? 3.877 33.156 -26 1 32.5 349 LEU B C 1
ATOM 8321 O O . LEU B 1 349 ? 3.541 33.875 -25.047 1 32.5 349 LEU B O 1
ATOM 8325 N N . LEU B 1 350 ? 3.268 32.031 -26.375 1 33.25 350 LEU B N 1
ATOM 8326 C CA . LEU B 1 350 ? 2.27 31.5 -25.453 1 33.25 350 LEU B CA 1
ATOM 8327 C C . LEU B 1 350 ? 2.898 31.188 -24.094 1 33.25 350 LEU B C 1
ATOM 8329 O O . LEU B 1 350 ? 2.271 31.391 -23.062 1 33.25 350 LEU B O 1
ATOM 8333 N N . TYR B 1 351 ? 4.07 30.781 -24.203 1 37.53 351 TYR B N 1
ATOM 8334 C CA . TYR B 1 351 ? 4.793 30.516 -22.969 1 37.53 351 TYR B CA 1
ATOM 8335 C C . TYR B 1 351 ? 5.078 31.797 -22.219 1 37.53 351 TYR B C 1
ATOM 8337 O O . TYR B 1 351 ? 5.047 31.828 -20.984 1 37.53 351 TYR B O 1
ATOM 8345 N N . SER B 1 352 ? 5.383 32.906 -22.922 1 37.44 352 SER B N 1
ATOM 8346 C CA . SER B 1 352 ? 5.715 34.188 -22.266 1 37.44 352 SER B CA 1
ATOM 8347 C C . SER B 1 352 ? 4.5 34.781 -21.562 1 37.44 352 SER B C 1
ATOM 8349 O O . SER B 1 352 ? 4.625 35.375 -20.5 1 37.44 352 SER B O 1
ATOM 8351 N N . ALA B 1 353 ? 3.369 34.812 -22.25 1 37.84 353 ALA B N 1
ATOM 8352 C CA . ALA B 1 353 ? 2.154 35.375 -21.656 1 37.84 353 ALA B CA 1
ATOM 8353 C C . ALA B 1 353 ? 1.697 34.562 -20.453 1 37.84 353 ALA B C 1
ATOM 8355 O O . ALA B 1 353 ? 1.158 35.125 -19.5 1 37.84 353 ALA B O 1
ATOM 8356 N N . LEU B 1 354 ? 1.753 33.312 -20.625 1 41.06 354 LEU B N 1
ATOM 8357 C CA . LEU B 1 354 ? 1.325 32.406 -19.562 1 41.06 354 LEU B CA 1
ATOM 8358 C C . LEU B 1 354 ? 2.24 32.5 -18.344 1 41.06 354 LEU B C 1
ATOM 8360 O O . LEU B 1 354 ? 1.843 32.156 -17.234 1 41.06 354 LEU B O 1
ATOM 8364 N N . CYS B 1 355 ? 3.461 32.969 -18.625 1 48.41 355 CYS B N 1
ATOM 8365 C CA . CYS B 1 355 ? 4.453 33.125 -17.562 1 48.41 355 CYS B CA 1
ATOM 8366 C C . CYS B 1 355 ? 4.352 34.469 -16.891 1 48.41 355 CYS B C 1
ATOM 8368 O O . CYS B 1 355 ? 5.188 34.812 -16.062 1 48.41 355 CYS B O 1
ATOM 8370 N N . THR B 1 356 ? 3.406 35.312 -17.391 1 51.94 356 THR B N 1
ATOM 8371 C CA . THR B 1 356 ? 3.381 36.625 -16.766 1 51.94 356 THR B CA 1
ATOM 8372 C C . THR B 1 356 ? 2.484 36.625 -15.539 1 51.94 356 THR B C 1
ATOM 8374 O O . THR B 1 356 ? 1.312 36.25 -15.617 1 51.94 356 THR B O 1
ATOM 8377 N N . PRO B 1 357 ? 3.049 36.875 -14.461 1 61.84 357 PRO B N 1
ATOM 8378 C CA . PRO B 1 357 ? 2.248 37 -13.234 1 61.84 357 PRO B CA 1
ATOM 8379 C C . PRO B 1 357 ? 1.095 37.969 -13.359 1 61.84 357 PRO B C 1
ATOM 8381 O O . PRO B 1 357 ? 1.193 38.938 -14.117 1 61.84 357 PRO B O 1
ATOM 8384 N N . PRO B 1 358 ? -0.009 37.562 -12.891 1 65 358 PRO B N 1
ATOM 8385 C CA . PRO B 1 358 ? -1.139 38.5 -12.93 1 65 358 PRO B CA 1
ATOM 8386 C C . PRO B 1 358 ? -0.834 39.812 -12.234 1 65 358 PRO B C 1
ATOM 8388 O O . PRO B 1 358 ? -0.177 39.844 -11.188 1 65 358 PRO B O 1
ATOM 8391 N N . ARG B 1 359 ? -0.938 40.938 -12.953 1 67.81 359 ARG B N 1
ATOM 8392 C CA . ARG B 1 359 ? -0.798 42.25 -12.367 1 67.81 359 ARG B CA 1
ATOM 8393 C C . ARG B 1 359 ? -2.145 42.969 -12.297 1 67.81 359 ARG B C 1
ATOM 8395 O O . ARG B 1 359 ? -3.045 42.688 -13.086 1 67.81 359 ARG B O 1
ATOM 8402 N N . LEU B 1 360 ? -2.324 43.656 -11.211 1 57.5 360 LEU B N 1
ATOM 8403 C CA . LEU B 1 360 ? -3.584 44.375 -11.039 1 57.5 360 LEU B CA 1
ATOM 8404 C C . LEU B 1 360 ? -3.867 45.25 -12.242 1 57.5 360 LEU B C 1
ATOM 8406 O O . LEU B 1 360 ? -5.027 45.5 -12.578 1 57.5 360 LEU B O 1
ATOM 8410 N N . SER B 1 361 ? -2.711 45.781 -12.812 1 52.88 361 SER B N 1
ATOM 8411 C CA . SER B 1 361 ? -2.861 46.688 -13.969 1 52.88 361 SER B CA 1
ATOM 8412 C C . SER B 1 361 ? -3.246 45.875 -15.219 1 52.88 361 SER B C 1
ATOM 8414 O O . SER B 1 361 ? -3.594 46.469 -16.25 1 52.88 361 SER B O 1
ATOM 8416 N N . SER B 1 362 ? -3.129 44.625 -15.094 1 49.62 362 SER B N 1
ATOM 8417 C CA . SER B 1 362 ? -3.418 43.844 -16.297 1 49.62 362 SER B CA 1
ATOM 8418 C C . SER B 1 362 ? -4.914 43.812 -16.594 1 49.62 362 SER B C 1
ATOM 8420 O O . SER B 1 362 ? -5.734 43.938 -15.68 1 49.62 362 SER B O 1
ATOM 8422 N N . ARG B 1 363 ? -5.383 44.125 -17.781 1 44.19 363 ARG B N 1
ATOM 8423 C CA . ARG B 1 363 ? -6.715 44.281 -18.359 1 44.19 363 ARG B CA 1
ATOM 8424 C C . ARG B 1 363 ? -7.691 43.25 -17.781 1 44.19 363 ARG B C 1
ATOM 8426 O O . ARG B 1 363 ? -8.906 43.438 -17.844 1 44.19 363 ARG B O 1
ATOM 8433 N N . LEU B 1 364 ? -7.219 42.188 -17.484 1 42.03 364 LEU B N 1
ATOM 8434 C CA . LEU B 1 364 ? -8.125 41.125 -17.078 1 42.03 364 LEU B CA 1
ATOM 8435 C C . LEU B 1 364 ? -8.922 41.531 -15.836 1 42.03 364 LEU B C 1
ATOM 8437 O O . LEU B 1 364 ? -10.109 41.219 -15.719 1 42.03 364 LEU B O 1
ATOM 8441 N N . PHE B 1 365 ? -8.281 42.25 -14.859 1 41.91 365 PHE B N 1
ATOM 8442 C CA . PHE B 1 365 ? -8.969 42.656 -13.641 1 41.91 365 PHE B CA 1
ATOM 8443 C C . PHE B 1 365 ? -9.602 44.031 -13.836 1 41.91 365 PHE B C 1
ATOM 8445 O O . PHE B 1 365 ? -10.586 44.375 -13.172 1 41.91 365 PHE B O 1
ATOM 8452 N N . LEU B 1 366 ? -9.086 44.875 -14.773 1 34.41 366 LEU B N 1
ATOM 8453 C CA . LEU B 1 366 ? -9.711 46.125 -15.133 1 34.41 366 LEU B CA 1
ATOM 8454 C C . LEU B 1 366 ? -11.047 45.906 -15.836 1 34.41 366 LEU B C 1
ATOM 8456 O O . LEU B 1 366 ? -11.945 46.75 -15.75 1 34.41 366 LEU B O 1
ATOM 8460 N N . LEU B 1 367 ? -11.078 44.969 -16.688 1 32.06 367 LEU B N 1
ATOM 8461 C CA . LEU B 1 367 ? -12.305 44.875 -17.469 1 32.06 367 LEU B CA 1
ATOM 8462 C C . LEU B 1 367 ? -13.484 44.469 -16.594 1 32.06 367 LEU B C 1
ATOM 8464 O O . LEU B 1 367 ? -14.641 44.656 -16.969 1 32.06 367 LEU B O 1
ATOM 8468 N N . ASP B 1 368 ? -13.281 43.656 -15.617 1 34.28 368 ASP B N 1
ATOM 8469 C CA . ASP B 1 368 ? -14.477 43.438 -14.812 1 34.28 368 ASP B CA 1
ATOM 8470 C C . ASP B 1 368 ? -14.969 44.719 -14.148 1 34.28 368 ASP B C 1
ATOM 8472 O O . ASP B 1 368 ? -16.031 44.719 -13.531 1 34.28 368 ASP B O 1
ATOM 8476 N N . ASP B 1 369 ? -14.102 45.75 -13.969 1 32.31 369 ASP B N 1
ATOM 8477 C CA . ASP B 1 369 ? -14.695 47.062 -13.656 1 32.31 369 ASP B CA 1
ATOM 8478 C C . ASP B 1 369 ? -15.617 47.531 -14.773 1 32.31 369 ASP B C 1
ATOM 8480 O O . ASP B 1 369 ? -16.453 48.406 -14.57 1 32.31 369 ASP B O 1
ATOM 8484 N N . LEU B 1 370 ? -15.344 47.312 -16 1 28.52 370 LEU B N 1
ATOM 8485 C CA . LEU B 1 370 ? -16.203 47.906 -17.016 1 28.52 370 LEU B CA 1
ATOM 8486 C C . LEU B 1 370 ? -17.594 47.312 -16.969 1 28.52 370 LEU B C 1
ATOM 8488 O O . LEU B 1 370 ? -18.578 48 -17.297 1 28.52 370 LEU B O 1
ATOM 8492 N N . ASN B 1 371 ? -17.75 46 -17.141 1 31.75 371 ASN B N 1
ATOM 8493 C CA . ASN B 1 371 ? -19.125 45.594 -17.375 1 31.75 371 ASN B CA 1
ATOM 8494 C C . ASN B 1 371 ? -19.953 45.594 -16.094 1 31.75 371 ASN B C 1
ATOM 8496 O O . ASN B 1 371 ? -21.031 45 -16.031 1 31.75 371 ASN B O 1
ATOM 8500 N N . GLY B 1 372 ? -19.938 46.812 -15.117 1 31.02 372 GLY B N 1
ATOM 8501 C CA . GLY B 1 372 ? -20.719 47.281 -13.984 1 31.02 372 GLY B CA 1
ATOM 8502 C C . GLY B 1 372 ? -20.562 46.406 -12.75 1 31.02 372 GLY B C 1
ATOM 8503 O O . GLY B 1 372 ? -21.344 46.531 -11.797 1 31.02 372 GLY B O 1
ATOM 8504 N N . THR B 1 373 ? -20.172 45.25 -13.023 1 32.44 373 THR B N 1
ATOM 8505 C CA . THR B 1 373 ? -20.156 44.531 -11.734 1 32.44 373 THR B CA 1
ATOM 8506 C C . THR B 1 373 ? -18.984 45.031 -10.875 1 32.44 373 THR B C 1
ATOM 8508 O O . THR B 1 373 ? -17.844 45 -11.32 1 32.44 373 THR B O 1
ATOM 8511 N N . PRO B 1 374 ? -19.156 46.062 -9.961 1 31.17 374 PRO B N 1
ATOM 8512 C CA . PRO B 1 374 ? -18.125 46.688 -9.133 1 31.17 374 PRO B CA 1
ATOM 8513 C C . PRO B 1 374 ? -17.094 45.656 -8.625 1 31.17 374 PRO B C 1
ATOM 8515 O O . PRO B 1 374 ? -17.422 44.5 -8.453 1 31.17 374 PRO B O 1
ATOM 8518 N N . PRO B 1 375 ? -15.898 45.844 -9.047 1 35.75 375 PRO B N 1
ATOM 8519 C CA . PRO B 1 375 ? -14.875 45.062 -8.344 1 35.75 375 PRO B CA 1
ATOM 8520 C C . PRO B 1 375 ? -15.227 44.812 -6.875 1 35.75 375 PRO B C 1
ATOM 8522 O O . PRO B 1 375 ? -16.016 45.562 -6.289 1 35.75 375 PRO B O 1
ATOM 8525 N N . PRO B 1 376 ? -15.125 43.719 -6.328 1 35.5 376 PRO B N 1
ATOM 8526 C CA . PRO B 1 376 ? -15.555 43.719 -4.93 1 35.5 376 PRO B CA 1
ATOM 8527 C C . PRO B 1 376 ? -15.133 44.969 -4.176 1 35.5 376 PRO B C 1
ATOM 8529 O O . PRO B 1 376 ? -14.086 45.531 -4.477 1 35.5 376 PRO B O 1
ATOM 8532 N N . PRO B 1 377 ? -16.031 45.906 -3.789 1 29.69 377 PRO B N 1
ATOM 8533 C CA . PRO B 1 377 ? -15.711 47.219 -3.213 1 29.69 377 PRO B CA 1
ATOM 8534 C C . PRO B 1 377 ? -14.453 47.188 -2.35 1 29.69 377 PRO B C 1
ATOM 8536 O O . PRO B 1 377 ? -14.289 46.281 -1.526 1 29.69 377 PRO B O 1
ATOM 8539 N N . VAL B 1 378 ? -13.391 47.594 -2.936 1 30.7 378 VAL B N 1
ATOM 8540 C CA . VAL B 1 378 ? -12.242 48 -2.123 1 30.7 378 VAL B CA 1
ATOM 8541 C C . VAL B 1 378 ? -12.719 48.875 -0.968 1 30.7 378 VAL B C 1
ATOM 8543 O O . VAL B 1 378 ? -13.367 49.906 -1.186 1 30.7 378 VAL B O 1
ATOM 8546 N N . TYR B 1 379 ? -12.992 48.375 0.24 1 28.72 379 TYR B N 1
ATOM 8547 C CA . TYR B 1 379 ? -13.391 49.219 1.354 1 28.72 379 TYR B CA 1
ATOM 8548 C C . TYR B 1 379 ? -12.391 50.375 1.544 1 28.72 379 TYR B C 1
ATOM 8550 O O . TYR B 1 379 ? -11.203 50.125 1.743 1 28.72 379 TYR B O 1
ATOM 8558 N N . ARG B 1 380 ? -12.484 51.375 0.798 1 28.56 380 ARG B N 1
ATOM 8559 C CA . ARG B 1 380 ? -11.805 52.594 1.221 1 28.56 380 ARG B CA 1
ATOM 8560 C C . ARG B 1 380 ? -12.203 53 2.641 1 28.56 380 ARG B C 1
ATOM 8562 O O . ARG B 1 380 ? -13.375 52.875 3.014 1 28.56 380 ARG B O 1
ATOM 8569 N N . ARG B 1 381 ? -11.172 53.094 3.537 1 29.86 381 ARG B N 1
ATOM 8570 C CA . ARG B 1 381 ? -11.328 53.875 4.77 1 29.86 381 ARG B CA 1
ATOM 8571 C C . ARG B 1 381 ? -12.156 55.125 4.527 1 29.86 381 ARG B C 1
ATOM 8573 O O . ARG B 1 381 ? -11.742 56.031 3.803 1 29.86 381 ARG B O 1
ATOM 8580 N N . THR B 1 382 ? -13.43 54.969 4.395 1 28.02 382 THR B N 1
ATOM 8581 C CA . THR B 1 382 ? -14.031 56.281 4.5 1 28.02 382 THR B CA 1
ATOM 8582 C C . THR B 1 382 ? -13.469 57.031 5.699 1 28.02 382 THR B C 1
ATOM 8584 O O . THR B 1 382 ? -13.133 56.438 6.723 1 28.02 382 THR B O 1
ATOM 8587 N N . ALA B 1 383 ? -13.109 58.312 5.566 1 29.81 383 ALA B N 1
ATOM 8588 C CA . ALA B 1 383 ? -12.953 59.344 6.586 1 29.81 383 ALA B CA 1
ATOM 8589 C C . ALA B 1 383 ? -14.016 59.219 7.68 1 29.81 383 ALA B C 1
ATOM 8591 O O . ALA B 1 383 ? -15.023 58.531 7.484 1 29.81 383 ALA B O 1
ATOM 8592 N N . GLU B 1 384 ? -14.133 60.188 8.734 1 30.77 384 GLU B N 1
ATOM 8593 C CA . GLU B 1 384 ? -14.828 60.406 10 1 30.77 384 GLU B CA 1
ATOM 8594 C C . GLU B 1 384 ? -16.312 60.094 9.891 1 30.77 384 GLU B C 1
ATOM 8596 O O . GLU B 1 384 ? -16.906 59.562 10.836 1 30.77 384 GLU B O 1
ATOM 8601 N N . GLY B 1 385 ? -17.109 60.75 9.016 1 30.19 385 GLY B N 1
ATOM 8602 C CA . GLY B 1 385 ? -18.516 61.031 9.266 1 30.19 385 GLY B CA 1
ATOM 8603 C C . GLY B 1 385 ? -19.406 59.844 8.984 1 30.19 385 GLY B C 1
ATOM 8604 O O . GLY B 1 385 ? -20.422 59.625 9.664 1 30.19 385 GLY B O 1
ATOM 8605 N N . ASP B 1 386 ? -19.609 59.344 7.688 1 32.84 386 ASP B N 1
ATOM 8606 C CA . ASP B 1 386 ? -20.812 58.562 7.375 1 32.84 386 ASP B CA 1
ATOM 8607 C C . ASP B 1 386 ? -20.688 57.125 7.812 1 32.84 386 ASP B C 1
ATOM 8609 O O . ASP B 1 386 ? -19.609 56.531 7.715 1 32.84 386 ASP B O 1
ATOM 8613 N N . THR B 1 387 ? -21.562 56.406 8.648 1 32.31 387 THR B N 1
ATOM 8614 C CA . THR B 1 387 ? -21.906 55.219 9.445 1 32.31 387 THR B CA 1
ATOM 8615 C C . THR B 1 387 ? -21.766 53.969 8.617 1 32.31 387 THR B C 1
ATOM 8617 O O . THR B 1 387 ? -22.766 53.375 8.172 1 32.31 387 THR B O 1
ATOM 8620 N N . VAL B 1 388 ? -21.109 53.938 7.496 1 36 388 VAL B N 1
ATOM 8621 C CA . VAL B 1 388 ? -21.141 52.625 6.875 1 36 388 VAL B CA 1
ATOM 8622 C C . VAL B 1 388 ? -20.562 51.594 7.836 1 36 388 VAL B C 1
ATOM 8624 O O . VAL B 1 388 ? -19.5 51.781 8.438 1 36 388 VAL B O 1
ATOM 8627 N N . PRO B 1 389 ? -21.359 50.562 8.297 1 37.06 389 PRO B N 1
ATOM 8628 C CA . PRO B 1 389 ? -20.969 49.5 9.234 1 37.06 389 PRO B CA 1
ATOM 8629 C C . PRO B 1 389 ? -19.641 48.875 8.867 1 37.06 389 PRO B C 1
ATOM 8631 O O . PRO B 1 389 ? -19.297 48.75 7.688 1 37.06 389 PRO B O 1
ATOM 8634 N N . PRO B 1 390 ? -18.594 48.906 9.625 1 37.41 390 PRO B N 1
ATOM 8635 C CA . PRO B 1 390 ? -17.25 48.344 9.484 1 37.41 390 PRO B CA 1
ATOM 8636 C C . PRO B 1 390 ? -17.281 46.906 8.945 1 37.41 390 PRO B C 1
ATOM 8638 O O . PRO B 1 390 ? -18 46.062 9.469 1 37.41 390 PRO B O 1
ATOM 8641 N N . SER B 1 391 ? -17.312 46.719 7.676 1 41.34 391 SER B N 1
ATOM 8642 C CA . SER B 1 391 ? -17.203 45.406 7.078 1 41.34 391 SER B CA 1
ATOM 8643 C C . SER B 1 391 ? -16.156 44.562 7.801 1 41.34 391 SER B C 1
ATOM 8645 O O . SER B 1 391 ? -15.031 45 8.039 1 41.34 391 SER B O 1
ATOM 8647 N N . ALA B 1 392 ? -16.531 43.625 8.523 1 49.31 392 ALA B N 1
ATOM 8648 C CA . ALA B 1 392 ? -15.727 42.719 9.328 1 49.31 392 ALA B CA 1
ATOM 8649 C C . ALA B 1 392 ? -14.625 42.062 8.5 1 49.31 392 ALA B C 1
ATOM 8651 O O . ALA B 1 392 ? -14.867 41.625 7.371 1 49.31 392 ALA B O 1
ATOM 8652 N N . VAL B 1 393 ? -13.383 42.469 8.484 1 55.34 393 VAL B N 1
ATOM 8653 C CA . VAL B 1 393 ? -12.172 41.969 7.84 1 55.34 393 VAL B CA 1
ATOM 8654 C C . VAL B 1 393 ? -11.766 40.625 8.461 1 55.34 393 VAL B C 1
ATOM 8656 O O . VAL B 1 393 ? -11.961 40.406 9.656 1 55.34 393 VAL B O 1
ATOM 8659 N N . VAL B 1 394 ? -11.5 39.75 7.445 1 62.38 394 VAL B N 1
ATOM 8660 C CA . VAL B 1 394 ? -11.008 38.438 7.902 1 62.38 394 VAL B CA 1
ATOM 8661 C C . VAL B 1 394 ? -9.656 38.625 8.594 1 62.38 394 VAL B C 1
ATOM 8663 O O . VAL B 1 394 ? -8.766 39.281 8.062 1 62.38 394 VAL B O 1
ATOM 8666 N N . GLU B 1 395 ? -9.68 38.344 9.891 1 64.62 395 GLU B N 1
ATOM 8667 C CA . GLU B 1 395 ? -8.406 38.406 10.602 1 64.62 395 GLU B CA 1
ATOM 8668 C C . GLU B 1 395 ? -7.703 37.062 10.594 1 64.62 395 GLU B C 1
ATOM 8670 O O . GLU B 1 395 ? -8.297 36.031 10.969 1 64.62 395 GLU B O 1
ATOM 8675 N N . VAL B 1 396 ? -6.5 37.094 9.875 1 70.44 396 VAL B N 1
ATOM 8676 C CA . VAL B 1 396 ? -5.66 35.906 9.828 1 70.44 396 VAL B CA 1
ATOM 8677 C C . VAL B 1 396 ? -4.773 35.844 11.07 1 70.44 396 VAL B C 1
ATOM 8679 O O . VAL B 1 396 ? -4.043 36.781 11.367 1 70.44 396 VAL B O 1
ATOM 8682 N N . ALA B 1 397 ? -4.996 34.812 11.891 1 63.88 397 ALA B N 1
ATOM 8683 C CA . ALA B 1 397 ? -4.211 34.719 13.117 1 63.88 397 ALA B CA 1
ATOM 8684 C C . ALA B 1 397 ? -3.238 33.531 13.055 1 63.88 397 ALA B C 1
ATOM 8686 O O . ALA B 1 397 ? -2.188 33.562 13.695 1 63.88 397 ALA B O 1
ATOM 8687 N N . THR B 1 398 ? -3.602 32.594 12.289 1 70.25 398 THR B N 1
ATOM 8688 C CA . THR B 1 398 ? -2.773 31.391 12.25 1 70.25 398 THR B CA 1
ATOM 8689 C C . THR B 1 398 ? -2.457 31 10.812 1 70.25 398 THR B C 1
ATOM 8691 O O . THR B 1 398 ? -3.018 31.562 9.867 1 70.25 398 THR B O 1
ATOM 8694 N N . SER B 1 399 ? -1.504 30.109 10.719 1 77.19 399 SER B N 1
ATOM 8695 C CA . SER B 1 399 ? -1.113 29.609 9.406 1 77.19 399 SER B CA 1
ATOM 8696 C C . SER B 1 399 ? -2.211 28.734 8.797 1 77.19 399 SER B C 1
ATOM 8698 O O . SER B 1 399 ? -2.328 28.641 7.574 1 77.19 399 SER B O 1
ATOM 8700 N N . GLY B 1 400 ? -2.941 28.125 9.656 1 73.75 400 GLY B N 1
ATOM 8701 C CA . GLY B 1 400 ? -4.09 27.391 9.156 1 73.75 400 GLY B CA 1
ATOM 8702 C C . GLY B 1 400 ? -5.102 28.281 8.445 1 73.75 400 GLY B C 1
ATOM 8703 O O . GLY B 1 400 ? -5.68 27.875 7.438 1 73.75 400 GLY B O 1
ATOM 8704 N N . ASP B 1 401 ? -5.25 29.5 8.883 1 73.56 401 ASP B N 1
ATOM 8705 C CA . ASP B 1 401 ? -6.164 30.469 8.266 1 73.56 401 ASP B CA 1
ATOM 8706 C C . ASP B 1 401 ? -5.699 30.844 6.859 1 73.56 401 ASP B C 1
ATOM 8708 O O . ASP B 1 401 ? -6.523 31.078 5.973 1 73.56 401 ASP B O 1
ATOM 8712 N N . LEU B 1 402 ? -4.422 30.891 6.801 1 83 402 LEU B N 1
ATOM 8713 C CA . LEU B 1 402 ? -3.861 31.234 5.496 1 83 402 LEU B CA 1
ATOM 8714 C C . LEU B 1 402 ? -4.258 30.203 4.449 1 83 402 LEU B C 1
ATOM 8716 O O . LEU B 1 402 ? -4.637 30.547 3.33 1 83 402 LEU B O 1
ATOM 8720 N N . MET B 1 403 ? -4.148 28.984 4.918 1 83.75 403 MET B N 1
ATOM 8721 C CA . MET B 1 403 ? -4.492 27.906 4 1 83.75 403 MET B CA 1
ATOM 8722 C C . MET B 1 403 ? -5.988 27.906 3.707 1 83.75 403 MET B C 1
ATOM 8724 O O . MET B 1 403 ? -6.402 27.625 2.578 1 83.75 403 MET B O 1
ATOM 8728 N N . ASP B 1 404 ? -6.738 28.219 4.707 1 77.06 404 ASP B N 1
ATOM 8729 C CA . ASP B 1 404 ? -8.188 28.266 4.527 1 77.06 404 ASP B CA 1
ATOM 8730 C C . ASP B 1 404 ? -8.586 29.359 3.545 1 77.06 404 ASP B C 1
ATOM 8732 O O . ASP B 1 404 ? -9.5 29.172 2.734 1 77.06 404 ASP B O 1
ATOM 8736 N N . LEU B 1 405 ? -7.98 30.438 3.707 1 81.62 405 LEU B N 1
ATOM 8737 C CA . LEU B 1 405 ? -8.242 31.547 2.799 1 81.62 405 LEU B CA 1
ATOM 8738 C C . LEU B 1 405 ? -7.879 31.172 1.364 1 81.62 405 LEU B C 1
ATOM 8740 O O . LEU B 1 405 ? -8.609 31.5 0.43 1 81.62 405 LEU B O 1
ATOM 8744 N N . ALA B 1 406 ? -6.758 30.547 1.237 1 86.06 406 ALA B N 1
ATOM 8745 C CA . ALA B 1 406 ? -6.32 30.125 -0.09 1 86.06 406 ALA B CA 1
ATOM 8746 C C . ALA B 1 406 ? -7.312 29.141 -0.711 1 86.06 406 ALA B C 1
ATOM 8748 O O . ALA B 1 406 ? -7.543 29.172 -1.922 1 86.06 406 ALA B O 1
ATOM 8749 N N . VAL B 1 407 ? -7.836 28.312 0.091 1 82.06 407 VAL B N 1
ATOM 8750 C CA . VAL B 1 407 ? -8.812 27.328 -0.385 1 82.06 407 VAL B CA 1
ATOM 8751 C C . VAL B 1 407 ? -10.102 28.031 -0.779 1 82.06 407 VAL B C 1
ATOM 8753 O O . VAL B 1 407 ? -10.742 27.672 -1.771 1 82.06 407 VAL B O 1
ATOM 8756 N N . GLU B 1 408 ? -10.508 28.953 0.055 1 76.62 408 GLU B N 1
ATOM 8757 C CA . GLU B 1 408 ? -11.703 29.734 -0.265 1 76.62 408 GLU B CA 1
ATOM 8758 C C . GLU B 1 408 ? -11.547 30.453 -1.601 1 76.62 408 GLU B C 1
ATOM 8760 O O . GLU B 1 408 ? -12.492 30.516 -2.393 1 76.62 408 GLU B O 1
ATOM 8765 N N . TRP B 1 409 ? -10.359 31.047 -1.77 1 81.81 409 TRP B N 1
ATOM 8766 C CA . TRP B 1 409 ? -10.102 31.766 -3.01 1 81.81 409 TRP B CA 1
ATOM 8767 C C . TRP B 1 409 ? -10.094 30.828 -4.203 1 81.81 409 TRP B C 1
ATOM 8769 O O . TRP B 1 409 ? -10.344 31.234 -5.336 1 81.81 409 TRP B O 1
ATOM 8779 N N . ALA B 1 410 ? -9.781 29.547 -3.953 1 80.06 410 ALA B N 1
ATOM 8780 C CA . ALA B 1 410 ? -9.672 28.562 -5.016 1 80.06 410 ALA B CA 1
ATOM 8781 C C . ALA B 1 410 ? -11.039 28.266 -5.633 1 80.06 410 ALA B C 1
ATOM 8783 O O . ALA B 1 410 ? -11.125 27.719 -6.734 1 80.06 410 ALA B O 1
ATOM 8784 N N . GLU B 1 411 ? -12.078 28.609 -4.941 1 71.69 411 GLU B N 1
ATOM 8785 C CA . GLU B 1 411 ? -13.422 28.375 -5.457 1 71.69 411 GLU B CA 1
ATOM 8786 C C . GLU B 1 411 ? -13.695 29.25 -6.688 1 71.69 411 GLU B C 1
ATOM 8788 O O . GLU B 1 411 ? -14.5 28.875 -7.543 1 71.69 411 GLU B O 1
ATOM 8793 N N . SER B 1 412 ? -13.023 30.422 -6.699 1 71.12 412 SER B N 1
ATOM 8794 C CA . SER B 1 412 ? -13.148 31.328 -7.84 1 71.12 412 SER B CA 1
ATOM 8795 C C . SER B 1 412 ? -11.789 31.656 -8.445 1 71.12 412 SER B C 1
ATOM 8797 O O . SER B 1 412 ? -10.891 32.125 -7.746 1 71.12 412 SER B O 1
ATOM 8799 N N . GLU B 1 413 ? -11.719 31.422 -9.703 1 73.75 413 GLU B N 1
ATOM 8800 C CA . GLU B 1 413 ? -10.461 31.703 -10.391 1 73.75 413 GLU B CA 1
ATOM 8801 C C . GLU B 1 413 ? -10.141 33.188 -10.344 1 73.75 413 GLU B C 1
ATOM 8803 O O . GLU B 1 413 ? -8.977 33.594 -10.219 1 73.75 413 GLU B O 1
ATOM 8808 N N . SER B 1 414 ? -11.203 33.969 -10.406 1 71.62 414 SER B N 1
ATOM 8809 C CA . SER B 1 414 ? -11.008 35.406 -10.422 1 71.62 414 SER B CA 1
ATOM 8810 C C . SER B 1 414 ? -10.469 35.906 -9.086 1 71.62 414 SER B C 1
ATOM 8812 O O . SER B 1 414 ? -9.602 36.781 -9.047 1 71.62 414 SER B O 1
ATOM 8814 N N . GLN B 1 415 ? -10.953 35.344 -8.039 1 77.56 415 GLN B N 1
ATOM 8815 C CA . GLN B 1 415 ? -10.492 35.719 -6.715 1 77.56 415 GLN B CA 1
ATOM 8816 C C . GLN B 1 415 ? -9.039 35.312 -6.5 1 77.56 415 GLN B C 1
ATOM 8818 O O . GLN B 1 415 ? -8.25 36.094 -5.941 1 77.56 415 GLN B O 1
ATOM 8823 N N . THR B 1 416 ? -8.766 34.219 -6.98 1 83.81 416 THR B N 1
ATOM 8824 C CA . THR B 1 416 ? -7.391 33.75 -6.832 1 83.81 416 THR B CA 1
ATOM 8825 C C . THR B 1 416 ? -6.43 34.656 -7.605 1 83.81 416 THR B C 1
ATOM 8827 O O . THR B 1 416 ? -5.367 35 -7.102 1 83.81 416 THR B O 1
ATOM 8830 N N . MET B 1 417 ? -6.852 35 -8.805 1 81.69 417 MET B N 1
ATOM 8831 C CA . MET B 1 417 ? -6.004 35.844 -9.641 1 81.69 417 MET B CA 1
ATOM 8832 C C . MET B 1 417 ? -5.879 37.25 -9.055 1 81.69 417 MET B C 1
ATOM 8834 O O . MET B 1 417 ? -4.824 37.875 -9.164 1 81.69 417 MET B O 1
ATOM 8838 N N . PHE B 1 418 ? -6.969 37.656 -8.43 1 79.81 418 PHE B N 1
ATOM 8839 C CA . PHE B 1 418 ? -6.973 39 -7.832 1 79.81 418 PHE B CA 1
ATOM 8840 C C . PHE B 1 418 ? -5.973 39.062 -6.688 1 79.81 418 PHE B C 1
ATOM 8842 O O . PHE B 1 418 ? -5.156 40 -6.633 1 79.81 418 PHE B O 1
ATOM 8849 N N . TYR B 1 419 ? -6.016 38.188 -5.867 1 86.56 419 TYR B N 1
ATOM 8850 C CA . TYR B 1 419 ? -5.145 38.25 -4.703 1 86.56 419 TYR B CA 1
ATOM 8851 C C . TYR B 1 419 ? -3.713 37.875 -5.074 1 86.56 419 TYR B C 1
ATOM 8853 O O . TYR B 1 419 ? -2.764 38.281 -4.406 1 86.56 419 TYR B O 1
ATOM 8861 N N . ALA B 1 420 ? -3.557 37.094 -6.113 1 88.38 420 ALA B N 1
ATOM 8862 C CA . ALA B 1 420 ? -2.215 36.844 -6.641 1 88.38 420 ALA B CA 1
ATOM 8863 C C . ALA B 1 420 ? -1.617 38.125 -7.203 1 88.38 420 ALA B C 1
ATOM 8865 O O . ALA B 1 420 ? -0.438 38.438 -6.988 1 88.38 420 ALA B O 1
ATOM 8866 N N . ALA B 1 421 ? -2.445 38.844 -7.93 1 85.25 421 ALA B N 1
ATOM 8867 C CA . ALA B 1 421 ? -1.993 40.125 -8.5 1 85.25 421 ALA B CA 1
ATOM 8868 C C . ALA B 1 421 ? -1.592 41.094 -7.402 1 85.25 421 ALA B C 1
ATOM 8870 O O . ALA B 1 421 ? -0.632 41.844 -7.562 1 85.25 421 ALA B O 1
ATOM 8871 N N . LYS B 1 422 ? -2.359 41.062 -6.32 1 86.5 422 LYS B N 1
ATOM 8872 C CA . LYS B 1 422 ? -2.035 41.906 -5.184 1 86.5 422 LYS B CA 1
ATOM 8873 C C . LYS B 1 422 ? -0.656 41.562 -4.621 1 86.5 422 LYS B C 1
ATOM 8875 O O . LYS B 1 422 ? 0.072 42.469 -4.18 1 86.5 422 LYS B O 1
ATOM 8880 N N . TYR B 1 423 ? -0.388 40.375 -4.645 1 90.94 423 TYR B N 1
ATOM 8881 C CA . TYR B 1 423 ? 0.92 39.969 -4.145 1 90.94 423 TYR B CA 1
ATOM 8882 C C . TYR B 1 423 ? 2.029 40.406 -5.082 1 90.94 423 TYR B C 1
ATOM 8884 O O . TYR B 1 423 ? 3.045 40.969 -4.633 1 90.94 423 TYR B O 1
ATOM 8892 N N . TYR B 1 424 ? 1.907 40.219 -6.391 1 88.94 424 TYR B N 1
ATOM 8893 C CA . TYR B 1 424 ? 2.951 40.562 -7.352 1 88.94 424 TYR B CA 1
ATOM 8894 C C . TYR B 1 424 ? 3.227 42.062 -7.355 1 88.94 424 TYR B C 1
ATOM 8896 O O . TYR B 1 424 ? 4.352 42.469 -7.621 1 88.94 424 TYR B O 1
ATOM 8904 N N . ASP B 1 425 ? 2.205 42.781 -6.957 1 86.19 425 ASP B N 1
ATOM 8905 C CA . ASP B 1 425 ? 2.365 44.25 -6.926 1 86.19 425 ASP B CA 1
ATOM 8906 C C . ASP B 1 425 ? 2.701 44.719 -5.516 1 86.19 425 ASP B C 1
ATOM 8908 O O . ASP B 1 425 ? 2.873 45.906 -5.289 1 86.19 425 ASP B O 1
ATOM 8912 N N . SER B 1 426 ? 2.908 43.906 -4.648 1 88.5 426 SER B N 1
ATOM 8913 C CA . SER B 1 426 ? 3.113 44.25 -3.25 1 88.5 426 SER B CA 1
ATOM 8914 C C . SER B 1 426 ? 4.574 44.594 -2.979 1 88.5 426 SER B C 1
ATOM 8916 O O . SER B 1 426 ? 5.449 44.312 -3.791 1 88.5 426 SER B O 1
ATOM 8918 N N . SER B 1 427 ? 4.758 45.188 -1.84 1 87.62 427 SER B N 1
ATOM 8919 C CA . SER B 1 427 ? 6.102 45.531 -1.399 1 87.62 427 SER B CA 1
ATOM 8920 C C . SER B 1 427 ? 6.895 44.312 -0.976 1 87.62 427 SER B C 1
ATOM 8922 O O . SER B 1 427 ? 8.125 44.281 -1.07 1 87.62 427 SER B O 1
ATOM 8924 N N . VAL B 1 428 ? 6.137 43.344 -0.558 1 91.06 428 VAL B N 1
ATOM 8925 C CA . VAL B 1 428 ? 6.797 42.125 -0.134 1 91.06 428 VAL B CA 1
ATOM 8926 C C . VAL B 1 428 ? 7.469 41.438 -1.332 1 91.06 428 VAL B C 1
ATOM 8928 O O . VAL B 1 428 ? 8.602 40.969 -1.229 1 91.06 428 VAL B O 1
ATOM 8931 N N . HIS B 1 429 ? 6.766 41.438 -2.461 1 91.44 429 HIS B N 1
ATOM 8932 C CA . HIS B 1 429 ? 7.328 40.844 -3.674 1 91.44 429 HIS B CA 1
ATOM 8933 C C . HIS B 1 429 ? 8.516 41.656 -4.176 1 91.44 429 HIS B C 1
ATOM 8935 O O . HIS B 1 429 ? 9.523 41.094 -4.602 1 91.44 429 HIS B O 1
ATOM 8941 N N . ALA B 1 430 ? 8.398 42.969 -4.102 1 89.56 430 ALA B N 1
ATOM 8942 C CA . ALA B 1 430 ? 9.484 43.844 -4.539 1 89.56 430 ALA B CA 1
ATOM 8943 C C . ALA B 1 430 ? 10.719 43.656 -3.658 1 89.56 430 ALA B C 1
ATOM 8945 O O . ALA B 1 430 ? 11.852 43.656 -4.156 1 89.56 430 ALA B O 1
ATOM 8946 N N . ALA B 1 431 ? 10.398 43.5 -2.418 1 90 431 ALA B N 1
ATOM 8947 C CA . ALA B 1 431 ? 11.5 43.312 -1.481 1 90 431 ALA B CA 1
ATOM 8948 C C . ALA B 1 431 ? 12.211 41.969 -1.739 1 90 431 ALA B C 1
ATOM 8950 O O . ALA B 1 431 ? 13.438 41.875 -1.623 1 90 431 ALA B O 1
ATOM 8951 N N . LEU B 1 432 ? 11.445 40.969 -2.031 1 92.62 432 LEU B N 1
ATOM 8952 C CA . LEU B 1 432 ? 12.016 39.688 -2.332 1 92.62 432 LEU B CA 1
ATOM 8953 C C . LEU B 1 432 ? 12.859 39.719 -3.602 1 92.62 432 LEU B C 1
ATOM 8955 O O . LEU B 1 432 ? 13.969 39.188 -3.643 1 92.62 432 LEU B O 1
ATOM 8959 N N . LEU B 1 433 ? 12.398 40.406 -4.66 1 90.31 433 LEU B N 1
ATOM 8960 C CA . LEU B 1 433 ? 13.133 40.531 -5.918 1 90.31 433 LEU B CA 1
ATOM 8961 C C . LEU B 1 433 ? 14.422 41.312 -5.73 1 90.31 433 LEU B C 1
ATOM 8963 O O . LEU B 1 433 ? 15.445 41 -6.344 1 90.31 433 LEU B O 1
ATOM 8967 N N . SER B 1 434 ? 14.305 42.25 -4.863 1 87.25 434 SER B N 1
ATOM 8968 C CA . SER B 1 434 ? 15.5 43.062 -4.578 1 87.25 434 SER B CA 1
ATOM 8969 C C . SER B 1 434 ? 16.531 42.219 -3.818 1 87.25 434 SER B C 1
ATOM 8971 O O . SER B 1 434 ? 17.734 42.406 -4.027 1 87.25 434 SER B O 1
ATOM 8973 N N . SER B 1 435 ? 16.016 41.406 -2.955 1 86.31 435 SER B N 1
ATOM 8974 C CA . SER B 1 435 ? 16.922 40.562 -2.189 1 86.31 435 SER B CA 1
ATOM 8975 C C . SER B 1 435 ? 17.578 39.5 -3.076 1 86.31 435 SER B C 1
ATOM 8977 O O . SER B 1 435 ? 18.656 39 -2.752 1 86.31 435 SER B O 1
ATOM 8979 N N . LEU B 1 436 ? 16.969 39.188 -4.152 1 87 436 LEU B N 1
ATOM 8980 C CA . LEU B 1 436 ? 17.5 38.156 -5.055 1 87 436 LEU B CA 1
ATOM 8981 C C . LEU B 1 436 ? 18.438 38.781 -6.086 1 87 436 LEU B C 1
ATOM 8983 O O . LEU B 1 436 ? 19.172 38.062 -6.758 1 87 436 LEU B O 1
ATOM 8987 N N . ASP B 1 437 ? 18.422 40.094 -6.328 1 74.06 437 ASP B N 1
ATOM 8988 C CA . ASP B 1 437 ? 19.266 40.75 -7.316 1 74.06 437 ASP B CA 1
ATOM 8989 C C . ASP B 1 437 ? 20.734 40.719 -6.922 1 74.06 437 ASP B C 1
ATOM 8991 O O . ASP B 1 437 ? 21.094 41.062 -5.801 1 74.06 437 ASP B O 1
ATOM 8995 N N . PRO B 1 438 ? 21.531 39.938 -7.629 1 60.59 438 PRO B N 1
ATOM 8996 C CA . PRO B 1 438 ? 22.953 39.75 -7.352 1 60.59 438 PRO B CA 1
ATOM 8997 C C . PRO B 1 438 ? 23.688 41.062 -7.117 1 60.59 438 PRO B C 1
ATOM 8999 O O . PRO B 1 438 ? 24.719 41.094 -6.449 1 60.59 438 PRO B O 1
ATOM 9002 N N . ALA B 1 439 ? 23.453 42.156 -7.906 1 52.53 439 ALA B N 1
ATOM 9003 C CA . ALA B 1 439 ? 24.188 43.406 -7.805 1 52.53 439 ALA B CA 1
ATOM 9004 C C . ALA B 1 439 ? 24.203 43.938 -6.367 1 52.53 439 ALA B C 1
ATOM 9006 O O . ALA B 1 439 ? 25.172 44.562 -5.93 1 52.53 439 ALA B O 1
ATOM 9007 N N . THR B 1 440 ? 23.141 43.781 -5.684 1 48.03 440 THR B N 1
ATOM 9008 C CA . THR B 1 440 ? 23.047 44.312 -4.328 1 48.03 440 THR B CA 1
ATOM 9009 C C . THR B 1 440 ? 23.703 43.375 -3.33 1 48.03 440 THR B C 1
ATOM 9011 O O . THR B 1 440 ? 24.234 43.812 -2.312 1 48.03 440 THR B O 1
ATOM 9014 N N . THR B 1 441 ? 23.406 42.094 -3.398 1 49.28 441 THR B N 1
ATOM 9015 C CA . THR B 1 441 ? 23.891 41.188 -2.371 1 49.28 441 THR B CA 1
ATOM 9016 C C . THR B 1 441 ? 25.328 40.75 -2.674 1 49.28 441 THR B C 1
ATOM 9018 O O . THR B 1 441 ? 25.891 39.906 -1.967 1 49.28 441 THR B O 1
ATOM 9021 N N . ARG B 1 442 ? 25.875 40.938 -3.898 1 46.84 442 ARG B N 1
ATOM 9022 C CA . ARG B 1 442 ? 27.219 40.438 -4.195 1 46.84 442 ARG B CA 1
ATOM 9023 C C . ARG B 1 442 ? 28.266 41.25 -3.439 1 46.84 442 ARG B C 1
ATOM 9025 O O . ARG B 1 442 ? 28.547 42.406 -3.789 1 46.84 442 ARG B O 1
ATOM 9032 N N . SER B 1 443 ? 28.141 41.156 -2.209 1 43.56 443 SER B N 1
ATOM 9033 C CA . SER B 1 443 ? 29.438 41.656 -1.789 1 43.56 443 SER B CA 1
ATOM 9034 C C . SER B 1 443 ? 30.578 41.031 -2.594 1 43.56 443 SER B C 1
ATOM 9036 O O . SER B 1 443 ? 30.578 39.844 -2.842 1 43.56 443 SER B O 1
ATOM 9038 N N . PRO B 1 444 ? 31.281 41.812 -3.471 1 41.16 444 PRO B N 1
ATOM 9039 C CA . PRO B 1 444 ? 32.375 41.344 -4.316 1 41.16 444 PRO B CA 1
ATOM 9040 C C . PRO B 1 444 ? 33.156 40.188 -3.684 1 41.16 444 PRO B C 1
ATOM 9042 O O . PRO B 1 444 ? 33.844 39.438 -4.387 1 41.16 444 PRO B O 1
ATOM 9045 N N . THR B 1 445 ? 33.625 40.312 -2.447 1 39.75 445 THR B N 1
ATOM 9046 C CA . THR B 1 445 ? 34.781 39.562 -1.901 1 39.75 445 THR B CA 1
ATOM 9047 C C . THR B 1 445 ? 34.406 38.125 -1.636 1 39.75 445 THR B C 1
ATOM 9049 O O . THR B 1 445 ? 35.25 37.312 -1.246 1 39.75 445 THR B O 1
ATOM 9052 N N . THR B 1 446 ? 33.188 37.75 -1.209 1 42.97 446 THR B N 1
ATOM 9053 C CA . THR B 1 446 ? 33.156 36.406 -0.63 1 42.97 446 THR B CA 1
ATOM 9054 C C . THR B 1 446 ? 33.062 35.344 -1.722 1 42.97 446 THR B C 1
ATOM 9056 O O . THR B 1 446 ? 32.062 35.312 -2.473 1 42.97 446 THR B O 1
ATOM 9059 N N . THR B 1 447 ? 34.094 34.938 -2.248 1 44.97 447 THR B N 1
ATOM 9060 C CA . THR B 1 447 ? 34.188 33.75 -3.088 1 44.97 447 THR B CA 1
ATOM 9061 C C . THR B 1 447 ? 33.219 32.656 -2.633 1 44.97 447 THR B C 1
ATOM 9063 O O . THR B 1 447 ? 33.188 32.312 -1.451 1 44.97 447 THR B O 1
ATOM 9066 N N . PRO B 1 448 ? 32.188 32.5 -3.383 1 50.84 448 PRO B N 1
ATOM 9067 C CA . PRO B 1 448 ? 31.297 31.406 -3.008 1 50.84 448 PRO B CA 1
ATOM 9068 C C . PRO B 1 448 ? 32.031 30.156 -2.527 1 50.84 448 PRO B C 1
ATOM 9070 O O . PRO B 1 448 ? 33.156 29.875 -3.002 1 50.84 448 PRO B O 1
ATOM 9073 N N . PRO B 1 449 ? 31.859 29.75 -1.283 1 54.09 449 PRO B N 1
ATOM 9074 C CA . PRO B 1 449 ? 32.531 28.516 -0.883 1 54.09 449 PRO B CA 1
ATOM 9075 C C . PRO B 1 449 ? 32.438 27.422 -1.944 1 54.09 449 PRO B C 1
ATOM 9077 O O . PRO B 1 449 ? 31.484 27.391 -2.719 1 54.09 449 PRO B O 1
ATOM 9080 N N . PRO B 1 450 ? 33.562 26.953 -2.293 1 56.44 450 PRO B N 1
ATOM 9081 C CA . PRO B 1 450 ? 33.594 25.875 -3.287 1 56.44 450 PRO B CA 1
ATOM 9082 C C . PRO B 1 450 ? 32.531 24.812 -3.051 1 56.44 450 PRO B C 1
ATOM 9084 O O . PRO B 1 450 ? 32.156 24.531 -1.904 1 56.44 450 PRO B O 1
ATOM 9087 N N . LEU B 1 451 ? 31.703 24.719 -4.102 1 61.78 451 LEU B N 1
ATOM 9088 C CA . LEU B 1 451 ? 30.766 23.609 -4.074 1 61.78 451 LEU B CA 1
ATOM 9089 C C . LEU B 1 451 ? 31.406 22.359 -3.473 1 61.78 451 LEU B C 1
ATOM 9091 O O . LEU B 1 451 ? 32.594 22.125 -3.652 1 61.78 451 LEU B O 1
ATOM 9095 N N . PRO B 1 452 ? 30.734 21.812 -2.445 1 61.44 452 PRO B N 1
ATOM 9096 C CA . PRO B 1 452 ? 31.328 20.609 -1.858 1 61.44 452 PRO B CA 1
ATOM 9097 C C . PRO B 1 452 ? 31.844 19.625 -2.912 1 61.44 452 PRO B C 1
ATOM 9099 O O . PRO B 1 452 ? 31.266 19.531 -4 1 61.44 452 PRO B O 1
ATOM 9102 N N . PRO B 1 453 ? 33.062 19.297 -2.658 1 58.31 453 PRO B N 1
ATOM 9103 C CA . PRO B 1 453 ? 33.656 18.391 -3.648 1 58.31 453 PRO B CA 1
ATOM 9104 C C . PRO B 1 453 ? 32.781 17.172 -3.943 1 58.31 453 PRO B C 1
ATOM 9106 O O . PRO B 1 453 ? 32 16.75 -3.084 1 58.31 453 PRO B O 1
ATOM 9109 N N . LEU B 1 454 ? 32.75 16.906 -5.172 1 59 454 LEU B N 1
ATOM 9110 C CA . LEU B 1 454 ? 32.031 15.703 -5.633 1 59 454 LEU B CA 1
ATOM 9111 C C . LEU B 1 454 ? 32.562 14.461 -4.898 1 59 454 LEU B C 1
ATOM 9113 O O . LEU B 1 454 ? 33.75 14.203 -4.871 1 59 454 LEU B O 1
ATOM 9117 N N . ARG B 1 455 ? 31.891 14.055 -3.893 1 60.59 455 ARG B N 1
ATOM 9118 C CA . ARG B 1 455 ? 32.312 12.812 -3.26 1 60.59 455 ARG B CA 1
ATOM 9119 C C . ARG B 1 455 ? 32.406 11.68 -4.281 1 60.59 455 ARG B C 1
ATOM 9121 O O . ARG B 1 455 ? 31.531 11.547 -5.148 1 60.59 455 ARG B O 1
ATOM 9128 N N . ALA B 1 456 ? 33.5 11.188 -4.301 1 63.03 456 ALA B N 1
ATOM 9129 C CA . ALA B 1 456 ? 33.75 10.094 -5.238 1 63.03 456 ALA B CA 1
ATOM 9130 C C . ALA B 1 456 ? 32.844 8.906 -4.93 1 63.03 456 ALA B C 1
ATOM 9132 O O . ALA B 1 456 ? 32.75 8.477 -3.777 1 63.03 456 ALA B O 1
ATOM 9133 N N . LEU B 1 457 ? 32 8.555 -5.789 1 74.56 457 LEU B N 1
ATOM 9134 C CA . LEU B 1 457 ? 31.219 7.34 -5.672 1 74.56 457 LEU B CA 1
ATOM 9135 C C . LEU B 1 457 ? 32.094 6.098 -5.688 1 74.56 457 LEU B C 1
ATOM 9137 O O . LEU B 1 457 ? 33.156 6.082 -6.348 1 74.56 457 LEU B O 1
ATOM 9141 N N . PRO B 1 458 ? 31.812 5.156 -4.781 1 81 458 PRO B N 1
ATOM 9142 C CA . PRO B 1 458 ? 32.594 3.908 -4.812 1 81 458 PRO B CA 1
ATOM 9143 C C . PRO B 1 458 ? 32.625 3.27 -6.195 1 81 458 PRO B C 1
ATOM 9145 O O . PRO B 1 458 ? 31.812 3.627 -7.066 1 81 458 PRO B O 1
ATOM 9148 N N . THR B 1 459 ? 33.562 2.432 -6.34 1 81.94 459 THR B N 1
ATOM 9149 C CA . THR B 1 459 ? 33.75 1.765 -7.625 1 81.94 459 THR B CA 1
ATOM 9150 C C . THR B 1 459 ? 32.531 0.898 -7.965 1 81.94 459 THR B C 1
ATOM 9152 O O . THR B 1 459 ? 31.75 0.548 -7.078 1 81.94 459 THR B O 1
ATOM 9155 N N . CYS B 1 460 ? 32.375 0.645 -9.164 1 83.25 460 CYS B N 1
ATOM 9156 C CA . CYS B 1 460 ? 31.25 -0.164 -9.648 1 83.25 460 CYS B CA 1
ATOM 9157 C C . CYS B 1 460 ? 31.312 -1.572 -9.07 1 83.25 460 CYS B C 1
ATOM 9159 O O . CYS B 1 460 ? 30.266 -2.162 -8.758 1 83.25 460 CYS B O 1
ATOM 9161 N N . VAL B 1 461 ? 32.531 -2.074 -8.844 1 87.12 461 VAL B N 1
ATOM 9162 C CA . VAL B 1 461 ? 32.688 -3.432 -8.328 1 87.12 461 VAL B CA 1
ATOM 9163 C C . VAL B 1 461 ? 32.25 -3.479 -6.859 1 87.12 461 VAL B C 1
ATOM 9165 O O . VAL B 1 461 ? 31.641 -4.445 -6.422 1 87.12 461 VAL B O 1
ATOM 9168 N N . TRP B 1 462 ? 32.562 -2.432 -6.199 1 86.88 462 TRP B N 1
ATOM 9169 C CA . TRP B 1 462 ? 32.188 -2.363 -4.793 1 86.88 462 TRP B CA 1
ATOM 9170 C C . TRP B 1 462 ? 30.656 -2.252 -4.66 1 86.88 462 TRP B C 1
ATOM 9172 O O . TRP B 1 462 ? 30.062 -2.932 -3.83 1 86.88 462 TRP B O 1
ATOM 9182 N N . ARG B 1 463 ? 30.188 -1.439 -5.422 1 88.06 463 ARG B N 1
ATOM 9183 C CA . ARG B 1 463 ? 28.734 -1.268 -5.387 1 88.06 463 ARG B CA 1
ATOM 9184 C C . ARG B 1 463 ? 28.031 -2.566 -5.746 1 88.06 463 ARG B C 1
ATOM 9186 O O . ARG B 1 463 ? 26.984 -2.893 -5.164 1 88.06 463 ARG B O 1
ATOM 9193 N N . PHE B 1 464 ? 28.641 -3.223 -6.684 1 90.31 464 PHE B N 1
ATOM 9194 C CA . PHE B 1 464 ? 28.094 -4.523 -7.059 1 90.31 464 PHE B CA 1
ATOM 9195 C C . PHE B 1 464 ? 28.188 -5.5 -5.895 1 90.31 464 PHE B C 1
ATOM 9197 O O . PHE B 1 464 ? 27.234 -6.234 -5.625 1 90.31 464 PHE B O 1
ATOM 9204 N N . GLY B 1 465 ? 29.281 -5.496 -5.18 1 90.69 465 GLY B N 1
ATOM 9205 C CA . GLY B 1 465 ? 29.438 -6.371 -4.027 1 90.69 465 GLY B CA 1
ATOM 9206 C C . GLY B 1 465 ? 28.453 -6.078 -2.916 1 90.69 465 GLY B C 1
ATOM 9207 O O . GLY B 1 465 ? 27.922 -7 -2.287 1 90.69 465 GLY B O 1
ATOM 9208 N N . VAL B 1 466 ? 28.141 -4.812 -2.738 1 90.88 466 VAL B N 1
ATOM 9209 C CA . VAL B 1 466 ? 27.203 -4.414 -1.704 1 90.88 466 VAL B CA 1
ATOM 9210 C C . VAL B 1 466 ? 25.781 -4.84 -2.102 1 90.88 466 VAL B C 1
ATOM 9212 O O . VAL B 1 466 ? 25.047 -5.395 -1.284 1 90.88 466 VAL B O 1
ATOM 9215 N N . LEU B 1 467 ? 25.484 -4.547 -3.307 1 92.31 467 LEU B N 1
ATOM 9216 C CA . LEU B 1 467 ? 24.172 -4.934 -3.799 1 92.31 467 LEU B CA 1
ATOM 9217 C C . LEU B 1 467 ? 23.969 -6.441 -3.693 1 92.31 467 LEU B C 1
ATOM 9219 O O . LEU B 1 467 ? 22.891 -6.906 -3.314 1 92.31 467 LEU B O 1
ATOM 9223 N N . LEU B 1 468 ? 24.984 -7.195 -4.02 1 93.5 468 LEU B N 1
ATOM 9224 C CA . LEU B 1 468 ? 24.922 -8.648 -3.953 1 93.5 468 LEU B CA 1
ATOM 9225 C C . LEU B 1 468 ? 24.703 -9.125 -2.518 1 93.5 468 LEU B C 1
ATOM 9227 O O . LEU B 1 468 ? 23.875 -10 -2.266 1 93.5 468 LEU B O 1
ATOM 9231 N N . THR B 1 469 ? 25.406 -8.523 -1.597 1 92.06 469 THR B N 1
ATOM 9232 C CA . THR B 1 469 ? 25.297 -8.914 -0.195 1 92.06 469 THR B CA 1
ATOM 9233 C C . THR B 1 469 ? 23.891 -8.648 0.338 1 92.06 469 THR B C 1
ATOM 9235 O O . THR B 1 469 ? 23.328 -9.477 1.048 1 92.06 469 THR B O 1
ATOM 9238 N N . TYR B 1 470 ? 23.375 -7.559 -0.032 1 90.44 470 TYR B N 1
ATOM 9239 C CA . TYR B 1 470 ? 22.062 -7.207 0.49 1 90.44 470 TYR B CA 1
ATOM 9240 C C . TYR B 1 470 ? 20.969 -7.965 -0.249 1 90.44 470 TYR B C 1
ATOM 9242 O O . TYR B 1 470 ? 19.891 -8.219 0.309 1 90.44 470 TYR B O 1
ATOM 9250 N N . THR B 1 471 ? 21.219 -8.297 -1.462 1 91.44 471 THR B N 1
ATOM 9251 C CA . THR B 1 471 ? 20.297 -9.18 -2.16 1 91.44 471 THR B CA 1
ATOM 9252 C C . THR B 1 471 ? 20.219 -10.539 -1.476 1 91.44 471 THR B C 1
ATOM 9254 O O . THR B 1 471 ? 19.141 -11.102 -1.308 1 91.44 471 THR B O 1
ATOM 9257 N N . LEU B 1 472 ? 21.344 -11.031 -1.044 1 91.56 472 LEU B N 1
ATOM 9258 C CA . LEU B 1 472 ? 21.391 -12.305 -0.345 1 91.56 472 LEU B CA 1
ATOM 9259 C C . LEU B 1 472 ? 20.672 -12.219 1 1 91.56 472 LEU B C 1
ATOM 9261 O O . LEU B 1 472 ? 19.953 -13.141 1.39 1 91.56 472 LEU B O 1
ATOM 9265 N N . LYS B 1 473 ? 20.781 -11.062 1.655 1 90.44 473 LYS B N 1
ATOM 9266 C CA . LYS B 1 473 ? 20.094 -10.867 2.928 1 90.44 473 LYS B CA 1
ATOM 9267 C C . LYS B 1 473 ? 18.578 -10.812 2.732 1 90.44 473 LYS B C 1
ATOM 9269 O O . LYS B 1 473 ? 17.828 -11.297 3.576 1 90.44 473 LYS B O 1
ATOM 9274 N N . GLN B 1 474 ? 18.203 -10.219 1.642 1 89.5 474 GLN B N 1
ATOM 9275 C CA . GLN B 1 474 ? 16.781 -10.109 1.342 1 89.5 474 GLN B CA 1
ATOM 9276 C C . GLN B 1 474 ? 16.172 -11.477 1.049 1 89.5 474 GLN B C 1
ATOM 9278 O O . GLN B 1 474 ? 15 -11.711 1.334 1 89.5 474 GLN B O 1
ATOM 9283 N N . ILE B 1 475 ? 16.922 -12.352 0.47 1 89.19 475 ILE B N 1
ATOM 9284 C CA . ILE B 1 475 ? 16.438 -13.688 0.134 1 89.19 475 ILE B CA 1
ATOM 9285 C C . ILE B 1 475 ? 16.031 -14.43 1.408 1 89.19 475 ILE B C 1
ATOM 9287 O O . ILE B 1 475 ? 14.992 -15.078 1.454 1 89.19 475 ILE B O 1
ATOM 9291 N N . VAL B 1 476 ? 16.703 -14.266 2.422 1 84.88 476 VAL B N 1
ATOM 9292 C CA . VAL B 1 476 ? 16.469 -14.977 3.674 1 84.88 476 VAL B CA 1
ATOM 9293 C C . VAL B 1 476 ? 15.258 -14.391 4.383 1 84.88 476 VAL B C 1
ATOM 9295 O O . VAL B 1 476 ? 14.5 -15.117 5.027 1 84.88 476 VAL B O 1
ATOM 9298 N N . ALA B 1 477 ? 15.008 -13.094 4.133 1 81.62 477 ALA B N 1
ATOM 9299 C CA . ALA B 1 477 ? 13.93 -12.398 4.836 1 81.62 477 ALA B CA 1
ATOM 9300 C C . ALA B 1 477 ? 12.617 -12.516 4.066 1 81.62 477 ALA B C 1
ATOM 9302 O O . ALA B 1 477 ? 11.539 -12.414 4.652 1 81.62 477 ALA B O 1
ATOM 9303 N N . ASP B 1 478 ? 12.672 -12.758 2.805 1 77.31 478 ASP B N 1
ATOM 9304 C CA . ASP B 1 478 ? 11.492 -12.727 1.942 1 77.31 478 ASP B CA 1
ATOM 9305 C C . ASP B 1 478 ? 10.703 -14.031 2.059 1 77.31 478 ASP B C 1
ATOM 9307 O O . ASP B 1 478 ? 11.273 -15.086 2.332 1 77.31 478 ASP B O 1
ATOM 9311 N N . ALA B 1 479 ? 9.469 -13.852 1.82 1 70.69 479 ALA B N 1
ATOM 9312 C CA . ALA B 1 479 ? 8.516 -14.953 1.92 1 70.69 479 ALA B CA 1
ATOM 9313 C C . ALA B 1 479 ? 8.625 -15.891 0.716 1 70.69 479 ALA B C 1
ATOM 9315 O O . ALA B 1 479 ? 8.195 -17.047 0.773 1 70.69 479 ALA B O 1
ATOM 9316 N N . GLU B 1 480 ? 9.328 -15.43 -0.369 1 75.81 480 GLU B N 1
ATOM 9317 C CA . GLU B 1 480 ? 9.383 -16.25 -1.577 1 75.81 480 GLU B CA 1
ATOM 9318 C C . GLU B 1 480 ? 10.102 -17.562 -1.315 1 75.81 480 GLU B C 1
ATOM 9320 O O . GLU B 1 480 ? 9.617 -18.625 -1.709 1 75.81 480 GLU B O 1
ATOM 9325 N N . LEU B 1 481 ? 11.234 -17.469 -0.675 1 77.19 481 LEU B N 1
ATOM 9326 C CA . LEU B 1 481 ? 12.023 -18.672 -0.399 1 77.19 481 LEU B CA 1
ATOM 9327 C C . LEU B 1 481 ? 11.258 -19.625 0.504 1 77.19 481 LEU B C 1
ATOM 9329 O O . LEU B 1 481 ? 11.172 -20.828 0.215 1 77.19 481 LEU B O 1
ATOM 9333 N N . LEU B 1 482 ? 10.617 -19.031 1.419 1 76.94 482 LEU B N 1
ATOM 9334 C CA . LEU B 1 482 ? 9.906 -19.875 2.373 1 76.94 482 LEU B CA 1
ATOM 9335 C C . LEU B 1 482 ? 8.68 -20.5 1.729 1 76.94 482 LEU B C 1
ATOM 9337 O O . LEU B 1 482 ? 8.383 -21.672 1.971 1 76.94 482 LEU B O 1
ATOM 9341 N N . LEU B 1 483 ? 8.109 -19.797 0.939 1 78.75 483 LEU B N 1
ATOM 9342 C CA . LEU B 1 483 ? 6.93 -20.312 0.248 1 78.75 483 LEU B CA 1
ATOM 9343 C C . LEU B 1 483 ? 7.305 -21.469 -0.672 1 78.75 483 LEU B C 1
ATOM 9345 O O . LEU B 1 483 ? 6.652 -22.516 -0.664 1 78.75 483 LEU B O 1
ATOM 9349 N N . GLY B 1 484 ? 8.344 -21.281 -1.349 1 78.19 484 GLY B N 1
ATOM 9350 C CA . GLY B 1 484 ? 8.773 -22.344 -2.248 1 78.19 484 GLY B CA 1
ATOM 9351 C C . GLY B 1 484 ? 9.234 -23.578 -1.522 1 78.19 484 GLY B C 1
ATOM 9352 O O . GLY B 1 484 ? 8.898 -24.703 -1.921 1 78.19 484 GLY B O 1
ATOM 9353 N N . VAL B 1 485 ? 9.844 -23.344 -0.406 1 75.88 485 VAL B N 1
ATOM 9354 C CA . VAL B 1 485 ? 10.352 -24.484 0.366 1 75.88 485 VAL B CA 1
ATOM 9355 C C . VAL B 1 485 ? 9.18 -25.266 0.95 1 75.88 485 VAL B C 1
ATOM 9357 O O . VAL B 1 485 ? 9.18 -26.5 0.907 1 75.88 485 VAL B O 1
ATOM 9360 N N . VAL B 1 486 ? 8.227 -24.578 1.345 1 76.69 486 VAL B N 1
ATOM 9361 C CA . VAL B 1 486 ? 7.082 -25.25 1.955 1 76.69 486 VAL B CA 1
ATOM 9362 C C . VAL B 1 486 ? 6.305 -26.016 0.888 1 76.69 486 VAL B C 1
ATOM 9364 O O . VAL B 1 486 ? 5.98 -27.188 1.072 1 76.69 486 VAL B O 1
ATOM 9367 N N . LEU B 1 487 ? 6.125 -25.453 -0.192 1 79.56 487 LEU B N 1
ATOM 9368 C CA . LEU B 1 487 ? 5.359 -26.078 -1.267 1 79.56 487 LEU B CA 1
ATOM 9369 C C . LEU B 1 487 ? 6.105 -27.281 -1.835 1 79.56 487 LEU B C 1
ATOM 9371 O O . LEU B 1 487 ? 5.512 -28.344 -2.062 1 79.56 487 LEU B O 1
ATOM 9375 N N . LEU B 1 488 ? 7.383 -27.125 -1.947 1 81.25 488 LEU B N 1
ATOM 9376 C CA . LEU B 1 488 ? 8.18 -28.203 -2.543 1 81.25 488 LEU B CA 1
ATOM 9377 C C . LEU B 1 488 ? 8.398 -29.328 -1.551 1 81.25 488 LEU B C 1
ATOM 9379 O O . LEU B 1 488 ? 8.398 -30.5 -1.936 1 81.25 488 LEU B O 1
ATOM 9383 N N . SER B 1 489 ? 8.531 -28.938 -0.298 1 75.94 489 SER B N 1
ATOM 9384 C CA . SER B 1 489 ? 8.711 -30 0.696 1 75.94 489 SER B CA 1
ATOM 9385 C C . SER B 1 489 ? 7.48 -30.891 0.79 1 75.94 489 SER B C 1
ATOM 9387 O O . SER B 1 489 ? 7.594 -32.125 0.809 1 75.94 489 SER B O 1
ATOM 9389 N N . VAL B 1 490 ? 6.402 -30.281 0.774 1 73 490 VAL B N 1
ATOM 9390 C CA . VAL B 1 490 ? 5.164 -31.047 0.834 1 73 490 VAL B CA 1
ATOM 9391 C C . VAL B 1 490 ? 5.016 -31.891 -0.43 1 73 490 VAL B C 1
ATOM 9393 O O . VAL B 1 490 ? 4.676 -33.062 -0.357 1 73 490 VAL B O 1
ATOM 9396 N N . GLY B 1 491 ? 5.371 -31.328 -1.478 1 77 491 GLY B N 1
ATOM 9397 C CA . GLY B 1 491 ? 5.297 -32.062 -2.732 1 77 491 GLY B CA 1
ATOM 9398 C C . GLY B 1 491 ? 6.27 -33.219 -2.805 1 77 491 GLY B C 1
ATOM 9399 O O . GLY B 1 491 ? 5.906 -34.312 -3.252 1 77 491 GLY B O 1
ATOM 9400 N N . LEU B 1 492 ? 7.457 -33.031 -2.326 1 78.56 492 LEU B N 1
ATOM 9401 C CA . LEU B 1 492 ? 8.492 -34.031 -2.4 1 78.56 492 LEU B CA 1
ATOM 9402 C C . LEU B 1 492 ? 8.203 -35.188 -1.432 1 78.56 492 LEU B C 1
ATOM 9404 O O . LEU B 1 492 ? 8.531 -36.344 -1.713 1 78.56 492 LEU B O 1
ATOM 9408 N N . LEU B 1 493 ? 7.625 -34.75 -0.351 1 73.56 493 LEU B N 1
ATOM 9409 C CA . LEU B 1 493 ? 7.238 -35.812 0.579 1 73.56 493 LEU B CA 1
ATOM 9410 C C . LEU B 1 493 ? 6.211 -36.75 -0.057 1 73.56 493 LEU B C 1
ATOM 9412 O O . LEU B 1 493 ? 6.34 -37.969 0.035 1 73.56 493 LEU B O 1
ATOM 9416 N N . VAL B 1 494 ? 5.383 -36.188 -0.719 1 73.56 494 VAL B N 1
ATOM 9417 C CA . VAL B 1 494 ? 4.355 -36.969 -1.388 1 73.56 494 VAL B CA 1
ATOM 9418 C C . VAL B 1 494 ? 4.984 -37.812 -2.494 1 73.56 494 VAL B C 1
ATOM 9420 O O . VAL B 1 494 ? 4.664 -39 -2.641 1 73.56 494 VAL B O 1
ATOM 9423 N N . LEU B 1 495 ? 5.918 -37.281 -3.156 1 76.31 495 LEU B N 1
ATOM 9424 C CA . LEU B 1 495 ? 6.586 -37.969 -4.258 1 76.31 495 LEU B CA 1
ATOM 9425 C C . LEU B 1 495 ? 7.434 -39.125 -3.74 1 76.31 495 LEU B C 1
ATOM 9427 O O . LEU B 1 495 ? 7.477 -40.188 -4.355 1 76.31 495 LEU B O 1
ATOM 9431 N N . THR B 1 496 ? 8.07 -38.938 -2.613 1 75.38 496 THR B N 1
ATOM 9432 C CA . THR B 1 496 ? 8.945 -39.969 -2.066 1 75.38 496 THR B CA 1
ATOM 9433 C C . THR B 1 496 ? 8.133 -41.188 -1.618 1 75.38 496 THR B C 1
ATOM 9435 O O . THR B 1 496 ? 8.516 -42.312 -1.882 1 75.38 496 THR B O 1
ATOM 9438 N N . VAL B 1 497 ? 7.074 -40.875 -1.041 1 72.44 497 VAL B N 1
ATOM 9439 C CA . VAL B 1 497 ? 6.219 -41.969 -0.593 1 72.44 497 VAL B CA 1
ATOM 9440 C C . VAL B 1 497 ? 5.668 -42.75 -1.801 1 72.44 497 VAL B C 1
ATOM 9442 O O . VAL B 1 497 ? 5.598 -43.969 -1.792 1 72.44 497 VAL B O 1
ATOM 9445 N N . ALA B 1 498 ? 5.516 -42.031 -2.844 1 72.88 498 ALA B N 1
ATOM 9446 C CA . ALA B 1 498 ? 4.926 -42.625 -4.043 1 72.88 498 ALA B CA 1
ATOM 9447 C C . ALA B 1 498 ? 5.949 -43.469 -4.793 1 72.88 498 ALA B C 1
ATOM 9449 O O . ALA B 1 498 ? 5.605 -44.5 -5.355 1 72.88 498 ALA B O 1
ATOM 9450 N N . VAL B 1 499 ? 7.25 -43.094 -4.828 1 70.62 499 VAL B N 1
ATOM 9451 C CA . VAL B 1 499 ? 8.289 -43.781 -5.582 1 70.62 499 VAL B CA 1
ATOM 9452 C C . VAL B 1 499 ? 8.664 -45.094 -4.879 1 70.62 499 VAL B C 1
ATOM 9454 O O . VAL B 1 499 ? 8.922 -46.125 -5.531 1 70.62 499 VAL B O 1
ATOM 9457 N N . HIS B 1 500 ? 8.711 -45.031 -3.588 1 71 500 HIS B N 1
ATOM 9458 C CA . HIS B 1 500 ? 9.148 -46.188 -2.836 1 71 500 HIS B CA 1
ATOM 9459 C C . HIS B 1 500 ? 8.203 -47.375 -3.051 1 71 500 HIS B C 1
ATOM 9461 O O . HIS B 1 500 ? 8.617 -48.531 -2.977 1 71 500 HIS B O 1
ATOM 9467 N N . SER B 1 501 ? 7.062 -47.094 -3.48 1 68.56 501 SER B N 1
ATOM 9468 C CA . SER B 1 501 ? 6.098 -48.188 -3.58 1 68.56 501 SER B CA 1
ATOM 9469 C C . SER B 1 501 ? 5.93 -48.625 -5.023 1 68.56 501 SER B C 1
ATOM 9471 O O . SER B 1 501 ? 5.023 -49.406 -5.332 1 68.56 501 SER B O 1
ATOM 9473 N N . GLN B 1 502 ? 7.051 -48.188 -5.965 1 74.44 502 GLN B N 1
ATOM 9474 C CA . GLN B 1 502 ? 6.773 -48.5 -7.367 1 74.44 502 GLN B CA 1
ATOM 9475 C C . GLN B 1 502 ? 7.465 -49.781 -7.805 1 74.44 502 GLN B C 1
ATOM 9477 O O . GLN B 1 502 ? 8.633 -50.031 -7.469 1 74.44 502 GLN B O 1
ATOM 9482 N N . PRO B 1 503 ? 6.648 -50.656 -8.461 1 70.69 503 PRO B N 1
ATOM 9483 C CA . PRO B 1 503 ? 7.238 -51.875 -9.008 1 70.69 503 PRO B CA 1
ATOM 9484 C C . PRO B 1 503 ? 8.008 -51.625 -10.305 1 70.69 503 PRO B C 1
ATOM 9486 O O . PRO B 1 503 ? 7.824 -50.594 -10.953 1 70.69 503 PRO B O 1
ATOM 9489 N N . GLU B 1 504 ? 8.953 -52.469 -10.688 1 68.62 504 GLU B N 1
ATOM 9490 C CA . GLU B 1 504 ? 9.758 -52.344 -11.898 1 68.62 504 GLU B CA 1
ATOM 9491 C C . GLU B 1 504 ? 9.047 -52.938 -13.109 1 68.62 504 GLU B C 1
ATOM 9493 O O . GLU B 1 504 ? 9.555 -53.875 -13.742 1 68.62 504 GLU B O 1
ATOM 9498 N N . ASN B 1 505 ? 7.828 -52.625 -13.273 1 75.06 505 ASN B N 1
ATOM 9499 C CA . ASN B 1 505 ? 7.031 -53.062 -14.422 1 75.06 505 ASN B CA 1
ATOM 9500 C C . ASN B 1 505 ? 6.543 -51.844 -15.234 1 75.06 505 ASN B C 1
ATOM 9502 O O . ASN B 1 505 ? 6.953 -50.719 -14.984 1 75.06 505 ASN B O 1
ATOM 9506 N N . GLN B 1 506 ? 5.836 -52.125 -16.297 1 73.31 506 GLN B N 1
ATOM 9507 C CA . GLN B 1 506 ? 5.375 -51.031 -17.172 1 73.31 506 GLN B CA 1
ATOM 9508 C C . GLN B 1 506 ? 4.496 -50.062 -16.406 1 73.31 506 GLN B C 1
ATOM 9510 O O . GLN B 1 506 ? 4.527 -48.844 -16.672 1 73.31 506 GLN B O 1
ATOM 9515 N N . GLY B 1 507 ? 3.768 -50.656 -15.461 1 73.12 507 GLY B N 1
ATOM 9516 C CA . GLY B 1 507 ? 3.006 -49.781 -14.602 1 73.12 507 GLY B CA 1
ATOM 9517 C C . GLY B 1 507 ? 3.881 -48.875 -13.75 1 73.12 507 GLY B C 1
ATOM 9518 O O . GLY B 1 507 ? 3.572 -47.688 -13.57 1 73.12 507 GLY B O 1
ATOM 9519 N N . GLY B 1 508 ? 4.926 -49.438 -13.336 1 76.69 508 GLY B N 1
ATOM 9520 C CA . GLY B 1 508 ? 5.887 -48.656 -12.578 1 76.69 508 GLY B CA 1
ATOM 9521 C C . GLY B 1 508 ? 6.578 -47.594 -13.414 1 76.69 508 GLY B C 1
ATOM 9522 O O . GLY B 1 508 ? 6.852 -46.5 -12.93 1 76.69 508 GLY B O 1
ATOM 9523 N N . MET B 1 509 ? 6.871 -47.969 -14.711 1 80.19 509 MET B N 1
ATOM 9524 C CA . MET B 1 509 ? 7.465 -46.969 -15.609 1 80.19 509 MET B CA 1
ATOM 9525 C C . MET B 1 509 ? 6.547 -45.781 -15.781 1 80.19 509 MET B C 1
ATOM 9527 O O . MET B 1 509 ? 7.008 -44.625 -15.797 1 80.19 509 MET B O 1
ATOM 9531 N N . TYR B 1 510 ? 5.273 -46.031 -15.883 1 81.81 510 TYR B N 1
ATOM 9532 C CA . TYR B 1 510 ? 4.297 -44.938 -16 1 81.81 510 TYR B CA 1
ATOM 9533 C C . TYR B 1 510 ? 4.305 -44.062 -14.758 1 81.81 510 TYR B C 1
ATOM 9535 O O . TYR B 1 510 ? 4.289 -42.812 -14.867 1 81.81 510 TYR B O 1
ATOM 9543 N N . ASN B 1 511 ? 4.383 -44.688 -13.633 1 83.19 511 ASN B N 1
ATOM 9544 C CA . ASN B 1 511 ? 4.371 -43.938 -12.375 1 83.19 511 ASN B CA 1
ATOM 9545 C C . ASN B 1 511 ? 5.629 -43.094 -12.219 1 83.19 511 ASN B C 1
ATOM 9547 O O . ASN B 1 511 ? 5.562 -41.969 -11.734 1 83.19 511 ASN B O 1
ATOM 9551 N N . ILE B 1 512 ? 6.711 -43.625 -12.633 1 83.31 512 ILE B N 1
ATOM 9552 C CA . ILE B 1 512 ? 7.953 -42.875 -12.5 1 83.31 512 ILE B CA 1
ATOM 9553 C C . ILE B 1 512 ? 7.934 -41.688 -13.445 1 83.31 512 ILE B C 1
ATOM 9555 O O . ILE B 1 512 ? 8.406 -40.594 -13.102 1 83.31 512 ILE B O 1
ATOM 9559 N N . ARG B 1 513 ? 7.391 -41.844 -14.656 1 86.25 513 ARG B N 1
ATOM 9560 C CA . ARG B 1 513 ? 7.25 -40.719 -15.578 1 86.25 513 ARG B CA 1
ATOM 9561 C C . ARG B 1 513 ? 6.355 -39.656 -14.984 1 86.25 513 ARG B C 1
ATOM 9563 O O . ARG B 1 513 ? 6.645 -38.469 -15.117 1 86.25 513 ARG B O 1
ATOM 9570 N N . GLY B 1 514 ? 5.32 -40.125 -14.344 1 86.81 514 GLY B N 1
ATOM 9571 C CA . GLY B 1 514 ? 4.43 -39.188 -13.68 1 86.81 514 GLY B CA 1
ATOM 9572 C C . GLY B 1 514 ? 5.094 -38.438 -12.539 1 86.81 514 GLY B C 1
ATOM 9573 O O . GLY B 1 514 ? 4.871 -37.219 -12.367 1 86.81 514 GLY B O 1
ATOM 9574 N N . LEU B 1 515 ? 5.859 -39.156 -11.852 1 85.69 515 LEU B N 1
ATOM 9575 C CA . LEU B 1 515 ? 6.547 -38.531 -10.719 1 85.69 515 LEU B CA 1
ATOM 9576 C C . LEU B 1 515 ? 7.551 -37.5 -11.203 1 85.69 515 LEU B C 1
ATOM 9578 O O . LEU B 1 515 ? 7.707 -36.438 -10.586 1 85.69 515 LEU B O 1
ATOM 9582 N N . ILE B 1 516 ? 8.25 -37.781 -12.289 1 87.19 516 ILE B N 1
ATOM 9583 C CA . ILE B 1 516 ? 9.18 -36.844 -12.875 1 87.19 516 ILE B CA 1
ATOM 9584 C C . ILE B 1 516 ? 8.422 -35.594 -13.352 1 87.19 516 ILE B C 1
ATOM 9586 O O . ILE B 1 516 ? 8.859 -34.469 -13.141 1 87.19 516 ILE B O 1
ATOM 9590 N N . PHE B 1 517 ? 7.281 -35.781 -13.93 1 90.62 517 PHE B N 1
ATOM 9591 C CA . PHE B 1 517 ? 6.445 -34.688 -14.398 1 90.62 517 PHE B CA 1
ATOM 9592 C C . PHE B 1 517 ? 5.988 -33.812 -13.227 1 90.62 517 PHE B C 1
ATOM 9594 O O . PHE B 1 517 ? 6.027 -32.594 -13.305 1 90.62 517 PHE B O 1
ATOM 9601 N N . ILE B 1 518 ? 5.59 -34.469 -12.156 1 89.31 518 ILE B N 1
ATOM 9602 C CA . ILE B 1 518 ? 5.113 -33.781 -10.977 1 89.31 518 ILE B CA 1
ATOM 9603 C C . ILE B 1 518 ? 6.234 -32.906 -10.398 1 89.31 518 ILE B C 1
ATOM 9605 O O . ILE B 1 518 ? 5.992 -31.797 -9.922 1 89.31 518 ILE B O 1
ATOM 9609 N N . ALA B 1 519 ? 7.391 -33.406 -10.414 1 87.62 519 ALA B N 1
ATOM 9610 C CA . ALA B 1 519 ? 8.523 -32.656 -9.906 1 87.62 519 ALA B CA 1
ATOM 9611 C C . ALA B 1 519 ? 8.688 -31.344 -10.672 1 87.62 519 ALA B C 1
ATOM 9613 O O . ALA B 1 519 ? 8.914 -30.281 -10.07 1 87.62 519 ALA B O 1
ATOM 9614 N N . PHE B 1 520 ? 8.508 -31.391 -11.969 1 91 520 PHE B N 1
ATOM 9615 C CA . PHE B 1 520 ? 8.617 -30.172 -12.789 1 91 520 PHE B CA 1
ATOM 9616 C C . PHE B 1 520 ? 7.441 -29.25 -12.531 1 91 520 PHE B C 1
ATOM 9618 O O . PHE B 1 520 ? 7.617 -28.031 -12.453 1 91 520 PHE B O 1
ATOM 9625 N N . VAL B 1 521 ? 6.324 -29.812 -12.383 1 90.94 521 VAL B N 1
ATOM 9626 C CA . VAL B 1 521 ? 5.129 -29 -12.172 1 90.94 521 VAL B CA 1
ATOM 9627 C C . VAL B 1 521 ? 5.219 -28.297 -10.828 1 90.94 521 VAL B C 1
ATOM 9629 O O . VAL B 1 521 ? 4.805 -27.141 -10.695 1 90.94 521 VAL B O 1
ATOM 9632 N N . LEU B 1 522 ? 5.715 -28.984 -9.883 1 89.94 522 LEU B N 1
ATOM 9633 C CA . LEU B 1 522 ? 5.84 -28.391 -8.555 1 89.94 522 LEU B CA 1
ATOM 9634 C C . LEU B 1 522 ? 6.758 -27.172 -8.578 1 89.94 522 LEU B C 1
ATOM 9636 O O . LEU B 1 522 ? 6.48 -26.172 -7.926 1 89.94 522 LEU B O 1
ATOM 9640 N N . VAL B 1 523 ? 7.793 -27.281 -9.312 1 90.75 523 VAL B N 1
ATOM 9641 C CA . VAL B 1 523 ? 8.734 -26.172 -9.391 1 90.75 523 VAL B CA 1
ATOM 9642 C C . VAL B 1 523 ? 8.094 -24.984 -10.125 1 90.75 523 VAL B C 1
ATOM 9644 O O . VAL B 1 523 ? 8.266 -23.828 -9.734 1 90.75 523 VAL B O 1
ATOM 9647 N N . LEU B 1 524 ? 7.344 -25.266 -11.195 1 92.81 524 LEU B N 1
ATOM 9648 C CA . LEU B 1 524 ? 6.645 -24.203 -11.914 1 92.81 524 LEU B CA 1
ATOM 9649 C C . LEU B 1 524 ? 5.586 -23.562 -11.031 1 92.81 524 LEU B C 1
ATOM 9651 O O . LEU B 1 524 ? 5.395 -22.344 -11.07 1 92.81 524 LEU B O 1
ATOM 9655 N N . LEU B 1 525 ? 4.977 -24.375 -10.242 1 91.31 525 LEU B N 1
ATOM 9656 C CA . LEU B 1 525 ? 3.938 -23.875 -9.344 1 91.31 525 LEU B CA 1
ATOM 9657 C C . LEU B 1 525 ? 4.531 -22.984 -8.266 1 91.31 525 LEU B C 1
ATOM 9659 O O . LEU B 1 525 ? 3.924 -21.969 -7.891 1 91.31 525 LEU B O 1
ATOM 9663 N N . SER B 1 526 ? 5.648 -23.391 -7.801 1 90.38 526 SER B N 1
ATOM 9664 C CA . SER B 1 526 ? 6.301 -22.562 -6.789 1 90.38 526 SER B CA 1
ATOM 9665 C C . SER B 1 526 ? 6.648 -21.188 -7.34 1 90.38 526 SER B C 1
ATOM 9667 O O . SER B 1 526 ? 6.523 -20.172 -6.637 1 90.38 526 SER B O 1
ATOM 9669 N N . ASN B 1 527 ? 7.086 -21.109 -8.578 1 92.56 527 ASN B N 1
ATOM 9670 C CA . ASN B 1 527 ? 7.371 -19.828 -9.211 1 92.56 527 ASN B CA 1
ATOM 9671 C C . ASN B 1 527 ? 6.098 -19.016 -9.438 1 92.56 527 ASN B C 1
ATOM 9673 O O . ASN B 1 527 ? 6.109 -17.781 -9.312 1 92.56 527 ASN B O 1
ATOM 9677 N N . LEU B 1 528 ? 5.055 -19.703 -9.758 1 91.88 528 LEU B N 1
ATOM 9678 C CA . LEU B 1 528 ? 3.775 -19.031 -9.969 1 91.88 528 LEU B CA 1
ATOM 9679 C C . LEU B 1 528 ? 3.273 -18.391 -8.68 1 91.88 528 LEU B C 1
ATOM 9681 O O . LEU B 1 528 ? 2.738 -17.281 -8.688 1 91.88 528 LEU B O 1
ATOM 9685 N N . ALA B 1 529 ? 3.475 -19.031 -7.598 1 89.62 529 ALA B N 1
ATOM 9686 C CA . ALA B 1 529 ? 3.021 -18.531 -6.301 1 89.62 529 ALA B CA 1
ATOM 9687 C C . ALA B 1 529 ? 3.846 -17.328 -5.852 1 89.62 529 ALA B C 1
ATOM 9689 O O . ALA B 1 529 ? 3.4 -16.547 -5.012 1 89.62 529 ALA B O 1
ATOM 9690 N N . ALA B 1 530 ? 4.977 -17.141 -6.434 1 90.31 530 ALA B N 1
ATOM 9691 C CA . ALA B 1 530 ? 5.891 -16.078 -5.992 1 90.31 530 ALA B CA 1
ATOM 9692 C C . ALA B 1 530 ? 5.75 -14.836 -6.863 1 90.31 530 ALA B C 1
ATOM 9694 O O . ALA B 1 530 ? 6.555 -13.906 -6.758 1 90.31 530 ALA B O 1
ATOM 9695 N N . ILE B 1 531 ? 4.777 -14.727 -7.676 1 90.5 531 ILE B N 1
ATOM 9696 C CA . ILE B 1 531 ? 4.637 -13.641 -8.641 1 90.5 531 ILE B CA 1
ATOM 9697 C C . ILE B 1 531 ? 4.508 -12.312 -7.906 1 90.5 531 ILE B C 1
ATOM 9699 O O . ILE B 1 531 ? 5.094 -11.305 -8.32 1 90.5 531 ILE B O 1
ATOM 9703 N N . GLU B 1 532 ? 3.797 -12.32 -6.801 1 87.19 532 GLU B N 1
ATOM 9704 C CA . GLU B 1 532 ? 3.588 -11.062 -6.09 1 87.19 532 GLU B CA 1
ATOM 9705 C C . GLU B 1 532 ? 4.875 -10.586 -5.422 1 87.19 532 GLU B C 1
ATOM 9707 O O . GLU B 1 532 ? 5.145 -9.383 -5.375 1 87.19 532 GLU B O 1
ATOM 9712 N N . SER B 1 533 ? 5.582 -11.484 -4.953 1 87.88 533 SER B N 1
ATOM 9713 C CA . SER B 1 533 ? 6.867 -11.117 -4.363 1 87.88 533 SER B CA 1
ATOM 9714 C C . SER B 1 533 ? 7.824 -10.57 -5.422 1 87.88 533 SER B C 1
ATOM 9716 O O . SER B 1 533 ? 8.547 -9.609 -5.168 1 87.88 533 SER B O 1
ATOM 9718 N N . MET B 1 534 ? 7.84 -11.164 -6.617 1 91.31 534 MET B N 1
ATOM 9719 C CA . MET B 1 534 ? 8.695 -10.719 -7.711 1 91.31 534 MET B CA 1
ATOM 9720 C C . MET B 1 534 ? 8.305 -9.312 -8.164 1 91.31 534 MET B C 1
ATOM 9722 O O . MET B 1 534 ? 9.172 -8.469 -8.406 1 91.31 534 MET B O 1
ATOM 9726 N N . ARG B 1 535 ? 7.074 -9.125 -8.203 1 90.88 535 ARG B N 1
ATOM 9727 C CA . ARG B 1 535 ? 6.598 -7.801 -8.586 1 90.88 535 ARG B CA 1
ATOM 9728 C C . ARG B 1 535 ? 7.004 -6.762 -7.547 1 90.88 535 ARG B C 1
ATOM 9730 O O . ARG B 1 535 ? 7.402 -5.648 -7.898 1 90.88 535 ARG B O 1
ATOM 9737 N N . GLY B 1 536 ? 6.883 -7.137 -6.297 1 88.62 536 GLY B N 1
ATOM 9738 C CA . GLY B 1 536 ? 7.285 -6.234 -5.227 1 88.62 536 GLY B CA 1
ATOM 9739 C C . GLY B 1 536 ? 8.758 -5.863 -5.281 1 88.62 536 GLY B C 1
ATOM 9740 O O . GLY B 1 536 ? 9.117 -4.707 -5.055 1 88.62 536 GLY B O 1
ATOM 9741 N N . GLN B 1 537 ? 9.578 -6.801 -5.645 1 89.62 537 GLN B N 1
ATOM 9742 C CA . GLN B 1 537 ? 11.016 -6.555 -5.754 1 89.62 537 GLN B CA 1
ATOM 9743 C C . GLN B 1 537 ? 11.32 -5.578 -6.887 1 89.62 537 GLN B C 1
ATOM 9745 O O . GLN B 1 537 ? 12.164 -4.695 -6.738 1 89.62 537 GLN B O 1
ATOM 9750 N N . LEU B 1 538 ? 10.68 -5.773 -7.957 1 91.62 538 LEU B N 1
ATOM 9751 C CA . LEU B 1 538 ? 10.906 -4.898 -9.102 1 91.62 538 LEU B CA 1
ATOM 9752 C C . LEU B 1 538 ? 10.445 -3.477 -8.797 1 91.62 538 LEU B C 1
ATOM 9754 O O . LEU B 1 538 ? 11.055 -2.51 -9.258 1 91.62 538 LEU B O 1
ATOM 9758 N N . ARG B 1 539 ? 9.414 -3.359 -8 1 88.81 539 ARG B N 1
ATOM 9759 C CA . ARG B 1 539 ? 8.938 -2.031 -7.633 1 88.81 539 ARG B CA 1
ATOM 9760 C C . ARG B 1 539 ? 9.953 -1.309 -6.758 1 88.81 539 ARG B C 1
ATOM 9762 O O . ARG B 1 539 ? 10.227 -0.124 -6.961 1 88.81 539 ARG B O 1
ATOM 9769 N N . VAL B 1 540 ? 10.461 -1.963 -5.809 1 89.12 540 VAL B N 1
ATOM 9770 C CA . VAL B 1 540 ? 11.484 -1.392 -4.934 1 89.12 540 VAL B CA 1
ATOM 9771 C C . VAL B 1 540 ? 12.703 -0.989 -5.754 1 89.12 540 VAL B C 1
ATOM 9773 O O . VAL B 1 540 ? 13.266 0.092 -5.555 1 89.12 540 VAL B O 1
ATOM 9776 N N . ALA B 1 541 ? 13.078 -1.832 -6.699 1 90.62 541 ALA B N 1
ATOM 9777 C CA . ALA B 1 541 ? 14.25 -1.559 -7.535 1 90.62 541 ALA B CA 1
ATOM 9778 C C . ALA B 1 541 ? 14.008 -0.352 -8.438 1 90.62 541 ALA B C 1
ATOM 9780 O O . ALA B 1 541 ? 14.938 0.401 -8.734 1 90.62 541 ALA B O 1
ATOM 9781 N N . LEU B 1 542 ? 12.828 -0.227 -8.867 1 87.81 542 LEU B N 1
ATOM 9782 C CA . LEU B 1 542 ? 12.5 0.927 -9.695 1 87.81 542 LEU B CA 1
ATOM 9783 C C . LEU B 1 542 ? 12.648 2.225 -8.906 1 87.81 542 LEU B C 1
ATOM 9785 O O . LEU B 1 542 ? 13.133 3.227 -9.438 1 87.81 542 LEU B O 1
ATOM 9789 N N . ASP B 1 543 ? 12.227 2.199 -7.652 1 85.06 543 ASP B N 1
ATOM 9790 C CA . ASP B 1 543 ? 12.375 3.371 -6.793 1 85.06 543 ASP B CA 1
ATOM 9791 C C . ASP B 1 543 ? 13.852 3.695 -6.562 1 85.06 543 ASP B C 1
ATOM 9793 O O . ASP B 1 543 ? 14.242 4.863 -6.531 1 85.06 543 ASP B O 1
ATOM 9797 N N . HIS B 1 544 ? 14.664 2.637 -6.453 1 86.62 544 HIS B N 1
ATOM 9798 C CA . HIS B 1 544 ? 16.094 2.824 -6.273 1 86.62 544 HIS B CA 1
ATOM 9799 C C . HIS B 1 544 ? 16.75 3.404 -7.527 1 86.62 544 HIS B C 1
ATOM 9801 O O . HIS B 1 544 ? 17.672 4.215 -7.441 1 86.62 544 HIS B O 1
ATOM 9807 N N . ARG B 1 545 ? 16.266 3 -8.531 1 83.69 545 ARG B N 1
ATOM 9808 C CA . ARG B 1 545 ? 16.828 3.447 -9.805 1 83.69 545 ARG B CA 1
ATOM 9809 C C . ARG B 1 545 ? 16.531 4.922 -10.047 1 83.69 545 ARG B C 1
ATOM 9811 O O . ARG B 1 545 ? 17.359 5.648 -10.594 1 83.69 545 ARG B O 1
ATOM 9818 N N . LYS B 1 546 ? 15.352 5.281 -9.75 1 76.62 546 LYS B N 1
ATOM 9819 C CA . LYS B 1 546 ? 14.992 6.688 -9.898 1 76.62 546 LYS B CA 1
ATOM 9820 C C . LYS B 1 546 ? 15.938 7.586 -9.109 1 76.62 546 LYS B C 1
ATOM 9822 O O . LYS B 1 546 ? 16.188 8.727 -9.492 1 76.62 546 LYS B O 1
ATOM 9827 N N . ARG B 1 547 ? 16.531 6.977 -8.094 1 77.62 547 ARG B N 1
ATOM 9828 C CA . ARG B 1 547 ? 17.484 7.715 -7.277 1 77.62 547 ARG B CA 1
ATOM 9829 C C . ARG B 1 547 ? 18.922 7.422 -7.703 1 77.62 547 ARG B C 1
ATOM 9831 O O . ARG B 1 547 ? 19.859 7.863 -7.055 1 77.62 547 ARG B O 1
ATOM 9838 N N . LYS B 1 548 ? 19.172 6.59 -8.734 1 78.12 548 LYS B N 1
ATOM 9839 C CA . LYS B 1 548 ? 20.469 6.266 -9.336 1 78.12 548 LYS B CA 1
ATOM 9840 C C . LYS B 1 548 ? 21.422 5.68 -8.297 1 78.12 548 LYS B C 1
ATOM 9842 O O . LYS B 1 548 ? 22.578 6.09 -8.211 1 78.12 548 LYS B O 1
ATOM 9847 N N . LEU B 1 549 ? 20.922 4.809 -7.539 1 79.88 549 LEU B N 1
ATOM 9848 C CA . LEU B 1 549 ? 21.734 4.195 -6.5 1 79.88 549 LEU B CA 1
ATOM 9849 C C . LEU B 1 549 ? 22.75 3.217 -7.105 1 79.88 549 LEU B C 1
ATOM 9851 O O . LEU B 1 549 ? 23.906 3.164 -6.68 1 79.88 549 LEU B O 1
ATOM 9855 N N . TYR B 1 550 ? 22.297 2.445 -8.047 1 85.69 550 TYR B N 1
ATOM 9856 C CA . TYR B 1 550 ? 23.156 1.482 -8.719 1 85.69 550 TYR B CA 1
ATOM 9857 C C . TYR B 1 550 ? 22.766 1.339 -10.188 1 85.69 550 TYR B C 1
ATOM 9859 O O . TYR B 1 550 ? 21.734 1.861 -10.617 1 85.69 550 TYR B O 1
ATOM 9867 N N . GLY B 1 551 ? 23.656 0.687 -10.867 1 85.88 551 GLY B N 1
ATOM 9868 C CA . GLY B 1 551 ? 23.453 0.523 -12.297 1 85.88 551 GLY B CA 1
ATOM 9869 C C . GLY B 1 551 ? 22.453 -0.568 -12.641 1 85.88 551 GLY B C 1
ATOM 9870 O O . GLY B 1 551 ? 22.188 -1.45 -11.82 1 85.88 551 GLY B O 1
ATOM 9871 N N . SER B 1 552 ? 21.906 -0.445 -13.844 1 89.5 552 SER B N 1
ATOM 9872 C CA . SER B 1 552 ? 20.938 -1.427 -14.312 1 89.5 552 SER B CA 1
ATOM 9873 C C . SER B 1 552 ? 21.578 -2.797 -14.5 1 89.5 552 SER B C 1
ATOM 9875 O O . SER B 1 552 ? 20.953 -3.822 -14.195 1 89.5 552 SER B O 1
ATOM 9877 N N . LEU B 1 553 ? 22.812 -2.855 -15.008 1 91.5 553 LEU B N 1
ATOM 9878 C CA . LEU B 1 553 ? 23.5 -4.125 -15.234 1 91.5 553 LEU B CA 1
ATOM 9879 C C . LEU B 1 553 ? 23.781 -4.824 -13.906 1 91.5 553 LEU B C 1
ATOM 9881 O O . LEU B 1 553 ? 23.609 -6.043 -13.797 1 91.5 553 LEU B O 1
ATOM 9885 N N . SER B 1 554 ? 24.156 -4.027 -12.922 1 91.62 554 SER B N 1
ATOM 9886 C CA . SER B 1 554 ? 24.438 -4.609 -11.617 1 91.62 554 SER B CA 1
ATOM 9887 C C . SER B 1 554 ? 23.188 -5.199 -10.992 1 91.62 554 SER B C 1
ATOM 9889 O O . SER B 1 554 ? 23.234 -6.254 -10.344 1 91.62 554 SER B O 1
ATOM 9891 N N . PHE B 1 555 ? 22.172 -4.543 -11.211 1 93.44 555 PHE B N 1
ATOM 9892 C CA . PHE B 1 555 ? 20.922 -5.035 -10.641 1 93.44 555 PHE B CA 1
ATOM 9893 C C . PHE B 1 555 ? 20.5 -6.34 -11.305 1 93.44 555 PHE B C 1
ATOM 9895 O O . PHE B 1 555 ? 20.141 -7.301 -10.625 1 93.44 555 PHE B O 1
ATOM 9902 N N . ILE B 1 556 ? 20.516 -6.402 -12.68 1 94.19 556 ILE B N 1
ATOM 9903 C CA . ILE B 1 556 ? 20.062 -7.574 -13.422 1 94.19 556 ILE B CA 1
ATOM 9904 C C . ILE B 1 556 ? 20.969 -8.766 -13.109 1 94.19 556 ILE B C 1
ATOM 9906 O O . ILE B 1 556 ? 20.484 -9.898 -12.992 1 94.19 556 ILE B O 1
ATOM 9910 N N . VAL B 1 557 ? 22.219 -8.531 -12.875 1 94 557 VAL B N 1
ATOM 9911 C CA . VAL B 1 557 ? 23.125 -9.609 -12.516 1 94 557 VAL B CA 1
ATOM 9912 C C . VAL B 1 557 ? 22.797 -10.125 -11.117 1 94 557 VAL B C 1
ATOM 9914 O O . VAL B 1 557 ? 22.797 -11.328 -10.875 1 94 557 VAL B O 1
ATOM 9917 N N . CYS B 1 558 ? 22.5 -9.172 -10.227 1 93.94 558 CYS B N 1
ATOM 9918 C CA . CYS B 1 558 ? 22.125 -9.578 -8.875 1 93.94 558 CYS B CA 1
ATOM 9919 C C . CYS B 1 558 ? 20.797 -10.328 -8.875 1 93.94 558 CYS B C 1
ATOM 9921 O O . CYS B 1 558 ? 20.594 -11.242 -8.078 1 93.94 558 CYS B O 1
ATOM 9923 N N . LEU B 1 559 ? 19.953 -9.898 -9.75 1 94.31 559 LEU B N 1
ATOM 9924 C CA . LEU B 1 559 ? 18.688 -10.609 -9.891 1 94.31 559 LEU B CA 1
ATOM 9925 C C . LEU B 1 559 ? 18.922 -12.031 -10.398 1 94.31 559 LEU B C 1
ATOM 9927 O O . LEU B 1 559 ? 18.25 -12.969 -9.953 1 94.31 559 LEU B O 1
ATOM 9931 N N . GLY B 1 560 ? 19.844 -12.117 -11.352 1 94.56 560 GLY B N 1
ATOM 9932 C CA . GLY B 1 560 ? 20.234 -13.438 -11.828 1 94.56 560 GLY B CA 1
ATOM 9933 C C . GLY B 1 560 ? 20.797 -14.32 -10.734 1 94.56 560 GLY B C 1
ATOM 9934 O O . GLY B 1 560 ? 20.438 -15.5 -10.633 1 94.56 560 GLY B O 1
ATOM 9935 N N . VAL B 1 561 ? 21.578 -13.742 -9.906 1 93.25 561 VAL B N 1
ATOM 9936 C CA . VAL B 1 561 ? 22.141 -14.484 -8.789 1 93.25 561 VAL B CA 1
ATOM 9937 C C . VAL B 1 561 ? 21.047 -14.883 -7.812 1 93.25 561 VAL B C 1
ATOM 9939 O O . VAL B 1 561 ? 21.047 -16 -7.289 1 93.25 561 VAL B O 1
ATOM 9942 N N . ARG B 1 562 ? 20.141 -14.016 -7.586 1 93.19 562 ARG B N 1
ATOM 9943 C CA . ARG B 1 562 ? 19.016 -14.32 -6.719 1 93.19 562 ARG B CA 1
ATOM 9944 C C . ARG B 1 562 ? 18.234 -15.516 -7.242 1 93.19 562 ARG B C 1
ATOM 9946 O O . ARG B 1 562 ? 17.891 -16.438 -6.484 1 93.19 562 ARG B O 1
ATOM 9953 N N . ILE B 1 563 ? 17.969 -15.477 -8.508 1 93.75 563 ILE B N 1
ATOM 9954 C CA . ILE B 1 563 ? 17.203 -16.562 -9.125 1 93.75 563 ILE B CA 1
ATOM 9955 C C . ILE B 1 563 ? 17.953 -17.875 -8.953 1 93.75 563 ILE B C 1
ATOM 9957 O O . ILE B 1 563 ? 17.359 -18.875 -8.523 1 93.75 563 ILE B O 1
ATOM 9961 N N . VAL B 1 564 ? 19.266 -17.828 -9.148 1 92.94 564 VAL B N 1
ATOM 9962 C CA . VAL B 1 564 ? 20.062 -19.047 -9.109 1 92.94 564 VAL B CA 1
ATOM 9963 C C . VAL B 1 564 ? 20.188 -19.531 -7.672 1 92.94 564 VAL B C 1
ATOM 9965 O O . VAL B 1 564 ? 20.062 -20.734 -7.398 1 92.94 564 VAL B O 1
ATOM 9968 N N . VAL B 1 565 ? 20.328 -18.641 -6.762 1 91.44 565 VAL B N 1
ATOM 9969 C CA . VAL B 1 565 ? 20.547 -19.016 -5.367 1 91.44 565 VAL B CA 1
ATOM 9970 C C . VAL B 1 565 ? 19.266 -19.625 -4.797 1 91.44 565 VAL B C 1
ATOM 9972 O O . VAL B 1 565 ? 19.297 -20.672 -4.137 1 91.44 565 VAL B O 1
ATOM 9975 N N . ILE B 1 566 ? 18.156 -19.016 -5 1 90.81 566 ILE B N 1
ATOM 9976 C CA . ILE B 1 566 ? 16.891 -19.516 -4.492 1 90.81 566 ILE B CA 1
ATOM 9977 C C . ILE B 1 566 ? 16.609 -20.906 -5.082 1 90.81 566 ILE B C 1
ATOM 9979 O O . ILE B 1 566 ? 16.188 -21.812 -4.367 1 90.81 566 ILE B O 1
ATOM 9983 N N . ARG B 1 567 ? 16.891 -21.078 -6.328 1 90.12 567 ARG B N 1
ATOM 9984 C CA . ARG B 1 567 ? 16.625 -22.344 -7 1 90.12 567 ARG B CA 1
ATOM 9985 C C . ARG B 1 567 ? 17.641 -23.406 -6.586 1 90.12 567 ARG B C 1
ATOM 9987 O O . ARG B 1 567 ? 17.312 -24.609 -6.582 1 90.12 567 ARG B O 1
ATOM 9994 N N . THR B 1 568 ? 18.781 -22.922 -6.195 1 88 568 THR B N 1
ATOM 9995 C CA . THR B 1 568 ? 19.75 -23.875 -5.676 1 88 568 THR B CA 1
ATOM 9996 C C . THR B 1 568 ? 19.281 -24.453 -4.344 1 88 568 THR B C 1
ATOM 9998 O O . THR B 1 568 ? 19.5 -25.641 -4.059 1 88 568 THR B O 1
ATOM 10001 N N . VAL B 1 569 ? 18.641 -23.672 -3.617 1 86.69 569 VAL B N 1
ATOM 10002 C CA . VAL B 1 569 ? 18.078 -24.156 -2.363 1 86.69 569 VAL B CA 1
ATOM 10003 C C . VAL B 1 569 ? 16.953 -25.156 -2.656 1 86.69 569 VAL B C 1
ATOM 10005 O O . VAL B 1 569 ? 16.844 -26.188 -1.991 1 86.69 569 VAL B O 1
ATOM 10008 N N . TYR B 1 570 ? 16.188 -24.844 -3.617 1 84.81 570 TYR B N 1
ATOM 10009 C CA . TYR B 1 570 ? 15.141 -25.766 -4.02 1 84.81 570 TYR B CA 1
ATOM 10010 C C . TYR B 1 570 ? 15.734 -27.094 -4.512 1 84.81 570 TYR B C 1
ATOM 10012 O O . TYR B 1 570 ? 15.227 -28.156 -4.188 1 84.81 570 TYR B O 1
ATOM 10020 N N . LEU B 1 571 ? 16.812 -26.922 -5.262 1 83.06 571 LEU B N 1
ATOM 10021 C CA . LEU B 1 571 ? 17.484 -28.109 -5.793 1 83.06 571 LEU B CA 1
ATOM 10022 C C . LEU B 1 571 ? 18.047 -28.969 -4.664 1 83.06 571 LEU B C 1
ATOM 10024 O O . LEU B 1 571 ? 18.031 -30.188 -4.742 1 83.06 571 LEU B O 1
ATOM 10028 N N . ALA B 1 572 ? 18.516 -28.297 -3.67 1 84.06 572 ALA B N 1
ATOM 10029 C CA . ALA B 1 572 ? 19.047 -29.031 -2.525 1 84.06 572 ALA B CA 1
ATOM 10030 C C . ALA B 1 572 ? 17.953 -29.844 -1.835 1 84.06 572 ALA B C 1
ATOM 10032 O O . ALA B 1 572 ? 18.219 -30.922 -1.304 1 84.06 572 ALA B O 1
ATOM 10033 N N . LEU B 1 573 ? 16.797 -29.391 -1.934 1 81.44 573 LEU B N 1
ATOM 10034 C CA . LEU B 1 573 ? 15.664 -30.125 -1.375 1 81.44 573 LEU B CA 1
ATOM 10035 C C . LEU B 1 573 ? 15.312 -31.312 -2.25 1 81.44 573 LEU B C 1
ATOM 10037 O O . LEU B 1 573 ? 14.836 -32.344 -1.748 1 81.44 573 LEU B O 1
ATOM 10041 N N . PHE B 1 574 ? 15.641 -31.156 -3.541 1 79.69 574 PHE B N 1
ATOM 10042 C CA . PHE B 1 574 ? 15.289 -32.188 -4.504 1 79.69 574 PHE B CA 1
ATOM 10043 C C . PHE B 1 574 ? 16.359 -33.281 -4.535 1 79.69 574 PHE B C 1
ATOM 10045 O O . PHE B 1 574 ? 16.078 -34.438 -4.91 1 79.69 574 PHE B O 1
ATOM 10052 N N . LEU B 1 575 ? 17.562 -32.969 -4.113 1 78.56 575 LEU B N 1
ATOM 10053 C CA . LEU B 1 575 ? 18.719 -33.875 -4.289 1 78.56 575 LEU B CA 1
ATOM 10054 C C . LEU B 1 575 ? 18.484 -35.188 -3.566 1 78.56 575 LEU B C 1
ATOM 10056 O O . LEU B 1 575 ? 18.688 -36.25 -4.145 1 78.56 575 LEU B O 1
ATOM 10060 N N . PRO B 1 576 ? 17.969 -35.094 -2.375 1 75.56 576 PRO B N 1
ATOM 10061 C CA . PRO B 1 576 ? 17.719 -36.406 -1.737 1 75.56 576 PRO B CA 1
ATOM 10062 C C . PRO B 1 576 ? 16.688 -37.25 -2.475 1 75.56 576 PRO B C 1
ATOM 10064 O O . PRO B 1 576 ? 16.797 -38.469 -2.523 1 75.56 576 PRO B O 1
ATOM 10067 N N . PHE B 1 577 ? 15.789 -36.531 -3.039 1 76.06 577 PHE B N 1
ATOM 10068 C CA . PHE B 1 577 ? 14.766 -37.25 -3.797 1 76.06 577 PHE B CA 1
ATOM 10069 C C . PHE B 1 577 ? 15.359 -37.875 -5.043 1 76.06 577 PHE B C 1
ATOM 10071 O O . PHE B 1 577 ? 15.055 -39.031 -5.352 1 76.06 577 PHE B O 1
ATOM 10078 N N . VAL B 1 578 ? 16.25 -37.25 -5.727 1 74 578 VAL B N 1
ATOM 10079 C CA . VAL B 1 578 ? 16.859 -37.719 -6.969 1 74 578 VAL B CA 1
ATOM 10080 C C . VAL B 1 578 ? 17.828 -38.844 -6.668 1 74 578 VAL B C 1
ATOM 10082 O O . VAL B 1 578 ? 17.828 -39.875 -7.355 1 74 578 VAL B O 1
ATOM 10085 N N . LEU B 1 579 ? 18.609 -38.656 -5.68 1 72.69 579 LEU B N 1
ATOM 10086 C CA . LEU B 1 579 ? 19.703 -39.594 -5.422 1 72.69 579 LEU B CA 1
ATOM 10087 C C . LEU B 1 579 ? 19.156 -40.875 -4.773 1 72.69 579 LEU B C 1
ATOM 10089 O O . LEU B 1 579 ? 19.578 -41.969 -5.121 1 72.69 579 LEU B O 1
ATOM 10093 N N . PHE B 1 580 ? 18.203 -40.562 -3.924 1 65.31 580 PHE B N 1
ATOM 10094 C CA . PHE B 1 580 ? 17.859 -41.719 -3.107 1 65.31 580 PHE B CA 1
ATOM 10095 C C . PHE B 1 580 ? 16.609 -42.406 -3.633 1 65.31 580 PHE B C 1
ATOM 10097 O O . PHE B 1 580 ? 16.438 -43.594 -3.469 1 65.31 580 PHE B O 1
ATOM 10104 N N . VAL B 1 581 ? 15.922 -41.5 -4.199 1 61.06 581 VAL B N 1
ATOM 10105 C CA . VAL B 1 581 ? 14.633 -42.094 -4.555 1 61.06 581 VAL B CA 1
ATOM 10106 C C . VAL B 1 581 ? 14.656 -42.562 -6.012 1 61.06 581 VAL B C 1
ATOM 10108 O O . VAL B 1 581 ? 14.281 -43.688 -6.324 1 61.06 581 VAL B O 1
ATOM 10111 N N . LEU B 1 582 ? 15.18 -41.719 -6.832 1 64.06 582 LEU B N 1
ATOM 10112 C CA . LEU B 1 582 ? 15.133 -42.062 -8.25 1 64.06 582 LEU B CA 1
ATOM 10113 C C . LEU B 1 582 ? 16.422 -42.781 -8.68 1 64.06 582 LEU B C 1
ATOM 10115 O O . LEU B 1 582 ? 16.469 -43.375 -9.75 1 64.06 582 LEU B O 1
ATOM 10119 N N . ARG B 1 583 ? 17.328 -42.938 -7.602 1 64.31 583 ARG B N 1
ATOM 10120 C CA . ARG B 1 583 ? 18.609 -43.625 -7.809 1 64.31 583 ARG B CA 1
ATOM 10121 C C . ARG B 1 583 ? 19.172 -43.312 -9.195 1 64.31 583 ARG B C 1
ATOM 10123 O O . ARG B 1 583 ? 19.719 -44.188 -9.859 1 64.31 583 ARG B O 1
ATOM 10130 N N . SER B 1 584 ? 18.562 -42.438 -9.789 1 60.09 584 SER B N 1
ATOM 10131 C CA . SER B 1 584 ? 18.984 -42.25 -11.172 1 60.09 584 SER B CA 1
ATOM 10132 C C . SER B 1 584 ? 19.859 -41 -11.312 1 60.09 584 SER B C 1
ATOM 10134 O O . SER B 1 584 ? 20.031 -40.25 -10.359 1 60.09 584 SER B O 1
ATOM 10136 N N . SER B 1 585 ? 19.578 -40.219 -12.438 1 63.84 585 SER B N 1
ATOM 10137 C CA . SER B 1 585 ? 20.328 -39.312 -13.32 1 63.84 585 SER B CA 1
ATOM 10138 C C . SER B 1 585 ? 20.312 -37.875 -12.805 1 63.84 585 SER B C 1
ATOM 10140 O O . SER B 1 585 ? 19.281 -37.406 -12.305 1 63.84 585 SER B O 1
ATOM 10142 N N . TYR B 1 586 ? 21.516 -37.438 -12.258 1 80.75 586 TYR B N 1
ATOM 10143 C CA . TYR B 1 586 ? 21.781 -36.031 -12 1 80.75 586 TYR B CA 1
ATOM 10144 C C . TYR B 1 586 ? 21.109 -35.156 -13.055 1 80.75 586 TYR B C 1
ATOM 10146 O O . TYR B 1 586 ? 20.953 -33.938 -12.852 1 80.75 586 TYR B O 1
ATOM 10154 N N . SER B 1 587 ? 20.594 -35.906 -14.125 1 86.56 587 SER B N 1
ATOM 10155 C CA . SER B 1 587 ? 19.969 -35.156 -15.203 1 86.56 587 SER B CA 1
ATOM 10156 C C . SER B 1 587 ? 18.672 -34.469 -14.727 1 86.56 587 SER B C 1
ATOM 10158 O O . SER B 1 587 ? 18.375 -33.344 -15.117 1 86.56 587 SER B O 1
ATOM 10160 N N . LEU B 1 588 ? 17.984 -35.219 -13.773 1 87.88 588 LEU B N 1
ATOM 10161 C CA . LEU B 1 588 ? 16.734 -34.656 -13.281 1 87.88 588 LEU B CA 1
ATOM 10162 C C . LEU B 1 588 ? 16.984 -33.406 -12.461 1 87.88 588 LEU B C 1
ATOM 10164 O O . LEU B 1 588 ? 16.328 -32.375 -12.656 1 87.88 588 LEU B O 1
ATOM 10168 N N . ALA B 1 589 ? 17.922 -33.469 -11.617 1 86.94 589 ALA B N 1
ATOM 10169 C CA . ALA B 1 589 ? 18.219 -32.312 -10.75 1 86.94 589 ALA B CA 1
ATOM 10170 C C . ALA B 1 589 ? 18.672 -31.109 -11.562 1 86.94 589 ALA B C 1
ATOM 10172 O O . ALA B 1 589 ? 18.234 -29.984 -11.32 1 86.94 589 ALA B O 1
ATOM 10173 N N . ILE B 1 590 ? 19.5 -31.312 -12.547 1 88.44 590 ILE B N 1
ATOM 10174 C CA . ILE B 1 590 ? 20.062 -30.234 -13.352 1 88.44 590 ILE B CA 1
ATOM 10175 C C . ILE B 1 590 ? 18.953 -29.594 -14.188 1 88.44 590 ILE B C 1
ATOM 10177 O O . ILE B 1 590 ? 18.844 -28.359 -14.234 1 88.44 590 ILE B O 1
ATOM 10181 N N . LEU B 1 591 ? 18.156 -30.422 -14.773 1 92.19 591 LEU B N 1
ATOM 10182 C CA . LEU B 1 591 ? 17.141 -29.875 -15.664 1 92.19 591 LEU B CA 1
ATOM 10183 C C . LEU B 1 591 ? 16 -29.234 -14.883 1 92.19 591 LEU B C 1
ATOM 10185 O O . LEU B 1 591 ? 15.406 -28.25 -15.328 1 92.19 591 LEU B O 1
ATOM 10189 N N . VAL B 1 592 ? 15.688 -29.844 -13.695 1 90.88 592 VAL B N 1
ATOM 10190 C CA . VAL B 1 592 ? 14.695 -29.203 -12.836 1 90.88 592 VAL B CA 1
ATOM 10191 C C . VAL B 1 592 ? 15.188 -27.828 -12.406 1 90.88 592 VAL B C 1
ATOM 10193 O O . VAL B 1 592 ? 14.422 -26.859 -12.383 1 90.88 592 VAL B O 1
ATOM 10196 N N . GLY B 1 593 ? 16.422 -27.75 -12.102 1 91.56 593 GLY B N 1
ATOM 10197 C CA . GLY B 1 593 ? 17.016 -26.469 -11.742 1 91.56 593 GLY B CA 1
ATOM 10198 C C . GLY B 1 593 ? 17 -25.469 -12.883 1 91.56 593 GLY B C 1
ATOM 10199 O O . GLY B 1 593 ? 16.641 -24.297 -12.688 1 91.56 593 GLY B O 1
ATOM 10200 N N . LEU B 1 594 ? 17.328 -25.906 -14.062 1 94.5 594 LEU B N 1
ATOM 10201 C CA . LEU B 1 594 ? 17.422 -25.016 -15.219 1 94.5 594 LEU B CA 1
ATOM 10202 C C . LEU B 1 594 ? 16.031 -24.562 -15.648 1 94.5 594 LEU B C 1
ATOM 10204 O O . LEU B 1 594 ? 15.844 -23.391 -16.016 1 94.5 594 LEU B O 1
ATOM 10208 N N . VAL B 1 595 ? 15.062 -25.469 -15.633 1 95.69 595 VAL B N 1
ATOM 10209 C CA . VAL B 1 595 ? 13.695 -25.094 -15.977 1 95.69 595 VAL B CA 1
ATOM 10210 C C . VAL B 1 595 ? 13.156 -24.078 -14.961 1 95.69 595 VAL B C 1
ATOM 10212 O O . VAL B 1 595 ? 12.492 -23.125 -15.336 1 95.69 595 VAL B O 1
ATOM 10215 N N . SER B 1 596 ? 13.484 -24.328 -13.711 1 94.56 596 SER B N 1
ATOM 10216 C CA . SER B 1 596 ? 13.047 -23.406 -12.664 1 94.56 596 SER B CA 1
ATOM 10217 C C . SER B 1 596 ? 13.648 -22.016 -12.859 1 94.56 596 SER B C 1
ATOM 10219 O O . SER B 1 596 ? 12.953 -21.016 -12.75 1 94.56 596 SER B O 1
ATOM 10221 N N . CYS B 1 597 ? 14.859 -21.984 -13.211 1 95.62 597 CYS B N 1
ATOM 10222 C CA . CYS B 1 597 ? 15.547 -20.719 -13.406 1 95.62 597 CYS B CA 1
ATOM 10223 C C . CYS B 1 597 ? 14.984 -19.969 -14.617 1 95.62 597 CYS B C 1
ATOM 10225 O O . CYS B 1 597 ? 14.742 -18.766 -14.562 1 95.62 597 CYS B O 1
ATOM 10227 N N . THR B 1 598 ? 14.82 -20.703 -15.711 1 96.56 598 THR B N 1
ATOM 10228 C CA . THR B 1 598 ? 14.312 -20.078 -16.922 1 96.56 598 THR B CA 1
ATOM 10229 C C . THR B 1 598 ? 12.883 -19.578 -16.719 1 96.56 598 THR B C 1
ATOM 10231 O O . THR B 1 598 ? 12.539 -18.484 -17.172 1 96.56 598 THR B O 1
ATOM 10234 N N . HIS B 1 599 ? 12.102 -20.375 -16.047 1 96.5 599 HIS B N 1
ATOM 10235 C CA . HIS B 1 599 ? 10.734 -19.953 -15.758 1 96.5 599 HIS B CA 1
ATOM 10236 C C . HIS B 1 599 ? 10.711 -18.734 -14.844 1 96.5 599 HIS B C 1
ATOM 10238 O O . HIS B 1 599 ? 9.875 -17.844 -15 1 96.5 599 HIS B O 1
ATOM 10244 N N . ALA B 1 600 ? 11.531 -18.719 -13.914 1 95.31 600 ALA B N 1
ATOM 10245 C CA . ALA B 1 600 ? 11.625 -17.547 -13.031 1 95.31 600 ALA B CA 1
ATOM 10246 C C . ALA B 1 600 ? 11.992 -16.297 -13.812 1 95.31 600 ALA B C 1
ATOM 10248 O O . ALA B 1 600 ? 11.445 -15.219 -13.57 1 95.31 600 ALA B O 1
ATOM 10249 N N . ALA B 1 601 ? 12.977 -16.484 -14.695 1 96.75 601 ALA B N 1
ATOM 10250 C CA . ALA B 1 601 ? 13.359 -15.352 -15.539 1 96.75 601 ALA B CA 1
ATOM 10251 C C . ALA B 1 601 ? 12.18 -14.852 -16.359 1 96.75 601 ALA B C 1
ATOM 10253 O O . ALA B 1 601 ? 11.984 -13.641 -16.5 1 96.75 601 ALA B O 1
ATOM 10254 N N . PHE B 1 602 ? 11.414 -15.789 -16.844 1 96.44 602 PHE B N 1
ATOM 10255 C CA . PHE B 1 602 ? 10.211 -15.438 -17.594 1 96.44 602 PHE B CA 1
ATOM 10256 C C . PHE B 1 602 ? 9.219 -14.695 -16.719 1 96.44 602 PHE B C 1
ATOM 10258 O O . PHE B 1 602 ? 8.602 -13.719 -17.156 1 96.44 602 PHE B O 1
ATOM 10265 N N . GLN B 1 603 ? 9.109 -15.125 -15.531 1 95.5 603 GLN B N 1
ATOM 10266 C CA . GLN B 1 603 ? 8.164 -14.492 -14.617 1 95.5 603 GLN B CA 1
ATOM 10267 C C . GLN B 1 603 ? 8.594 -13.07 -14.281 1 95.5 603 GLN B C 1
ATOM 10269 O O . GLN B 1 603 ? 7.75 -12.18 -14.148 1 95.5 603 GLN B O 1
ATOM 10274 N N . TYR B 1 604 ? 9.797 -12.828 -14.117 1 95.88 604 TYR B N 1
ATOM 10275 C CA . TYR B 1 604 ? 10.273 -11.469 -13.867 1 95.88 604 TYR B CA 1
ATOM 10276 C C . TYR B 1 604 ? 10 -10.57 -15.07 1 95.88 604 TYR B C 1
ATOM 10278 O O . TYR B 1 604 ? 9.688 -9.383 -14.906 1 95.88 604 TYR B O 1
ATOM 10286 N N . LEU B 1 605 ? 10.172 -11.102 -16.266 1 95.31 605 LEU B N 1
ATOM 10287 C CA . LEU B 1 605 ? 9.859 -10.344 -17.469 1 95.31 605 LEU B CA 1
ATOM 10288 C C . LEU B 1 605 ? 8.383 -9.977 -17.516 1 95.31 605 LEU B C 1
ATOM 10290 O O . LEU B 1 605 ? 8.031 -8.836 -17.844 1 95.31 605 LEU B O 1
ATOM 10294 N N . VAL B 1 606 ? 7.527 -10.93 -17.141 1 94.69 606 VAL B N 1
ATOM 10295 C CA . VAL B 1 606 ? 6.086 -10.703 -17.156 1 94.69 606 VAL B CA 1
ATOM 10296 C C . VAL B 1 606 ? 5.703 -9.719 -16.062 1 94.69 606 VAL B C 1
ATOM 10298 O O . VAL B 1 606 ? 4.766 -8.93 -16.219 1 94.69 606 VAL B O 1
ATOM 10301 N N . ALA B 1 607 ? 6.414 -9.695 -14.984 1 94.12 607 ALA B N 1
ATOM 10302 C CA . ALA B 1 607 ? 6.129 -8.836 -13.844 1 94.12 607 ALA B CA 1
ATOM 10303 C C . ALA B 1 607 ? 6.367 -7.367 -14.195 1 94.12 607 ALA B C 1
ATOM 10305 O O . ALA B 1 607 ? 5.945 -6.473 -13.453 1 94.12 607 ALA B O 1
ATOM 10306 N N . LEU B 1 608 ? 7 -7.086 -15.336 1 92.38 608 LEU B N 1
ATOM 10307 C CA . LEU B 1 608 ? 7.242 -5.715 -15.773 1 92.38 608 LEU B CA 1
ATOM 10308 C C . LEU B 1 608 ? 5.984 -5.105 -16.375 1 92.38 608 LEU B C 1
ATOM 10310 O O . LEU B 1 608 ? 5.902 -3.891 -16.562 1 92.38 608 LEU B O 1
ATOM 10314 N N . LEU B 1 609 ? 4.977 -5.922 -16.578 1 90.12 609 LEU B N 1
ATOM 10315 C CA . LEU B 1 609 ? 3.729 -5.398 -17.109 1 90.12 609 LEU B CA 1
ATOM 10316 C C . LEU B 1 609 ? 3.062 -4.449 -16.125 1 90.12 609 LEU B C 1
ATOM 10318 O O . LEU B 1 609 ? 3.164 -4.641 -14.906 1 90.12 609 LEU B O 1
ATOM 10322 N N . PRO B 1 610 ? 2.43 -3.393 -16.578 1 84.38 610 PRO B N 1
ATOM 10323 C CA . PRO B 1 610 ? 1.939 -2.316 -15.711 1 84.38 610 PRO B CA 1
ATOM 10324 C C . PRO B 1 610 ? 0.708 -2.721 -14.906 1 84.38 610 PRO B C 1
ATOM 10326 O O . PRO B 1 610 ? 0.501 -2.225 -13.797 1 84.38 610 PRO B O 1
ATOM 10329 N N . SER B 1 611 ? -0.06 -3.68 -15.43 1 87.38 611 SER B N 1
ATOM 10330 C CA . SER B 1 611 ? -1.286 -4.047 -14.727 1 87.38 611 SER B CA 1
ATOM 10331 C C . SER B 1 611 ? -1.165 -5.43 -14.086 1 87.38 611 SER B C 1
ATOM 10333 O O . SER B 1 611 ? -0.586 -6.344 -14.68 1 87.38 611 SER B O 1
ATOM 10335 N N . ARG B 1 612 ? -1.664 -5.574 -12.836 1 85.56 612 ARG B N 1
ATOM 10336 C CA . ARG B 1 612 ? -1.659 -6.848 -12.125 1 85.56 612 ARG B CA 1
ATOM 10337 C C . ARG B 1 612 ? -2.498 -7.891 -12.859 1 85.56 612 ARG B C 1
ATOM 10339 O O . ARG B 1 612 ? -2.133 -9.07 -12.906 1 85.56 612 ARG B O 1
ATOM 10346 N N . ARG B 1 613 ? -3.514 -7.441 -13.523 1 82.38 613 ARG B N 1
ATOM 10347 C CA . ARG B 1 613 ? -4.402 -8.359 -14.227 1 82.38 613 ARG B CA 1
ATOM 10348 C C . ARG B 1 613 ? -3.682 -9.031 -15.391 1 82.38 613 ARG B C 1
ATOM 10350 O O . ARG B 1 613 ? -3.777 -10.25 -15.562 1 82.38 613 ARG B O 1
ATOM 10357 N N . TRP B 1 614 ? -2.941 -8.258 -16.031 1 86 614 TRP B N 1
ATOM 10358 C CA . TRP B 1 614 ? -2.227 -8.797 -17.172 1 86 614 TRP B CA 1
ATOM 10359 C C . TRP B 1 614 ? -1.127 -9.758 -16.734 1 86 614 TRP B C 1
ATOM 10361 O O . TRP B 1 614 ? -0.858 -10.758 -17.406 1 86 614 TRP B O 1
ATOM 10371 N N . VAL B 1 615 ? -0.543 -9.445 -15.609 1 91.88 615 VAL B N 1
ATOM 10372 C CA . VAL B 1 615 ? 0.512 -10.312 -15.102 1 91.88 615 VAL B CA 1
ATOM 10373 C C . VAL B 1 615 ? -0.068 -11.68 -14.758 1 91.88 615 VAL B C 1
ATOM 10375 O O . VAL B 1 615 ? 0.499 -12.711 -15.125 1 91.88 615 VAL B O 1
ATOM 10378 N N . ILE B 1 616 ? -1.217 -11.727 -14.18 1 89.06 616 ILE B N 1
ATOM 10379 C CA . ILE B 1 616 ? -1.854 -12.977 -13.781 1 89.06 616 ILE B CA 1
ATOM 10380 C C . ILE B 1 616 ? -2.334 -13.727 -15.016 1 89.06 616 ILE B C 1
ATOM 10382 O O . ILE B 1 616 ? -2.125 -14.938 -15.133 1 89.06 616 ILE B O 1
ATOM 10386 N N . TRP B 1 617 ? -2.777 -12.992 -15.992 1 85.75 617 TRP B N 1
ATOM 10387 C CA . TRP B 1 617 ? -3.301 -13.625 -17.203 1 85.75 617 TRP B CA 1
ATOM 10388 C C . TRP B 1 617 ? -2.186 -14.312 -17.984 1 85.75 617 TRP B C 1
ATOM 10390 O O . TRP B 1 617 ? -2.303 -15.484 -18.344 1 85.75 617 TRP B O 1
ATOM 10400 N N . VAL B 1 618 ? -1.148 -13.609 -18.094 1 90.06 618 VAL B N 1
ATOM 10401 C CA . VAL B 1 618 ? -0.07 -14.125 -18.938 1 90.06 618 VAL B CA 1
ATOM 10402 C C . VAL B 1 618 ? 0.649 -15.258 -18.203 1 90.06 618 VAL B C 1
ATOM 10404 O O . VAL B 1 618 ? 0.987 -16.281 -18.797 1 90.06 618 VAL B O 1
ATOM 10407 N N . SER B 1 619 ? 0.835 -15.109 -16.906 1 92.81 619 SER B N 1
ATOM 10408 C CA . SER B 1 619 ? 1.541 -16.125 -16.141 1 92.81 619 SER B CA 1
ATOM 10409 C C . SER B 1 619 ? 0.746 -17.422 -16.078 1 92.81 619 SER B C 1
ATOM 10411 O O . SER B 1 619 ? 1.296 -18.516 -16.297 1 92.81 619 SER B O 1
ATOM 10413 N N . TYR B 1 620 ? -0.547 -17.359 -15.898 1 90.69 620 TYR B N 1
ATOM 10414 C CA . TYR B 1 620 ? -1.372 -18.562 -15.789 1 90.69 620 TYR B CA 1
ATOM 10415 C C . TYR B 1 620 ? -1.6 -19.188 -17.156 1 90.69 620 TYR B C 1
ATOM 10417 O O . TYR B 1 620 ? -1.646 -20.422 -17.281 1 90.69 620 TYR B O 1
ATOM 10425 N N . ALA B 1 621 ? -1.697 -18.312 -18.141 1 87.5 621 ALA B N 1
ATOM 10426 C CA . ALA B 1 621 ? -1.827 -18.844 -19.5 1 87.5 621 ALA B CA 1
ATOM 10427 C C . ALA B 1 621 ? -0.575 -19.609 -19.906 1 87.5 621 ALA B C 1
ATOM 10429 O O . ALA B 1 621 ? -0.667 -20.688 -20.5 1 87.5 621 ALA B O 1
ATOM 10430 N N . TYR B 1 622 ? 0.524 -19.031 -19.578 1 90.44 622 TYR B N 1
ATOM 10431 C CA . TYR B 1 622 ? 1.763 -19.719 -19.938 1 90.44 622 TYR B CA 1
ATOM 10432 C C . TYR B 1 622 ? 1.915 -21.016 -19.141 1 90.44 622 TYR B C 1
ATOM 10434 O O . TYR B 1 622 ? 2.426 -22.016 -19.641 1 90.44 622 TYR B O 1
ATOM 10442 N N . PHE B 1 623 ? 1.612 -21.016 -17.875 1 91.69 623 PHE B N 1
ATOM 10443 C CA . PHE B 1 623 ? 1.666 -22.219 -17.047 1 91.69 623 PHE B CA 1
ATOM 10444 C C . PHE B 1 623 ? 0.83 -23.328 -17.672 1 91.69 623 PHE B C 1
ATOM 10446 O O . PHE B 1 623 ? 1.307 -24.453 -17.828 1 91.69 623 PHE B O 1
ATOM 10453 N N . GLY B 1 624 ? -0.432 -22.953 -18.047 1 86.75 624 GLY B N 1
ATOM 10454 C CA . GLY B 1 624 ? -1.277 -23.922 -18.719 1 86.75 624 GLY B CA 1
ATOM 10455 C C . GLY B 1 624 ? -0.707 -24.406 -20.031 1 86.75 624 GLY B C 1
ATOM 10456 O O . GLY B 1 624 ? -0.723 -25.594 -20.328 1 86.75 624 GLY B O 1
ATOM 10457 N N . TYR B 1 625 ? -0.13 -23.5 -20.766 1 86.38 625 TYR B N 1
ATOM 10458 C CA . TYR B 1 625 ? 0.494 -23.812 -22.047 1 86.38 625 TYR B CA 1
ATOM 10459 C C . TYR B 1 625 ? 1.663 -24.766 -21.859 1 86.38 625 TYR B C 1
ATOM 10461 O O . TYR B 1 625 ? 1.792 -25.75 -22.594 1 86.38 625 TYR B O 1
ATOM 10469 N N . SER B 1 626 ? 2.439 -24.5 -20.828 1 89.62 626 SER B N 1
ATOM 10470 C CA . SER B 1 626 ? 3.627 -25.312 -20.594 1 89.62 626 SER B CA 1
ATOM 10471 C C . SER B 1 626 ? 3.252 -26.719 -20.172 1 89.62 626 SER B C 1
ATOM 10473 O O . SER B 1 626 ? 3.92 -27.688 -20.547 1 89.62 626 SER B O 1
ATOM 10475 N N . ILE B 1 627 ? 2.201 -26.812 -19.484 1 87.94 627 ILE B N 1
ATOM 10476 C CA . ILE B 1 627 ? 1.767 -28.125 -19.016 1 87.94 627 ILE B CA 1
ATOM 10477 C C . ILE B 1 627 ? 1.176 -28.922 -20.188 1 87.94 627 ILE B C 1
ATOM 10479 O O . ILE B 1 627 ? 1.464 -30.109 -20.344 1 87.94 627 ILE B O 1
ATOM 10483 N N . ILE B 1 628 ? 0.464 -28.25 -21.016 1 84.06 628 ILE B N 1
ATOM 10484 C CA . ILE B 1 628 ? -0.231 -28.906 -22.125 1 84.06 628 ILE B CA 1
ATOM 10485 C C . ILE B 1 628 ? 0.785 -29.422 -23.141 1 84.06 628 ILE B C 1
ATOM 10487 O O . ILE B 1 628 ? 0.682 -30.562 -23.609 1 84.06 628 ILE B O 1
ATOM 10491 N N . PHE B 1 629 ? 1.838 -28.688 -23.328 1 86.62 629 PHE B N 1
ATOM 10492 C CA . PHE B 1 629 ? 2.777 -29.062 -24.391 1 86.62 629 PHE B CA 1
ATOM 10493 C C . PHE B 1 629 ? 4.066 -29.609 -23.797 1 86.62 629 PHE B C 1
ATOM 10495 O O . PHE B 1 629 ? 5.145 -29.438 -24.375 1 86.62 629 PHE B O 1
ATOM 10502 N N . SER B 1 630 ? 3.986 -30.203 -22.641 1 88.06 630 SER B N 1
ATOM 10503 C CA . SER B 1 630 ? 5.152 -30.781 -21.984 1 88.06 630 SER B CA 1
ATOM 10504 C C . SER B 1 630 ? 5.586 -32.062 -22.672 1 88.06 630 SER B C 1
ATOM 10506 O O . SER B 1 630 ? 6.754 -32.469 -22.594 1 88.06 630 SER B O 1
ATOM 10508 N N . GLY B 1 631 ? 4.715 -32.781 -23.328 1 85.94 631 GLY B N 1
ATOM 10509 C CA . GLY B 1 631 ? 4.996 -34.094 -23.938 1 85.94 631 GLY B CA 1
ATOM 10510 C C . GLY B 1 631 ? 4.523 -35.25 -23.094 1 85.94 631 GLY B C 1
ATOM 10511 O O . GLY B 1 631 ? 4.5 -36.406 -23.547 1 85.94 631 GLY B O 1
ATOM 10512 N N . PHE B 1 632 ? 4.164 -34.969 -21.828 1 88.44 632 PHE B N 1
ATOM 10513 C CA . PHE B 1 632 ? 3.65 -36.031 -20.984 1 88.44 632 PHE B CA 1
ATOM 10514 C C . PHE B 1 632 ? 2.158 -36.25 -21.219 1 88.44 632 PHE B C 1
ATOM 10516 O O . PHE B 1 632 ? 1.691 -37.406 -21.297 1 88.44 632 PHE B O 1
ATOM 10523 N N . LEU B 1 633 ? 1.463 -35.188 -21.344 1 86.19 633 LEU B N 1
ATOM 10524 C CA . LEU B 1 633 ? 0.011 -35.281 -21.453 1 86.19 633 LEU B CA 1
ATOM 10525 C C . LEU B 1 633 ? -0.409 -35.625 -22.875 1 86.19 633 LEU B C 1
ATOM 10527 O O . LEU B 1 633 ? -1.428 -36.312 -23.094 1 86.19 633 LEU B O 1
ATOM 10531 N N . LEU B 1 634 ? 0.384 -35.125 -23.797 1 82.75 634 LEU B N 1
ATOM 10532 C CA . LEU B 1 634 ? 0.129 -35.375 -25.203 1 82.75 634 LEU B CA 1
ATOM 10533 C C . LEU B 1 634 ? 1.399 -35.812 -25.922 1 82.75 634 LEU B C 1
ATOM 10535 O O . LEU B 1 634 ? 2.49 -35.312 -25.625 1 82.75 634 LEU B O 1
ATOM 10539 N N . ASN B 1 635 ? 1.122 -36.781 -26.797 1 81.56 635 ASN B N 1
ATOM 10540 C CA . ASN B 1 635 ? 2.256 -37.188 -27.625 1 81.56 635 ASN B CA 1
ATOM 10541 C C . ASN B 1 635 ? 2.701 -36.062 -28.547 1 81.56 635 ASN B C 1
ATOM 10543 O O . ASN B 1 635 ? 1.87 -35.406 -29.203 1 81.56 635 ASN B O 1
ATOM 10547 N N . LEU B 1 636 ? 3.977 -35.812 -28.625 1 80.75 636 LEU B N 1
ATOM 10548 C CA . LEU B 1 636 ? 4.523 -34.656 -29.359 1 80.75 636 LEU B CA 1
ATOM 10549 C C . LEU B 1 636 ? 4.398 -34.875 -30.859 1 80.75 636 LEU B C 1
ATOM 10551 O O . LEU B 1 636 ? 4.441 -33.906 -31.625 1 80.75 636 LEU B O 1
ATOM 10555 N N . ARG B 1 637 ? 4.254 -36.062 -31.297 1 77.56 637 ARG B N 1
ATOM 10556 C CA . ARG B 1 637 ? 4.184 -36.375 -32.719 1 77.56 637 ARG B CA 1
ATOM 10557 C C . ARG B 1 637 ? 2.854 -35.906 -33.312 1 77.56 637 ARG B C 1
ATOM 10559 O O . ARG B 1 637 ? 2.766 -35.594 -34.5 1 77.56 637 ARG B O 1
ATOM 10566 N N . THR B 1 638 ? 1.843 -35.844 -32.469 1 74.88 638 THR B N 1
ATOM 10567 C CA . THR B 1 638 ? 0.517 -35.469 -32.969 1 74.88 638 THR B CA 1
ATOM 10568 C C . THR B 1 638 ? 0.312 -33.969 -32.906 1 74.88 638 THR B C 1
ATOM 10570 O O . THR B 1 638 ? -0.663 -33.438 -33.469 1 74.88 638 THR B O 1
ATOM 10573 N N . LEU B 1 639 ? 1.329 -33.281 -32.344 1 74.81 639 LEU B N 1
ATOM 10574 C CA . LEU B 1 639 ? 1.202 -31.828 -32.188 1 74.81 639 LEU B CA 1
ATOM 10575 C C . LEU B 1 639 ? 2.055 -31.094 -33.219 1 74.81 639 LEU B C 1
ATOM 10577 O O . LEU B 1 639 ? 3.102 -31.594 -33.625 1 74.81 639 LEU B O 1
ATOM 10581 N N . PRO B 1 640 ? 1.421 -29.938 -33.625 1 74.12 640 PRO B N 1
ATOM 10582 C CA . PRO B 1 640 ? 2.287 -29.125 -34.469 1 74.12 640 PRO B CA 1
ATOM 10583 C C . PRO B 1 640 ? 3.596 -28.734 -33.781 1 74.12 640 PRO B C 1
ATOM 10585 O O . PRO B 1 640 ? 3.598 -28.391 -32.594 1 74.12 640 PRO B O 1
ATOM 10588 N N . PRO B 1 641 ? 4.68 -28.922 -34.469 1 72.62 641 PRO B N 1
ATOM 10589 C CA . PRO B 1 641 ? 5.996 -28.75 -33.844 1 72.62 641 PRO B CA 1
ATOM 10590 C C . PRO B 1 641 ? 6.215 -27.328 -33.312 1 72.62 641 PRO B C 1
ATOM 10592 O O . PRO B 1 641 ? 6.934 -27.141 -32.344 1 72.62 641 PRO B O 1
ATOM 10595 N N . LEU B 1 642 ? 5.543 -26.359 -33.781 1 76.69 642 LEU B N 1
ATOM 10596 C CA . LEU B 1 642 ? 5.801 -24.984 -33.406 1 76.69 642 LEU B CA 1
ATOM 10597 C C . LEU B 1 642 ? 5.215 -24.688 -32.031 1 76.69 642 LEU B C 1
ATOM 10599 O O . LEU B 1 642 ? 5.723 -23.812 -31.312 1 76.69 642 LEU B O 1
ATOM 10603 N N . LEU B 1 643 ? 4.309 -25.469 -31.641 1 75.88 643 LEU B N 1
ATOM 10604 C CA . LEU B 1 643 ? 3.619 -25.141 -30.391 1 75.88 643 LEU B CA 1
ATOM 10605 C C . LEU B 1 643 ? 4.402 -25.641 -29.188 1 75.88 643 LEU B C 1
ATOM 10607 O O . LEU B 1 643 ? 4.312 -25.078 -28.094 1 75.88 643 LEU B O 1
ATOM 10611 N N . GLY B 1 644 ? 5.258 -26.547 -29.406 1 78.31 644 GLY B N 1
ATOM 10612 C CA . GLY B 1 644 ? 5.953 -27.094 -28.266 1 78.31 644 GLY B CA 1
ATOM 10613 C C . GLY B 1 644 ? 7.309 -26.469 -28.016 1 78.31 644 GLY B C 1
ATOM 10614 O O . GLY B 1 644 ? 7.887 -26.625 -26.938 1 78.31 644 GLY B O 1
ATOM 10615 N N . VAL B 1 645 ? 7.707 -25.641 -28.906 1 80.12 645 VAL B N 1
ATOM 10616 C CA . VAL B 1 645 ? 9.078 -25.141 -28.844 1 80.12 645 VAL B CA 1
ATOM 10617 C C . VAL B 1 645 ? 9.195 -24.078 -27.766 1 80.12 645 VAL B C 1
ATOM 10619 O O . VAL B 1 645 ? 10.242 -23.922 -27.141 1 80.12 645 VAL B O 1
ATOM 10622 N N . LEU B 1 646 ? 8.141 -23.5 -27.391 1 85.25 646 LEU B N 1
ATOM 10623 C CA . LEU B 1 646 ? 8.219 -22.406 -26.438 1 85.25 646 LEU B CA 1
ATOM 10624 C C . LEU B 1 646 ? 7.938 -22.891 -25.016 1 85.25 646 LEU B C 1
ATOM 10626 O O . LEU B 1 646 ? 8.016 -22.125 -24.062 1 85.25 646 LEU B O 1
ATOM 10630 N N . SER B 1 647 ? 7.68 -24.219 -24.891 1 89.75 647 SER B N 1
ATOM 10631 C CA . SER B 1 647 ? 7.406 -24.75 -23.562 1 89.75 647 SER B CA 1
ATOM 10632 C C . SER B 1 647 ? 8.695 -25.156 -22.859 1 89.75 647 SER B C 1
ATOM 10634 O O . SER B 1 647 ? 9.391 -26.078 -23.297 1 89.75 647 SER B O 1
ATOM 10636 N N . PHE B 1 648 ? 8.984 -24.578 -21.719 1 94.25 648 PHE B N 1
ATOM 10637 C CA . PHE B 1 648 ? 10.172 -24.922 -20.938 1 94.25 648 PHE B CA 1
ATOM 10638 C C . PHE B 1 648 ? 10.094 -26.344 -20.406 1 94.25 648 PHE B C 1
ATOM 10640 O O . PHE B 1 648 ? 11.102 -27.047 -20.344 1 94.25 648 PHE B O 1
ATOM 10647 N N . LEU B 1 649 ? 8.867 -26.672 -20.109 1 93.38 649 LEU B N 1
ATOM 10648 C CA . LEU B 1 649 ? 8.648 -27.984 -19.516 1 93.38 649 LEU B CA 1
ATOM 10649 C C . LEU B 1 649 ? 8.914 -29.094 -20.547 1 93.38 649 LEU B C 1
ATOM 10651 O O . LEU B 1 649 ? 9.406 -30.172 -20.188 1 93.38 649 LEU B O 1
ATOM 10655 N N . ARG B 1 650 ? 8.656 -28.812 -21.812 1 92.31 650 ARG B N 1
ATOM 10656 C CA . ARG B 1 650 ? 8.906 -29.797 -22.859 1 92.31 650 ARG B CA 1
ATOM 10657 C C . ARG B 1 650 ? 10.391 -30.125 -22.953 1 92.31 650 ARG B C 1
ATOM 10659 O O . ARG B 1 650 ? 10.766 -31.297 -23.062 1 92.31 650 ARG B O 1
ATOM 10666 N N . TRP B 1 651 ? 11.203 -29.141 -22.859 1 93.06 651 TRP B N 1
ATOM 10667 C CA . TRP B 1 651 ? 12.648 -29.328 -22.969 1 93.06 651 TRP B CA 1
ATOM 10668 C C . TRP B 1 651 ? 13.195 -30.047 -21.75 1 93.06 651 TRP B C 1
ATOM 10670 O O . TRP B 1 651 ? 14.047 -30.938 -21.859 1 93.06 651 TRP B O 1
ATOM 10680 N N . GLY B 1 652 ? 12.727 -29.656 -20.562 1 93.5 652 GLY B N 1
ATOM 10681 C CA . GLY B 1 652 ? 13.195 -30.297 -19.359 1 93.5 652 GLY B CA 1
ATOM 10682 C C . GLY B 1 652 ? 12.711 -31.734 -19.219 1 93.5 652 GLY B C 1
ATOM 10683 O O . GLY B 1 652 ? 13.516 -32.656 -19.062 1 93.5 652 GLY B O 1
ATOM 10684 N N . TYR B 1 653 ? 11.438 -31.953 -19.297 1 93 653 TYR B N 1
ATOM 10685 C CA . TYR B 1 653 ? 10.828 -33.281 -19.141 1 93 653 TYR B CA 1
ATOM 10686 C C . TYR B 1 653 ? 11.312 -34.219 -20.234 1 93 653 TYR B C 1
ATOM 10688 O O . TYR B 1 653 ? 11.703 -35.344 -19.938 1 93 653 TYR B O 1
ATOM 10696 N N . GLY B 1 654 ? 11.359 -33.75 -21.516 1 91.12 654 GLY B N 1
ATOM 10697 C CA . GLY B 1 654 ? 11.789 -34.594 -22.609 1 91.12 654 GLY B CA 1
ATOM 10698 C C . GLY B 1 654 ? 13.203 -35.125 -22.453 1 91.12 654 GLY B C 1
ATOM 10699 O O . GLY B 1 654 ? 13.461 -36.312 -22.688 1 91.12 654 GLY B O 1
ATOM 10700 N N . ALA B 1 655 ? 14.062 -34.312 -22.016 1 92.62 655 ALA B N 1
ATOM 10701 C CA . ALA B 1 655 ? 15.461 -34.719 -21.875 1 92.62 655 ALA B CA 1
ATOM 10702 C C . ALA B 1 655 ? 15.648 -35.688 -20.719 1 92.62 655 ALA B C 1
ATOM 10704 O O . ALA B 1 655 ? 16.438 -36.625 -20.812 1 92.62 655 ALA B O 1
ATOM 10705 N N . VAL B 1 656 ? 14.93 -35.5 -19.641 1 91.12 656 VAL B N 1
ATOM 10706 C CA . VAL B 1 656 ? 15.078 -36.375 -18.484 1 91.12 656 VAL B CA 1
ATOM 10707 C C . VAL B 1 656 ? 14.508 -37.75 -18.797 1 91.12 656 VAL B C 1
ATOM 10709 O O . VAL B 1 656 ? 15.102 -38.781 -18.438 1 91.12 656 VAL B O 1
ATOM 10712 N N . ILE B 1 657 ? 13.383 -37.781 -19.469 1 90 657 ILE B N 1
ATOM 10713 C CA . ILE B 1 657 ? 12.766 -39.062 -19.812 1 90 657 ILE B CA 1
ATOM 10714 C C . ILE B 1 657 ? 13.656 -39.812 -20.797 1 90 657 ILE B C 1
ATOM 10716 O O . ILE B 1 657 ? 13.797 -41.031 -20.703 1 90 657 ILE B O 1
ATOM 10720 N N . TYR B 1 658 ? 14.25 -39.062 -21.734 1 90.19 658 TYR B N 1
ATOM 10721 C CA . TYR B 1 658 ? 15.195 -39.688 -22.641 1 90.19 658 TYR B CA 1
ATOM 10722 C C . TYR B 1 658 ? 16.359 -40.344 -21.891 1 90.19 658 TYR B C 1
ATOM 10724 O O . TYR B 1 658 ? 16.734 -41.469 -22.156 1 90.19 658 TYR B O 1
ATOM 10732 N N . ALA B 1 659 ? 16.922 -39.594 -20.938 1 88.25 659 ALA B N 1
ATOM 10733 C CA . ALA B 1 659 ? 18.062 -40.062 -20.172 1 88.25 659 ALA B CA 1
ATOM 10734 C C . ALA B 1 659 ? 17.672 -41.281 -19.312 1 88.25 659 ALA B C 1
ATOM 10736 O O . ALA B 1 659 ? 18.484 -42.156 -19.094 1 88.25 659 ALA B O 1
ATOM 10737 N N . TRP B 1 660 ? 16.484 -41.281 -18.859 1 84.88 660 TRP B N 1
ATOM 10738 C CA . TRP B 1 660 ? 16.047 -42.312 -17.938 1 84.88 660 TRP B CA 1
ATOM 10739 C C . TRP B 1 660 ? 15.625 -43.562 -18.703 1 84.88 660 TRP B C 1
ATOM 10741 O O . TRP B 1 660 ? 15.898 -44.688 -18.266 1 84.88 660 TRP B O 1
ATOM 10751 N N . LEU B 1 661 ? 15 -43.469 -19.859 1 84.44 661 LEU B N 1
ATOM 10752 C CA . LEU B 1 661 ? 14.383 -44.594 -20.547 1 84.44 661 LEU B CA 1
ATOM 10753 C C . LEU B 1 661 ? 15.328 -45.188 -21.594 1 84.44 661 LEU B C 1
ATOM 10755 O O . LEU B 1 661 ? 15.242 -46.344 -21.938 1 84.44 661 LEU B O 1
ATOM 10759 N N . HIS B 1 662 ? 16.219 -44.375 -22.031 1 85.31 662 HIS B N 1
ATOM 10760 C CA . HIS B 1 662 ? 17.078 -44.844 -23.109 1 85.31 662 HIS B CA 1
ATOM 10761 C C . HIS B 1 662 ? 17.859 -46.094 -22.703 1 85.31 662 HIS B C 1
ATOM 10763 O O . HIS B 1 662 ? 18.531 -46.094 -21.672 1 85.31 662 HIS B O 1
ATOM 10769 N N . GLY B 1 663 ? 17.688 -47.125 -23.469 1 80.12 663 GLY B N 1
ATOM 10770 C CA . GLY B 1 663 ? 18.453 -48.375 -23.297 1 80.12 663 GLY B CA 1
ATOM 10771 C C . GLY B 1 663 ? 17.891 -49.281 -22.234 1 80.12 663 GLY B C 1
ATOM 10772 O O . GLY B 1 663 ? 18.469 -50.344 -21.938 1 80.12 663 GLY B O 1
ATOM 10773 N N . LYS B 1 664 ? 16.828 -48.875 -21.562 1 79.88 664 LYS B N 1
ATOM 10774 C CA . LYS B 1 664 ? 16.25 -49.719 -20.5 1 79.88 664 LYS B CA 1
ATOM 10775 C C . LYS B 1 664 ? 15.156 -50.625 -21.062 1 79.88 664 LYS B C 1
ATOM 10777 O O . LYS B 1 664 ? 14.414 -50.25 -21.953 1 79.88 664 LYS B O 1
ATOM 10782 N N . ALA B 1 665 ? 15.18 -51.812 -20.547 1 74.06 665 ALA B N 1
ATOM 10783 C CA . ALA B 1 665 ? 14.141 -52.781 -20.906 1 74.06 665 ALA B CA 1
ATOM 10784 C C . ALA B 1 665 ? 13.188 -53.031 -19.734 1 74.06 665 ALA B C 1
ATOM 10786 O O . ALA B 1 665 ? 13.609 -53.031 -18.578 1 74.06 665 ALA B O 1
ATOM 10787 N N . PHE B 1 666 ? 11.961 -52.75 -19.891 1 71.75 666 PHE B N 1
ATOM 10788 C CA . PHE B 1 666 ? 10.969 -52.969 -18.844 1 71.75 666 PHE B CA 1
ATOM 10789 C C . PHE B 1 666 ? 10.219 -54.281 -19.047 1 71.75 666 PHE B C 1
ATOM 10791 O O . PHE B 1 666 ? 10.07 -54.75 -20.188 1 71.75 666 PHE B O 1
ATOM 10798 N N . GLN B 1 667 ? 10.094 -54.906 -17.891 1 63 667 GLN B N 1
ATOM 10799 C CA . GLN B 1 667 ? 9.328 -56.156 -17.938 1 63 667 GLN B CA 1
ATOM 10800 C C . GLN B 1 667 ? 7.871 -55.875 -18.312 1 63 667 GLN B C 1
ATOM 10802 O O . GLN B 1 667 ? 7.344 -54.812 -18.031 1 63 667 GLN B O 1
ATOM 10807 N N . CYS B 1 668 ? 7.418 -56.594 -19.219 1 58.47 668 CYS B N 1
ATOM 10808 C CA . CYS B 1 668 ? 6.023 -56.438 -19.609 1 58.47 668 CYS B CA 1
ATOM 10809 C C . CYS B 1 668 ? 5.102 -56.5 -18.406 1 58.47 668 CYS B C 1
ATOM 10811 O O . CYS B 1 668 ? 5.57 -56.594 -17.266 1 58.47 668 CYS B O 1
ATOM 10813 N N . ASP B 1 669 ? 3.82 -57.062 -18.5 1 52.16 669 ASP B N 1
ATOM 10814 C CA . ASP B 1 669 ? 2.789 -57.125 -17.469 1 52.16 669 ASP B CA 1
ATOM 10815 C C . ASP B 1 669 ? 3.297 -57.844 -16.219 1 52.16 669 ASP B C 1
ATOM 10817 O O . ASP B 1 669 ? 4.293 -58.562 -16.281 1 52.16 669 ASP B O 1
ATOM 10821 N N . GLY B 1 670 ? 3.762 -57.688 -15.211 1 44.91 670 GLY B N 1
ATOM 10822 C CA . GLY B 1 670 ? 4.082 -58.469 -14.016 1 44.91 670 GLY B CA 1
ATOM 10823 C C . GLY B 1 670 ? 4.203 -59.938 -14.281 1 44.91 670 GLY B C 1
ATOM 10824 O O . GLY B 1 670 ? 4.598 -60.719 -13.391 1 44.91 670 GLY B O 1
ATOM 10825 N N . ALA B 1 671 ? 3.488 -60.656 -15.094 1 42.38 671 ALA B N 1
ATOM 10826 C CA . ALA B 1 671 ? 3.443 -62.125 -15.18 1 42.38 671 ALA B CA 1
ATOM 10827 C C . ALA B 1 671 ? 4.492 -62.656 -16.156 1 42.38 671 ALA B C 1
ATOM 10829 O O . ALA B 1 671 ? 4.328 -63.75 -16.734 1 42.38 671 ALA B O 1
ATOM 10830 N N . GLY B 1 672 ? 5.609 -62.062 -16.344 1 40.5 672 GLY B N 1
ATOM 10831 C CA . GLY B 1 672 ? 6.684 -62.719 -17.094 1 40.5 672 GLY B CA 1
ATOM 10832 C C . GLY B 1 672 ? 6.57 -62.5 -18.594 1 40.5 672 GLY B C 1
ATOM 10833 O O . GLY B 1 672 ? 7.301 -63.125 -19.375 1 40.5 672 GLY B O 1
ATOM 10834 N N . ASN B 1 673 ? 5.543 -62.156 -19.109 1 37.38 673 ASN B N 1
ATOM 10835 C CA . ASN B 1 673 ? 5.449 -62.125 -20.562 1 37.38 673 ASN B CA 1
ATOM 10836 C C . ASN B 1 673 ? 6.223 -60.969 -21.156 1 37.38 673 ASN B C 1
ATOM 10838 O O . ASN B 1 673 ? 5.984 -59.812 -20.797 1 37.38 673 ASN B O 1
ATOM 10842 N N . THR B 1 674 ? 7.441 -61.156 -21.562 1 42.34 674 THR B N 1
ATOM 10843 C CA . THR B 1 674 ? 8.398 -60.219 -22.141 1 42.34 674 THR B CA 1
ATOM 10844 C C . THR B 1 674 ? 7.973 -59.781 -23.547 1 42.34 674 THR B C 1
ATOM 10846 O O . THR B 1 674 ? 8.633 -58.969 -24.172 1 42.34 674 THR B O 1
ATOM 10849 N N . SER B 1 675 ? 7.41 -60.469 -24.203 1 41.72 675 SER B N 1
ATOM 10850 C CA . SER B 1 675 ? 7.363 -60.344 -25.656 1 41.72 675 SER B CA 1
ATOM 10851 C C . SER B 1 675 ? 6.762 -59 -26.078 1 41.72 675 SER B C 1
ATOM 10853 O O . SER B 1 675 ? 6.98 -58.531 -27.203 1 41.72 675 SER B O 1
ATOM 10855 N N . TYR B 1 676 ? 5.715 -58.531 -25.344 1 46.31 676 TYR B N 1
ATOM 10856 C CA . TYR B 1 676 ? 4.906 -57.469 -25.906 1 46.31 676 TYR B CA 1
ATOM 10857 C C . TYR B 1 676 ? 5.25 -56.125 -25.25 1 46.31 676 TYR B C 1
ATOM 10859 O O . TYR B 1 676 ? 4.516 -55.156 -25.406 1 46.31 676 TYR B O 1
ATOM 10867 N N . CYS B 1 677 ? 6.293 -56.062 -24.438 1 59.03 677 CYS B N 1
ATOM 10868 C CA . CYS B 1 677 ? 6.547 -54.875 -23.656 1 59.03 677 CYS B CA 1
ATOM 10869 C C . CYS B 1 677 ? 7.449 -53.906 -24.406 1 59.03 677 CYS B C 1
ATOM 10871 O O . CYS B 1 677 ? 8.281 -54.312 -25.219 1 59.03 677 CYS B O 1
ATOM 10873 N N . TYR B 1 678 ? 6.938 -52.625 -24.547 1 67.62 678 TYR B N 1
ATOM 10874 C CA . TYR B 1 678 ? 7.75 -51.562 -25.141 1 67.62 678 TYR B CA 1
ATOM 10875 C C . TYR B 1 678 ? 9.062 -51.406 -24.391 1 67.62 678 TYR B C 1
ATOM 10877 O O . TYR B 1 678 ? 9.094 -51.469 -23.156 1 67.62 678 TYR B O 1
ATOM 10885 N N . THR B 1 679 ? 10.109 -51.531 -25.297 1 75.38 679 THR B N 1
ATOM 10886 C CA . THR B 1 679 ? 11.375 -51.125 -24.719 1 75.38 679 THR B CA 1
ATOM 10887 C C . THR B 1 679 ? 11.383 -49.594 -24.484 1 75.38 679 THR B C 1
ATOM 10889 O O . THR B 1 679 ? 10.477 -48.906 -24.938 1 75.38 6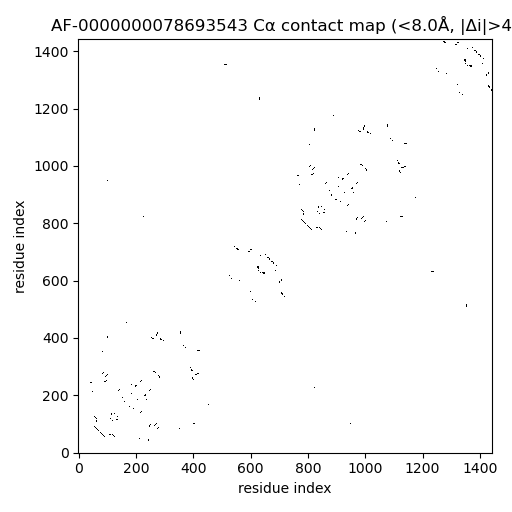79 THR B O 1
ATOM 10892 N N . GLY B 1 680 ? 12.305 -49.156 -23.609 1 79.31 680 GLY B N 1
ATOM 10893 C CA . GLY B 1 680 ? 12.445 -47.719 -23.375 1 79.31 680 GLY B CA 1
ATOM 10894 C C . GLY B 1 680 ? 12.602 -46.938 -24.656 1 79.31 680 GLY B C 1
ATOM 10895 O O . GLY B 1 680 ? 12.031 -45.844 -24.797 1 79.31 680 GLY B O 1
ATOM 10896 N N . ASP B 1 681 ? 13.312 -47.406 -25.641 1 84.25 681 ASP B N 1
ATOM 10897 C CA . ASP B 1 681 ? 13.547 -46.719 -26.906 1 84.25 681 ASP B CA 1
ATOM 10898 C C . ASP B 1 681 ? 12.289 -46.719 -27.766 1 84.25 681 ASP B C 1
ATOM 10900 O O . ASP B 1 681 ? 12.039 -45.75 -28.5 1 84.25 681 ASP B O 1
ATOM 10904 N N . ASP B 1 682 ? 11.523 -47.719 -27.656 1 78.81 682 ASP B N 1
ATOM 10905 C CA . ASP B 1 682 ? 10.258 -47.781 -28.391 1 78.81 682 ASP B CA 1
ATOM 10906 C C . ASP B 1 682 ? 9.281 -46.75 -27.859 1 78.81 682 ASP B C 1
ATOM 10908 O O . ASP B 1 682 ? 8.57 -46.094 -28.641 1 78.81 682 ASP B O 1
ATOM 10912 N N . TYR B 1 683 ? 9.398 -46.688 -26.594 1 80.38 683 TYR B N 1
ATOM 10913 C CA . TYR B 1 683 ? 8.523 -45.688 -25.984 1 80.38 683 TYR B CA 1
ATOM 10914 C C . TYR B 1 683 ? 8.938 -44.281 -26.375 1 80.38 683 TYR B C 1
ATOM 10916 O O . TYR B 1 683 ? 8.094 -43.438 -26.688 1 80.38 683 TYR B O 1
ATOM 10924 N N . LEU B 1 684 ? 10.18 -44 -26.391 1 86.88 684 LEU B N 1
ATOM 10925 C CA . LEU B 1 684 ? 10.695 -42.688 -26.766 1 86.88 684 LEU B CA 1
ATOM 10926 C C . LEU B 1 684 ? 10.344 -42.375 -28.219 1 86.88 684 LEU B C 1
ATOM 10928 O O . LEU B 1 684 ? 10.039 -41.219 -28.531 1 86.88 684 LEU B O 1
ATOM 10932 N N . ALA B 1 685 ? 10.352 -43.344 -29.047 1 83.06 685 ALA B N 1
ATOM 10933 C CA . ALA B 1 685 ? 9.992 -43.125 -30.438 1 83.06 685 ALA B CA 1
ATOM 10934 C C . ALA B 1 685 ? 8.5 -42.844 -30.594 1 83.06 685 ALA B C 1
ATOM 10936 O O . ALA B 1 685 ? 8.102 -42 -31.406 1 83.06 685 ALA B O 1
ATOM 10937 N N . MET B 1 686 ? 7.758 -43.5 -29.75 1 77.06 686 MET B N 1
ATOM 10938 C CA . MET B 1 686 ? 6.309 -43.312 -29.812 1 77.06 686 MET B CA 1
ATOM 10939 C C . MET B 1 686 ? 5.914 -41.938 -29.328 1 77.06 686 MET B C 1
ATOM 10941 O O . MET B 1 686 ? 4.984 -41.312 -29.859 1 77.06 686 MET B O 1
ATOM 10945 N N . GLU B 1 687 ? 6.617 -41.438 -28.359 1 82.69 687 GLU B N 1
ATOM 10946 C CA . GLU B 1 687 ? 6.285 -40.125 -27.781 1 82.69 687 GLU B CA 1
ATOM 10947 C C . GLU B 1 687 ? 6.969 -39 -28.547 1 82.69 687 GLU B C 1
ATOM 10949 O O . GLU B 1 687 ? 6.648 -37.812 -28.344 1 82.69 687 GLU B O 1
ATOM 10954 N N . GLY B 1 688 ? 7.82 -39.219 -29.453 1 82.38 688 GLY B N 1
ATOM 10955 C CA . GLY B 1 688 ? 8.523 -38.219 -30.234 1 82.38 688 GLY B CA 1
ATOM 10956 C C . GLY B 1 688 ? 9.703 -37.625 -29.5 1 82.38 688 GLY B C 1
ATOM 10957 O O . GLY B 1 688 ? 10 -36.438 -29.672 1 82.38 688 GLY B O 1
ATOM 10958 N N . LEU B 1 689 ? 10.305 -38.406 -28.578 1 86.94 689 LEU B N 1
ATOM 10959 C CA . LEU B 1 689 ? 11.414 -37.906 -27.766 1 86.94 689 LEU B CA 1
ATOM 10960 C C . LEU B 1 689 ? 12.711 -38.656 -28.109 1 86.94 689 LEU B C 1
ATOM 10962 O O . LEU B 1 689 ? 13.625 -38.688 -27.281 1 86.94 689 LEU B O 1
ATOM 10966 N N . GLN B 1 690 ? 12.812 -39.188 -29.297 1 85.38 690 GLN B N 1
ATOM 10967 C CA . GLN B 1 690 ? 13.953 -40.031 -29.672 1 85.38 690 GLN B CA 1
ATOM 10968 C C . GLN B 1 690 ? 15.195 -39.188 -29.906 1 85.38 690 GLN B C 1
ATOM 10970 O O . GLN B 1 690 ? 16.312 -39.625 -29.688 1 85.38 690 GLN B O 1
ATOM 10975 N N . ASP B 1 691 ? 14.984 -37.906 -30.328 1 82.31 691 ASP B N 1
ATOM 10976 C CA . ASP B 1 691 ? 16.125 -37.094 -30.672 1 82.31 691 ASP B CA 1
ATOM 10977 C C . ASP B 1 691 ? 16.469 -36.094 -29.547 1 82.31 691 ASP B C 1
ATOM 10979 O O . ASP B 1 691 ? 17.203 -35.125 -29.766 1 82.31 691 ASP B O 1
ATOM 10983 N N . GLU B 1 692 ? 16.078 -36.375 -28.406 1 86.88 692 GLU B N 1
ATOM 10984 C CA . GLU B 1 692 ? 16.344 -35.438 -27.297 1 86.88 692 GLU B CA 1
ATOM 10985 C C . GLU B 1 692 ? 17.672 -35.75 -26.609 1 86.88 692 GLU B C 1
ATOM 10987 O O . GLU B 1 692 ? 18.188 -36.875 -26.734 1 86.88 692 GLU B O 1
ATOM 10992 N N . SER B 1 693 ? 18.344 -34.719 -26.219 1 89.25 693 SER B N 1
ATOM 10993 C CA . SER B 1 693 ? 19.594 -34.844 -25.469 1 89.25 693 SER B CA 1
ATOM 10994 C C . SER B 1 693 ? 19.609 -33.938 -24.25 1 89.25 693 SER B C 1
ATOM 10996 O O . SER B 1 693 ? 19.047 -32.812 -24.297 1 89.25 693 SER B O 1
ATOM 10998 N N . VAL B 1 694 ? 20.141 -34.5 -23.188 1 91.88 694 VAL B N 1
ATOM 10999 C CA . VAL B 1 694 ? 20.219 -33.75 -21.953 1 91.88 694 VAL B CA 1
ATOM 11000 C C . VAL B 1 694 ? 21.078 -32.5 -22.172 1 91.88 694 VAL B C 1
ATOM 11002 O O . VAL B 1 694 ? 20.703 -31.406 -21.734 1 91.88 694 VAL B O 1
ATOM 11005 N N . MET B 1 695 ? 22.156 -32.562 -22.922 1 92.69 695 MET B N 1
ATOM 11006 C CA . MET B 1 695 ? 23.078 -31.453 -23.125 1 92.69 695 MET B CA 1
ATOM 11007 C C . MET B 1 695 ? 22.453 -30.391 -24.031 1 92.69 695 MET B C 1
ATOM 11009 O O . MET B 1 695 ? 22.547 -29.203 -23.75 1 92.69 695 MET B O 1
ATOM 11013 N N . SER B 1 696 ? 21.781 -30.797 -25.062 1 93.56 696 SER B N 1
ATOM 11014 C CA . SER B 1 696 ? 21.156 -29.828 -25.969 1 93.56 696 SER B CA 1
ATOM 11015 C C . SER B 1 696 ? 20.016 -29.094 -25.266 1 93.56 696 SER B C 1
ATOM 11017 O O . SER B 1 696 ? 19.891 -27.875 -25.422 1 93.56 696 SER B O 1
ATOM 11019 N N . SER B 1 697 ? 19.234 -29.812 -24.516 1 95 697 SER B N 1
ATOM 11020 C CA . SER B 1 697 ? 18.125 -29.172 -23.812 1 95 697 SER B CA 1
ATOM 11021 C C . SER B 1 697 ? 18.656 -28.219 -22.734 1 95 697 SER B C 1
ATOM 11023 O O . SER B 1 697 ? 18.094 -27.141 -22.531 1 95 697 SER B O 1
ATOM 11025 N N . ALA B 1 698 ? 19.688 -28.625 -22.047 1 95.25 698 ALA B N 1
ATOM 11026 C CA . ALA B 1 698 ? 20.281 -27.766 -21.031 1 95.25 698 ALA B CA 1
ATOM 11027 C C . ALA B 1 698 ? 20.812 -26.469 -21.656 1 95.25 698 ALA B C 1
ATOM 11029 O O . ALA B 1 698 ? 20.625 -25.391 -21.109 1 95.25 698 ALA B O 1
ATOM 11030 N N . LEU B 1 699 ? 21.375 -26.609 -22.812 1 95.25 699 LEU B N 1
ATOM 11031 C CA . LEU B 1 699 ? 21.922 -25.453 -23.5 1 95.25 699 LEU B CA 1
ATOM 11032 C C . LEU B 1 699 ? 20.797 -24.531 -23.984 1 95.25 699 LEU B C 1
ATOM 11034 O O . LEU B 1 699 ? 20.906 -23.312 -23.891 1 95.25 699 LEU B O 1
ATOM 11038 N N . ILE B 1 700 ? 19.719 -25.109 -24.516 1 95 700 ILE B N 1
ATOM 11039 C CA . ILE B 1 700 ? 18.594 -24.328 -24.984 1 95 700 ILE B CA 1
ATOM 11040 C C . ILE B 1 700 ? 17.969 -23.562 -23.828 1 95 700 ILE B C 1
ATOM 11042 O O . ILE B 1 700 ? 17.688 -22.375 -23.938 1 95 700 ILE B O 1
ATOM 11046 N N . LEU B 1 701 ? 17.797 -24.281 -22.719 1 96.25 701 LEU B N 1
ATOM 11047 C CA . LEU B 1 701 ? 17.188 -23.641 -21.562 1 96.25 701 LEU B CA 1
ATOM 11048 C C . LEU B 1 701 ? 18.094 -22.547 -21 1 96.25 701 LEU B C 1
ATOM 11050 O O . LEU B 1 701 ? 17.609 -21.484 -20.609 1 96.25 701 LEU B O 1
ATOM 11054 N N . ALA B 1 702 ? 19.359 -22.781 -21 1 95.38 702 ALA B N 1
ATOM 11055 C CA . ALA B 1 702 ? 20.297 -21.766 -20.531 1 95.38 702 ALA B CA 1
ATOM 11056 C C . ALA B 1 702 ? 20.297 -20.547 -21.438 1 95.38 702 ALA B C 1
ATOM 11058 O O . ALA B 1 702 ? 20.312 -19.406 -20.953 1 95.38 702 ALA B O 1
ATOM 11059 N N . LEU B 1 703 ? 20.203 -20.797 -22.719 1 95.44 703 LEU B N 1
ATOM 11060 C CA . LEU B 1 703 ? 20.188 -19.703 -23.672 1 95.44 703 LEU B CA 1
ATOM 11061 C C . LEU B 1 703 ? 18.875 -18.922 -23.578 1 95.44 703 LEU B C 1
ATOM 11063 O O . LEU B 1 703 ? 18.875 -17.688 -23.703 1 95.44 703 LEU B O 1
ATOM 11067 N N . LEU B 1 704 ? 17.828 -19.656 -23.422 1 95.5 704 LEU B N 1
ATOM 11068 C CA . LEU B 1 704 ? 16.547 -18.984 -23.25 1 95.5 704 LEU B CA 1
ATOM 11069 C C . LEU B 1 704 ? 16.531 -18.141 -21.984 1 95.5 704 LEU B C 1
ATOM 11071 O O . LEU B 1 704 ? 16.031 -17.016 -21.984 1 95.5 704 LEU B O 1
ATOM 11075 N N . GLY B 1 705 ? 17.047 -18.719 -20.922 1 95.38 705 GLY B N 1
ATOM 11076 C CA . GLY B 1 705 ? 17.141 -17.969 -19.672 1 95.38 705 GLY B CA 1
ATOM 11077 C C . GLY B 1 705 ? 18 -16.719 -19.797 1 95.38 705 GLY B C 1
ATOM 11078 O O . GLY B 1 705 ? 17.609 -15.641 -19.344 1 95.38 705 GLY B O 1
ATOM 11079 N N . ALA B 1 706 ? 19.062 -16.859 -20.453 1 95.12 706 ALA B N 1
ATOM 11080 C CA . ALA B 1 706 ? 19.969 -15.742 -20.656 1 95.12 706 ALA B CA 1
ATOM 11081 C C . ALA B 1 706 ? 19.359 -14.688 -21.562 1 95.12 706 ALA B C 1
ATOM 11083 O O . ALA B 1 706 ? 19.516 -13.484 -21.344 1 95.12 706 ALA B O 1
ATOM 11084 N N . SER B 1 707 ? 18.656 -15.203 -22.562 1 95.62 707 SER B N 1
ATOM 11085 C CA . SER B 1 707 ? 18 -14.273 -23.469 1 95.62 707 SER B CA 1
ATOM 11086 C C . SER B 1 707 ? 16.922 -13.469 -22.75 1 95.62 707 SER B C 1
ATOM 11088 O O . SER B 1 707 ? 16.734 -12.281 -23.016 1 95.62 707 SER B O 1
ATOM 11090 N N . MET B 1 708 ? 16.25 -14.086 -21.922 1 95.69 708 MET B N 1
ATOM 11091 C CA . MET B 1 708 ? 15.203 -13.398 -21.172 1 95.69 708 MET B CA 1
ATOM 11092 C C . MET B 1 708 ? 15.805 -12.391 -20.203 1 95.69 708 MET B C 1
ATOM 11094 O O . MET B 1 708 ? 15.273 -11.289 -20.031 1 95.69 708 MET B O 1
ATOM 11098 N N . MET B 1 709 ? 16.844 -12.711 -19.625 1 95.62 709 MET B N 1
ATOM 11099 C CA . MET B 1 709 ? 17.516 -11.781 -18.734 1 95.62 709 MET B CA 1
ATOM 11100 C C . MET B 1 709 ? 18.062 -10.586 -19.5 1 95.62 709 MET B C 1
ATOM 11102 O O . MET B 1 709 ? 18.031 -9.461 -19 1 95.62 709 MET B O 1
ATOM 11106 N N . THR B 1 710 ? 18.547 -10.875 -20.672 1 95.5 710 THR B N 1
ATOM 11107 C CA . THR B 1 710 ? 19.031 -9.781 -21.516 1 95.5 710 THR B CA 1
ATOM 11108 C C . THR B 1 710 ? 17.891 -8.883 -21.953 1 95.5 710 THR B C 1
ATOM 11110 O O . THR B 1 710 ? 18.031 -7.656 -21.984 1 95.5 710 THR B O 1
ATOM 11113 N N . LEU B 1 711 ? 16.797 -9.531 -22.266 1 95.31 711 LEU B N 1
ATOM 11114 C CA . LEU B 1 711 ? 15.617 -8.75 -22.609 1 95.31 711 LEU B CA 1
ATOM 11115 C C . LEU B 1 711 ? 15.148 -7.914 -21.422 1 95.31 711 LEU B C 1
ATOM 11117 O O . LEU B 1 711 ? 14.711 -6.777 -21.594 1 95.31 711 LEU B O 1
ATOM 11121 N N . LEU B 1 712 ? 15.25 -8.5 -20.266 1 94.81 712 LEU B N 1
ATOM 11122 C CA . LEU B 1 712 ? 14.906 -7.781 -19.031 1 94.81 712 LEU B CA 1
ATOM 11123 C C . LEU B 1 712 ? 15.82 -6.578 -18.844 1 94.81 712 LEU B C 1
ATOM 11125 O O . LEU B 1 712 ? 15.359 -5.508 -18.438 1 94.81 712 LEU B O 1
ATOM 11129 N N . LEU B 1 713 ? 17.031 -6.73 -19.172 1 94 713 LEU B N 1
ATOM 11130 C CA . LEU B 1 713 ? 17.984 -5.641 -19.062 1 94 713 LEU B CA 1
ATOM 11131 C C . LEU B 1 713 ? 17.641 -4.512 -20.031 1 94 713 LEU B C 1
ATOM 11133 O O . LEU B 1 713 ? 17.672 -3.338 -19.656 1 94 713 LEU B O 1
ATOM 11137 N N . VAL B 1 714 ? 17.25 -4.867 -21.156 1 93.19 714 VAL B N 1
ATOM 11138 C CA . VAL B 1 714 ? 16.938 -3.875 -22.188 1 93.19 714 VAL B CA 1
ATOM 11139 C C . VAL B 1 714 ? 15.664 -3.121 -21.812 1 93.19 714 VAL B C 1
ATOM 11141 O O . VAL B 1 714 ? 15.633 -1.89 -21.844 1 93.19 714 VAL B O 1
ATOM 11144 N N . LEU B 1 715 ? 14.656 -3.875 -21.391 1 90.94 715 LEU B N 1
ATOM 11145 C CA . LEU B 1 715 ? 13.398 -3.244 -21.031 1 90.94 715 LEU B CA 1
ATOM 11146 C C . LEU B 1 715 ? 13.555 -2.398 -19.766 1 90.94 715 LEU B C 1
ATOM 11148 O O . LEU B 1 715 ? 12.945 -1.332 -19.641 1 90.94 715 LEU B O 1
ATOM 11152 N N . TRP B 1 716 ? 14.336 -2.938 -18.891 1 88.62 716 TRP B N 1
ATOM 11153 C CA . TRP B 1 716 ? 14.609 -2.225 -17.641 1 88.62 716 TRP B CA 1
ATOM 11154 C C . TRP B 1 716 ? 15.336 -0.912 -17.922 1 88.62 716 TRP B C 1
ATOM 11156 O O . TRP B 1 716 ? 15.055 0.108 -17.297 1 88.62 716 TRP B O 1
ATOM 11166 N N . SER B 1 717 ? 16.203 -0.873 -18.875 1 86.06 717 SER B N 1
ATOM 11167 C CA . SER B 1 717 ? 16.969 0.321 -19.234 1 86.06 717 SER B CA 1
ATOM 11168 C C . SER B 1 717 ? 16.094 1.342 -19.953 1 86.06 717 SER B C 1
ATOM 11170 O O . SER B 1 717 ? 16.312 2.549 -19.844 1 86.06 717 SER B O 1
ATOM 11172 N N . LEU B 1 718 ? 15.07 0.896 -20.562 1 80.44 718 LEU B N 1
ATOM 11173 C CA . LEU B 1 718 ? 14.18 1.79 -21.312 1 80.44 718 LEU B CA 1
ATOM 11174 C C . LEU B 1 718 ? 13.156 2.434 -20.375 1 80.44 718 LEU B C 1
ATOM 11176 O O . LEU B 1 718 ? 12.711 3.555 -20.625 1 80.44 718 LEU B O 1
ATOM 11180 N N . ARG B 1 719 ? 12.633 1.83 -19.484 1 71.38 719 ARG B N 1
ATOM 11181 C CA . ARG B 1 719 ? 11.609 2.344 -18.578 1 71.38 719 ARG B CA 1
ATOM 11182 C C . ARG B 1 719 ? 12.156 3.494 -17.734 1 71.38 719 ARG B C 1
ATOM 11184 O O . ARG B 1 719 ? 11.398 4.355 -17.281 1 71.38 719 ARG B O 1
ATOM 11191 N N . THR B 1 720 ? 13.375 3.629 -17.484 1 59.34 720 THR B N 1
ATOM 11192 C CA . THR B 1 720 ? 13.953 4.648 -16.625 1 59.34 720 THR B CA 1
ATOM 11193 C C . THR B 1 720 ? 14.344 5.883 -17.438 1 59.34 720 THR B C 1
ATOM 11195 O O . THR B 1 720 ? 14.75 6.902 -16.859 1 59.34 720 THR B O 1
ATOM 11198 N N . THR B 1 721 ? 14.266 5.773 -18.766 1 50.59 721 THR B N 1
ATOM 11199 C CA . THR B 1 721 ? 14.547 6.992 -19.516 1 50.59 721 THR B CA 1
ATOM 11200 C C . THR B 1 721 ? 13.258 7.746 -19.828 1 50.59 721 THR B C 1
ATOM 11202 O O . THR B 1 721 ? 12.242 7.133 -20.172 1 50.59 721 THR B O 1
#

Organism: Leishmania braziliensis (NCBI:txid5660)

Solvent-accessible surface area (backbone atoms only — not comparable to full-atom values): 78386 Å² total; per-residue (Å²): 129,93,79,67,86,77,85,85,76,78,66,85,74,77,75,80,80,71,86,62,69,67,56,56,63,56,50,54,57,48,50,52,51,47,47,48,51,48,49,50,49,49,49,31,51,48,48,38,67,70,42,72,45,47,36,46,31,40,37,34,44,48,28,25,36,46,51,60,60,73,71,39,75,76,49,73,83,71,74,76,55,48,64,31,27,30,40,41,52,50,72,43,54,49,32,30,33,30,35,31,36,20,58,77,67,49,31,45,53,54,50,51,33,44,65,31,33,74,46,88,52,69,49,63,45,54,26,48,61,88,33,80,59,54,46,68,57,27,44,68,42,31,42,75,42,54,93,62,52,83,65,55,54,75,36,28,44,46,53,51,44,48,50,54,40,59,45,50,44,72,61,61,66,71,57,49,52,50,43,50,51,48,32,32,59,72,53,70,54,66,46,82,43,38,49,74,76,46,50,73,62,52,47,49,36,47,52,51,28,52,48,52,66,66,38,45,21,23,42,35,37,46,48,74,58,68,88,49,52,60,52,48,41,45,54,51,44,51,50,53,47,45,44,10,65,51,43,26,21,15,36,38,37,29,32,67,68,43,52,54,65,50,49,72,59,25,51,25,35,36,35,32,32,60,77,18,38,49,50,43,46,46,50,32,81,49,47,48,58,53,54,41,69,60,58,41,61,52,76,50,77,65,65,59,64,69,61,56,66,43,80,73,82,71,68,77,86,64,77,65,86,75,60,79,80,65,73,71,76,66,77,77,74,74,86,81,76,81,92,77,70,82,70,70,63,72,72,47,49,60,50,50,62,66,40,48,63,53,47,67,86,38,61,77,64,52,48,47,48,63,81,66,51,68,53,80,78,74,81,65,82,71,74,95,75,78,83,69,77,78,74,57,53,49,78,48,72,40,48,42,44,52,52,45,49,40,40,58,28,48,78,34,70,66,52,38,46,49,49,21,6,49,31,65,68,28,68,60,39,51,50,49,52,52,64,64,36,57,84,74,63,49,60,86,78,69,69,65,73,73,73,75,74,81,74,66,62,44,55,69,66,55,38,40,52,51,52,43,53,52,50,56,53,46,50,76,56,37,64,52,55,56,50,36,50,53,53,46,50,54,49,48,53,54,48,52,62,49,55,74,55,52,55,87,24,52,70,23,52,49,30,50,54,25,50,55,50,47,54,50,50,48,47,52,47,39,51,60,71,31,48,65,57,51,34,51,50,52,50,43,50,50,38,36,44,78,66,62,64,62,56,70,67,54,47,50,52,42,49,50,48,49,47,51,53,55,42,48,54,52,42,60,66,42,44,59,50,37,56,68,66,61,60,62,53,70,55,46,56,53,33,49,40,44,40,42,41,27,51,46,37,49,48,56,52,45,46,67,48,92,45,71,65,56,32,53,51,54,53,52,45,46,52,52,49,20,56,56,36,22,41,80,41,27,47,45,70,63,40,67,71,76,69,34,71,79,18,58,42,18,44,35,50,35,16,36,50,35,68,66,27,55,86,40,78,47,45,18,94,70,80,74,53,58,84,82,37,64,38,27,55,52,47,27,52,68,36,58,34,65,86,51,41,56,68,59,34,51,49,51,41,51,49,51,27,51,49,40,49,50,49,41,47,52,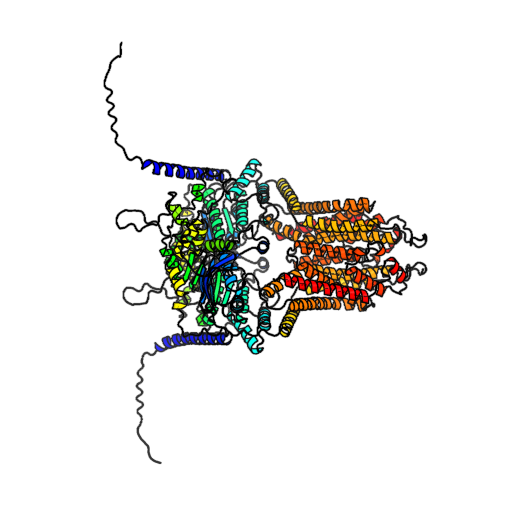53,57,60,51,71,78,103,136,77,70,82,67,68,85,70,72,71,71,64,75,72,72,75,80,67,91,62,69,66,58,54,56,57,49,47,55,48,44,49,51,46,44,41,49,47,49,50,49,48,50,33,49,48,48,39,68,70,41,71,44,47,36,45,32,41,37,35,45,48,27,25,35,46,51,62,60,72,69,37,72,74,47,72,80,70,74,75,55,49,65,30,27,30,38,41,52,48,70,44,52,50,32,30,33,29,38,31,36,20,58,77,66,49,32,44,53,53,51,50,32,44,65,31,33,74,46,89,54,67,48,64,45,54,27,47,62,87,33,81,57,55,46,69,57,28,44,68,42,30,42,76,42,55,93,61,54,84,65,54,53,74,37,28,45,46,53,50,45,49,50,56,38,57,44,51,44,71,61,61,66,69,54,50,52,49,42,49,50,49,33,33,61,72,55,69,53,66,48,81,44,38,48,73,75,46,51,73,62,51,47,50,34,48,52,52,29,52,47,52,66,65,38,46,22,23,43,36,36,46,47,76,56,67,87,49,52,59,52,47,41,46,53,52,44,50,50,53,46,46,44,10,68,52,42,25,21,15,35,38,36,29,31,67,68,45,53,55,64,51,48,71,58,25,51,25,33,36,33,33,31,61,77,16,36,48,49,41,47,47,49,32,82,48,46,47,58,52,51,40,69,61,57,39,57,50,75,49,73,65,66,58,64,69,66,59,66,45,79,72,83,71,66,76,84,58,83,66,81,77,61,80,78,69,74,74,78,67,78,78,76,74,87,82,77,80,96,79,74,77,76,75,63,70,70,50,47,60,51,50,60,64,36,48,62,54,44,64,85,37,61,77,63,50,47,47,47,63,82,68,49,68,53,79,78,73,82,65,82,70,73,94,77,79,83,68,77,78,73,56,51,46,76,49,69,41,48,42,44,52,52,46,50,42,42,59,28,48,78,33,70,65,51,39,47,49,49,21,6,50,30,64,70,28,66,58,40,50,50,48,53,54,67,64,38,56,84,74,65,48,59,86,76,69,68,63,74,73,71,76,72,79,74,66,62,45,53,70,66,53,38,41,51,51,52,42,53,51,50,56,53,44,50,75,55,38,64,51,54,55,50,34,50,54,52,46,49,56,50,46,53,54,47,52,62,47,55,75,55,53,54,87,24,54,70,24,54,49,29,51,54,24,49,56,49,47,55,50,49,48,46,53,48,40,50,60,71,30,48,66,58,51,35,52,51,52,52,43,50,50,37,35,44,77,67,61,64,61,56,69,66,52,48,53,51,42,49,50,48,49,47,50,52,56,40,47,54,51,39,60,67,43,44,58,48,36,54,68,64,58,65,49,59,71,53,47,59,52,32,48,38,44,39,42,43,27,50,44,36,50,48,54,53,45,46,68,48,92,45,71,66,58,34,52,50,52,54,53,46,46,52,53,49,21,54,56,35,21,43,80,40,27,47,45,69,62,41,66,70,76,69,35,70,79,17,57,44,18,44,35,51,37,15,35,50,33,66,66,28,53,85,39,76,46,45,17,67,86,81,74,50,58,84,82,36,62,35,27,55,53,47,28,53,66,37,57,33,65,86,50,40,56,67,58,33,51,49,50,41,51,50,50,26,50,49,40,48,50,49,42,46,53,54,56,60,50,72,78,102

InterPro domains:
  IPR003439 ABC transporter-like, ATP-binding domain [PF00005] (86-220)
  IPR003439 ABC transporter-like, ATP-binding domain [PS50893] (60-300)
  IPR027417 P-loop containing nucleoside triphosphate hydrolase [G3DSA:3.40.50.300] (71-280)
  IPR027417 P-loop containing nucleoside triphosphate hydrolase [SSF52540] (80-286)
  IPR050352 ATP-binding cassette subfamily G transporters [PTHR48041] (58-685)